Protein 2FYJ (pdb70)

Nearest PDB structures (foldseek):
  2fyj-assembly1_A  TM=7.234E-01  e=9.898E-14  Homo sapiens
  2fyl-assembly1_B  TM=5.356E-01  e=1.451E-11  Homo sapiens
  8jxb-assembly1_A  TM=4.944E-01  e=4.239E-05  Rattus norvegicus
  8jxa-assembly1_A  TM=4.963E-01  e=3.518E-04  Rattus norvegicus
  8em7-assembly1_B  TM=4.465E-01  e=1.922E-04  Mus musculus

Secondary structure (DSSP, 8-state):
--SSS-TTEEETTSS-EEETTSSSS-SSSS-STTTTTSS---SSS-SSSEEE-TTS-EEETT-BSSSSB--SSSSS-S----

InterPro domains:
  IPR000033 LDLR class B repeat [PF00058] (614-657)
  IPR000033 LDLR class B repeat [PF00058] (662-708)
  IPR000033 LDLR class B repeat [PF00058] (1356-1396)
  IPR000033 LDLR class B repeat [PF00058] (1401-1443)
  IPR000033 LDLR class B repeat [PF00058] (1627-1667)
  IPR000033 LDLR class B repeat [PF00058] (1977-2017)
  IPR000033 LDLR class B repeat [PF00058] (2020-2061)
  IPR000033 LDLR class B repeat [PF00058] (2344-2386)
  IPR000033 LDLR class B repeat [PF00058] (2390-2428)
  IPR000033 LDLR class B repeat [PF00058] (3071-3111)
  IPR000033 LDLR class B repeat [PF00058] (3114-3153)
  IPR000033 LDLR class B repeat [PF00058] (3157-3198)
  IPR000033 LDLR class B repeat [PF00058] (3202-3240)
  IPR000033 LDLR class B repeat [PF00058] (3970-4010)
  IPR000033 LDLR class B repeat [PF00058] (4013-4054)
  IPR000033 LDLR class B repeat [PS51120] (335-378)
  IPR000033 LDLR class B repeat [PS51120] (379-422)
  IPR000033 LDLR class B repeat [PS51120] (571-613)
  IPR000033 LDLR class B repeat [PS51120] (614-659)
  IPR000033 LDLR class B repeat [PS51120] (660-710)

Solvent-accessible surface area: 4986 Å² total; per-residue (Å²): 133,74,143,63,0,57,114,108,43,30,13,6,72,72,68,89,68,10,54,54,0,78,5,0,3,70,101,102,21,42,18,61,191,32,1,27,78,76,68,28,102,54,136,74,6,39,106,98,69,25,43,76,2,100,85,63,86,11,10,4,61,124,82,107,72,80,117,29,0,29,30,27,42,120,27,12,75,47,30,58,92,257

Radius of gyration: 13.43 Å; Cα contacts (8 Å, |Δi|>4): 148; chains: 1; bounding box: 40×18×30 Å

Organism: Homo sapiens (NCBI:txid9606)

Sequence (82 aa):
SARTCPPNQFSCASGRCIPISWTCDLDDDCGDRSDESASCAYPTCFPLTQFTCNNGRCININWRCDNDNDCGDNSDEAGCSHSARTCPPNQFSCASGRCIPISWTCDLDDDCGDRSDESASCAYPTCFPLTQFTCNNGRCININWRCDNDNDCGDNSDEAGCSHSARTCPPNQFSCASGRCIPISWTCDLDDDCGDRSDESASCAYPTCFPLTQFTCNNGRCININWRCDNDNDCGDNSDEAGCSHSARTCPPNQFSCASGRCIPISWTCDLDDDCGDRSDESASCAYPTCFPLTQFTCNNGRCININWRCDNDNDCGDNSDEAGCSHSARTCPPNQFSCASGRCIPISWTCDLDDDCGDRSDESASCAYPTCFPLTQFTCNNGRCININWRCDNDNDCGDNSDEAGCSHSARTCPPNQFSCASGRCIPISWTCDLDDDCGDRSDESASCAYPTCFPLTQFTCNNGRCININWRCDNDNDCGDNSDEAGCSHSARTCPPNQFSCASGRCIPISWTCDLDDDCGDRSDESASCAYPTCFPLTQFTCNNGRCININWRCDNDNDCGDNSDEAGCSHSARTCPPNQFSCASGRCIPISWTCDLDDDCGDRSDESASCAYPTCFPLTQFTCNNGRCININWRCDNDNDCGDNSDEAGCSHSARTCPPNQFSCASGRCIPISWTCDLDDDCGDRSDESASCAYPTCFPLTQFTCNNGRCININWRCDNDNDCGDNSDEAGCSHSARTCPPNQFSCASGRCIPISWTCDLDDDCGDRSDESASCAYPTCFPLTQFTCNNGRCININWRCDNDNDCGDNSDEAGCSHSARTCPPNQFSCASGRCIPISWTCDLDDDCGDRSDESASCAYPTCFPLTQFTCNNGRCININWRCDNDNDCGDNSDEAGCSHSARTCPPNQFSCASGRCIPISWTCDLDDDCGDRSDESASCAYPTCFPLTQFTCNNGRCININWRCDNDNDCGDNSDEAGCSHSARTCPPNQFSCASGRCIPISWTCDLDDDCGDRSDESASCAYPTCFPLTQFTCNNGRCININWRCDNDNDCGDNSDEAGCSHSARTCPPNQFSCASGRCIPISWTCDLDDDCGDRSDESASCAYPTCFPLTQFTCNNGRCININWRCDNDNDCGDNSDEAGCSHSARTCPPNQFSCASGRCIPISWTCDLDDDCGDRSDESASCAYPTCFPLTQFTCNNGRCININWRCDNDNDCGDNSDEAGCSH

Foldseek 3Di:
DVQAEPPQWGCADNPDIGGPQPLQWDDDGQVPPRSPDDPRPCPQRDPHAWDRDPVGTIGGFPQQQAQGHDDPPCPNVVPRDD

GO terms:
  GO:0005769 early endosome (C, IDA)
  GO:0016323 basolateral plasma membrane (C, IDA)
  GO:0005041 low-density lipoprotein particle receptor activity (F, TAS)
  GO:0005044 scavenger receptor activity (F, TAS)
  GO:0001540 amyloid-beta binding (F, IC)
  GO:0030226 apolipoprotein receptor activity (F, TAS)
  GO:0016964 alpha-2 macroglobulin receptor activity (F, TAS)
  GO:0045056 transcytosis (P, TAS)
  GO:0045807 positive regulation of endocytosis (P, IGI)
  GO:0043395 heparan sulfate proteoglycan binding (F, TAS)
  GO:0098797 plasma membrane protein complex (C, TAS)
  GO:0031623 receptor internalization (P, TAS)
  GO:0150093 amyloid-beta clearance by transcytosis (P, IGI)
  GO:1900223 positive regulation of amyloid-beta clearance (P, TAS)
  GO:1903078 positive regulation of protein localization to plasma membrane (P, IGI)
  GO:0006629 lipid metabolic process (P, TAS)
  GO:0038024 cargo receptor activity (F, IMP)
  GO:1905167 positive regulation of lysosomal protein catabolic process (P, IMP)
  GO:0150094 amyloid-beta clearance by cellular catabolic process (P, IMP)
  GO:1903053 regulation of extracellular matrix organization (P, IMP)

Structure (mmCIF, N/CA/C/O backbone):
data_2FYJ
#
_entry.id   2FYJ
#
loop_
_atom_site.group_PDB
_atom_site.id
_atom_site.type_symbol
_atom_site.label_atom_id
_atom_site.label_alt_id
_atom_site.label_comp_id
_atom_site.label_asym_id
_atom_site.label_entity_id
_atom_site.label_seq_id
_atom_site.pdbx_PDB_ins_code
_atom_site.Cartn_x
_atom_site.Cartn_y
_atom_site.Cartn_z
_atom_site.occupancy
_atom_site.B_iso_or_equiv
_atom_site.auth_seq_id
_atom_site.auth_comp_id
_atom_site.auth_asym_id
_atom_site.auth_atom_id
_atom_site.pdbx_PDB_model_num
ATOM 1 N N . SER A 1 1 ? 34.735 -3.811 -6.312 1.00 0.00 1 SER A N 1
ATOM 2 C CA . SER A 1 1 ? 35.917 -3.748 -5.433 1.00 0.00 1 SER A CA 1
ATOM 3 C C . SER A 1 1 ? 35.503 -3.864 -3.971 1.00 0.00 1 SER A C 1
ATOM 4 O O . SER A 1 1 ? 34.652 -3.110 -3.495 1.00 0.00 1 SER A O 1
ATOM 14 N N . ALA A 1 2 ? 36.089 -4.823 -3.266 1.00 0.00 2 ALA A N 1
ATOM 15 C CA . ALA A 1 2 ? 35.831 -4.982 -1.843 1.00 0.00 2 ALA A CA 1
ATOM 16 C C . ALA A 1 2 ? 36.477 -3.844 -1.068 1.00 0.00 2 ALA A C 1
ATOM 17 O O . ALA A 1 2 ? 37.668 -3.575 -1.243 1.00 0.00 2 ALA A O 1
ATOM 24 N N . ARG A 1 3 ? 35.684 -3.179 -0.225 1.00 0.00 3 ARG A N 1
ATOM 25 C CA . ARG A 1 3 ? 36.145 -2.025 0.553 1.00 0.00 3 ARG A CA 1
ATOM 26 C C . ARG A 1 3 ? 36.384 -0.821 -0.361 1.00 0.00 3 ARG A C 1
ATOM 27 O O . ARG A 1 3 ? 35.564 0.093 -0.423 1.00 0.00 3 ARG A O 1
ATOM 48 N N . THR A 1 4 ? 37.495 -0.844 -1.084 1.00 0.00 4 THR A N 1
ATOM 49 C CA . THR A 1 4 ? 37.878 0.245 -1.974 1.00 0.00 4 THR A CA 1
ATOM 50 C C . THR A 1 4 ? 38.965 -0.247 -2.912 1.00 0.00 4 THR A C 1
ATOM 51 O O . THR A 1 4 ? 38.770 -0.401 -4.116 1.00 0.00 4 THR A O 1
ATOM 62 N N . CYS A 1 5 ? 40.101 -0.506 -2.312 1.00 0.00 5 CYS A N 1
ATOM 63 C CA . CYS A 1 5 ? 41.261 -1.031 -3.001 1.00 0.00 5 CYS A CA 1
ATOM 64 C C . CYS A 1 5 ? 41.182 -2.559 -2.970 1.00 0.00 5 CYS A C 1
ATOM 65 O O . CYS A 1 5 ? 40.621 -3.118 -2.026 1.00 0.00 5 CYS A O 1
ATOM 72 N N . PRO A 1 6 ? 41.686 -3.252 -4.012 1.00 0.00 6 PRO A N 1
ATOM 73 C CA . PRO A 1 6 ? 41.643 -4.725 -4.100 1.00 0.00 6 PRO A CA 1
ATOM 74 C C . PRO A 1 6 ? 42.162 -5.432 -2.837 1.00 0.00 6 PRO A C 1
ATOM 75 O O . PRO A 1 6 ? 42.825 -4.823 -2.004 1.00 0.00 6 PRO A O 1
ATOM 86 N N . PRO A 1 7 ? 41.861 -6.740 -2.687 1.00 0.00 7 PRO A N 1
ATOM 87 C CA . PRO A 1 7 ? 42.254 -7.531 -1.508 1.00 0.00 7 PRO A CA 1
ATOM 88 C C . PRO A 1 7 ? 43.740 -7.405 -1.160 1.00 0.00 7 PRO A C 1
ATOM 89 O O . PRO A 1 7 ? 44.093 -7.093 -0.025 1.00 0.00 7 PRO A O 1
ATOM 100 N N . ASN A 1 8 ? 44.603 -7.623 -2.147 1.00 0.00 8 ASN A N 1
ATOM 101 C CA . ASN A 1 8 ? 46.052 -7.552 -1.939 1.00 0.00 8 ASN A CA 1
ATOM 102 C C . ASN A 1 8 ? 46.533 -6.111 -2.117 1.00 0.00 8 ASN A C 1
ATOM 103 O O . ASN A 1 8 ? 47.692 -5.851 -2.441 1.00 0.00 8 ASN A O 1
ATOM 114 N N . GLN A 1 9 ? 45.632 -5.176 -1.878 1.00 0.00 9 GLN A N 1
ATOM 115 C CA . GLN A 1 9 ? 45.887 -3.771 -2.119 1.00 0.00 9 GLN A CA 1
ATOM 116 C C . GLN A 1 9 ? 45.388 -2.938 -0.946 1.00 0.00 9 GLN A C 1
ATOM 117 O O . GLN A 1 9 ? 44.375 -3.255 -0.315 1.00 0.00 9 GLN A O 1
ATOM 131 N N . PHE A 1 10 ? 46.101 -1.880 -0.661 1.00 0.00 10 PHE A N 1
ATOM 132 C CA . PHE A 1 10 ? 45.826 -1.052 0.482 1.00 0.00 10 PHE A CA 1
ATOM 133 C C . PHE A 1 10 ? 45.315 0.316 0.052 1.00 0.00 10 PHE A C 1
ATOM 134 O O . PHE A 1 10 ? 45.840 0.944 -0.861 1.00 0.00 10 PHE A O 1
ATOM 151 N N . SER A 1 11 ? 44.296 0.765 0.738 1.00 0.00 11 SER A N 1
ATOM 152 C CA . SER A 1 11 ? 43.713 2.056 0.521 1.00 0.00 11 SER A CA 1
ATOM 153 C C . SER A 1 11 ? 44.132 2.990 1.648 1.00 0.00 11 SER A C 1
ATOM 154 O O . SER A 1 11 ? 43.631 2.886 2.764 1.00 0.00 11 SER A O 1
ATOM 162 N N . CYS A 1 12 ? 45.082 3.868 1.337 1.00 0.00 12 CYS A N 1
ATOM 163 C CA . CYS A 1 12 ? 45.711 4.741 2.324 1.00 0.00 12 CYS A CA 1
ATOM 164 C C . CYS A 1 12 ? 44.692 5.615 3.038 1.00 0.00 12 CYS A C 1
ATOM 165 O O . CYS A 1 12 ? 44.103 5.231 4.045 1.00 0.00 12 CYS A O 1
ATOM 172 N N . ALA A 1 13 ? 44.509 6.800 2.505 1.00 0.00 13 ALA A N 1
ATOM 173 C CA . ALA A 1 13 ? 43.465 7.711 2.941 1.00 0.00 13 ALA A CA 1
ATOM 174 C C . ALA A 1 13 ? 42.108 7.249 2.404 1.00 0.00 13 ALA A C 1
ATOM 175 O O . ALA A 1 13 ? 41.255 8.066 2.065 1.00 0.00 13 ALA A O 1
ATOM 182 N N . SER A 1 14 ? 41.935 5.924 2.348 1.00 0.00 14 SER A N 1
ATOM 183 C CA . SER A 1 14 ? 40.763 5.271 1.758 1.00 0.00 14 SER A CA 1
ATOM 184 C C . SER A 1 14 ? 40.712 5.475 0.240 1.00 0.00 14 SER A C 1
ATOM 185 O O . SER A 1 14 ? 40.547 4.518 -0.510 1.00 0.00 14 SER A O 1
ATOM 193 N N . GLY A 1 15 ? 40.904 6.710 -0.206 1.00 0.00 15 GLY A N 1
ATOM 194 C CA . GLY A 1 15 ? 40.782 7.021 -1.616 1.00 0.00 15 GLY A CA 1
ATOM 195 C C . GLY A 1 15 ? 42.025 6.659 -2.402 1.00 0.00 15 GLY A C 1
ATOM 196 O O . GLY A 1 15 ? 41.966 6.466 -3.612 1.00 0.00 15 GLY A O 1
ATOM 200 N N . ARG A 1 16 ? 43.158 6.568 -1.718 1.00 0.00 16 ARG A N 1
ATOM 201 C CA . ARG A 1 16 ? 44.400 6.219 -2.373 1.00 0.00 16 ARG A CA 1
ATOM 202 C C . ARG A 1 16 ? 44.567 4.704 -2.343 1.00 0.00 16 ARG A C 1
ATOM 203 O O . ARG A 1 16 ? 44.361 4.085 -1.309 1.00 0.00 16 ARG A O 1
ATOM 224 N N . CYS A 1 17 ? 44.959 4.120 -3.461 1.00 0.00 17 CYS A N 1
ATOM 225 C CA . CYS A 1 17 ? 44.900 2.676 -3.643 1.00 0.00 17 CYS A CA 1
ATOM 226 C C . CYS A 1 17 ? 46.244 2.161 -4.146 1.00 0.00 17 CYS A C 1
ATOM 227 O O . CYS A 1 17 ? 46.606 2.344 -5.308 1.00 0.00 17 CYS A O 1
ATOM 234 N N . ILE A 1 18 ? 46.991 1.561 -3.233 1.00 0.00 18 ILE A N 1
ATOM 235 C CA . ILE A 1 18 ? 48.352 1.115 -3.483 1.00 0.00 18 ILE A CA 1
ATOM 236 C C . ILE A 1 18 ? 48.467 -0.364 -3.111 1.00 0.00 18 ILE A C 1
ATOM 237 O O . ILE A 1 18 ? 47.594 -0.882 -2.435 1.00 0.00 18 ILE A O 1
ATOM 253 N N . PRO A 1 19 ? 49.511 -1.079 -3.540 1.00 0.00 19 PRO A N 1
ATOM 254 C CA . PRO A 1 19 ? 49.708 -2.475 -3.134 1.00 0.00 19 PRO A CA 1
ATOM 255 C C . PRO A 1 19 ? 50.093 -2.587 -1.656 1.00 0.00 19 PRO A C 1
ATOM 256 O O . PRO A 1 19 ? 50.756 -1.703 -1.114 1.00 0.00 19 PRO A O 1
ATOM 267 N N . ILE A 1 20 ? 49.677 -3.663 -0.995 1.00 0.00 20 ILE A N 1
ATOM 268 C CA . ILE A 1 20 ? 49.981 -3.825 0.421 1.00 0.00 20 ILE A CA 1
ATOM 269 C C . ILE A 1 20 ? 51.412 -4.288 0.618 1.00 0.00 20 ILE A C 1
ATOM 270 O O . ILE A 1 20 ? 51.802 -5.356 0.151 1.00 0.00 20 ILE A O 1
ATOM 286 N N . SER A 1 21 ? 52.151 -3.448 1.320 1.00 0.00 21 SER A N 1
ATOM 287 C CA . SER A 1 21 ? 53.574 -3.606 1.617 1.00 0.00 21 SER A CA 1
ATOM 288 C C . SER A 1 21 ? 54.126 -2.209 1.661 1.00 0.00 21 SER A C 1
ATOM 289 O O . SER A 1 21 ? 55.096 -1.903 2.344 1.00 0.00 21 SER A O 1
ATOM 297 N N . TRP A 1 22 ? 53.428 -1.367 0.928 1.00 0.00 22 TRP A N 1
ATOM 298 C CA . TRP A 1 22 ? 53.752 0.050 0.827 1.00 0.00 22 TRP A CA 1
ATOM 299 C C . TRP A 1 22 ? 53.193 0.795 2.030 1.00 0.00 22 TRP A C 1
ATOM 300 O O . TRP A 1 22 ? 53.436 1.983 2.202 1.00 0.00 22 TRP A O 1
ATOM 321 N N . THR A 1 23 ? 52.415 0.084 2.839 1.00 0.00 23 THR A N 1
ATOM 322 C CA . THR A 1 23 ? 51.772 0.673 4.001 1.00 0.00 23 THR A CA 1
ATOM 323 C C . THR A 1 23 ? 52.822 1.230 4.946 1.00 0.00 23 THR A C 1
ATOM 324 O O . THR A 1 23 ? 52.880 2.424 5.224 1.00 0.00 23 THR A O 1
ATOM 335 N N . CYS A 1 24 ? 53.638 0.328 5.424 1.00 0.00 24 CYS A N 1
ATOM 336 C CA . CYS A 1 24 ? 54.753 0.646 6.265 1.00 0.00 24 CYS A CA 1
ATOM 337 C C . CYS A 1 24 ? 55.999 0.857 5.418 1.00 0.00 24 CYS A C 1
ATOM 338 O O . CYS A 1 24 ? 56.780 -0.076 5.196 1.00 0.00 24 CYS A O 1
ATOM 345 N N . ASP A 1 25 ? 56.163 2.072 4.923 1.00 0.00 25 ASP A N 1
ATOM 346 C CA . ASP A 1 25 ? 57.205 2.365 3.948 1.00 0.00 25 ASP A CA 1
ATOM 347 C C . ASP A 1 25 ? 58.141 3.452 4.458 1.00 0.00 25 ASP A C 1
ATOM 348 O O . ASP A 1 25 ? 59.288 3.541 4.023 1.00 0.00 25 ASP A O 1
ATOM 357 N N . LEU A 1 26 ? 57.642 4.244 5.407 1.00 0.00 26 LEU A N 1
ATOM 358 C CA . LEU A 1 26 ? 58.359 5.380 5.967 1.00 0.00 26 LEU A CA 1
ATOM 359 C C . LEU A 1 26 ? 58.293 6.559 5.021 1.00 0.00 26 LEU A C 1
ATOM 360 O O . LEU A 1 26 ? 59.196 6.770 4.201 1.00 0.00 26 LEU A O 1
ATOM 376 N N . ASP A 1 27 ? 57.171 7.276 5.108 1.00 0.00 27 ASP A N 1
ATOM 377 C CA . ASP A 1 27 ? 56.983 8.551 4.419 1.00 0.00 27 ASP A CA 1
ATOM 378 C C . ASP A 1 27 ? 56.675 8.399 2.932 1.00 0.00 27 ASP A C 1
ATOM 379 O O . ASP A 1 27 ? 55.563 8.688 2.503 1.00 0.00 27 ASP A O 1
ATOM 388 N N . ASP A 1 28 ? 57.650 7.908 2.171 1.00 0.00 28 ASP A N 1
ATOM 389 C CA . ASP A 1 28 ? 57.703 8.121 0.717 1.00 0.00 28 ASP A CA 1
ATOM 390 C C . ASP A 1 28 ? 56.388 7.814 -0.012 1.00 0.00 28 ASP A C 1
ATOM 391 O O . ASP A 1 28 ? 55.950 8.622 -0.833 1.00 0.00 28 ASP A O 1
ATOM 400 N N . ASP A 1 29 ? 55.756 6.668 0.266 1.00 0.00 29 ASP A N 1
ATOM 401 C CA . ASP A 1 29 ? 54.515 6.320 -0.417 1.00 0.00 29 ASP A CA 1
ATOM 402 C C . ASP A 1 29 ? 53.379 7.284 -0.084 1.00 0.00 29 ASP A C 1
ATOM 403 O O . ASP A 1 29 ? 52.955 8.073 -0.930 1.00 0.00 29 ASP A O 1
ATOM 412 N N . CYS A 1 30 ? 52.875 7.210 1.132 1.00 0.00 30 CYS A N 1
ATOM 413 C CA . CYS A 1 30 ? 51.745 8.037 1.523 1.00 0.00 30 CYS A CA 1
ATOM 414 C C . CYS A 1 30 ? 52.175 9.063 2.564 1.00 0.00 30 CYS A C 1
ATOM 415 O O . CYS A 1 30 ? 51.991 10.266 2.365 1.00 0.00 30 CYS A O 1
ATOM 422 N N . GLY A 1 31 ? 52.735 8.602 3.679 1.00 0.00 31 GLY A N 1
ATOM 423 C CA . GLY A 1 31 ? 53.331 9.531 4.616 1.00 0.00 31 GLY A CA 1
ATOM 424 C C . GLY A 1 31 ? 53.334 9.047 6.053 1.00 0.00 31 GLY A C 1
ATOM 425 O O . GLY A 1 31 ? 54.398 8.873 6.642 1.00 0.00 31 GLY A O 1
ATOM 429 N N . ASP A 1 32 ? 52.144 8.789 6.596 1.00 0.00 32 ASP A N 1
ATOM 430 C CA . ASP A 1 32 ? 51.972 8.609 8.046 1.00 0.00 32 ASP A CA 1
ATOM 431 C C . ASP A 1 32 ? 50.498 8.545 8.424 1.00 0.00 32 ASP A C 1
ATOM 432 O O . ASP A 1 32 ? 50.098 7.739 9.269 1.00 0.00 32 ASP A O 1
ATOM 441 N N . ARG A 1 33 ? 49.710 9.391 7.754 1.00 0.00 33 ARG A N 1
ATOM 442 C CA . ARG A 1 33 ? 48.314 9.668 8.114 1.00 0.00 33 ARG A CA 1
ATOM 443 C C . ARG A 1 33 ? 47.553 8.412 8.537 1.00 0.00 33 ARG A C 1
ATOM 444 O O . ARG A 1 33 ? 47.042 8.331 9.654 1.00 0.00 33 ARG A O 1
ATOM 465 N N . SER A 1 34 ? 47.473 7.442 7.648 1.00 0.00 34 SER A N 1
ATOM 466 C CA . SER A 1 34 ? 46.805 6.187 7.958 1.00 0.00 34 SER A CA 1
ATOM 467 C C . SER A 1 34 ? 47.682 4.998 7.589 1.00 0.00 34 SER A C 1
ATOM 468 O O . SER A 1 34 ? 47.559 3.918 8.160 1.00 0.00 34 SER A O 1
ATOM 476 N N . ASP A 1 35 ? 48.587 5.224 6.653 1.00 0.00 35 ASP A N 1
ATOM 477 C CA . ASP A 1 35 ? 49.469 4.184 6.147 1.00 0.00 35 ASP A CA 1
ATOM 478 C C . ASP A 1 35 ? 50.444 3.711 7.210 1.00 0.00 35 ASP A C 1
ATOM 479 O O . ASP A 1 35 ? 50.764 2.529 7.287 1.00 0.00 35 ASP A O 1
ATOM 488 N N . GLU A 1 36 ? 50.863 4.626 8.060 1.00 0.00 36 GLU A N 1
ATOM 489 C CA . GLU A 1 36 ? 51.830 4.312 9.105 1.00 0.00 36 GLU A CA 1
ATOM 490 C C . GLU A 1 36 ? 51.146 4.262 10.469 1.00 0.00 36 GLU A C 1
ATOM 491 O O . GLU A 1 36 ? 51.730 3.815 11.455 1.00 0.00 36 GLU A O 1
ATOM 503 N N . SER A 1 37 ? 49.895 4.694 10.519 1.00 0.00 37 SER A N 1
ATOM 504 C CA . SER A 1 37 ? 49.184 4.800 11.786 1.00 0.00 37 SER A CA 1
ATOM 505 C C . SER A 1 37 ? 48.072 3.758 11.928 1.00 0.00 37 SER A C 1
ATOM 506 O O . SER A 1 37 ? 47.330 3.775 12.909 1.00 0.00 37 SER A O 1
ATOM 514 N N . ALA A 1 38 ? 47.947 2.856 10.962 1.00 0.00 38 ALA A N 1
ATOM 515 C CA . ALA A 1 38 ? 46.883 1.853 11.018 1.00 0.00 38 ALA A CA 1
ATOM 516 C C . ALA A 1 38 ? 47.424 0.439 10.848 1.00 0.00 38 ALA A C 1
ATOM 517 O O . ALA A 1 38 ? 46.665 -0.491 10.579 1.00 0.00 38 ALA A O 1
ATOM 524 N N . SER A 1 39 ? 48.724 0.270 11.038 1.00 0.00 39 SER A N 1
ATOM 525 C CA . SER A 1 39 ? 49.348 -1.037 10.873 1.00 0.00 39 SER A CA 1
ATOM 526 C C . SER A 1 39 ? 50.778 -1.037 11.404 1.00 0.00 39 SER A C 1
ATOM 527 O O . SER A 1 39 ? 51.202 -1.958 12.101 1.00 0.00 39 SER A O 1
ATOM 535 N N . CYS A 1 40 ? 51.503 0.013 11.062 1.00 0.00 40 CYS A N 1
ATOM 536 C CA . CYS A 1 40 ? 52.917 0.123 11.353 1.00 0.00 40 CYS A CA 1
ATOM 537 C C . CYS A 1 40 ? 53.251 0.161 12.841 1.00 0.00 40 CYS A C 1
ATOM 538 O O . CYS A 1 40 ? 52.878 1.078 13.572 1.00 0.00 40 CYS A O 1
ATOM 545 N N . ALA A 1 41 ? 53.957 -0.875 13.259 1.00 0.00 41 ALA A N 1
ATOM 546 C CA . ALA A 1 41 ? 54.561 -0.965 14.578 1.00 0.00 41 ALA A CA 1
ATOM 547 C C . ALA A 1 41 ? 55.845 -1.770 14.433 1.00 0.00 41 ALA A C 1
ATOM 548 O O . ALA A 1 41 ? 56.202 -2.581 15.283 1.00 0.00 41 ALA A O 1
ATOM 555 N N . TYR A 1 42 ? 56.541 -1.499 13.334 1.00 0.00 42 TYR A N 1
ATOM 556 C CA . TYR A 1 42 ? 57.604 -2.367 12.841 1.00 0.00 42 TYR A CA 1
ATOM 557 C C . TYR A 1 42 ? 58.996 -1.951 13.291 1.00 0.00 42 TYR A C 1
ATOM 558 O O . TYR A 1 42 ? 59.313 -0.768 13.384 1.00 0.00 42 TYR A O 1
ATOM 576 N N . PRO A 1 43 ? 59.837 -2.944 13.594 1.00 0.00 43 PRO A N 1
ATOM 577 C CA . PRO A 1 43 ? 61.273 -2.778 13.687 1.00 0.00 43 PRO A CA 1
ATOM 578 C C . PRO A 1 43 ? 61.986 -3.363 12.461 1.00 0.00 43 PRO A C 1
ATOM 579 O O . PRO A 1 43 ? 63.195 -3.579 12.482 1.00 0.00 43 PRO A O 1
ATOM 590 N N . THR A 1 44 ? 61.223 -3.614 11.392 1.00 0.00 44 THR A N 1
ATOM 591 C CA . THR A 1 44 ? 61.732 -4.357 10.242 1.00 0.00 44 THR A CA 1
ATOM 592 C C . THR A 1 44 ? 61.172 -3.812 8.918 1.00 0.00 44 THR A C 1
ATOM 593 O O . THR A 1 44 ? 61.154 -4.519 7.908 1.00 0.00 44 THR A O 1
ATOM 604 N N . CYS A 1 45 ? 60.742 -2.551 8.925 1.00 0.00 45 CYS A N 1
ATOM 605 C CA . CYS A 1 45 ? 60.096 -1.928 7.760 1.00 0.00 45 CYS A CA 1
ATOM 606 C C . CYS A 1 45 ? 58.766 -2.607 7.455 1.00 0.00 45 CYS A C 1
ATOM 607 O O . CYS A 1 45 ? 57.720 -2.170 7.925 1.00 0.00 45 CYS A O 1
ATOM 614 N N . PHE A 1 46 ? 58.807 -3.688 6.704 1.00 0.00 46 PHE A N 1
ATOM 615 C CA . PHE A 1 46 ? 57.606 -4.455 6.415 1.00 0.00 46 PHE A CA 1
ATOM 616 C C . PHE A 1 46 ? 57.966 -5.789 5.770 1.00 0.00 46 PHE A C 1
ATOM 617 O O . PHE A 1 46 ? 58.593 -5.826 4.713 1.00 0.00 46 PHE A O 1
ATOM 634 N N . PRO A 1 47 ? 57.563 -6.900 6.407 1.00 0.00 47 PRO A N 1
ATOM 635 C CA . PRO A 1 47 ? 57.919 -8.251 5.965 1.00 0.00 47 PRO A CA 1
ATOM 636 C C . PRO A 1 47 ? 57.034 -8.783 4.835 1.00 0.00 47 PRO A C 1
ATOM 637 O O . PRO A 1 47 ? 56.822 -9.990 4.724 1.00 0.00 47 PRO A O 1
ATOM 648 N N . LEU A 1 48 ? 56.523 -7.889 3.998 1.00 0.00 48 LEU A N 1
ATOM 649 C CA . LEU A 1 48 ? 55.751 -8.309 2.836 1.00 0.00 48 LEU A CA 1
ATOM 650 C C . LEU A 1 48 ? 56.636 -8.333 1.600 1.00 0.00 48 LEU A C 1
ATOM 651 O O . LEU A 1 48 ? 56.914 -9.394 1.048 1.00 0.00 48 LEU A O 1
ATOM 667 N N . THR A 1 49 ? 57.087 -7.163 1.181 1.00 0.00 49 THR A N 1
ATOM 668 C CA . THR A 1 49 ? 57.955 -7.047 0.024 1.00 0.00 49 THR A CA 1
ATOM 669 C C . THR A 1 49 ? 58.536 -5.630 -0.049 1.00 0.00 49 THR A C 1
ATOM 670 O O . THR A 1 49 ? 57.983 -4.736 -0.693 1.00 0.00 49 THR A O 1
ATOM 681 N N . GLN A 1 50 ? 59.654 -5.439 0.648 1.00 0.00 50 GLN A N 1
ATOM 682 C CA . GLN A 1 50 ? 60.272 -4.125 0.831 1.00 0.00 50 GLN A CA 1
ATOM 683 C C . GLN A 1 50 ? 61.781 -4.285 0.985 1.00 0.00 50 GLN A C 1
ATOM 684 O O . GLN A 1 50 ? 62.272 -5.396 1.190 1.00 0.00 50 GLN A O 1
ATOM 698 N N . PHE A 1 51 ? 62.512 -3.182 0.897 1.00 0.00 51 PHE A N 1
ATOM 699 C CA . PHE A 1 51 ? 63.947 -3.195 1.150 1.00 0.00 51 PHE A CA 1
ATOM 700 C C . PHE A 1 51 ? 64.269 -2.255 2.305 1.00 0.00 51 PHE A C 1
ATOM 701 O O . PHE A 1 51 ? 63.549 -1.286 2.548 1.00 0.00 51 PHE A O 1
ATOM 718 N N . THR A 1 52 ? 65.347 -2.533 3.010 1.00 0.00 52 THR A N 1
ATOM 719 C CA . THR A 1 52 ? 65.747 -1.706 4.123 1.00 0.00 52 THR A CA 1
ATOM 720 C C . THR A 1 52 ? 66.971 -0.888 3.744 1.00 0.00 52 THR A C 1
ATOM 721 O O . THR A 1 52 ? 68.083 -1.410 3.665 1.00 0.00 52 THR A O 1
ATOM 732 N N . CYS A 1 53 ? 66.739 0.380 3.444 1.00 0.00 53 CYS A N 1
ATOM 733 C CA . CYS A 1 53 ? 67.813 1.318 3.146 1.00 0.00 53 CYS A CA 1
ATOM 734 C C . CYS A 1 53 ? 68.849 1.350 4.273 1.00 0.00 53 CYS A C 1
ATOM 735 O O . CYS A 1 53 ? 68.501 1.320 5.453 1.00 0.00 53 CYS A O 1
ATOM 742 N N . ASN A 1 54 ? 70.118 1.441 3.902 1.00 0.00 54 ASN A N 1
ATOM 743 C CA . ASN A 1 54 ? 71.207 1.303 4.864 1.00 0.00 54 ASN A CA 1
ATOM 744 C C . ASN A 1 54 ? 71.452 2.594 5.628 1.00 0.00 54 ASN A C 1
ATOM 745 O O . ASN A 1 54 ? 72.131 2.593 6.653 1.00 0.00 54 ASN A O 1
ATOM 756 N N . ASN A 1 55 ? 70.902 3.698 5.131 1.00 0.00 55 ASN A N 1
ATOM 757 C CA . ASN A 1 55 ? 70.949 4.962 5.853 1.00 0.00 55 ASN A CA 1
ATOM 758 C C . ASN A 1 55 ? 70.054 4.910 7.093 1.00 0.00 55 ASN A C 1
ATOM 759 O O . ASN A 1 55 ? 70.113 5.783 7.957 1.00 0.00 55 ASN A O 1
ATOM 770 N N . GLY A 1 56 ? 69.234 3.869 7.178 1.00 0.00 56 GLY A N 1
ATOM 771 C CA . GLY A 1 56 ? 68.318 3.730 8.294 1.00 0.00 56 GLY A CA 1
ATOM 772 C C . GLY A 1 56 ? 66.879 3.872 7.856 1.00 0.00 56 GLY A C 1
ATOM 773 O O . GLY A 1 56 ? 65.955 3.766 8.659 1.00 0.00 56 GLY A O 1
ATOM 777 N N . ARG A 1 57 ? 66.696 4.122 6.571 1.00 0.00 57 ARG A N 1
ATOM 778 C CA . ARG A 1 57 ? 65.370 4.276 6.002 1.00 0.00 57 ARG A CA 1
ATOM 779 C C . ARG A 1 57 ? 64.845 2.923 5.543 1.00 0.00 57 ARG A C 1
ATOM 780 O O . ARG A 1 57 ? 65.596 1.959 5.441 1.00 0.00 57 ARG A O 1
ATOM 801 N N . CYS A 1 58 ? 63.564 2.857 5.261 1.00 0.00 58 CYS A N 1
ATOM 802 C CA . CYS A 1 58 ? 62.994 1.711 4.596 1.00 0.00 58 CYS A CA 1
ATOM 803 C C . CYS A 1 58 ? 62.494 2.155 3.237 1.00 0.00 58 CYS A C 1
ATOM 804 O O . CYS A 1 58 ? 62.010 3.271 3.100 1.00 0.00 58 CYS A O 1
ATOM 811 N N . ILE A 1 59 ? 62.661 1.320 2.224 1.00 0.00 59 ILE A N 1
ATOM 812 C CA . ILE A 1 59 ? 62.262 1.703 0.880 1.00 0.00 59 ILE A CA 1
ATOM 813 C C . ILE A 1 59 ? 61.548 0.564 0.165 1.00 0.00 59 ILE A C 1
ATOM 814 O O . ILE A 1 59 ? 61.663 -0.599 0.557 1.00 0.00 59 ILE A O 1
ATOM 830 N N . ASN A 1 60 ? 60.824 0.903 -0.890 1.00 0.00 60 ASN A N 1
ATOM 831 C CA . ASN A 1 60 ? 60.082 -0.087 -1.659 1.00 0.00 60 ASN A CA 1
ATOM 832 C C . ASN A 1 60 ? 61.030 -1.023 -2.401 1.00 0.00 60 ASN A C 1
ATOM 833 O O . ASN A 1 60 ? 62.059 -0.596 -2.912 1.00 0.00 60 ASN A O 1
ATOM 844 N N . ILE A 1 61 ? 60.652 -2.296 -2.476 1.00 0.00 61 ILE A N 1
ATOM 845 C CA . ILE A 1 61 ? 61.528 -3.356 -2.985 1.00 0.00 61 ILE A CA 1
ATOM 846 C C . ILE A 1 61 ? 61.780 -3.259 -4.504 1.00 0.00 61 ILE A C 1
ATOM 847 O O . ILE A 1 61 ? 62.624 -3.971 -5.051 1.00 0.00 61 ILE A O 1
ATOM 863 N N . ASN A 1 62 ? 61.057 -2.383 -5.182 1.00 0.00 62 ASN A N 1
ATOM 864 C CA . ASN A 1 62 ? 61.107 -2.336 -6.645 1.00 0.00 62 ASN A CA 1
ATOM 865 C C . ASN A 1 62 ? 61.970 -1.170 -7.140 1.00 0.00 62 ASN A C 1
ATOM 866 O O . ASN A 1 62 ? 61.757 -0.640 -8.224 1.00 0.00 62 ASN A O 1
ATOM 877 N N . TRP A 1 63 ? 62.970 -0.791 -6.351 1.00 0.00 63 TRP A N 1
ATOM 878 C CA . TRP A 1 63 ? 63.856 0.309 -6.729 1.00 0.00 63 TRP A CA 1
ATOM 879 C C . TRP A 1 63 ? 65.240 -0.239 -7.094 1.00 0.00 63 TRP A C 1
ATOM 880 O O . TRP A 1 63 ? 66.219 0.500 -7.202 1.00 0.00 63 TRP A O 1
ATOM 901 N N . ARG A 1 64 ? 65.308 -1.559 -7.245 1.00 0.00 64 ARG A N 1
ATOM 902 C CA . ARG A 1 64 ? 66.517 -2.232 -7.735 1.00 0.00 64 ARG A CA 1
ATOM 903 C C . ARG A 1 64 ? 66.868 -1.733 -9.144 1.00 0.00 64 ARG A C 1
ATOM 904 O O . ARG A 1 64 ? 66.156 -2.038 -10.101 1.00 0.00 64 ARG A O 1
ATOM 925 N N . CYS A 1 65 ? 67.955 -0.977 -9.278 1.00 0.00 65 CYS A N 1
ATOM 926 C CA . CYS A 1 65 ? 68.362 -0.481 -10.594 1.00 0.00 65 CYS A CA 1
ATOM 927 C C . CYS A 1 65 ? 69.667 -1.124 -11.043 1.00 0.00 65 CYS A C 1
ATOM 928 O O . CYS A 1 65 ? 69.687 -1.928 -11.980 1.00 0.00 65 CYS A O 1
ATOM 935 N N . ASP A 1 66 ? 70.744 -0.770 -10.367 1.00 0.00 66 ASP A N 1
ATOM 936 C CA . ASP A 1 66 ? 72.077 -1.280 -10.689 1.00 0.00 66 ASP A CA 1
ATOM 937 C C . ASP A 1 66 ? 72.160 -2.772 -10.398 1.00 0.00 66 ASP A C 1
ATOM 938 O O . ASP A 1 66 ? 72.632 -3.564 -11.217 1.00 0.00 66 ASP A O 1
ATOM 947 N N . ASN A 1 67 ? 71.667 -3.124 -9.225 1.00 0.00 67 ASN A N 1
ATOM 948 C CA . ASN A 1 67 ? 71.760 -4.457 -8.676 1.00 0.00 67 ASN A CA 1
ATOM 949 C C . ASN A 1 67 ? 71.069 -4.458 -7.331 1.00 0.00 67 ASN A C 1
ATOM 950 O O . ASN A 1 67 ? 70.385 -5.420 -6.967 1.00 0.00 67 ASN A O 1
ATOM 961 N N . ASP A 1 68 ? 71.225 -3.351 -6.605 1.00 0.00 68 ASP A N 1
ATOM 962 C CA . ASP A 1 68 ? 70.556 -3.187 -5.328 1.00 0.00 68 ASP A CA 1
ATOM 963 C C . ASP A 1 68 ? 69.433 -2.161 -5.467 1.00 0.00 68 ASP A C 1
ATOM 964 O O . ASP A 1 68 ? 69.051 -1.822 -6.583 1.00 0.00 68 ASP A O 1
ATOM 973 N N . ASN A 1 69 ? 68.900 -1.677 -4.351 1.00 0.00 69 ASN A N 1
ATOM 974 C CA . ASN A 1 69 ? 67.626 -0.959 -4.364 1.00 0.00 69 ASN A CA 1
ATOM 975 C C . ASN A 1 69 ? 67.793 0.527 -4.042 1.00 0.00 69 ASN A C 1
ATOM 976 O O . ASN A 1 69 ? 68.109 0.883 -2.907 1.00 0.00 69 ASN A O 1
ATOM 987 N N . ASP A 1 70 ? 67.543 1.368 -5.052 1.00 0.00 70 ASP A N 1
ATOM 988 C CA . ASP A 1 70 ? 67.692 2.832 -4.971 1.00 0.00 70 ASP A CA 1
ATOM 989 C C . ASP A 1 70 ? 67.225 3.423 -3.653 1.00 0.00 70 ASP A C 1
ATOM 990 O O . ASP A 1 70 ? 66.078 3.247 -3.256 1.00 0.00 70 ASP A O 1
ATOM 999 N N . CYS A 1 71 ? 68.117 4.142 -2.991 1.00 0.00 71 CYS A N 1
ATOM 1000 C CA . CYS A 1 71 ? 67.750 4.898 -1.807 1.00 0.00 71 CYS A CA 1
ATOM 1001 C C . CYS A 1 71 ? 68.465 6.245 -1.784 1.00 0.00 71 CYS A C 1
ATOM 1002 O O . CYS A 1 71 ? 67.826 7.294 -1.699 1.00 0.00 71 CYS A O 1
ATOM 1009 N N . GLY A 1 72 ? 69.790 6.218 -1.838 1.00 0.00 72 GLY A N 1
ATOM 1010 C CA . GLY A 1 72 ? 70.548 7.454 -1.915 1.00 0.00 72 GLY A CA 1
ATOM 1011 C C . GLY A 1 72 ? 71.314 7.779 -0.649 1.00 0.00 72 GLY A C 1
ATOM 1012 O O . GLY A 1 72 ? 70.959 8.715 0.077 1.00 0.00 72 GLY A O 1
ATOM 1016 N N . ASP A 1 73 ? 72.352 6.997 -0.377 1.00 0.00 73 ASP A N 1
ATOM 1017 C CA . ASP A 1 73 ? 73.281 7.287 0.711 1.00 0.00 73 ASP A CA 1
ATOM 1018 C C . ASP A 1 73 ? 74.598 6.532 0.517 1.00 0.00 73 ASP A C 1
ATOM 1019 O O . ASP A 1 73 ? 75.582 7.107 0.059 1.00 0.00 73 ASP A O 1
ATOM 1028 N N . ASN A 1 74 ? 74.604 5.246 0.851 1.00 0.00 74 ASN A N 1
ATOM 1029 C CA . ASN A 1 74 ? 75.776 4.397 0.683 1.00 0.00 74 ASN A CA 1
ATOM 1030 C C . ASN A 1 74 ? 75.347 2.936 0.585 1.00 0.00 74 ASN A C 1
ATOM 1031 O O . ASN A 1 74 ? 76.140 2.016 0.775 1.00 0.00 74 ASN A O 1
ATOM 1042 N N . SER A 1 75 ? 74.080 2.752 0.261 1.00 0.00 75 SER A N 1
ATOM 1043 C CA . SER A 1 75 ? 73.468 1.438 0.206 1.00 0.00 75 SER A CA 1
ATOM 1044 C C . SER A 1 75 ? 73.577 0.798 -1.174 1.00 0.00 75 SER A C 1
ATOM 1045 O O . SER A 1 75 ? 74.592 0.202 -1.535 1.00 0.00 75 SER A O 1
ATOM 1053 N N . ASP A 1 76 ? 72.494 0.959 -1.915 1.00 0.00 76 ASP A N 1
ATOM 1054 C CA . ASP A 1 76 ? 72.314 0.435 -3.259 1.00 0.00 76 ASP A CA 1
ATOM 1055 C C . ASP A 1 76 ? 73.428 0.894 -4.187 1.00 0.00 76 ASP A C 1
ATOM 1056 O O . ASP A 1 76 ? 74.181 0.099 -4.745 1.00 0.00 76 ASP A O 1
ATOM 1065 N N . GLU A 1 77 ? 73.539 2.202 -4.269 1.00 0.00 77 GLU A N 1
ATOM 1066 C CA . GLU A 1 77 ? 74.411 2.890 -5.209 1.00 0.00 77 GLU A CA 1
ATOM 1067 C C . GLU A 1 77 ? 74.263 4.388 -4.988 1.00 0.00 77 GLU A C 1
ATOM 1068 O O . GLU A 1 77 ? 75.119 5.179 -5.391 1.00 0.00 77 GLU A O 1
ATOM 1080 N N . ALA A 1 78 ? 73.137 4.749 -4.354 1.00 0.00 78 ALA A N 1
ATOM 1081 C CA . ALA A 1 78 ? 72.854 6.106 -3.893 1.00 0.00 78 ALA A CA 1
ATOM 1082 C C . ALA A 1 78 ? 72.174 6.938 -4.974 1.00 0.00 78 ALA A C 1
ATOM 1083 O O . ALA A 1 78 ? 72.175 8.167 -4.909 1.00 0.00 78 ALA A O 1
ATOM 1090 N N . GLY A 1 79 ? 71.560 6.268 -5.941 1.00 0.00 79 GLY A N 1
ATOM 1091 C CA . GLY A 1 79 ? 70.775 6.977 -6.932 1.00 0.00 79 GLY A CA 1
ATOM 1092 C C . GLY A 1 79 ? 71.112 6.593 -8.354 1.00 0.00 79 GLY A C 1
ATOM 1093 O O . GLY A 1 79 ? 72.045 7.143 -8.948 1.00 0.00 79 GLY A O 1
ATOM 1097 N N . CYS A 1 80 ? 70.341 5.665 -8.903 1.00 0.00 80 CYS A N 1
ATOM 1098 C CA . CYS A 1 80 ? 70.478 5.268 -10.296 1.00 0.00 80 CYS A CA 1
ATOM 1099 C C . CYS A 1 80 ? 70.091 6.442 -11.188 1.00 0.00 80 CYS A C 1
ATOM 1100 O O . CYS A 1 80 ? 68.915 6.663 -11.488 1.00 0.00 80 CYS A O 1
ATOM 1107 N N . SER A 1 81 ? 71.087 7.222 -11.579 1.00 0.00 81 SER A N 1
ATOM 1108 C CA . SER A 1 81 ? 70.839 8.489 -12.244 1.00 0.00 81 SER A CA 1
ATOM 1109 C C . SER A 1 81 ? 71.131 8.422 -13.739 1.00 0.00 81 SER A C 1
ATOM 1110 O O . SER A 1 81 ? 71.869 7.551 -14.207 1.00 0.00 81 SER A O 1
ATOM 1118 N N . HIS A 1 82 ? 70.544 9.358 -14.475 1.00 0.00 82 HIS A N 1
ATOM 1119 C CA . HIS A 1 82 ? 70.762 9.485 -15.908 1.00 0.00 82 HIS A CA 1
ATOM 1120 C C . HIS A 1 82 ? 70.457 10.910 -16.343 1.00 0.00 82 HIS A C 1
ATOM 1121 O O . HIS A 1 82 ? 69.262 11.283 -16.375 1.00 0.00 82 HIS A O 1
ATOM 1136 N N . SER A 1 1 ? 43.515 -1.831 3.026 1.00 0.00 1 SER A N 2
ATOM 1137 C CA . SER A 1 1 ? 44.165 -2.822 2.141 1.00 0.00 1 SER A CA 2
ATOM 1138 C C . SER A 1 1 ? 43.428 -2.921 0.807 1.00 0.00 1 SER A C 2
ATOM 1139 O O . SER A 1 1 ? 43.845 -2.320 -0.182 1.00 0.00 1 SER A O 2
ATOM 1149 N N . ALA A 1 2 ? 42.314 -3.646 0.790 1.00 0.00 2 ALA A N 2
ATOM 1150 C CA . ALA A 1 2 ? 41.560 -3.845 -0.438 1.00 0.00 2 ALA A CA 2
ATOM 1151 C C . ALA A 1 2 ? 40.169 -3.228 -0.339 1.00 0.00 2 ALA A C 2
ATOM 1152 O O . ALA A 1 2 ? 39.514 -3.322 0.700 1.00 0.00 2 ALA A O 2
ATOM 1159 N N . ARG A 1 3 ? 39.759 -2.575 -1.424 1.00 0.00 3 ARG A N 2
ATOM 1160 C CA . ARG A 1 3 ? 38.414 -2.008 -1.577 1.00 0.00 3 ARG A CA 2
ATOM 1161 C C . ARG A 1 3 ? 38.342 -1.225 -2.882 1.00 0.00 3 ARG A C 2
ATOM 1162 O O . ARG A 1 3 ? 37.277 -1.077 -3.477 1.00 0.00 3 ARG A O 2
ATOM 1183 N N . THR A 1 4 ? 39.488 -0.722 -3.317 1.00 0.00 4 THR A N 2
ATOM 1184 C CA . THR A 1 4 ? 39.566 0.063 -4.538 1.00 0.00 4 THR A CA 2
ATOM 1185 C C . THR A 1 4 ? 40.638 -0.495 -5.477 1.00 0.00 4 THR A C 2
ATOM 1186 O O . THR A 1 4 ? 40.664 -0.191 -6.668 1.00 0.00 4 THR A O 2
ATOM 1197 N N . CYS A 1 5 ? 41.495 -1.345 -4.937 1.00 0.00 5 CYS A N 2
ATOM 1198 C CA . CYS A 1 5 ? 42.667 -1.806 -5.664 1.00 0.00 5 CYS A CA 2
ATOM 1199 C C . CYS A 1 5 ? 42.746 -3.328 -5.688 1.00 0.00 5 CYS A C 2
ATOM 1200 O O . CYS A 1 5 ? 42.128 -3.999 -4.857 1.00 0.00 5 CYS A O 2
ATOM 1207 N N . PRO A 1 6 ? 43.498 -3.883 -6.665 1.00 0.00 6 PRO A N 2
ATOM 1208 C CA . PRO A 1 6 ? 43.748 -5.331 -6.776 1.00 0.00 6 PRO A CA 2
ATOM 1209 C C . PRO A 1 6 ? 44.423 -5.912 -5.529 1.00 0.00 6 PRO A C 2
ATOM 1210 O O . PRO A 1 6 ? 44.959 -5.172 -4.706 1.00 0.00 6 PRO A O 2
ATOM 1221 N N . PRO A 1 7 ? 44.414 -7.253 -5.391 1.00 0.00 7 PRO A N 2
ATOM 1222 C CA . PRO A 1 7 ? 44.952 -7.945 -4.206 1.00 0.00 7 PRO A CA 2
ATOM 1223 C C . PRO A 1 7 ? 46.408 -7.596 -3.886 1.00 0.00 7 PRO A C 2
ATOM 1224 O O . PRO A 1 7 ? 46.788 -7.513 -2.720 1.00 0.00 7 PRO A O 2
ATOM 1235 N N . ASN A 1 8 ? 47.222 -7.384 -4.914 1.00 0.00 8 ASN A N 2
ATOM 1236 C CA . ASN A 1 8 ? 48.634 -7.085 -4.696 1.00 0.00 8 ASN A CA 2
ATOM 1237 C C . ASN A 1 8 ? 48.869 -5.578 -4.670 1.00 0.00 8 ASN A C 2
ATOM 1238 O O . ASN A 1 8 ? 50.007 -5.108 -4.688 1.00 0.00 8 ASN A O 2
ATOM 1249 N N . GLN A 1 9 ? 47.774 -4.833 -4.559 1.00 0.00 9 GLN A N 2
ATOM 1250 C CA . GLN A 1 9 ? 47.807 -3.385 -4.502 1.00 0.00 9 GLN A CA 2
ATOM 1251 C C . GLN A 1 9 ? 47.166 -2.938 -3.212 1.00 0.00 9 GLN A C 2
ATOM 1252 O O . GLN A 1 9 ? 46.443 -3.694 -2.567 1.00 0.00 9 GLN A O 2
ATOM 1266 N N . PHE A 1 10 ? 47.416 -1.712 -2.850 1.00 0.00 10 PHE A N 2
ATOM 1267 C CA . PHE A 1 10 ? 46.866 -1.162 -1.653 1.00 0.00 10 PHE A CA 2
ATOM 1268 C C . PHE A 1 10 ? 45.975 0.018 -1.981 1.00 0.00 10 PHE A C 2
ATOM 1269 O O . PHE A 1 10 ? 46.400 1.011 -2.568 1.00 0.00 10 PHE A O 2
ATOM 1286 N N . SER A 1 11 ? 44.737 -0.110 -1.580 1.00 0.00 11 SER A N 2
ATOM 1287 C CA . SER A 1 11 ? 43.770 0.932 -1.732 1.00 0.00 11 SER A CA 2
ATOM 1288 C C . SER A 1 11 ? 43.583 1.615 -0.407 1.00 0.00 11 SER A C 2
ATOM 1289 O O . SER A 1 11 ? 43.138 1.016 0.579 1.00 0.00 11 SER A O 2
ATOM 1297 N N . CYS A 1 12 ? 44.003 2.856 -0.394 1.00 0.00 12 CYS A N 2
ATOM 1298 C CA . CYS A 1 12 ? 43.954 3.681 0.793 1.00 0.00 12 CYS A CA 2
ATOM 1299 C C . CYS A 1 12 ? 42.508 4.095 1.085 1.00 0.00 12 CYS A C 2
ATOM 1300 O O . CYS A 1 12 ? 41.567 3.422 0.655 1.00 0.00 12 CYS A O 2
ATOM 1307 N N . ALA A 1 13 ? 42.333 5.177 1.827 1.00 0.00 13 ALA A N 2
ATOM 1308 C CA . ALA A 1 13 ? 41.005 5.643 2.205 1.00 0.00 13 ALA A CA 2
ATOM 1309 C C . ALA A 1 13 ? 40.171 6.043 0.993 1.00 0.00 13 ALA A C 2
ATOM 1310 O O . ALA A 1 13 ? 40.227 7.188 0.538 1.00 0.00 13 ALA A O 2
ATOM 1317 N N . SER A 1 14 ? 39.458 5.048 0.461 1.00 0.00 14 SER A N 2
ATOM 1318 C CA . SER A 1 14 ? 38.456 5.219 -0.588 1.00 0.00 14 SER A CA 2
ATOM 1319 C C . SER A 1 14 ? 38.869 6.225 -1.661 1.00 0.00 14 SER A C 2
ATOM 1320 O O . SER A 1 14 ? 38.416 7.371 -1.665 1.00 0.00 14 SER A O 2
ATOM 1328 N N . GLY A 1 15 ? 39.755 5.802 -2.548 1.00 0.00 15 GLY A N 2
ATOM 1329 C CA . GLY A 1 15 ? 40.104 6.632 -3.684 1.00 0.00 15 GLY A CA 2
ATOM 1330 C C . GLY A 1 15 ? 41.546 6.475 -4.115 1.00 0.00 15 GLY A C 2
ATOM 1331 O O . GLY A 1 15 ? 41.850 6.513 -5.305 1.00 0.00 15 GLY A O 2
ATOM 1335 N N . ARG A 1 16 ? 42.445 6.307 -3.156 1.00 0.00 16 ARG A N 2
ATOM 1336 C CA . ARG A 1 16 ? 43.857 6.158 -3.474 1.00 0.00 16 ARG A CA 2
ATOM 1337 C C . ARG A 1 16 ? 44.134 4.717 -3.858 1.00 0.00 16 ARG A C 2
ATOM 1338 O O . ARG A 1 16 ? 43.591 3.794 -3.250 1.00 0.00 16 ARG A O 2
ATOM 1359 N N . CYS A 1 17 ? 44.987 4.527 -4.848 1.00 0.00 17 CYS A N 2
ATOM 1360 C CA . CYS A 1 17 ? 45.231 3.205 -5.389 1.00 0.00 17 CYS A CA 2
ATOM 1361 C C . CYS A 1 17 ? 46.700 3.038 -5.707 1.00 0.00 17 CYS A C 2
ATOM 1362 O O . CYS A 1 17 ? 47.185 3.476 -6.749 1.00 0.00 17 CYS A O 2
ATOM 1369 N N . ILE A 1 18 ? 47.406 2.435 -4.779 1.00 0.00 18 ILE A N 2
ATOM 1370 C CA . ILE A 1 18 ? 48.832 2.249 -4.890 1.00 0.00 18 ILE A CA 2
ATOM 1371 C C . ILE A 1 18 ? 49.117 0.751 -4.778 1.00 0.00 18 ILE A C 2
ATOM 1372 O O . ILE A 1 18 ? 48.189 -0.016 -4.576 1.00 0.00 18 ILE A O 2
ATOM 1388 N N . PRO A 1 19 ? 50.357 0.285 -4.958 1.00 0.00 19 PRO A N 2
ATOM 1389 C CA . PRO A 1 19 ? 50.697 -1.117 -4.711 1.00 0.00 19 PRO A CA 2
ATOM 1390 C C . PRO A 1 19 ? 50.904 -1.416 -3.219 1.00 0.00 19 PRO A C 2
ATOM 1391 O O . PRO A 1 19 ? 51.173 -0.516 -2.430 1.00 0.00 19 PRO A O 2
ATOM 1402 N N . ILE A 1 20 ? 50.776 -2.693 -2.851 1.00 0.00 20 ILE A N 2
ATOM 1403 C CA . ILE A 1 20 ? 50.855 -3.128 -1.447 1.00 0.00 20 ILE A CA 2
ATOM 1404 C C . ILE A 1 20 ? 52.171 -2.723 -0.776 1.00 0.00 20 ILE A C 2
ATOM 1405 O O . ILE A 1 20 ? 52.200 -2.408 0.413 1.00 0.00 20 ILE A O 2
ATOM 1421 N N . SER A 1 21 ? 53.244 -2.704 -1.544 1.00 0.00 21 SER A N 2
ATOM 1422 C CA . SER A 1 21 ? 54.579 -2.468 -1.006 1.00 0.00 21 SER A CA 2
ATOM 1423 C C . SER A 1 21 ? 54.805 -1.005 -0.601 1.00 0.00 21 SER A C 2
ATOM 1424 O O . SER A 1 21 ? 55.944 -0.598 -0.367 1.00 0.00 21 SER A O 2
ATOM 1432 N N . TRP A 1 22 ? 53.727 -0.231 -0.507 1.00 0.00 22 TRP A N 2
ATOM 1433 C CA . TRP A 1 22 ? 53.839 1.216 -0.287 1.00 0.00 22 TRP A CA 2
ATOM 1434 C C . TRP A 1 22 ? 53.063 1.697 0.942 1.00 0.00 22 TRP A C 2
ATOM 1435 O O . TRP A 1 22 ? 52.747 2.879 1.044 1.00 0.00 22 TRP A O 2
ATOM 1456 N N . THR A 1 23 ? 52.756 0.815 1.878 1.00 0.00 23 THR A N 2
ATOM 1457 C CA . THR A 1 23 ? 52.065 1.238 3.072 1.00 0.00 23 THR A CA 2
ATOM 1458 C C . THR A 1 23 ? 53.066 1.874 4.019 1.00 0.00 23 THR A C 2
ATOM 1459 O O . THR A 1 23 ? 54.165 2.225 3.595 1.00 0.00 23 THR A O 2
ATOM 1470 N N . CYS A 1 24 ? 52.688 1.981 5.283 1.00 0.00 24 CYS A N 2
ATOM 1471 C CA . CYS A 1 24 ? 53.549 2.481 6.342 1.00 0.00 24 CYS A CA 2
ATOM 1472 C C . CYS A 1 24 ? 55.035 2.240 6.099 1.00 0.00 24 CYS A C 2
ATOM 1473 O O . CYS A 1 24 ? 55.539 1.129 6.303 1.00 0.00 24 CYS A O 2
ATOM 1480 N N . ASP A 1 25 ? 55.720 3.272 5.634 1.00 0.00 25 ASP A N 2
ATOM 1481 C CA . ASP A 1 25 ? 57.167 3.265 5.572 1.00 0.00 25 ASP A CA 2
ATOM 1482 C C . ASP A 1 25 ? 57.712 4.637 5.934 1.00 0.00 25 ASP A C 2
ATOM 1483 O O . ASP A 1 25 ? 57.941 4.924 7.106 1.00 0.00 25 ASP A O 2
ATOM 1492 N N . LEU A 1 26 ? 57.885 5.486 4.944 1.00 0.00 26 LEU A N 2
ATOM 1493 C CA . LEU A 1 26 ? 58.411 6.824 5.155 1.00 0.00 26 LEU A CA 2
ATOM 1494 C C . LEU A 1 26 ? 57.736 7.831 4.223 1.00 0.00 26 LEU A C 2
ATOM 1495 O O . LEU A 1 26 ? 58.063 9.020 4.254 1.00 0.00 26 LEU A O 2
ATOM 1511 N N . ASP A 1 27 ? 56.796 7.364 3.392 1.00 0.00 27 ASP A N 2
ATOM 1512 C CA . ASP A 1 27 ? 56.157 8.241 2.413 1.00 0.00 27 ASP A CA 2
ATOM 1513 C C . ASP A 1 27 ? 54.828 8.789 2.938 1.00 0.00 27 ASP A C 2
ATOM 1514 O O . ASP A 1 27 ? 54.257 8.269 3.904 1.00 0.00 27 ASP A O 2
ATOM 1523 N N . ASP A 1 28 ? 54.328 9.819 2.267 1.00 0.00 28 ASP A N 2
ATOM 1524 C CA . ASP A 1 28 ? 53.227 10.624 2.781 1.00 0.00 28 ASP A CA 2
ATOM 1525 C C . ASP A 1 28 ? 52.012 10.568 1.850 1.00 0.00 28 ASP A C 2
ATOM 1526 O O . ASP A 1 28 ? 51.116 11.408 1.929 1.00 0.00 28 ASP A O 2
ATOM 1535 N N . ASP A 1 29 ? 51.965 9.559 0.978 1.00 0.00 29 ASP A N 2
ATOM 1536 C CA . ASP A 1 29 ? 50.813 9.389 0.087 1.00 0.00 29 ASP A CA 2
ATOM 1537 C C . ASP A 1 29 ? 49.551 9.209 0.921 1.00 0.00 29 ASP A C 2
ATOM 1538 O O . ASP A 1 29 ? 48.478 9.717 0.583 1.00 0.00 29 ASP A O 2
ATOM 1547 N N . CYS A 1 30 ? 49.709 8.500 2.021 1.00 0.00 30 CYS A N 2
ATOM 1548 C CA . CYS A 1 30 ? 48.664 8.355 3.016 1.00 0.00 30 CYS A CA 2
ATOM 1549 C C . CYS A 1 30 ? 49.261 8.371 4.417 1.00 0.00 30 CYS A C 2
ATOM 1550 O O . CYS A 1 30 ? 48.734 7.723 5.327 1.00 0.00 30 CYS A O 2
ATOM 1557 N N . GLY A 1 31 ? 50.323 9.165 4.591 1.00 0.00 31 GLY A N 2
ATOM 1558 C CA . GLY A 1 31 ? 50.997 9.282 5.883 1.00 0.00 31 GLY A CA 2
ATOM 1559 C C . GLY A 1 31 ? 50.181 10.069 6.898 1.00 0.00 31 GLY A C 2
ATOM 1560 O O . GLY A 1 31 ? 50.684 10.986 7.543 1.00 0.00 31 GLY A O 2
ATOM 1564 N N . ASP A 1 32 ? 48.923 9.668 7.040 1.00 0.00 32 ASP A N 2
ATOM 1565 C CA . ASP A 1 32 ? 47.934 10.361 7.860 1.00 0.00 32 ASP A CA 2
ATOM 1566 C C . ASP A 1 32 ? 46.583 9.694 7.667 1.00 0.00 32 ASP A C 2
ATOM 1567 O O . ASP A 1 32 ? 45.843 9.456 8.618 1.00 0.00 32 ASP A O 2
ATOM 1576 N N . ARG A 1 33 ? 46.299 9.346 6.416 1.00 0.00 33 ARG A N 2
ATOM 1577 C CA . ARG A 1 33 ? 44.998 8.812 6.028 1.00 0.00 33 ARG A CA 2
ATOM 1578 C C . ARG A 1 33 ? 44.828 7.354 6.454 1.00 0.00 33 ARG A C 2
ATOM 1579 O O . ARG A 1 33 ? 44.663 6.476 5.609 1.00 0.00 33 ARG A O 2
ATOM 1600 N N . SER A 1 34 ? 44.908 7.110 7.759 1.00 0.00 34 SER A N 2
ATOM 1601 C CA . SER A 1 34 ? 44.608 5.804 8.363 1.00 0.00 34 SER A CA 2
ATOM 1602 C C . SER A 1 34 ? 45.697 4.752 8.105 1.00 0.00 34 SER A C 2
ATOM 1603 O O . SER A 1 34 ? 45.900 3.860 8.929 1.00 0.00 34 SER A O 2
ATOM 1611 N N . ASP A 1 35 ? 46.404 4.864 6.981 1.00 0.00 35 ASP A N 2
ATOM 1612 C CA . ASP A 1 35 ? 47.433 3.881 6.617 1.00 0.00 35 ASP A CA 2
ATOM 1613 C C . ASP A 1 35 ? 48.527 3.798 7.671 1.00 0.00 35 ASP A C 2
ATOM 1614 O O . ASP A 1 35 ? 49.070 2.728 7.928 1.00 0.00 35 ASP A O 2
ATOM 1623 N N . GLU A 1 36 ? 48.725 4.892 8.383 1.00 0.00 36 GLU A N 2
ATOM 1624 C CA . GLU A 1 36 ? 49.836 5.009 9.320 1.00 0.00 36 GLU A CA 2
ATOM 1625 C C . GLU A 1 36 ? 49.328 4.792 10.733 1.00 0.00 36 GLU A C 2
ATOM 1626 O O . GLU A 1 36 ? 49.902 5.264 11.712 1.00 0.00 36 GLU A O 2
ATOM 1638 N N . SER A 1 37 ? 48.231 4.062 10.822 1.00 0.00 37 SER A N 2
ATOM 1639 C CA . SER A 1 37 ? 47.698 3.628 12.096 1.00 0.00 37 SER A CA 2
ATOM 1640 C C . SER A 1 37 ? 47.128 2.222 11.949 1.00 0.00 37 SER A C 2
ATOM 1641 O O . SER A 1 37 ? 46.418 1.731 12.826 1.00 0.00 37 SER A O 2
ATOM 1649 N N . ALA A 1 38 ? 47.456 1.577 10.833 1.00 0.00 38 ALA A N 2
ATOM 1650 C CA . ALA A 1 38 ? 46.916 0.257 10.537 1.00 0.00 38 ALA A CA 2
ATOM 1651 C C . ALA A 1 38 ? 47.947 -0.659 9.880 1.00 0.00 38 ALA A C 2
ATOM 1652 O O . ALA A 1 38 ? 47.917 -1.873 10.080 1.00 0.00 38 ALA A O 2
ATOM 1659 N N . SER A 1 39 ? 48.865 -0.089 9.108 1.00 0.00 39 SER A N 2
ATOM 1660 C CA . SER A 1 39 ? 49.811 -0.903 8.350 1.00 0.00 39 SER A CA 2
ATOM 1661 C C . SER A 1 39 ? 51.210 -0.857 8.963 1.00 0.00 39 SER A C 2
ATOM 1662 O O . SER A 1 39 ? 52.069 -1.680 8.643 1.00 0.00 39 SER A O 2
ATOM 1670 N N . CYS A 1 40 ? 51.441 0.130 9.819 1.00 0.00 40 CYS A N 2
ATOM 1671 C CA . CYS A 1 40 ? 52.730 0.308 10.479 1.00 0.00 40 CYS A CA 2
ATOM 1672 C C . CYS A 1 40 ? 53.108 -0.882 11.353 1.00 0.00 40 CYS A C 2
ATOM 1673 O O . CYS A 1 40 ? 52.680 -0.996 12.501 1.00 0.00 40 CYS A O 2
ATOM 1680 N N . ALA A 1 41 ? 53.897 -1.772 10.774 1.00 0.00 41 ALA A N 2
ATOM 1681 C CA . ALA A 1 41 ? 54.447 -2.914 11.480 1.00 0.00 41 ALA A CA 2
ATOM 1682 C C . ALA A 1 41 ? 55.811 -3.250 10.894 1.00 0.00 41 ALA A C 2
ATOM 1683 O O . ALA A 1 41 ? 56.154 -4.413 10.705 1.00 0.00 41 ALA A O 2
ATOM 1690 N N . TYR A 1 42 ? 56.587 -2.210 10.610 1.00 0.00 42 TYR A N 2
ATOM 1691 C CA . TYR A 1 42 ? 57.868 -2.365 9.932 1.00 0.00 42 TYR A CA 2
ATOM 1692 C C . TYR A 1 42 ? 59.049 -2.044 10.855 1.00 0.00 42 TYR A C 2
ATOM 1693 O O . TYR A 1 42 ? 59.492 -0.904 10.943 1.00 0.00 42 TYR A O 2
ATOM 1711 N N . PRO A 1 43 ? 59.560 -3.053 11.582 1.00 0.00 43 PRO A N 2
ATOM 1712 C CA . PRO A 1 43 ? 60.778 -2.919 12.380 1.00 0.00 43 PRO A CA 2
ATOM 1713 C C . PRO A 1 43 ? 62.017 -3.102 11.512 1.00 0.00 43 PRO A C 2
ATOM 1714 O O . PRO A 1 43 ? 63.125 -2.739 11.893 1.00 0.00 43 PRO A O 2
ATOM 1725 N N . THR A 1 44 ? 61.802 -3.680 10.339 1.00 0.00 44 THR A N 2
ATOM 1726 C CA . THR A 1 44 ? 62.866 -3.909 9.375 1.00 0.00 44 THR A CA 2
ATOM 1727 C C . THR A 1 44 ? 62.428 -3.403 8.001 1.00 0.00 44 THR A C 2
ATOM 1728 O O . THR A 1 44 ? 62.979 -3.793 6.971 1.00 0.00 44 THR A O 2
ATOM 1739 N N . CYS A 1 45 ? 61.446 -2.503 8.018 1.00 0.00 45 CYS A N 2
ATOM 1740 C CA . CYS A 1 45 ? 60.834 -1.976 6.801 1.00 0.00 45 CYS A CA 2
ATOM 1741 C C . CYS A 1 45 ? 60.220 -3.096 5.971 1.00 0.00 45 CYS A C 2
ATOM 1742 O O . CYS A 1 45 ? 60.644 -3.358 4.849 1.00 0.00 45 CYS A O 2
ATOM 1749 N N . PHE A 1 46 ? 59.231 -3.766 6.549 1.00 0.00 46 PHE A N 2
ATOM 1750 C CA . PHE A 1 46 ? 58.517 -4.839 5.873 1.00 0.00 46 PHE A CA 2
ATOM 1751 C C . PHE A 1 46 ? 57.311 -5.253 6.701 1.00 0.00 46 PHE A C 2
ATOM 1752 O O . PHE A 1 46 ? 57.437 -6.021 7.651 1.00 0.00 46 PHE A O 2
ATOM 1769 N N . PRO A 1 47 ? 56.139 -4.698 6.394 1.00 0.00 47 PRO A N 2
ATOM 1770 C CA . PRO A 1 47 ? 54.880 -5.190 6.913 1.00 0.00 47 PRO A CA 2
ATOM 1771 C C . PRO A 1 47 ? 54.159 -6.093 5.910 1.00 0.00 47 PRO A C 2
ATOM 1772 O O . PRO A 1 47 ? 53.229 -6.817 6.264 1.00 0.00 47 PRO A O 2
ATOM 1783 N N . LEU A 1 48 ? 54.616 -6.058 4.659 1.00 0.00 48 LEU A N 2
ATOM 1784 C CA . LEU A 1 48 ? 53.927 -6.735 3.561 1.00 0.00 48 LEU A CA 2
ATOM 1785 C C . LEU A 1 48 ? 54.886 -7.150 2.451 1.00 0.00 48 LEU A C 2
ATOM 1786 O O . LEU A 1 48 ? 54.919 -8.313 2.065 1.00 0.00 48 LEU A O 2
ATOM 1802 N N . THR A 1 49 ? 55.663 -6.194 1.947 1.00 0.00 49 THR A N 2
ATOM 1803 C CA . THR A 1 49 ? 56.616 -6.448 0.865 1.00 0.00 49 THR A CA 2
ATOM 1804 C C . THR A 1 49 ? 57.537 -5.254 0.672 1.00 0.00 49 THR A C 2
ATOM 1805 O O . THR A 1 49 ? 57.331 -4.444 -0.227 1.00 0.00 49 THR A O 2
ATOM 1816 N N . GLN A 1 50 ? 58.543 -5.124 1.516 1.00 0.00 50 GLN A N 2
ATOM 1817 C CA . GLN A 1 50 ? 59.445 -3.990 1.420 1.00 0.00 50 GLN A CA 2
ATOM 1818 C C . GLN A 1 50 ? 60.864 -4.417 1.744 1.00 0.00 50 GLN A C 2
ATOM 1819 O O . GLN A 1 50 ? 61.114 -5.570 2.091 1.00 0.00 50 GLN A O 2
ATOM 1833 N N . PHE A 1 51 ? 61.781 -3.480 1.618 1.00 0.00 51 PHE A N 2
ATOM 1834 C CA . PHE A 1 51 ? 63.175 -3.708 1.942 1.00 0.00 51 PHE A CA 2
ATOM 1835 C C . PHE A 1 51 ? 63.674 -2.533 2.767 1.00 0.00 51 PHE A C 2
ATOM 1836 O O . PHE A 1 51 ? 63.128 -1.434 2.671 1.00 0.00 51 PHE A O 2
ATOM 1853 N N . THR A 1 52 ? 64.690 -2.740 3.576 1.00 0.00 52 THR A N 2
ATOM 1854 C CA . THR A 1 52 ? 65.228 -1.644 4.347 1.00 0.00 52 THR A CA 2
ATOM 1855 C C . THR A 1 52 ? 66.571 -1.218 3.772 1.00 0.00 52 THR A C 2
ATOM 1856 O O . THR A 1 52 ? 67.533 -1.985 3.740 1.00 0.00 52 THR A O 2
ATOM 1867 N N . CYS A 1 53 ? 66.599 -0.015 3.232 1.00 0.00 53 CYS A N 2
ATOM 1868 C CA . CYS A 1 53 ? 67.839 0.571 2.774 1.00 0.00 53 CYS A CA 2
ATOM 1869 C C . CYS A 1 53 ? 68.807 0.679 3.948 1.00 0.00 53 CYS A C 2
ATOM 1870 O O . CYS A 1 53 ? 68.471 1.291 4.961 1.00 0.00 53 CYS A O 2
ATOM 1877 N N . ASN A 1 54 ? 70.001 0.096 3.815 1.00 0.00 54 ASN A N 2
ATOM 1878 C CA . ASN A 1 54 ? 70.940 -0.003 4.942 1.00 0.00 54 ASN A CA 2
ATOM 1879 C C . ASN A 1 54 ? 71.313 1.367 5.513 1.00 0.00 54 ASN A C 2
ATOM 1880 O O . ASN A 1 54 ? 71.839 1.462 6.618 1.00 0.00 54 ASN A O 2
ATOM 1891 N N . ASN A 1 55 ? 71.033 2.427 4.760 1.00 0.00 55 ASN A N 2
ATOM 1892 C CA . ASN A 1 55 ? 71.326 3.774 5.218 1.00 0.00 55 ASN A CA 2
ATOM 1893 C C . ASN A 1 55 ? 70.153 4.343 6.032 1.00 0.00 55 ASN A C 2
ATOM 1894 O O . ASN A 1 55 ? 70.064 5.547 6.268 1.00 0.00 55 ASN A O 2
ATOM 1905 N N . GLY A 1 56 ? 69.242 3.460 6.443 1.00 0.00 56 GLY A N 2
ATOM 1906 C CA . GLY A 1 56 ? 68.214 3.830 7.408 1.00 0.00 56 GLY A CA 2
ATOM 1907 C C . GLY A 1 56 ? 66.837 4.022 6.797 1.00 0.00 56 GLY A C 2
ATOM 1908 O O . GLY A 1 56 ? 65.883 4.347 7.499 1.00 0.00 56 GLY A O 2
ATOM 1912 N N . ARG A 1 57 ? 66.726 3.832 5.493 1.00 0.00 57 ARG A N 2
ATOM 1913 C CA . ARG A 1 57 ? 65.465 4.082 4.805 1.00 0.00 57 ARG A CA 2
ATOM 1914 C C . ARG A 1 57 ? 64.653 2.808 4.668 1.00 0.00 57 ARG A C 2
ATOM 1915 O O . ARG A 1 57 ? 65.180 1.709 4.791 1.00 0.00 57 ARG A O 2
ATOM 1936 N N . CYS A 1 58 ? 63.377 2.968 4.387 1.00 0.00 58 CYS A N 2
ATOM 1937 C CA . CYS A 1 58 ? 62.531 1.855 4.005 1.00 0.00 58 CYS A CA 2
ATOM 1938 C C . CYS A 1 58 ? 62.176 2.006 2.536 1.00 0.00 58 CYS A C 2
ATOM 1939 O O . CYS A 1 58 ? 61.612 3.021 2.136 1.00 0.00 58 CYS A O 2
ATOM 1946 N N . ILE A 1 59 ? 62.540 1.028 1.727 1.00 0.00 59 ILE A N 2
ATOM 1947 C CA . ILE A 1 59 ? 62.244 1.092 0.310 1.00 0.00 59 ILE A CA 2
ATOM 1948 C C . ILE A 1 59 ? 61.271 -0.014 -0.074 1.00 0.00 59 ILE A C 2
ATOM 1949 O O . ILE A 1 59 ? 60.989 -0.905 0.730 1.00 0.00 59 ILE A O 2
ATOM 1965 N N . ASN A 1 60 ? 60.762 0.033 -1.297 1.00 0.00 60 ASN A N 2
ATOM 1966 C CA . ASN A 1 60 ? 59.837 -0.989 -1.770 1.00 0.00 60 ASN A CA 2
ATOM 1967 C C . ASN A 1 60 ? 60.611 -2.262 -2.097 1.00 0.00 60 ASN A C 2
ATOM 1968 O O . ASN A 1 60 ? 61.811 -2.212 -2.357 1.00 0.00 60 ASN A O 2
ATOM 1979 N N . ILE A 1 61 ? 59.928 -3.396 -2.089 1.00 0.00 61 ILE A N 2
ATOM 1980 C CA . ILE A 1 61 ? 60.576 -4.676 -2.357 1.00 0.00 61 ILE A CA 2
ATOM 1981 C C . ILE A 1 61 ? 60.835 -4.827 -3.862 1.00 0.00 61 ILE A C 2
ATOM 1982 O O . ILE A 1 61 ? 61.687 -5.601 -4.293 1.00 0.00 61 ILE A O 2
ATOM 1998 N N . ASN A 1 62 ? 60.125 -4.032 -4.644 1.00 0.00 62 ASN A N 2
ATOM 1999 C CA . ASN A 1 62 ? 60.161 -4.139 -6.099 1.00 0.00 62 ASN A CA 2
ATOM 2000 C C . ASN A 1 62 ? 61.184 -3.185 -6.719 1.00 0.00 62 ASN A C 2
ATOM 2001 O O . ASN A 1 62 ? 60.964 -2.647 -7.803 1.00 0.00 62 ASN A O 2
ATOM 2012 N N . TRP A 1 63 ? 62.312 -3.002 -6.049 1.00 0.00 63 TRP A N 2
ATOM 2013 C CA . TRP A 1 63 ? 63.362 -2.127 -6.559 1.00 0.00 63 TRP A CA 2
ATOM 2014 C C . TRP A 1 63 ? 64.543 -2.956 -7.057 1.00 0.00 63 TRP A C 2
ATOM 2015 O O . TRP A 1 63 ? 65.588 -2.417 -7.443 1.00 0.00 63 TRP A O 2
ATOM 2036 N N . ARG A 1 64 ? 64.361 -4.280 -7.031 1.00 0.00 64 ARG A N 2
ATOM 2037 C CA . ARG A 1 64 ? 65.343 -5.209 -7.578 1.00 0.00 64 ARG A CA 2
ATOM 2038 C C . ARG A 1 64 ? 65.379 -5.077 -9.099 1.00 0.00 64 ARG A C 2
ATOM 2039 O O . ARG A 1 64 ? 64.555 -5.673 -9.788 1.00 0.00 64 ARG A O 2
ATOM 2060 N N . CYS A 1 65 ? 66.298 -4.290 -9.623 1.00 0.00 65 CYS A N 2
ATOM 2061 C CA . CYS A 1 65 ? 66.395 -4.129 -11.067 1.00 0.00 65 CYS A CA 2
ATOM 2062 C C . CYS A 1 65 ? 67.363 -5.135 -11.663 1.00 0.00 65 CYS A C 2
ATOM 2063 O O . CYS A 1 65 ? 67.376 -5.359 -12.876 1.00 0.00 65 CYS A O 2
ATOM 2070 N N . ASP A 1 66 ? 68.157 -5.748 -10.799 1.00 0.00 66 ASP A N 2
ATOM 2071 C CA . ASP A 1 66 ? 69.168 -6.700 -11.227 1.00 0.00 66 ASP A CA 2
ATOM 2072 C C . ASP A 1 66 ? 69.667 -7.540 -10.048 1.00 0.00 66 ASP A C 2
ATOM 2073 O O . ASP A 1 66 ? 69.298 -8.710 -9.923 1.00 0.00 66 ASP A O 2
ATOM 2082 N N . ASN A 1 67 ? 70.480 -6.951 -9.181 1.00 0.00 67 ASN A N 2
ATOM 2083 C CA . ASN A 1 67 ? 71.018 -7.664 -8.039 1.00 0.00 67 ASN A CA 2
ATOM 2084 C C . ASN A 1 67 ? 70.074 -7.581 -6.833 1.00 0.00 67 ASN A C 2
ATOM 2085 O O . ASN A 1 67 ? 69.306 -8.516 -6.584 1.00 0.00 67 ASN A O 2
ATOM 2096 N N . ASP A 1 68 ? 70.095 -6.464 -6.110 1.00 0.00 68 ASP A N 2
ATOM 2097 C CA . ASP A 1 68 ? 69.276 -6.319 -4.910 1.00 0.00 68 ASP A CA 2
ATOM 2098 C C . ASP A 1 68 ? 68.351 -5.106 -5.041 1.00 0.00 68 ASP A C 2
ATOM 2099 O O . ASP A 1 68 ? 67.997 -4.719 -6.153 1.00 0.00 68 ASP A O 2
ATOM 2108 N N . ASN A 1 69 ? 67.992 -4.489 -3.920 1.00 0.00 69 ASN A N 2
ATOM 2109 C CA . ASN A 1 69 ? 66.941 -3.475 -3.902 1.00 0.00 69 ASN A CA 2
ATOM 2110 C C . ASN A 1 69 ? 67.537 -2.085 -3.849 1.00 0.00 69 ASN A C 2
ATOM 2111 O O . ASN A 1 69 ? 68.135 -1.684 -2.849 1.00 0.00 69 ASN A O 2
ATOM 2122 N N . ASP A 1 70 ? 67.314 -1.358 -4.933 1.00 0.00 70 ASP A N 2
ATOM 2123 C CA . ASP A 1 70 ? 68.031 -0.130 -5.248 1.00 0.00 70 ASP A CA 2
ATOM 2124 C C . ASP A 1 70 ? 68.075 0.884 -4.111 1.00 0.00 70 ASP A C 2
ATOM 2125 O O . ASP A 1 70 ? 67.088 1.138 -3.420 1.00 0.00 70 ASP A O 2
ATOM 2134 N N . CYS A 1 71 ? 69.254 1.457 -3.946 1.00 0.00 71 CYS A N 2
ATOM 2135 C CA . CYS A 1 71 ? 69.501 2.521 -2.985 1.00 0.00 71 CYS A CA 2
ATOM 2136 C C . CYS A 1 71 ? 70.579 3.461 -3.500 1.00 0.00 71 CYS A C 2
ATOM 2137 O O . CYS A 1 71 ? 70.374 4.668 -3.613 1.00 0.00 71 CYS A O 2
ATOM 2144 N N . GLY A 1 72 ? 71.737 2.888 -3.811 1.00 0.00 72 GLY A N 2
ATOM 2145 C CA . GLY A 1 72 ? 72.880 3.687 -4.201 1.00 0.00 72 GLY A CA 2
ATOM 2146 C C . GLY A 1 72 ? 73.812 3.944 -3.033 1.00 0.00 72 GLY A C 2
ATOM 2147 O O . GLY A 1 72 ? 74.861 4.566 -3.189 1.00 0.00 72 GLY A O 2
ATOM 2151 N N . ASP A 1 73 ? 73.449 3.417 -1.864 1.00 0.00 73 ASP A N 2
ATOM 2152 C CA . ASP A 1 73 ? 74.214 3.652 -0.638 1.00 0.00 73 ASP A CA 2
ATOM 2153 C C . ASP A 1 73 ? 74.996 2.403 -0.258 1.00 0.00 73 ASP A C 2
ATOM 2154 O O . ASP A 1 73 ? 75.189 2.121 0.924 1.00 0.00 73 ASP A O 2
ATOM 2163 N N . ASN A 1 74 ? 75.434 1.659 -1.277 1.00 0.00 74 ASN A N 2
ATOM 2164 C CA . ASN A 1 74 ? 76.201 0.421 -1.078 1.00 0.00 74 ASN A CA 2
ATOM 2165 C C . ASN A 1 74 ? 75.360 -0.620 -0.353 1.00 0.00 74 ASN A C 2
ATOM 2166 O O . ASN A 1 74 ? 75.884 -1.562 0.233 1.00 0.00 74 ASN A O 2
ATOM 2177 N N . SER A 1 75 ? 74.050 -0.445 -0.421 1.00 0.00 75 SER A N 2
ATOM 2178 C CA . SER A 1 75 ? 73.115 -1.340 0.240 1.00 0.00 75 SER A CA 2
ATOM 2179 C C . SER A 1 75 ? 72.855 -2.541 -0.640 1.00 0.00 75 SER A C 2
ATOM 2180 O O . SER A 1 75 ? 73.232 -3.670 -0.338 1.00 0.00 75 SER A O 2
ATOM 2188 N N . ASP A 1 76 ? 72.200 -2.235 -1.724 1.00 0.00 76 ASP A N 2
ATOM 2189 C CA . ASP A 1 76 ? 71.896 -3.158 -2.786 1.00 0.00 76 ASP A CA 2
ATOM 2190 C C . ASP A 1 76 ? 73.157 -3.452 -3.586 1.00 0.00 76 ASP A C 2
ATOM 2191 O O . ASP A 1 76 ? 73.691 -4.563 -3.554 1.00 0.00 76 ASP A O 2
ATOM 2200 N N . GLU A 1 77 ? 73.657 -2.396 -4.220 1.00 0.00 77 GLU A N 2
ATOM 2201 C CA . GLU A 1 77 ? 74.785 -2.454 -5.148 1.00 0.00 77 GLU A CA 2
ATOM 2202 C C . GLU A 1 77 ? 74.795 -1.195 -6.008 1.00 0.00 77 GLU A C 2
ATOM 2203 O O . GLU A 1 77 ? 75.833 -0.821 -6.559 1.00 0.00 77 GLU A O 2
ATOM 2215 N N . ALA A 1 78 ? 73.629 -0.542 -6.087 1.00 0.00 78 ALA A N 2
ATOM 2216 C CA . ALA A 1 78 ? 73.437 0.655 -6.909 1.00 0.00 78 ALA A CA 2
ATOM 2217 C C . ALA A 1 78 ? 73.520 0.313 -8.393 1.00 0.00 78 ALA A C 2
ATOM 2218 O O . ALA A 1 78 ? 74.167 1.017 -9.173 1.00 0.00 78 ALA A O 2
ATOM 2225 N N . GLY A 1 79 ? 72.847 -0.761 -8.776 1.00 0.00 79 GLY A N 2
ATOM 2226 C CA . GLY A 1 79 ? 72.879 -1.206 -10.155 1.00 0.00 79 GLY A CA 2
ATOM 2227 C C . GLY A 1 79 ? 71.739 -0.646 -10.983 1.00 0.00 79 GLY A C 2
ATOM 2228 O O . GLY A 1 79 ? 71.845 -0.554 -12.211 1.00 0.00 79 GLY A O 2
ATOM 2232 N N . CYS A 1 80 ? 70.657 -0.251 -10.326 1.00 0.00 80 CYS A N 2
ATOM 2233 C CA . CYS A 1 80 ? 69.482 0.233 -11.032 1.00 0.00 80 CYS A CA 2
ATOM 2234 C C . CYS A 1 80 ? 69.592 1.730 -11.305 1.00 0.00 80 CYS A C 2
ATOM 2235 O O . CYS A 1 80 ? 69.478 2.167 -12.454 1.00 0.00 80 CYS A O 2
ATOM 2242 N N . SER A 1 81 ? 69.824 2.516 -10.262 1.00 0.00 81 SER A N 2
ATOM 2243 C CA . SER A 1 81 ? 69.966 3.956 -10.422 1.00 0.00 81 SER A CA 2
ATOM 2244 C C . SER A 1 81 ? 71.337 4.326 -10.985 1.00 0.00 81 SER A C 2
ATOM 2245 O O . SER A 1 81 ? 72.357 4.223 -10.300 1.00 0.00 81 SER A O 2
ATOM 2253 N N . HIS A 1 82 ? 71.349 4.747 -12.242 1.00 0.00 82 HIS A N 2
ATOM 2254 C CA . HIS A 1 82 ? 72.566 5.202 -12.897 1.00 0.00 82 HIS A CA 2
ATOM 2255 C C . HIS A 1 82 ? 72.258 6.435 -13.743 1.00 0.00 82 HIS A C 2
ATOM 2256 O O . HIS A 1 82 ? 71.841 6.266 -14.912 1.00 0.00 82 HIS A O 2
ATOM 2271 N N . SER A 1 1 ? 38.792 -8.918 2.611 1.00 0.00 1 SER A N 3
ATOM 2272 C CA . SER A 1 1 ? 39.436 -7.864 1.802 1.00 0.00 1 SER A CA 3
ATOM 2273 C C . SER A 1 1 ? 39.511 -6.568 2.597 1.00 0.00 1 SER A C 3
ATOM 2274 O O . SER A 1 1 ? 38.978 -6.491 3.702 1.00 0.00 1 SER A O 3
ATOM 2284 N N . ALA A 1 2 ? 40.185 -5.563 2.044 1.00 0.00 2 ALA A N 3
ATOM 2285 C CA . ALA A 1 2 ? 40.289 -4.265 2.699 1.00 0.00 2 ALA A CA 3
ATOM 2286 C C . ALA A 1 2 ? 39.044 -3.431 2.436 1.00 0.00 2 ALA A C 3
ATOM 2287 O O . ALA A 1 2 ? 38.097 -3.442 3.216 1.00 0.00 2 ALA A O 3
ATOM 2294 N N . ARG A 1 3 ? 39.056 -2.724 1.324 1.00 0.00 3 ARG A N 3
ATOM 2295 C CA . ARG A 1 3 ? 37.893 -1.957 0.881 1.00 0.00 3 ARG A CA 3
ATOM 2296 C C . ARG A 1 3 ? 38.009 -1.635 -0.603 1.00 0.00 3 ARG A C 3
ATOM 2297 O O . ARG A 1 3 ? 37.012 -1.392 -1.275 1.00 0.00 3 ARG A O 3
ATOM 2318 N N . THR A 1 4 ? 39.237 -1.629 -1.106 1.00 0.00 4 THR A N 3
ATOM 2319 C CA . THR A 1 4 ? 39.497 -1.396 -2.516 1.00 0.00 4 THR A CA 3
ATOM 2320 C C . THR A 1 4 ? 40.809 -2.089 -2.890 1.00 0.00 4 THR A C 3
ATOM 2321 O O . THR A 1 4 ? 41.549 -2.510 -1.995 1.00 0.00 4 THR A O 3
ATOM 2332 N N . CYS A 1 5 ? 41.068 -2.233 -4.190 1.00 0.00 5 CYS A N 3
ATOM 2333 C CA . CYS A 1 5 ? 42.329 -2.787 -4.695 1.00 0.00 5 CYS A CA 3
ATOM 2334 C C . CYS A 1 5 ? 42.412 -4.305 -4.533 1.00 0.00 5 CYS A C 3
ATOM 2335 O O . CYS A 1 5 ? 41.873 -4.879 -3.581 1.00 0.00 5 CYS A O 3
ATOM 2342 N N . PRO A 1 6 ? 43.075 -4.970 -5.496 1.00 0.00 6 PRO A N 3
ATOM 2343 C CA . PRO A 1 6 ? 43.247 -6.426 -5.496 1.00 0.00 6 PRO A CA 3
ATOM 2344 C C . PRO A 1 6 ? 44.359 -6.885 -4.547 1.00 0.00 6 PRO A C 3
ATOM 2345 O O . PRO A 1 6 ? 45.004 -6.062 -3.902 1.00 0.00 6 PRO A O 3
ATOM 2356 N N . PRO A 1 7 ? 44.595 -8.208 -4.440 1.00 0.00 7 PRO A N 3
ATOM 2357 C CA . PRO A 1 7 ? 45.712 -8.747 -3.658 1.00 0.00 7 PRO A CA 3
ATOM 2358 C C . PRO A 1 7 ? 47.060 -8.207 -4.137 1.00 0.00 7 PRO A C 3
ATOM 2359 O O . PRO A 1 7 ? 47.208 -7.824 -5.302 1.00 0.00 7 PRO A O 3
ATOM 2370 N N . ASN A 1 8 ? 48.027 -8.161 -3.217 1.00 0.00 8 ASN A N 3
ATOM 2371 C CA . ASN A 1 8 ? 49.366 -7.628 -3.491 1.00 0.00 8 ASN A CA 3
ATOM 2372 C C . ASN A 1 8 ? 49.291 -6.127 -3.753 1.00 0.00 8 ASN A C 3
ATOM 2373 O O . ASN A 1 8 ? 50.237 -5.515 -4.247 1.00 0.00 8 ASN A O 3
ATOM 2384 N N . GLN A 1 9 ? 48.165 -5.535 -3.390 1.00 0.00 9 GLN A N 3
ATOM 2385 C CA . GLN A 1 9 ? 47.926 -4.123 -3.604 1.00 0.00 9 GLN A CA 3
ATOM 2386 C C . GLN A 1 9 ? 47.367 -3.511 -2.334 1.00 0.00 9 GLN A C 3
ATOM 2387 O O . GLN A 1 9 ? 46.918 -4.221 -1.433 1.00 0.00 9 GLN A O 3
ATOM 2401 N N . PHE A 1 10 ? 47.412 -2.205 -2.269 1.00 0.00 10 PHE A N 3
ATOM 2402 C CA . PHE A 1 10 ? 46.862 -1.467 -1.159 1.00 0.00 10 PHE A CA 3
ATOM 2403 C C . PHE A 1 10 ? 46.015 -0.322 -1.696 1.00 0.00 10 PHE A C 3
ATOM 2404 O O . PHE A 1 10 ? 46.322 0.261 -2.734 1.00 0.00 10 PHE A O 3
ATOM 2421 N N . SER A 1 11 ? 44.960 -0.011 -0.985 1.00 0.00 11 SER A N 3
ATOM 2422 C CA . SER A 1 11 ? 44.004 0.967 -1.416 1.00 0.00 11 SER A CA 3
ATOM 2423 C C . SER A 1 11 ? 44.132 2.236 -0.608 1.00 0.00 11 SER A C 3
ATOM 2424 O O . SER A 1 11 ? 43.763 2.284 0.563 1.00 0.00 11 SER A O 3
ATOM 2432 N N . CYS A 1 12 ? 44.691 3.247 -1.240 1.00 0.00 12 CYS A N 3
ATOM 2433 C CA . CYS A 1 12 ? 44.795 4.550 -0.628 1.00 0.00 12 CYS A CA 3
ATOM 2434 C C . CYS A 1 12 ? 43.399 5.142 -0.463 1.00 0.00 12 CYS A C 3
ATOM 2435 O O . CYS A 1 12 ? 42.523 4.895 -1.299 1.00 0.00 12 CYS A O 3
ATOM 2442 N N . ALA A 1 13 ? 43.230 5.925 0.603 1.00 0.00 13 ALA A N 3
ATOM 2443 C CA . ALA A 1 13 ? 41.934 6.447 1.056 1.00 0.00 13 ALA A CA 3
ATOM 2444 C C . ALA A 1 13 ? 40.900 6.612 -0.053 1.00 0.00 13 ALA A C 3
ATOM 2445 O O . ALA A 1 13 ? 40.911 7.600 -0.797 1.00 0.00 13 ALA A O 3
ATOM 2452 N N . SER A 1 14 ? 40.032 5.597 -0.146 1.00 0.00 14 SER A N 3
ATOM 2453 C CA . SER A 1 14 ? 38.861 5.587 -1.020 1.00 0.00 14 SER A CA 3
ATOM 2454 C C . SER A 1 14 ? 39.135 6.162 -2.406 1.00 0.00 14 SER A C 3
ATOM 2455 O O . SER A 1 14 ? 38.775 7.304 -2.701 1.00 0.00 14 SER A O 3
ATOM 2463 N N . GLY A 1 15 ? 39.790 5.382 -3.251 1.00 0.00 15 GLY A N 3
ATOM 2464 C CA . GLY A 1 15 ? 39.929 5.783 -4.633 1.00 0.00 15 GLY A CA 3
ATOM 2465 C C . GLY A 1 15 ? 41.235 5.353 -5.260 1.00 0.00 15 GLY A C 3
ATOM 2466 O O . GLY A 1 15 ? 41.257 4.903 -6.403 1.00 0.00 15 GLY A O 3
ATOM 2470 N N . ARG A 1 16 ? 42.328 5.488 -4.524 1.00 0.00 16 ARG A N 3
ATOM 2471 C CA . ARG A 1 16 ? 43.643 5.263 -5.101 1.00 0.00 16 ARG A CA 3
ATOM 2472 C C . ARG A 1 16 ? 44.064 3.814 -4.916 1.00 0.00 16 ARG A C 3
ATOM 2473 O O . ARG A 1 16 ? 43.560 3.121 -4.033 1.00 0.00 16 ARG A O 3
ATOM 2494 N N . CYS A 1 17 ? 45.001 3.370 -5.734 1.00 0.00 17 CYS A N 3
ATOM 2495 C CA . CYS A 1 17 ? 45.399 1.979 -5.751 1.00 0.00 17 CYS A CA 3
ATOM 2496 C C . CYS A 1 17 ? 46.900 1.897 -5.925 1.00 0.00 17 CYS A C 3
ATOM 2497 O O . CYS A 1 17 ? 47.442 2.326 -6.943 1.00 0.00 17 CYS A O 3
ATOM 2504 N N . ILE A 1 18 ? 47.566 1.382 -4.916 1.00 0.00 18 ILE A N 3
ATOM 2505 C CA . ILE A 1 18 ? 49.009 1.324 -4.903 1.00 0.00 18 ILE A CA 3
ATOM 2506 C C . ILE A 1 18 ? 49.450 -0.112 -4.649 1.00 0.00 18 ILE A C 3
ATOM 2507 O O . ILE A 1 18 ? 48.700 -0.879 -4.057 1.00 0.00 18 ILE A O 3
ATOM 2523 N N . PRO A 1 19 ? 50.635 -0.524 -5.106 1.00 0.00 19 PRO A N 3
ATOM 2524 C CA . PRO A 1 19 ? 51.155 -1.844 -4.771 1.00 0.00 19 PRO A CA 3
ATOM 2525 C C . PRO A 1 19 ? 51.516 -1.908 -3.292 1.00 0.00 19 PRO A C 3
ATOM 2526 O O . PRO A 1 19 ? 52.270 -1.079 -2.802 1.00 0.00 19 PRO A O 3
ATOM 2537 N N . ILE A 1 20 ? 50.963 -2.884 -2.584 1.00 0.00 20 ILE A N 3
ATOM 2538 C CA . ILE A 1 20 ? 51.077 -2.935 -1.128 1.00 0.00 20 ILE A CA 3
ATOM 2539 C C . ILE A 1 20 ? 52.531 -3.028 -0.694 1.00 0.00 20 ILE A C 3
ATOM 2540 O O . ILE A 1 20 ? 53.362 -3.499 -1.460 1.00 0.00 20 ILE A O 3
ATOM 2556 N N . SER A 1 21 ? 52.803 -2.573 0.535 1.00 0.00 21 SER A N 3
ATOM 2557 C CA . SER A 1 21 ? 54.158 -2.499 1.094 1.00 0.00 21 SER A CA 3
ATOM 2558 C C . SER A 1 21 ? 54.848 -1.229 0.613 1.00 0.00 21 SER A C 3
ATOM 2559 O O . SER A 1 21 ? 56.060 -1.070 0.733 1.00 0.00 21 SER A O 3
ATOM 2567 N N . TRP A 1 22 ? 54.060 -0.350 0.022 1.00 0.00 22 TRP A N 3
ATOM 2568 C CA . TRP A 1 22 ? 54.508 1.019 -0.239 1.00 0.00 22 TRP A CA 3
ATOM 2569 C C . TRP A 1 22 ? 54.007 1.963 0.854 1.00 0.00 22 TRP A C 3
ATOM 2570 O O . TRP A 1 22 ? 54.239 3.166 0.803 1.00 0.00 22 TRP A O 3
ATOM 2591 N N . THR A 1 23 ? 53.346 1.405 1.857 1.00 0.00 23 THR A N 3
ATOM 2592 C CA . THR A 1 23 ? 52.553 2.201 2.772 1.00 0.00 23 THR A CA 3
ATOM 2593 C C . THR A 1 23 ? 53.164 2.274 4.180 1.00 0.00 23 THR A C 3
ATOM 2594 O O . THR A 1 23 ? 54.138 2.990 4.405 1.00 0.00 23 THR A O 3
ATOM 2605 N N . CYS A 1 24 ? 52.592 1.532 5.110 1.00 0.00 24 CYS A N 3
ATOM 2606 C CA . CYS A 1 24 ? 52.970 1.567 6.509 1.00 0.00 24 CYS A CA 3
ATOM 2607 C C . CYS A 1 24 ? 54.266 0.810 6.778 1.00 0.00 24 CYS A C 3
ATOM 2608 O O . CYS A 1 24 ? 54.314 -0.037 7.678 1.00 0.00 24 CYS A O 3
ATOM 2615 N N . ASP A 1 25 ? 55.310 1.120 6.028 1.00 0.00 25 ASP A N 3
ATOM 2616 C CA . ASP A 1 25 ? 56.561 0.384 6.136 1.00 0.00 25 ASP A CA 3
ATOM 2617 C C . ASP A 1 25 ? 57.753 1.176 5.603 1.00 0.00 25 ASP A C 3
ATOM 2618 O O . ASP A 1 25 ? 58.671 0.607 5.006 1.00 0.00 25 ASP A O 3
ATOM 2627 N N . LEU A 1 26 ? 57.749 2.484 5.874 1.00 0.00 26 LEU A N 3
ATOM 2628 C CA . LEU A 1 26 ? 58.888 3.368 5.591 1.00 0.00 26 LEU A CA 3
ATOM 2629 C C . LEU A 1 26 ? 59.046 3.627 4.094 1.00 0.00 26 LEU A C 3
ATOM 2630 O O . LEU A 1 26 ? 60.120 4.020 3.630 1.00 0.00 26 LEU A O 3
ATOM 2646 N N . ASP A 1 27 ? 57.965 3.430 3.355 1.00 0.00 27 ASP A N 3
ATOM 2647 C CA . ASP A 1 27 ? 57.924 3.754 1.934 1.00 0.00 27 ASP A CA 3
ATOM 2648 C C . ASP A 1 27 ? 56.989 4.950 1.759 1.00 0.00 27 ASP A C 3
ATOM 2649 O O . ASP A 1 27 ? 56.683 5.619 2.748 1.00 0.00 27 ASP A O 3
ATOM 2658 N N . ASP A 1 28 ? 56.532 5.250 0.546 1.00 0.00 28 ASP A N 3
ATOM 2659 C CA . ASP A 1 28 ? 55.649 6.402 0.378 1.00 0.00 28 ASP A CA 3
ATOM 2660 C C . ASP A 1 28 ? 54.595 6.189 -0.708 1.00 0.00 28 ASP A C 3
ATOM 2661 O O . ASP A 1 28 ? 54.901 5.903 -1.866 1.00 0.00 28 ASP A O 3
ATOM 2670 N N . ASP A 1 29 ? 53.335 6.308 -0.302 1.00 0.00 29 ASP A N 3
ATOM 2671 C CA . ASP A 1 29 ? 52.226 6.412 -1.240 1.00 0.00 29 ASP A CA 3
ATOM 2672 C C . ASP A 1 29 ? 51.241 7.487 -0.764 1.00 0.00 29 ASP A C 3
ATOM 2673 O O . ASP A 1 29 ? 51.321 8.637 -1.197 1.00 0.00 29 ASP A O 3
ATOM 2682 N N . CYS A 1 30 ? 50.325 7.116 0.109 1.00 0.00 30 CYS A N 3
ATOM 2683 C CA . CYS A 1 30 ? 49.432 8.049 0.778 1.00 0.00 30 CYS A CA 3
ATOM 2684 C C . CYS A 1 30 ? 48.637 7.328 1.846 1.00 0.00 30 CYS A C 3
ATOM 2685 O O . CYS A 1 30 ? 48.210 7.943 2.821 1.00 0.00 30 CYS A O 3
ATOM 2692 N N . GLY A 1 31 ? 48.428 6.022 1.649 1.00 0.00 31 GLY A N 3
ATOM 2693 C CA . GLY A 1 31 ? 47.710 5.222 2.614 1.00 0.00 31 GLY A CA 3
ATOM 2694 C C . GLY A 1 31 ? 46.319 5.741 2.855 1.00 0.00 31 GLY A C 3
ATOM 2695 O O . GLY A 1 31 ? 45.388 5.418 2.129 1.00 0.00 31 GLY A O 3
ATOM 2699 N N . ASP A 1 32 ? 46.200 6.583 3.856 1.00 0.00 32 ASP A N 3
ATOM 2700 C CA . ASP A 1 32 ? 44.918 7.195 4.211 1.00 0.00 32 ASP A CA 3
ATOM 2701 C C . ASP A 1 32 ? 45.156 8.619 4.682 1.00 0.00 32 ASP A C 3
ATOM 2702 O O . ASP A 1 32 ? 44.391 9.163 5.474 1.00 0.00 32 ASP A O 3
ATOM 2711 N N . ARG A 1 33 ? 46.230 9.214 4.158 1.00 0.00 33 ARG A N 3
ATOM 2712 C CA . ARG A 1 33 ? 46.752 10.492 4.644 1.00 0.00 33 ARG A CA 3
ATOM 2713 C C . ARG A 1 33 ? 47.314 10.268 6.042 1.00 0.00 33 ARG A C 3
ATOM 2714 O O . ARG A 1 33 ? 47.515 11.190 6.832 1.00 0.00 33 ARG A O 3
ATOM 2735 N N . SER A 1 34 ? 47.567 9.005 6.312 1.00 0.00 34 SER A N 3
ATOM 2736 C CA . SER A 1 34 ? 48.089 8.548 7.583 1.00 0.00 34 SER A CA 3
ATOM 2737 C C . SER A 1 34 ? 48.869 7.268 7.345 1.00 0.00 34 SER A C 3
ATOM 2738 O O . SER A 1 34 ? 49.054 6.453 8.249 1.00 0.00 34 SER A O 3
ATOM 2746 N N . ASP A 1 35 ? 49.347 7.136 6.105 1.00 0.00 35 ASP A N 3
ATOM 2747 C CA . ASP A 1 35 ? 50.048 5.936 5.631 1.00 0.00 35 ASP A CA 3
ATOM 2748 C C . ASP A 1 35 ? 51.206 5.538 6.529 1.00 0.00 35 ASP A C 3
ATOM 2749 O O . ASP A 1 35 ? 51.552 4.364 6.633 1.00 0.00 35 ASP A O 3
ATOM 2758 N N . GLU A 1 36 ? 51.767 6.509 7.203 1.00 0.00 36 GLU A N 3
ATOM 2759 C CA . GLU A 1 36 ? 52.935 6.264 8.028 1.00 0.00 36 GLU A CA 3
ATOM 2760 C C . GLU A 1 36 ? 52.611 6.268 9.512 1.00 0.00 36 GLU A C 3
ATOM 2761 O O . GLU A 1 36 ? 52.417 7.320 10.124 1.00 0.00 36 GLU A O 3
ATOM 2773 N N . SER A 1 37 ? 52.504 5.058 10.058 1.00 0.00 37 SER A N 3
ATOM 2774 C CA . SER A 1 37 ? 52.437 4.827 11.503 1.00 0.00 37 SER A CA 3
ATOM 2775 C C . SER A 1 37 ? 51.147 5.361 12.135 1.00 0.00 37 SER A C 3
ATOM 2776 O O . SER A 1 37 ? 50.987 5.313 13.356 1.00 0.00 37 SER A O 3
ATOM 2784 N N . ALA A 1 38 ? 50.221 5.847 11.321 1.00 0.00 38 ALA A N 3
ATOM 2785 C CA . ALA A 1 38 ? 48.984 6.394 11.856 1.00 0.00 38 ALA A CA 3
ATOM 2786 C C . ALA A 1 38 ? 47.773 5.568 11.443 1.00 0.00 38 ALA A C 3
ATOM 2787 O O . ALA A 1 38 ? 46.684 5.731 11.992 1.00 0.00 38 ALA A O 3
ATOM 2794 N N . SER A 1 39 ? 47.961 4.687 10.478 1.00 0.00 39 SER A N 3
ATOM 2795 C CA . SER A 1 39 ? 46.889 3.814 10.032 1.00 0.00 39 SER A CA 3
ATOM 2796 C C . SER A 1 39 ? 47.144 2.381 10.486 1.00 0.00 39 SER A C 3
ATOM 2797 O O . SER A 1 39 ? 46.302 1.760 11.132 1.00 0.00 39 SER A O 3
ATOM 2805 N N . CYS A 1 40 ? 48.315 1.865 10.153 1.00 0.00 40 CYS A N 3
ATOM 2806 C CA . CYS A 1 40 ? 48.658 0.496 10.470 1.00 0.00 40 CYS A CA 3
ATOM 2807 C C . CYS A 1 40 ? 49.390 0.428 11.794 1.00 0.00 40 CYS A C 3
ATOM 2808 O O . CYS A 1 40 ? 50.240 1.273 12.083 1.00 0.00 40 CYS A O 3
ATOM 2815 N N . ALA A 1 41 ? 49.055 -0.567 12.598 1.00 0.00 41 ALA A N 3
ATOM 2816 C CA . ALA A 1 41 ? 49.807 -0.843 13.805 1.00 0.00 41 ALA A CA 3
ATOM 2817 C C . ALA A 1 41 ? 51.163 -1.419 13.425 1.00 0.00 41 ALA A C 3
ATOM 2818 O O . ALA A 1 41 ? 51.307 -2.628 13.249 1.00 0.00 41 ALA A O 3
ATOM 2825 N N . TYR A 1 42 ? 52.117 -0.513 13.231 1.00 0.00 42 TYR A N 3
ATOM 2826 C CA . TYR A 1 42 ? 53.462 -0.826 12.749 1.00 0.00 42 TYR A CA 3
ATOM 2827 C C . TYR A 1 42 ? 54.052 -2.118 13.304 1.00 0.00 42 TYR A C 3
ATOM 2828 O O . TYR A 1 42 ? 54.413 -2.197 14.477 1.00 0.00 42 TYR A O 3
ATOM 2846 N N . PRO A 1 43 ? 54.147 -3.151 12.446 1.00 0.00 43 PRO A N 3
ATOM 2847 C CA . PRO A 1 43 ? 54.949 -4.334 12.721 1.00 0.00 43 PRO A CA 3
ATOM 2848 C C . PRO A 1 43 ? 56.371 -4.123 12.230 1.00 0.00 43 PRO A C 3
ATOM 2849 O O . PRO A 1 43 ? 57.259 -4.942 12.458 1.00 0.00 43 PRO A O 3
ATOM 2860 N N . THR A 1 44 ? 56.548 -2.991 11.558 1.00 0.00 44 THR A N 3
ATOM 2861 C CA . THR A 1 44 ? 57.825 -2.559 11.028 1.00 0.00 44 THR A CA 3
ATOM 2862 C C . THR A 1 44 ? 58.310 -3.422 9.869 1.00 0.00 44 THR A C 3
ATOM 2863 O O . THR A 1 44 ? 58.926 -4.469 10.072 1.00 0.00 44 THR A O 3
ATOM 2874 N N . CYS A 1 45 ? 57.996 -2.968 8.663 1.00 0.00 45 CYS A N 3
ATOM 2875 C CA . CYS A 1 45 ? 58.594 -3.487 7.432 1.00 0.00 45 CYS A CA 3
ATOM 2876 C C . CYS A 1 45 ? 58.106 -4.889 7.091 1.00 0.00 45 CYS A C 3
ATOM 2877 O O . CYS A 1 45 ? 58.034 -5.776 7.940 1.00 0.00 45 CYS A O 3
ATOM 2884 N N . PHE A 1 46 ? 57.770 -5.077 5.835 1.00 0.00 46 PHE A N 3
ATOM 2885 C CA . PHE A 1 46 ? 57.304 -6.369 5.361 1.00 0.00 46 PHE A CA 3
ATOM 2886 C C . PHE A 1 46 ? 57.819 -6.635 3.957 1.00 0.00 46 PHE A C 3
ATOM 2887 O O . PHE A 1 46 ? 57.853 -5.742 3.121 1.00 0.00 46 PHE A O 3
ATOM 2904 N N . PRO A 1 47 ? 58.225 -7.880 3.681 1.00 0.00 47 PRO A N 3
ATOM 2905 C CA . PRO A 1 47 ? 58.775 -8.274 2.380 1.00 0.00 47 PRO A CA 3
ATOM 2906 C C . PRO A 1 47 ? 57.699 -8.458 1.306 1.00 0.00 47 PRO A C 3
ATOM 2907 O O . PRO A 1 47 ? 57.794 -9.360 0.477 1.00 0.00 47 PRO A O 3
ATOM 2918 N N . LEU A 1 48 ? 56.688 -7.592 1.304 1.00 0.00 48 LEU A N 3
ATOM 2919 C CA . LEU A 1 48 ? 55.644 -7.655 0.283 1.00 0.00 48 LEU A CA 3
ATOM 2920 C C . LEU A 1 48 ? 56.202 -7.141 -1.040 1.00 0.00 48 LEU A C 3
ATOM 2921 O O . LEU A 1 48 ? 55.945 -7.702 -2.104 1.00 0.00 48 LEU A O 3
ATOM 2937 N N . THR A 1 49 ? 56.972 -6.062 -0.954 1.00 0.00 49 THR A N 3
ATOM 2938 C CA . THR A 1 49 ? 57.630 -5.491 -2.117 1.00 0.00 49 THR A CA 3
ATOM 2939 C C . THR A 1 49 ? 58.759 -4.558 -1.656 1.00 0.00 49 THR A C 3
ATOM 2940 O O . THR A 1 49 ? 58.981 -3.476 -2.205 1.00 0.00 49 THR A O 3
ATOM 2951 N N . GLN A 1 50 ? 59.518 -5.025 -0.675 1.00 0.00 50 GLN A N 3
ATOM 2952 C CA . GLN A 1 50 ? 60.538 -4.209 -0.045 1.00 0.00 50 GLN A CA 3
ATOM 2953 C C . GLN A 1 50 ? 61.892 -4.895 -0.090 1.00 0.00 50 GLN A C 3
ATOM 2954 O O . GLN A 1 50 ? 62.001 -6.077 -0.418 1.00 0.00 50 GLN A O 3
ATOM 2968 N N . PHE A 1 51 ? 62.908 -4.130 0.251 1.00 0.00 51 PHE A N 3
ATOM 2969 C CA . PHE A 1 51 ? 64.249 -4.637 0.456 1.00 0.00 51 PHE A CA 3
ATOM 2970 C C . PHE A 1 51 ? 64.747 -4.088 1.786 1.00 0.00 51 PHE A C 3
ATOM 2971 O O . PHE A 1 51 ? 64.227 -3.086 2.276 1.00 0.00 51 PHE A O 3
ATOM 2988 N N . THR A 1 52 ? 65.737 -4.719 2.375 1.00 0.00 52 THR A N 3
ATOM 2989 C CA . THR A 1 52 ? 66.218 -4.284 3.666 1.00 0.00 52 THR A CA 3
ATOM 2990 C C . THR A 1 52 ? 67.566 -3.592 3.528 1.00 0.00 52 THR A C 3
ATOM 2991 O O . THR A 1 52 ? 68.601 -4.243 3.387 1.00 0.00 52 THR A O 3
ATOM 3002 N N . CYS A 1 53 ? 67.530 -2.262 3.518 1.00 0.00 53 CYS A N 3
ATOM 3003 C CA . CYS A 1 53 ? 68.744 -1.463 3.525 1.00 0.00 53 CYS A CA 3
ATOM 3004 C C . CYS A 1 53 ? 69.602 -1.856 4.719 1.00 0.00 53 CYS A C 3
ATOM 3005 O O . CYS A 1 53 ? 69.145 -1.799 5.861 1.00 0.00 53 CYS A O 3
ATOM 3012 N N . ASN A 1 54 ? 70.843 -2.240 4.455 1.00 0.00 54 ASN A N 3
ATOM 3013 C CA . ASN A 1 54 ? 71.712 -2.800 5.490 1.00 0.00 54 ASN A CA 3
ATOM 3014 C C . ASN A 1 54 ? 71.940 -1.810 6.639 1.00 0.00 54 ASN A C 3
ATOM 3015 O O . ASN A 1 54 ? 72.181 -2.219 7.776 1.00 0.00 54 ASN A O 3
ATOM 3026 N N . ASN A 1 55 ? 71.846 -0.512 6.346 1.00 0.00 55 ASN A N 3
ATOM 3027 C CA . ASN A 1 55 ? 72.030 0.514 7.365 1.00 0.00 55 ASN A CA 3
ATOM 3028 C C . ASN A 1 55 ? 70.770 0.746 8.209 1.00 0.00 55 ASN A C 3
ATOM 3029 O O . ASN A 1 55 ? 70.631 1.784 8.853 1.00 0.00 55 ASN A O 3
ATOM 3040 N N . GLY A 1 56 ? 69.848 -0.217 8.202 1.00 0.00 56 GLY A N 3
ATOM 3041 C CA . GLY A 1 56 ? 68.738 -0.189 9.146 1.00 0.00 56 GLY A CA 3
ATOM 3042 C C . GLY A 1 56 ? 67.410 0.206 8.529 1.00 0.00 56 GLY A C 3
ATOM 3043 O O . GLY A 1 56 ? 66.373 0.121 9.181 1.00 0.00 56 GLY A O 3
ATOM 3047 N N . ARG A 1 57 ? 67.429 0.645 7.282 1.00 0.00 57 ARG A N 3
ATOM 3048 C CA . ARG A 1 57 ? 66.202 1.077 6.621 1.00 0.00 57 ARG A CA 3
ATOM 3049 C C . ARG A 1 57 ? 65.538 -0.079 5.896 1.00 0.00 57 ARG A C 3
ATOM 3050 O O . ARG A 1 57 ? 66.189 -1.050 5.534 1.00 0.00 57 ARG A O 3
ATOM 3071 N N . CYS A 1 58 ? 64.246 0.030 5.685 1.00 0.00 58 CYS A N 3
ATOM 3072 C CA . CYS A 1 58 ? 63.551 -0.857 4.780 1.00 0.00 58 CYS A CA 3
ATOM 3073 C C . CYS A 1 58 ? 63.156 -0.063 3.550 1.00 0.00 58 CYS A C 3
ATOM 3074 O O . CYS A 1 58 ? 62.427 0.918 3.654 1.00 0.00 58 CYS A O 3
ATOM 3081 N N . ILE A 1 59 ? 63.659 -0.454 2.393 1.00 0.00 59 ILE A N 3
ATOM 3082 C CA . ILE A 1 59 ? 63.415 0.313 1.185 1.00 0.00 59 ILE A CA 3
ATOM 3083 C C . ILE A 1 59 ? 62.477 -0.436 0.253 1.00 0.00 59 ILE A C 3
ATOM 3084 O O . ILE A 1 59 ? 62.108 -1.573 0.522 1.00 0.00 59 ILE A O 3
ATOM 3100 N N . ASN A 1 60 ? 62.104 0.205 -0.841 1.00 0.00 60 ASN A N 3
ATOM 3101 C CA . ASN A 1 60 ? 61.233 -0.409 -1.836 1.00 0.00 60 ASN A CA 3
ATOM 3102 C C . ASN A 1 60 ? 62.021 -1.411 -2.677 1.00 0.00 60 ASN A C 3
ATOM 3103 O O . ASN A 1 60 ? 63.188 -1.174 -2.996 1.00 0.00 60 ASN A O 3
ATOM 3114 N N . ILE A 1 61 ? 61.393 -2.523 -3.052 1.00 0.00 61 ILE A N 3
ATOM 3115 C CA . ILE A 1 61 ? 62.087 -3.544 -3.826 1.00 0.00 61 ILE A CA 3
ATOM 3116 C C . ILE A 1 61 ? 62.275 -3.087 -5.274 1.00 0.00 61 ILE A C 3
ATOM 3117 O O . ILE A 1 61 ? 63.160 -3.566 -5.985 1.00 0.00 61 ILE A O 3
ATOM 3133 N N . ASN A 1 62 ? 61.455 -2.132 -5.690 1.00 0.00 62 ASN A N 3
ATOM 3134 C CA . ASN A 1 62 ? 61.426 -1.681 -7.079 1.00 0.00 62 ASN A CA 3
ATOM 3135 C C . ASN A 1 62 ? 62.487 -0.608 -7.314 1.00 0.00 62 ASN A C 3
ATOM 3136 O O . ASN A 1 62 ? 62.396 0.181 -8.250 1.00 0.00 62 ASN A O 3
ATOM 3147 N N . TRP A 1 63 ? 63.512 -0.601 -6.475 1.00 0.00 63 TRP A N 3
ATOM 3148 C CA . TRP A 1 63 ? 64.615 0.336 -6.639 1.00 0.00 63 TRP A CA 3
ATOM 3149 C C . TRP A 1 63 ? 65.852 -0.402 -7.156 1.00 0.00 63 TRP A C 3
ATOM 3150 O O . TRP A 1 63 ? 66.962 0.146 -7.165 1.00 0.00 63 TRP A O 3
ATOM 3171 N N . ARG A 1 64 ? 65.649 -1.664 -7.558 1.00 0.00 64 ARG A N 3
ATOM 3172 C CA . ARG A 1 64 ? 66.663 -2.398 -8.310 1.00 0.00 64 ARG A CA 3
ATOM 3173 C C . ARG A 1 64 ? 66.619 -1.876 -9.745 1.00 0.00 64 ARG A C 3
ATOM 3174 O O . ARG A 1 64 ? 65.710 -2.230 -10.496 1.00 0.00 64 ARG A O 3
ATOM 3195 N N . CYS A 1 65 ? 67.556 -1.025 -10.124 1.00 0.00 65 CYS A N 3
ATOM 3196 C CA . CYS A 1 65 ? 67.452 -0.344 -11.408 1.00 0.00 65 CYS A CA 3
ATOM 3197 C C . CYS A 1 65 ? 68.490 -0.815 -12.418 1.00 0.00 65 CYS A C 3
ATOM 3198 O O . CYS A 1 65 ? 68.210 -1.655 -13.275 1.00 0.00 65 CYS A O 3
ATOM 3205 N N . ASP A 1 66 ? 69.678 -0.264 -12.307 1.00 0.00 66 ASP A N 3
ATOM 3206 C CA . ASP A 1 66 ? 70.719 -0.441 -13.311 1.00 0.00 66 ASP A CA 3
ATOM 3207 C C . ASP A 1 66 ? 71.460 -1.760 -13.131 1.00 0.00 66 ASP A C 3
ATOM 3208 O O . ASP A 1 66 ? 71.691 -2.487 -14.101 1.00 0.00 66 ASP A O 3
ATOM 3217 N N . ASN A 1 67 ? 71.835 -2.069 -11.899 1.00 0.00 67 ASN A N 3
ATOM 3218 C CA . ASN A 1 67 ? 72.492 -3.325 -11.601 1.00 0.00 67 ASN A CA 3
ATOM 3219 C C . ASN A 1 67 ? 71.832 -3.986 -10.402 1.00 0.00 67 ASN A C 3
ATOM 3220 O O . ASN A 1 67 ? 71.363 -5.123 -10.490 1.00 0.00 67 ASN A O 3
ATOM 3231 N N . ASP A 1 68 ? 71.781 -3.276 -9.286 1.00 0.00 68 ASP A N 3
ATOM 3232 C CA . ASP A 1 68 ? 71.063 -3.766 -8.127 1.00 0.00 68 ASP A CA 3
ATOM 3233 C C . ASP A 1 68 ? 70.137 -2.674 -7.598 1.00 0.00 68 ASP A C 3
ATOM 3234 O O . ASP A 1 68 ? 69.492 -1.992 -8.383 1.00 0.00 68 ASP A O 3
ATOM 3243 N N . ASN A 1 69 ? 70.133 -2.451 -6.290 1.00 0.00 69 ASN A N 3
ATOM 3244 C CA . ASN A 1 69 ? 69.095 -1.647 -5.638 1.00 0.00 69 ASN A CA 3
ATOM 3245 C C . ASN A 1 69 ? 69.639 -0.251 -5.322 1.00 0.00 69 ASN A C 3
ATOM 3246 O O . ASN A 1 69 ? 70.643 0.165 -5.899 1.00 0.00 69 ASN A O 3
ATOM 3257 N N . ASP A 1 70 ? 68.993 0.473 -4.407 1.00 0.00 70 ASP A N 3
ATOM 3258 C CA . ASP A 1 70 ? 69.340 1.869 -4.177 1.00 0.00 70 ASP A CA 3
ATOM 3259 C C . ASP A 1 70 ? 69.146 2.258 -2.717 1.00 0.00 70 ASP A C 3
ATOM 3260 O O . ASP A 1 70 ? 68.041 2.184 -2.182 1.00 0.00 70 ASP A O 3
ATOM 3269 N N . CYS A 1 71 ? 70.235 2.664 -2.080 1.00 0.00 71 CYS A N 3
ATOM 3270 C CA . CYS A 1 71 ? 70.197 3.150 -0.706 1.00 0.00 71 CYS A CA 3
ATOM 3271 C C . CYS A 1 71 ? 71.052 4.398 -0.552 1.00 0.00 71 CYS A C 3
ATOM 3272 O O . CYS A 1 71 ? 70.558 5.452 -0.159 1.00 0.00 71 CYS A O 3
ATOM 3279 N N . GLY A 1 72 ? 72.342 4.269 -0.854 1.00 0.00 72 GLY A N 3
ATOM 3280 C CA . GLY A 1 72 ? 73.237 5.404 -0.768 1.00 0.00 72 GLY A CA 3
ATOM 3281 C C . GLY A 1 72 ? 74.530 5.081 -0.049 1.00 0.00 72 GLY A C 3
ATOM 3282 O O . GLY A 1 72 ? 75.606 5.464 -0.501 1.00 0.00 72 GLY A O 3
ATOM 3286 N N . ASP A 1 73 ? 74.443 4.356 1.057 1.00 0.00 73 ASP A N 3
ATOM 3287 C CA . ASP A 1 73 ? 75.599 4.142 1.907 1.00 0.00 73 ASP A CA 3
ATOM 3288 C C . ASP A 1 73 ? 76.036 2.686 1.922 1.00 0.00 73 ASP A C 3
ATOM 3289 O O . ASP A 1 73 ? 75.824 1.963 2.894 1.00 0.00 73 ASP A O 3
ATOM 3298 N N . ASN A 1 74 ? 76.609 2.266 0.798 1.00 0.00 74 ASN A N 3
ATOM 3299 C CA . ASN A 1 74 ? 77.310 0.979 0.685 1.00 0.00 74 ASN A CA 3
ATOM 3300 C C . ASN A 1 74 ? 76.389 -0.197 1.015 1.00 0.00 74 ASN A C 3
ATOM 3301 O O . ASN A 1 74 ? 76.810 -1.195 1.596 1.00 0.00 74 ASN A O 3
ATOM 3312 N N . SER A 1 75 ? 75.137 -0.077 0.629 1.00 0.00 75 SER A N 3
ATOM 3313 C CA . SER A 1 75 ? 74.179 -1.150 0.826 1.00 0.00 75 SER A CA 3
ATOM 3314 C C . SER A 1 75 ? 74.171 -2.066 -0.401 1.00 0.00 75 SER A C 3
ATOM 3315 O O . SER A 1 75 ? 75.207 -2.600 -0.793 1.00 0.00 75 SER A O 3
ATOM 3323 N N . ASP A 1 76 ? 72.995 -2.225 -0.983 1.00 0.00 76 ASP A N 3
ATOM 3324 C CA . ASP A 1 76 ? 72.793 -2.920 -2.248 1.00 0.00 76 ASP A CA 3
ATOM 3325 C C . ASP A 1 76 ? 73.786 -2.448 -3.303 1.00 0.00 76 ASP A C 3
ATOM 3326 O O . ASP A 1 76 ? 74.610 -3.216 -3.795 1.00 0.00 76 ASP A O 3
ATOM 3335 N N . GLU A 1 77 ? 73.707 -1.165 -3.616 1.00 0.00 77 GLU A N 3
ATOM 3336 C CA . GLU A 1 77 ? 74.508 -0.568 -4.669 1.00 0.00 77 GLU A CA 3
ATOM 3337 C C . GLU A 1 77 ? 74.357 0.938 -4.663 1.00 0.00 77 GLU A C 3
ATOM 3338 O O . GLU A 1 77 ? 75.321 1.668 -4.418 1.00 0.00 77 GLU A O 3
ATOM 3350 N N . ALA A 1 78 ? 73.124 1.368 -4.883 1.00 0.00 78 ALA A N 3
ATOM 3351 C CA . ALA A 1 78 ? 72.780 2.775 -5.075 1.00 0.00 78 ALA A CA 3
ATOM 3352 C C . ALA A 1 78 ? 73.380 3.326 -6.368 1.00 0.00 78 ALA A C 3
ATOM 3353 O O . ALA A 1 78 ? 74.421 3.986 -6.353 1.00 0.00 78 ALA A O 3
ATOM 3360 N N . GLY A 1 79 ? 72.722 3.033 -7.481 1.00 0.00 79 GLY A N 3
ATOM 3361 C CA . GLY A 1 79 ? 73.156 3.542 -8.769 1.00 0.00 79 GLY A CA 3
ATOM 3362 C C . GLY A 1 79 ? 71.988 4.043 -9.595 1.00 0.00 79 GLY A C 3
ATOM 3363 O O . GLY A 1 79 ? 72.147 4.434 -10.754 1.00 0.00 79 GLY A O 3
ATOM 3367 N N . CYS A 1 80 ? 70.815 4.055 -8.979 1.00 0.00 80 CYS A N 3
ATOM 3368 C CA . CYS A 1 80 ? 69.585 4.431 -9.652 1.00 0.00 80 CYS A CA 3
ATOM 3369 C C . CYS A 1 80 ? 69.283 5.909 -9.416 1.00 0.00 80 CYS A C 3
ATOM 3370 O O . CYS A 1 80 ? 68.533 6.534 -10.171 1.00 0.00 80 CYS A O 3
ATOM 3377 N N . SER A 1 81 ? 69.870 6.457 -8.358 1.00 0.00 81 SER A N 3
ATOM 3378 C CA . SER A 1 81 ? 69.688 7.857 -8.014 1.00 0.00 81 SER A CA 3
ATOM 3379 C C . SER A 1 81 ? 70.415 8.759 -9.014 1.00 0.00 81 SER A C 3
ATOM 3380 O O . SER A 1 81 ? 71.631 8.664 -9.188 1.00 0.00 81 SER A O 3
ATOM 3388 N N . HIS A 1 82 ? 69.660 9.630 -9.677 1.00 0.00 82 HIS A N 3
ATOM 3389 C CA . HIS A 1 82 ? 70.210 10.482 -10.721 1.00 0.00 82 HIS A CA 3
ATOM 3390 C C . HIS A 1 82 ? 69.679 11.912 -10.585 1.00 0.00 82 HIS A C 3
ATOM 3391 O O . HIS A 1 82 ? 68.572 12.190 -11.092 1.00 0.00 82 HIS A O 3
ATOM 3406 N N . SER A 1 1 ? 41.749 -5.328 -0.031 1.00 0.00 1 SER A N 4
ATOM 3407 C CA . SER A 1 1 ? 41.059 -6.611 0.237 1.00 0.00 1 SER A CA 4
ATOM 3408 C C . SER A 1 1 ? 39.756 -6.712 -0.563 1.00 0.00 1 SER A C 4
ATOM 3409 O O . SER A 1 1 ? 39.692 -7.407 -1.577 1.00 0.00 1 SER A O 4
ATOM 3419 N N . ALA A 1 2 ? 38.724 -6.012 -0.104 1.00 0.00 2 ALA A N 4
ATOM 3420 C CA . ALA A 1 2 ? 37.443 -5.961 -0.801 1.00 0.00 2 ALA A CA 4
ATOM 3421 C C . ALA A 1 2 ? 36.870 -4.559 -0.685 1.00 0.00 2 ALA A C 4
ATOM 3422 O O . ALA A 1 2 ? 36.907 -3.973 0.400 1.00 0.00 2 ALA A O 4
ATOM 3429 N N . ARG A 1 3 ? 36.357 -4.027 -1.801 1.00 0.00 3 ARG A N 4
ATOM 3430 C CA . ARG A 1 3 ? 35.947 -2.617 -1.900 1.00 0.00 3 ARG A CA 4
ATOM 3431 C C . ARG A 1 3 ? 37.169 -1.712 -1.834 1.00 0.00 3 ARG A C 4
ATOM 3432 O O . ARG A 1 3 ? 37.483 -0.994 -2.780 1.00 0.00 3 ARG A O 4
ATOM 3453 N N . THR A 1 4 ? 37.849 -1.761 -0.703 1.00 0.00 4 THR A N 4
ATOM 3454 C CA . THR A 1 4 ? 39.060 -1.006 -0.495 1.00 0.00 4 THR A CA 4
ATOM 3455 C C . THR A 1 4 ? 40.235 -1.724 -1.160 1.00 0.00 4 THR A C 4
ATOM 3456 O O . THR A 1 4 ? 41.040 -2.377 -0.484 1.00 0.00 4 THR A O 4
ATOM 3467 N N . CYS A 1 5 ? 40.265 -1.658 -2.496 1.00 0.00 5 CYS A N 4
ATOM 3468 C CA . CYS A 1 5 ? 41.335 -2.244 -3.309 1.00 0.00 5 CYS A CA 4
ATOM 3469 C C . CYS A 1 5 ? 41.260 -3.783 -3.299 1.00 0.00 5 CYS A C 4
ATOM 3470 O O . CYS A 1 5 ? 40.700 -4.376 -2.375 1.00 0.00 5 CYS A O 4
ATOM 3477 N N . PRO A 1 6 ? 41.784 -4.448 -4.354 1.00 0.00 6 PRO A N 4
ATOM 3478 C CA . PRO A 1 6 ? 41.834 -5.923 -4.442 1.00 0.00 6 PRO A CA 4
ATOM 3479 C C . PRO A 1 6 ? 42.516 -6.580 -3.228 1.00 0.00 6 PRO A C 4
ATOM 3480 O O . PRO A 1 6 ? 43.046 -5.887 -2.362 1.00 0.00 6 PRO A O 4
ATOM 3491 N N . PRO A 1 7 ? 42.494 -7.933 -3.142 1.00 0.00 7 PRO A N 4
ATOM 3492 C CA . PRO A 1 7 ? 43.092 -8.685 -2.023 1.00 0.00 7 PRO A CA 4
ATOM 3493 C C . PRO A 1 7 ? 44.473 -8.175 -1.601 1.00 0.00 7 PRO A C 4
ATOM 3494 O O . PRO A 1 7 ? 44.641 -7.680 -0.488 1.00 0.00 7 PRO A O 4
ATOM 3505 N N . ASN A 1 8 ? 45.450 -8.267 -2.500 1.00 0.00 8 ASN A N 4
ATOM 3506 C CA . ASN A 1 8 ? 46.823 -7.855 -2.200 1.00 0.00 8 ASN A CA 4
ATOM 3507 C C . ASN A 1 8 ? 46.985 -6.356 -2.447 1.00 0.00 8 ASN A C 4
ATOM 3508 O O . ASN A 1 8 ? 48.070 -5.861 -2.759 1.00 0.00 8 ASN A O 4
ATOM 3519 N N . GLN A 1 9 ? 45.900 -5.623 -2.279 1.00 0.00 9 GLN A N 4
ATOM 3520 C CA . GLN A 1 9 ? 45.895 -4.200 -2.542 1.00 0.00 9 GLN A CA 4
ATOM 3521 C C . GLN A 1 9 ? 45.300 -3.419 -1.376 1.00 0.00 9 GLN A C 4
ATOM 3522 O O . GLN A 1 9 ? 44.516 -3.945 -0.581 1.00 0.00 9 GLN A O 4
ATOM 3536 N N . PHE A 1 10 ? 45.673 -2.155 -1.312 1.00 0.00 10 PHE A N 4
ATOM 3537 C CA . PHE A 1 10 ? 45.246 -1.244 -0.275 1.00 0.00 10 PHE A CA 4
ATOM 3538 C C . PHE A 1 10 ? 44.849 0.089 -0.901 1.00 0.00 10 PHE A C 4
ATOM 3539 O O . PHE A 1 10 ? 45.564 0.633 -1.733 1.00 0.00 10 PHE A O 4
ATOM 3556 N N . SER A 1 11 ? 43.718 0.619 -0.497 1.00 0.00 11 SER A N 4
ATOM 3557 C CA . SER A 1 11 ? 43.236 1.869 -1.037 1.00 0.00 11 SER A CA 4
ATOM 3558 C C . SER A 1 11 ? 43.425 3.005 -0.051 1.00 0.00 11 SER A C 4
ATOM 3559 O O . SER A 1 11 ? 42.901 2.970 1.063 1.00 0.00 11 SER A O 4
ATOM 3567 N N . CYS A 1 12 ? 44.187 4.002 -0.471 1.00 0.00 12 CYS A N 4
ATOM 3568 C CA . CYS A 1 12 ? 44.250 5.262 0.255 1.00 0.00 12 CYS A CA 4
ATOM 3569 C C . CYS A 1 12 ? 42.836 5.831 0.339 1.00 0.00 12 CYS A C 4
ATOM 3570 O O . CYS A 1 12 ? 42.041 5.609 -0.583 1.00 0.00 12 CYS A O 4
ATOM 3577 N N . ALA A 1 13 ? 42.569 6.594 1.405 1.00 0.00 13 ALA A N 4
ATOM 3578 C CA . ALA A 1 13 ? 41.209 6.976 1.838 1.00 0.00 13 ALA A CA 4
ATOM 3579 C C . ALA A 1 13 ? 40.174 6.996 0.712 1.00 0.00 13 ALA A C 4
ATOM 3580 O O . ALA A 1 13 ? 40.004 8.009 0.029 1.00 0.00 13 ALA A O 4
ATOM 3587 N N . SER A 1 14 ? 39.523 5.830 0.546 1.00 0.00 14 SER A N 4
ATOM 3588 C CA . SER A 1 14 ? 38.455 5.588 -0.435 1.00 0.00 14 SER A CA 4
ATOM 3589 C C . SER A 1 14 ? 38.585 6.453 -1.686 1.00 0.00 14 SER A C 4
ATOM 3590 O O . SER A 1 14 ? 37.859 7.429 -1.856 1.00 0.00 14 SER A O 4
ATOM 3598 N N . GLY A 1 15 ? 39.528 6.096 -2.543 1.00 0.00 15 GLY A N 4
ATOM 3599 C CA . GLY A 1 15 ? 39.718 6.824 -3.781 1.00 0.00 15 GLY A CA 4
ATOM 3600 C C . GLY A 1 15 ? 40.908 6.308 -4.554 1.00 0.00 15 GLY A C 4
ATOM 3601 O O . GLY A 1 15 ? 40.842 6.112 -5.764 1.00 0.00 15 GLY A O 4
ATOM 3605 N N . ARG A 1 16 ? 42.003 6.087 -3.844 1.00 0.00 16 ARG A N 4
ATOM 3606 C CA . ARG A 1 16 ? 43.217 5.570 -4.450 1.00 0.00 16 ARG A CA 4
ATOM 3607 C C . ARG A 1 16 ? 43.195 4.051 -4.361 1.00 0.00 16 ARG A C 4
ATOM 3608 O O . ARG A 1 16 ? 42.249 3.485 -3.817 1.00 0.00 16 ARG A O 4
ATOM 3629 N N . CYS A 1 17 ? 44.223 3.392 -4.869 1.00 0.00 17 CYS A N 4
ATOM 3630 C CA . CYS A 1 17 ? 44.258 1.934 -4.869 1.00 0.00 17 CYS A CA 4
ATOM 3631 C C . CYS A 1 17 ? 45.661 1.449 -5.217 1.00 0.00 17 CYS A C 4
ATOM 3632 O O . CYS A 1 17 ? 46.040 1.384 -6.386 1.00 0.00 17 CYS A O 4
ATOM 3639 N N . ILE A 1 18 ? 46.437 1.156 -4.185 1.00 0.00 18 ILE A N 4
ATOM 3640 C CA . ILE A 1 18 ? 47.814 0.734 -4.339 1.00 0.00 18 ILE A CA 4
ATOM 3641 C C . ILE A 1 18 ? 47.942 -0.719 -3.884 1.00 0.00 18 ILE A C 4
ATOM 3642 O O . ILE A 1 18 ? 47.031 -1.243 -3.265 1.00 0.00 18 ILE A O 4
ATOM 3658 N N . PRO A 1 19 ? 49.041 -1.409 -4.199 1.00 0.00 19 PRO A N 4
ATOM 3659 C CA . PRO A 1 19 ? 49.306 -2.742 -3.651 1.00 0.00 19 PRO A CA 4
ATOM 3660 C C . PRO A 1 19 ? 49.686 -2.685 -2.165 1.00 0.00 19 PRO A C 4
ATOM 3661 O O . PRO A 1 19 ? 50.373 -1.763 -1.733 1.00 0.00 19 PRO A O 4
ATOM 3672 N N . ILE A 1 20 ? 49.237 -3.681 -1.387 1.00 0.00 20 ILE A N 4
ATOM 3673 C CA . ILE A 1 20 ? 49.573 -3.776 0.043 1.00 0.00 20 ILE A CA 4
ATOM 3674 C C . ILE A 1 20 ? 51.087 -3.717 0.231 1.00 0.00 20 ILE A C 4
ATOM 3675 O O . ILE A 1 20 ? 51.596 -3.195 1.223 1.00 0.00 20 ILE A O 4
ATOM 3691 N N . SER A 1 21 ? 51.782 -4.232 -0.772 1.00 0.00 21 SER A N 4
ATOM 3692 C CA . SER A 1 21 ? 53.234 -4.344 -0.788 1.00 0.00 21 SER A CA 4
ATOM 3693 C C . SER A 1 21 ? 53.951 -2.991 -0.627 1.00 0.00 21 SER A C 4
ATOM 3694 O O . SER A 1 21 ? 55.164 -2.941 -0.447 1.00 0.00 21 SER A O 4
ATOM 3702 N N . TRP A 1 22 ? 53.194 -1.913 -0.686 1.00 0.00 22 TRP A N 4
ATOM 3703 C CA . TRP A 1 22 ? 53.764 -0.563 -0.699 1.00 0.00 22 TRP A CA 4
ATOM 3704 C C . TRP A 1 22 ? 53.652 0.118 0.651 1.00 0.00 22 TRP A C 4
ATOM 3705 O O . TRP A 1 22 ? 54.529 0.880 1.024 1.00 0.00 22 TRP A O 4
ATOM 3726 N N . THR A 1 23 ? 52.567 -0.182 1.359 1.00 0.00 23 THR A N 4
ATOM 3727 C CA . THR A 1 23 ? 52.200 0.498 2.610 1.00 0.00 23 THR A CA 4
ATOM 3728 C C . THR A 1 23 ? 53.409 0.914 3.441 1.00 0.00 23 THR A C 4
ATOM 3729 O O . THR A 1 23 ? 53.644 2.087 3.698 1.00 0.00 23 THR A O 4
ATOM 3740 N N . CYS A 1 24 ? 54.143 -0.072 3.878 1.00 0.00 24 CYS A N 4
ATOM 3741 C CA . CYS A 1 24 ? 55.364 0.122 4.601 1.00 0.00 24 CYS A CA 4
ATOM 3742 C C . CYS A 1 24 ? 56.560 0.164 3.637 1.00 0.00 24 CYS A C 4
ATOM 3743 O O . CYS A 1 24 ? 57.233 -0.850 3.450 1.00 0.00 24 CYS A O 4
ATOM 3750 N N . ASP A 1 25 ? 56.788 1.302 2.971 1.00 0.00 25 ASP A N 4
ATOM 3751 C CA . ASP A 1 25 ? 57.981 1.453 2.124 1.00 0.00 25 ASP A CA 4
ATOM 3752 C C . ASP A 1 25 ? 58.548 2.876 2.203 1.00 0.00 25 ASP A C 4
ATOM 3753 O O . ASP A 1 25 ? 59.462 3.234 1.452 1.00 0.00 25 ASP A O 4
ATOM 3762 N N . LEU A 1 26 ? 57.999 3.652 3.149 1.00 0.00 26 LEU A N 4
ATOM 3763 C CA . LEU A 1 26 ? 58.509 4.966 3.557 1.00 0.00 26 LEU A CA 4
ATOM 3764 C C . LEU A 1 26 ? 57.875 6.136 2.791 1.00 0.00 26 LEU A C 4
ATOM 3765 O O . LEU A 1 26 ? 58.476 6.712 1.877 1.00 0.00 26 LEU A O 4
ATOM 3781 N N . ASP A 1 27 ? 56.627 6.442 3.186 1.00 0.00 27 ASP A N 4
ATOM 3782 C CA . ASP A 1 27 ? 55.947 7.712 2.872 1.00 0.00 27 ASP A CA 4
ATOM 3783 C C . ASP A 1 27 ? 55.323 7.734 1.462 1.00 0.00 27 ASP A C 4
ATOM 3784 O O . ASP A 1 27 ? 55.042 6.689 0.874 1.00 0.00 27 ASP A O 4
ATOM 3793 N N . ASP A 1 28 ? 55.053 8.956 0.982 1.00 0.00 28 ASP A N 4
ATOM 3794 C CA . ASP A 1 28 ? 54.483 9.249 -0.344 1.00 0.00 28 ASP A CA 4
ATOM 3795 C C . ASP A 1 28 ? 53.006 8.861 -0.468 1.00 0.00 28 ASP A C 4
ATOM 3796 O O . ASP A 1 28 ? 52.190 9.680 -0.906 1.00 0.00 28 ASP A O 4
ATOM 3805 N N . ASP A 1 29 ? 52.656 7.638 -0.090 1.00 0.00 29 ASP A N 4
ATOM 3806 C CA . ASP A 1 29 ? 51.269 7.171 -0.199 1.00 0.00 29 ASP A CA 4
ATOM 3807 C C . ASP A 1 29 ? 50.409 7.758 0.925 1.00 0.00 29 ASP A C 4
ATOM 3808 O O . ASP A 1 29 ? 50.855 8.652 1.648 1.00 0.00 29 ASP A O 4
ATOM 3817 N N . CYS A 1 30 ? 49.172 7.284 1.078 1.00 0.00 30 CYS A N 4
ATOM 3818 C CA . CYS A 1 30 ? 48.290 7.871 2.085 1.00 0.00 30 CYS A CA 4
ATOM 3819 C C . CYS A 1 30 ? 47.285 6.893 2.699 1.00 0.00 30 CYS A C 4
ATOM 3820 O O . CYS A 1 30 ? 46.073 7.053 2.560 1.00 0.00 30 CYS A O 4
ATOM 3827 N N . GLY A 1 31 ? 47.783 5.899 3.403 1.00 0.00 31 GLY A N 4
ATOM 3828 C CA . GLY A 1 31 ? 46.915 5.068 4.210 1.00 0.00 31 GLY A CA 4
ATOM 3829 C C . GLY A 1 31 ? 46.391 5.831 5.411 1.00 0.00 31 GLY A C 4
ATOM 3830 O O . GLY A 1 31 ? 45.291 5.579 5.901 1.00 0.00 31 GLY A O 4
ATOM 3834 N N . ASP A 1 32 ? 47.201 6.774 5.863 1.00 0.00 32 ASP A N 4
ATOM 3835 C CA . ASP A 1 32 ? 46.866 7.652 6.983 1.00 0.00 32 ASP A CA 4
ATOM 3836 C C . ASP A 1 32 ? 47.393 9.059 6.697 1.00 0.00 32 ASP A C 4
ATOM 3837 O O . ASP A 1 32 ? 46.744 10.065 6.981 1.00 0.00 32 ASP A O 4
ATOM 3846 N N . ARG A 1 33 ? 48.577 9.082 6.114 1.00 0.00 33 ARG A N 4
ATOM 3847 C CA . ARG A 1 33 ? 49.297 10.280 5.730 1.00 0.00 33 ARG A CA 4
ATOM 3848 C C . ARG A 1 33 ? 50.575 9.828 5.047 1.00 0.00 33 ARG A C 4
ATOM 3849 O O . ARG A 1 33 ? 51.026 10.415 4.067 1.00 0.00 33 ARG A O 4
ATOM 3870 N N . SER A 1 34 ? 51.130 8.758 5.602 1.00 0.00 34 SER A N 4
ATOM 3871 C CA . SER A 1 34 ? 52.335 8.130 5.081 1.00 0.00 34 SER A CA 4
ATOM 3872 C C . SER A 1 34 ? 52.226 6.604 5.192 1.00 0.00 34 SER A C 4
ATOM 3873 O O . SER A 1 34 ? 53.207 5.894 5.007 1.00 0.00 34 SER A O 4
ATOM 3881 N N . ASP A 1 35 ? 51.024 6.131 5.556 1.00 0.00 35 ASP A N 4
ATOM 3882 C CA . ASP A 1 35 ? 50.687 4.690 5.646 1.00 0.00 35 ASP A CA 4
ATOM 3883 C C . ASP A 1 35 ? 51.298 4.017 6.863 1.00 0.00 35 ASP A C 4
ATOM 3884 O O . ASP A 1 35 ? 50.779 3.015 7.362 1.00 0.00 35 ASP A O 4
ATOM 3893 N N . GLU A 1 36 ? 52.359 4.589 7.370 1.00 0.00 36 GLU A N 4
ATOM 3894 C CA . GLU A 1 36 ? 53.222 3.893 8.299 1.00 0.00 36 GLU A CA 4
ATOM 3895 C C . GLU A 1 36 ? 53.052 4.395 9.719 1.00 0.00 36 GLU A C 4
ATOM 3896 O O . GLU A 1 36 ? 53.990 4.403 10.514 1.00 0.00 36 GLU A O 4
ATOM 3908 N N . SER A 1 37 ? 51.835 4.793 10.038 1.00 0.00 37 SER A N 4
ATOM 3909 C CA . SER A 1 37 ? 51.468 5.044 11.417 1.00 0.00 37 SER A CA 4
ATOM 3910 C C . SER A 1 37 ? 50.178 4.303 11.757 1.00 0.00 37 SER A C 4
ATOM 3911 O O . SER A 1 37 ? 49.736 4.297 12.906 1.00 0.00 37 SER A O 4
ATOM 3919 N N . ALA A 1 38 ? 49.582 3.666 10.748 1.00 0.00 38 ALA A N 4
ATOM 3920 C CA . ALA A 1 38 ? 48.344 2.926 10.951 1.00 0.00 38 ALA A CA 4
ATOM 3921 C C . ALA A 1 38 ? 48.424 1.496 10.439 1.00 0.00 38 ALA A C 4
ATOM 3922 O O . ALA A 1 38 ? 47.698 0.627 10.921 1.00 0.00 38 ALA A O 4
ATOM 3929 N N . SER A 1 39 ? 49.290 1.234 9.474 1.00 0.00 39 SER A N 4
ATOM 3930 C CA . SER A 1 39 ? 49.446 -0.129 8.991 1.00 0.00 39 SER A CA 4
ATOM 3931 C C . SER A 1 39 ? 50.779 -0.702 9.456 1.00 0.00 39 SER A C 4
ATOM 3932 O O . SER A 1 39 ? 50.831 -1.767 10.069 1.00 0.00 39 SER A O 4
ATOM 3940 N N . CYS A 1 40 ? 51.856 0.008 9.165 1.00 0.00 40 CYS A N 4
ATOM 3941 C CA . CYS A 1 40 ? 53.179 -0.450 9.555 1.00 0.00 40 CYS A CA 4
ATOM 3942 C C . CYS A 1 40 ? 53.575 0.180 10.883 1.00 0.00 40 CYS A C 4
ATOM 3943 O O . CYS A 1 40 ? 53.405 1.379 11.077 1.00 0.00 40 CYS A O 4
ATOM 3950 N N . ALA A 1 41 ? 54.079 -0.630 11.799 1.00 0.00 41 ALA A N 4
ATOM 3951 C CA . ALA A 1 41 ? 54.533 -0.123 13.086 1.00 0.00 41 ALA A CA 4
ATOM 3952 C C . ALA A 1 41 ? 56.039 0.090 13.075 1.00 0.00 41 ALA A C 4
ATOM 3953 O O . ALA A 1 41 ? 56.605 0.617 14.029 1.00 0.00 41 ALA A O 4
ATOM 3960 N N . TYR A 1 42 ? 56.670 -0.334 11.977 1.00 0.00 42 TYR A N 4
ATOM 3961 C CA . TYR A 1 42 ? 58.129 -0.275 11.819 1.00 0.00 42 TYR A CA 4
ATOM 3962 C C . TYR A 1 42 ? 58.884 -0.819 13.039 1.00 0.00 42 TYR A C 4
ATOM 3963 O O . TYR A 1 42 ? 59.721 -0.127 13.611 1.00 0.00 42 TYR A O 4
ATOM 3981 N N . PRO A 1 43 ? 58.617 -2.078 13.448 1.00 0.00 43 PRO A N 4
ATOM 3982 C CA . PRO A 1 43 ? 59.313 -2.703 14.562 1.00 0.00 43 PRO A CA 4
ATOM 3983 C C . PRO A 1 43 ? 60.497 -3.553 14.099 1.00 0.00 43 PRO A C 4
ATOM 3984 O O . PRO A 1 43 ? 61.290 -4.029 14.909 1.00 0.00 43 PRO A O 4
ATOM 3995 N N . THR A 1 44 ? 60.607 -3.725 12.788 1.00 0.00 44 THR A N 4
ATOM 3996 C CA . THR A 1 44 ? 61.604 -4.607 12.198 1.00 0.00 44 THR A CA 4
ATOM 3997 C C . THR A 1 44 ? 61.503 -4.538 10.673 1.00 0.00 44 THR A C 4
ATOM 3998 O O . THR A 1 44 ? 61.745 -5.523 9.972 1.00 0.00 44 THR A O 4
ATOM 4009 N N . CYS A 1 45 ? 61.181 -3.345 10.171 1.00 0.00 45 CYS A N 4
ATOM 4010 C CA . CYS A 1 45 ? 60.832 -3.162 8.762 1.00 0.00 45 CYS A CA 4
ATOM 4011 C C . CYS A 1 45 ? 59.572 -3.969 8.450 1.00 0.00 45 CYS A C 4
ATOM 4012 O O . CYS A 1 45 ? 58.764 -4.218 9.351 1.00 0.00 45 CYS A O 4
ATOM 4019 N N . PHE A 1 46 ? 59.376 -4.365 7.201 1.00 0.00 46 PHE A N 4
ATOM 4020 C CA . PHE A 1 46 ? 58.164 -5.083 6.842 1.00 0.00 46 PHE A CA 4
ATOM 4021 C C . PHE A 1 46 ? 58.465 -6.250 5.908 1.00 0.00 46 PHE A C 4
ATOM 4022 O O . PHE A 1 46 ? 59.095 -6.079 4.867 1.00 0.00 46 PHE A O 4
ATOM 4039 N N . PRO A 1 47 ? 57.991 -7.453 6.268 1.00 0.00 47 PRO A N 4
ATOM 4040 C CA . PRO A 1 47 ? 58.286 -8.687 5.541 1.00 0.00 47 PRO A CA 4
ATOM 4041 C C . PRO A 1 47 ? 57.359 -8.946 4.348 1.00 0.00 47 PRO A C 4
ATOM 4042 O O . PRO A 1 47 ? 57.271 -10.075 3.874 1.00 0.00 47 PRO A O 4
ATOM 4053 N N . LEU A 1 48 ? 56.665 -7.917 3.866 1.00 0.00 48 LEU A N 4
ATOM 4054 C CA . LEU A 1 48 ? 55.834 -8.070 2.670 1.00 0.00 48 LEU A CA 4
ATOM 4055 C C . LEU A 1 48 ? 56.708 -8.196 1.437 1.00 0.00 48 LEU A C 4
ATOM 4056 O O . LEU A 1 48 ? 56.590 -9.144 0.664 1.00 0.00 48 LEU A O 4
ATOM 4072 N N . THR A 1 49 ? 57.597 -7.231 1.279 1.00 0.00 49 THR A N 4
ATOM 4073 C CA . THR A 1 49 ? 58.393 -7.102 0.077 1.00 0.00 49 THR A CA 4
ATOM 4074 C C . THR A 1 49 ? 59.284 -5.867 0.211 1.00 0.00 49 THR A C 4
ATOM 4075 O O . THR A 1 49 ? 58.886 -4.744 -0.098 1.00 0.00 49 THR A O 4
ATOM 4086 N N . GLN A 1 50 ? 60.483 -6.073 0.718 1.00 0.00 50 GLN A N 4
ATOM 4087 C CA . GLN A 1 50 ? 61.316 -4.966 1.130 1.00 0.00 50 GLN A CA 4
ATOM 4088 C C . GLN A 1 50 ? 62.791 -5.308 1.023 1.00 0.00 50 GLN A C 4
ATOM 4089 O O . GLN A 1 50 ? 63.176 -6.477 0.979 1.00 0.00 50 GLN A O 4
ATOM 4103 N N . PHE A 1 51 ? 63.595 -4.269 0.977 1.00 0.00 51 PHE A N 4
ATOM 4104 C CA . PHE A 1 51 ? 65.035 -4.384 1.068 1.00 0.00 51 PHE A CA 4
ATOM 4105 C C . PHE A 1 51 ? 65.480 -3.500 2.221 1.00 0.00 51 PHE A C 4
ATOM 4106 O O . PHE A 1 51 ? 64.927 -2.424 2.422 1.00 0.00 51 PHE A O 4
ATOM 4123 N N . THR A 1 52 ? 66.444 -3.935 2.991 1.00 0.00 52 THR A N 4
ATOM 4124 C CA . THR A 1 52 ? 66.830 -3.184 4.164 1.00 0.00 52 THR A CA 4
ATOM 4125 C C . THR A 1 52 ? 68.168 -2.501 3.952 1.00 0.00 52 THR A C 4
ATOM 4126 O O . THR A 1 52 ? 69.208 -3.160 3.909 1.00 0.00 52 THR A O 4
ATOM 4137 N N . CYS A 1 53 ? 68.132 -1.181 3.767 1.00 0.00 53 CYS A N 4
ATOM 4138 C CA . CYS A 1 53 ? 69.363 -0.398 3.751 1.00 0.00 53 CYS A CA 4
ATOM 4139 C C . CYS A 1 53 ? 70.167 -0.647 5.024 1.00 0.00 53 CYS A C 4
ATOM 4140 O O . CYS A 1 53 ? 69.595 -0.776 6.110 1.00 0.00 53 CYS A O 4
ATOM 4147 N N . ASN A 1 54 ? 71.491 -0.706 4.884 1.00 0.00 54 ASN A N 4
ATOM 4148 C CA . ASN A 1 54 ? 72.376 -1.102 5.986 1.00 0.00 54 ASN A CA 4
ATOM 4149 C C . ASN A 1 54 ? 72.267 -0.159 7.182 1.00 0.00 54 ASN A C 4
ATOM 4150 O O . ASN A 1 54 ? 72.509 -0.569 8.319 1.00 0.00 54 ASN A O 4
ATOM 4161 N N . ASN A 1 55 ? 71.903 1.095 6.924 1.00 0.00 55 ASN A N 4
ATOM 4162 C CA . ASN A 1 55 ? 71.688 2.078 7.985 1.00 0.00 55 ASN A CA 4
ATOM 4163 C C . ASN A 1 55 ? 70.556 1.649 8.913 1.00 0.00 55 ASN A C 4
ATOM 4164 O O . ASN A 1 55 ? 70.459 2.110 10.048 1.00 0.00 55 ASN A O 4
ATOM 4175 N N . GLY A 1 56 ? 69.704 0.760 8.427 1.00 0.00 56 GLY A N 4
ATOM 4176 C CA . GLY A 1 56 ? 68.576 0.305 9.208 1.00 0.00 56 GLY A CA 4
ATOM 4177 C C . GLY A 1 56 ? 67.269 0.825 8.665 1.00 0.00 56 GLY A C 4
ATOM 4178 O O . GLY A 1 56 ? 66.218 0.620 9.262 1.00 0.00 56 GLY A O 4
ATOM 4182 N N . ARG A 1 57 ? 67.335 1.508 7.530 1.00 0.00 57 ARG A N 4
ATOM 4183 C CA . ARG A 1 57 ? 66.138 2.038 6.901 1.00 0.00 57 ARG A CA 4
ATOM 4184 C C . ARG A 1 57 ? 65.608 1.005 5.918 1.00 0.00 57 ARG A C 4
ATOM 4185 O O . ARG A 1 57 ? 66.382 0.290 5.288 1.00 0.00 57 ARG A O 4
ATOM 4206 N N . CYS A 1 58 ? 64.303 0.922 5.783 1.00 0.00 58 CYS A N 4
ATOM 4207 C CA . CYS A 1 58 ? 63.704 -0.140 5.013 1.00 0.00 58 CYS A CA 4
ATOM 4208 C C . CYS A 1 58 ? 63.174 0.410 3.707 1.00 0.00 58 CYS A C 4
ATOM 4209 O O . CYS A 1 58 ? 62.323 1.294 3.703 1.00 0.00 58 CYS A O 4
ATOM 4216 N N . ILE A 1 59 ? 63.690 -0.095 2.600 1.00 0.00 59 ILE A N 4
ATOM 4217 C CA . ILE A 1 59 ? 63.274 0.397 1.308 1.00 0.00 59 ILE A CA 4
ATOM 4218 C C . ILE A 1 59 ? 62.412 -0.631 0.589 1.00 0.00 59 ILE A C 4
ATOM 4219 O O . ILE A 1 59 ? 62.438 -1.815 0.921 1.00 0.00 59 ILE A O 4
ATOM 4235 N N . ASN A 1 60 ? 61.665 -0.175 -0.398 1.00 0.00 60 ASN A N 4
ATOM 4236 C CA . ASN A 1 60 ? 60.785 -1.045 -1.169 1.00 0.00 60 ASN A CA 4
ATOM 4237 C C . ASN A 1 60 ? 61.610 -1.930 -2.103 1.00 0.00 60 ASN A C 4
ATOM 4238 O O . ASN A 1 60 ? 62.574 -1.466 -2.719 1.00 0.00 60 ASN A O 4
ATOM 4249 N N . ILE A 1 61 ? 61.235 -3.202 -2.207 1.00 0.00 61 ILE A N 4
ATOM 4250 C CA . ILE A 1 61 ? 61.981 -4.161 -3.022 1.00 0.00 61 ILE A CA 4
ATOM 4251 C C . ILE A 1 61 ? 61.852 -3.834 -4.514 1.00 0.00 61 ILE A C 4
ATOM 4252 O O . ILE A 1 61 ? 62.649 -4.283 -5.342 1.00 0.00 61 ILE A O 4
ATOM 4268 N N . ASN A 1 62 ? 60.868 -3.013 -4.842 1.00 0.00 62 ASN A N 4
ATOM 4269 C CA . ASN A 1 62 ? 60.553 -2.692 -6.231 1.00 0.00 62 ASN A CA 4
ATOM 4270 C C . ASN A 1 62 ? 61.477 -1.596 -6.771 1.00 0.00 62 ASN A C 4
ATOM 4271 O O . ASN A 1 62 ? 61.200 -0.984 -7.796 1.00 0.00 62 ASN A O 4
ATOM 4282 N N . TRP A 1 63 ? 62.598 -1.372 -6.094 1.00 0.00 63 TRP A N 4
ATOM 4283 C CA . TRP A 1 63 ? 63.538 -0.335 -6.511 1.00 0.00 63 TRP A CA 4
ATOM 4284 C C . TRP A 1 63 ? 64.797 -0.967 -7.117 1.00 0.00 63 TRP A C 4
ATOM 4285 O O . TRP A 1 63 ? 6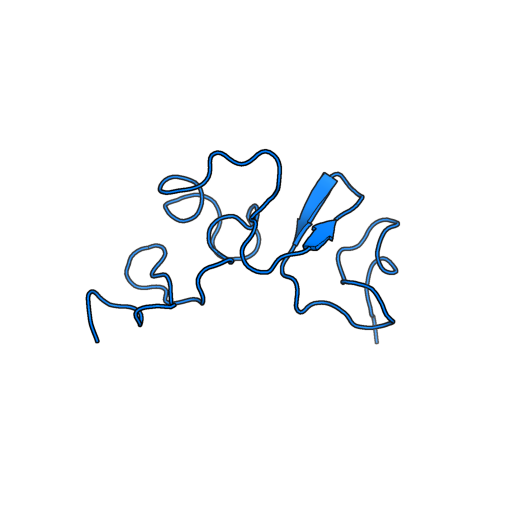5.847 -0.329 -7.247 1.00 0.00 63 TRP A O 4
ATOM 4306 N N . ARG A 1 64 ? 64.694 -2.244 -7.471 1.00 0.00 64 ARG A N 4
ATOM 4307 C CA . ARG A 1 64 ? 65.750 -2.896 -8.241 1.00 0.00 64 ARG A CA 4
ATOM 4308 C C . ARG A 1 64 ? 65.755 -2.311 -9.652 1.00 0.00 64 ARG A C 4
ATOM 4309 O O . ARG A 1 64 ? 65.053 -2.809 -10.529 1.00 0.00 64 ARG A O 4
ATOM 4330 N N . CYS A 1 65 ? 66.507 -1.241 -9.860 1.00 0.00 65 CYS A N 4
ATOM 4331 C CA . CYS A 1 65 ? 66.478 -0.529 -11.132 1.00 0.00 65 CYS A CA 4
ATOM 4332 C C . CYS A 1 65 ? 67.256 -1.264 -12.214 1.00 0.00 65 CYS A C 4
ATOM 4333 O O . CYS A 1 65 ? 66.728 -1.564 -13.288 1.00 0.00 65 CYS A O 4
ATOM 4340 N N . ASP A 1 66 ? 68.504 -1.541 -11.923 1.00 0.00 66 ASP A N 4
ATOM 43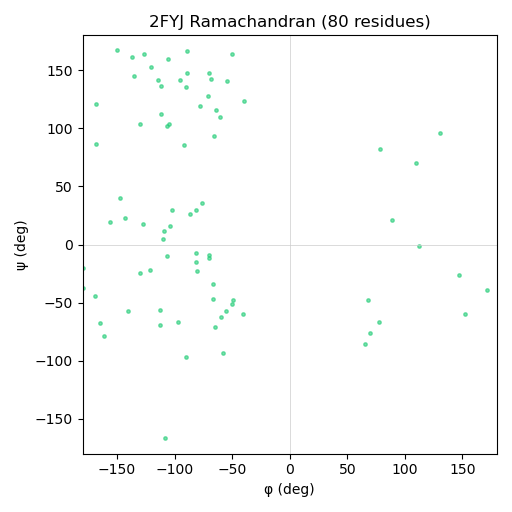41 C CA . ASP A 1 66 ? 69.408 -2.145 -12.890 1.00 0.00 66 ASP A CA 4
ATOM 4342 C C . ASP A 1 66 ? 69.818 -3.556 -12.468 1.00 0.00 66 ASP A C 4
ATOM 4343 O O . ASP A 1 66 ? 69.668 -4.514 -13.231 1.00 0.00 66 ASP A O 4
ATOM 4352 N N . ASN A 1 67 ? 70.332 -3.675 -11.255 1.00 0.00 67 ASN A N 4
ATOM 4353 C CA . ASN A 1 67 ? 70.814 -4.933 -10.737 1.00 0.00 67 ASN A CA 4
ATOM 4354 C C . ASN A 1 67 ? 70.365 -5.113 -9.299 1.00 0.00 67 ASN A C 4
ATOM 4355 O O . ASN A 1 67 ? 69.712 -6.107 -8.967 1.00 0.00 67 ASN A O 4
ATOM 4366 N N . ASP A 1 68 ? 70.689 -4.148 -8.444 1.00 0.00 68 ASP A N 4
ATOM 4367 C CA . ASP A 1 68 ? 70.302 -4.245 -7.051 1.00 0.00 68 ASP A CA 4
ATOM 4368 C C . ASP A 1 68 ? 69.206 -3.232 -6.744 1.00 0.00 68 ASP A C 4
ATOM 4369 O O . ASP A 1 68 ? 68.538 -2.770 -7.659 1.00 0.00 68 ASP A O 4
ATOM 4378 N N . ASN A 1 69 ? 69.016 -2.904 -5.474 1.00 0.00 69 ASN A N 4
ATOM 4379 C CA . ASN A 1 69 ? 67.819 -2.194 -5.030 1.00 0.00 69 ASN A CA 4
ATOM 4380 C C . ASN A 1 69 ? 68.130 -0.769 -4.594 1.00 0.00 69 ASN A C 4
ATOM 4381 O O . ASN A 1 69 ? 68.768 -0.579 -3.560 1.00 0.00 69 ASN A O 4
ATOM 4392 N N . ASP A 1 70 ? 67.626 0.206 -5.370 1.00 0.00 70 ASP A N 4
ATOM 4393 C CA . ASP A 1 70 ? 67.808 1.645 -5.103 1.00 0.00 70 ASP A CA 4
ATOM 4394 C C . ASP A 1 70 ? 67.761 1.969 -3.616 1.00 0.00 70 ASP A C 4
ATOM 4395 O O . ASP A 1 70 ? 66.694 2.044 -3.005 1.00 0.00 70 ASP A O 4
ATOM 4404 N N . CYS A 1 71 ? 68.928 2.156 -3.046 1.00 0.00 71 CYS A N 4
ATOM 4405 C CA . CYS A 1 71 ? 69.062 2.441 -1.637 1.00 0.00 71 CYS A CA 4
ATOM 4406 C C . CYS A 1 71 ? 70.052 3.572 -1.424 1.00 0.00 71 CYS A C 4
ATOM 4407 O O . CYS A 1 71 ? 69.740 4.560 -0.757 1.00 0.00 71 CYS A O 4
ATOM 4414 N N . GLY A 1 72 ? 71.245 3.426 -1.992 1.00 0.00 72 GLY A N 4
ATOM 4415 C CA . GLY A 1 72 ? 72.255 4.459 -1.872 1.00 0.00 72 GLY A CA 4
ATOM 4416 C C . GLY A 1 72 ? 73.001 4.405 -0.552 1.00 0.00 72 GLY A C 4
ATOM 4417 O O . GLY A 1 72 ? 73.872 5.231 -0.289 1.00 0.00 72 GLY A O 4
ATOM 4421 N N . ASP A 1 73 ? 72.671 3.422 0.271 1.00 0.00 73 ASP A N 4
ATOM 4422 C CA . ASP A 1 73 ? 73.260 3.292 1.581 1.00 0.00 73 ASP A CA 4
ATOM 4423 C C . ASP A 1 73 ? 74.013 1.968 1.697 1.00 0.00 73 ASP A C 4
ATOM 4424 O O . ASP A 1 73 ? 73.515 0.984 2.254 1.00 0.00 73 ASP A O 4
ATOM 4433 N N . ASN A 1 74 ? 75.183 1.936 1.058 1.00 0.00 74 ASN A N 4
ATOM 4434 C CA . ASN A 1 74 ? 76.151 0.831 1.190 1.00 0.00 74 ASN A CA 4
ATOM 4435 C C . ASN A 1 74 ? 75.609 -0.493 0.650 1.00 0.00 74 ASN A C 4
ATOM 4436 O O . ASN A 1 74 ? 76.298 -1.509 0.670 1.00 0.00 74 ASN A O 4
ATOM 4447 N N . SER A 1 75 ? 74.379 -0.473 0.176 1.00 0.00 75 SER A N 4
ATOM 4448 C CA . SER A 1 75 ? 73.690 -1.686 -0.218 1.00 0.00 75 SER A CA 4
ATOM 4449 C C . SER A 1 75 ? 73.844 -2.004 -1.694 1.00 0.00 75 SER A C 4
ATOM 4450 O O . SER A 1 75 ? 74.766 -2.702 -2.110 1.00 0.00 75 SER A O 4
ATOM 4458 N N . ASP A 1 76 ? 72.909 -1.469 -2.449 1.00 0.00 76 ASP A N 4
ATOM 4459 C CA . ASP A 1 76 ? 72.779 -1.696 -3.876 1.00 0.00 76 ASP A CA 4
ATOM 4460 C C . ASP A 1 76 ? 74.064 -1.377 -4.627 1.00 0.00 76 ASP A C 4
ATOM 4461 O O . ASP A 1 76 ? 74.722 -2.262 -5.182 1.00 0.00 76 ASP A O 4
ATOM 4470 N N . GLU A 1 77 ? 74.413 -0.106 -4.602 1.00 0.00 77 GLU A N 4
ATOM 4471 C CA . GLU A 1 77 ? 75.500 0.450 -5.408 1.00 0.00 77 GLU A CA 4
ATOM 4472 C C . GLU A 1 77 ? 75.614 1.957 -5.194 1.00 0.00 77 GLU A C 4
ATOM 4473 O O . GLU A 1 77 ? 76.678 2.541 -5.412 1.00 0.00 77 GLU A O 4
ATOM 4485 N N . ALA A 1 78 ? 74.513 2.570 -4.751 1.00 0.00 78 ALA A N 4
ATOM 4486 C CA . ALA A 1 78 ? 74.484 3.999 -4.409 1.00 0.00 78 ALA A CA 4
ATOM 4487 C C . ALA A 1 78 ? 74.815 4.904 -5.603 1.00 0.00 78 ALA A C 4
ATOM 4488 O O . ALA A 1 78 ? 75.321 6.011 -5.420 1.00 0.00 78 ALA A O 4
ATOM 4495 N N . GLY A 1 79 ? 74.511 4.454 -6.813 1.00 0.00 79 GLY A N 4
ATOM 4496 C CA . GLY A 1 79 ? 74.810 5.250 -7.989 1.00 0.00 79 GLY A CA 4
ATOM 4497 C C . GLY A 1 79 ? 73.666 5.306 -8.987 1.00 0.00 79 GLY A C 4
ATOM 4498 O O . GLY A 1 79 ? 73.652 6.173 -9.861 1.00 0.00 79 GLY A O 4
ATOM 4502 N N . CYS A 1 80 ? 72.721 4.381 -8.871 1.00 0.00 80 CYS A N 4
ATOM 4503 C CA . CYS A 1 80 ? 71.584 4.321 -9.787 1.00 0.00 80 CYS A CA 4
ATOM 4504 C C . CYS A 1 80 ? 70.707 5.570 -9.673 1.00 0.00 80 CYS A C 4
ATOM 4505 O O . CYS A 1 80 ? 70.353 6.187 -10.681 1.00 0.00 80 CYS A O 4
ATOM 4512 N N . SER A 1 81 ? 70.368 5.947 -8.450 1.00 0.00 81 SER A N 4
ATOM 4513 C CA . SER A 1 81 ? 69.520 7.105 -8.218 1.00 0.00 81 SER A CA 4
ATOM 4514 C C . SER A 1 81 ? 70.343 8.387 -8.104 1.00 0.00 81 SER A C 4
ATOM 4515 O O . SER A 1 81 ? 71.203 8.517 -7.231 1.00 0.00 81 SER A O 4
ATOM 4523 N N . HIS A 1 82 ? 70.072 9.330 -8.998 1.00 0.00 82 HIS A N 4
ATOM 4524 C CA . HIS A 1 82 ? 70.754 10.616 -8.994 1.00 0.00 82 HIS A CA 4
ATOM 4525 C C . HIS A 1 82 ? 69.820 11.716 -9.496 1.00 0.00 82 HIS A C 4
ATOM 4526 O O . HIS A 1 82 ? 69.809 12.815 -8.899 1.00 0.00 82 HIS A O 4
ATOM 4541 N N . SER A 1 1 ? 36.972 -7.554 -2.786 1.00 0.00 1 SER A N 5
ATOM 4542 C CA . SER A 1 1 ? 38.094 -7.927 -1.900 1.00 0.00 1 SER A CA 5
ATOM 4543 C C . SER A 1 1 ? 37.698 -7.698 -0.445 1.00 0.00 1 SER A C 5
ATOM 4544 O O . SER A 1 1 ? 36.573 -7.291 -0.172 1.00 0.00 1 SER A O 5
ATOM 4554 N N . ALA A 1 2 ? 38.619 -7.954 0.479 1.00 0.00 2 ALA A N 5
ATOM 4555 C CA . ALA A 1 2 ? 38.386 -7.678 1.898 1.00 0.00 2 ALA A CA 5
ATOM 4556 C C . ALA A 1 2 ? 38.635 -6.199 2.194 1.00 0.00 2 ALA A C 5
ATOM 4557 O O . ALA A 1 2 ? 38.700 -5.776 3.346 1.00 0.00 2 ALA A O 5
ATOM 4564 N N . ARG A 1 3 ? 38.763 -5.428 1.126 1.00 0.00 3 ARG A N 5
ATOM 4565 C CA . ARG A 1 3 ? 39.044 -4.011 1.199 1.00 0.00 3 ARG A CA 5
ATOM 4566 C C . ARG A 1 3 ? 38.754 -3.414 -0.172 1.00 0.00 3 ARG A C 5
ATOM 4567 O O . ARG A 1 3 ? 38.475 -4.161 -1.114 1.00 0.00 3 ARG A O 5
ATOM 4588 N N . THR A 1 4 ? 38.795 -2.090 -0.279 1.00 0.00 4 THR A N 5
ATOM 4589 C CA . THR A 1 4 ? 38.528 -1.409 -1.539 1.00 0.00 4 THR A CA 5
ATOM 4590 C C . THR A 1 4 ? 39.457 -1.900 -2.647 1.00 0.00 4 THR A C 5
ATOM 4591 O O . THR A 1 4 ? 39.012 -2.290 -3.724 1.00 0.00 4 THR A O 5
ATOM 4602 N N . CYS A 1 5 ? 40.739 -1.904 -2.354 1.00 0.00 5 CYS A N 5
ATOM 4603 C CA . CYS A 1 5 ? 41.743 -2.361 -3.305 1.00 0.00 5 CYS A CA 5
ATOM 4604 C C . CYS A 1 5 ? 42.113 -3.818 -3.037 1.00 0.00 5 CYS A C 5
ATOM 4605 O O . CYS A 1 5 ? 42.063 -4.280 -1.890 1.00 0.00 5 CYS A O 5
ATOM 4612 N N . PRO A 1 6 ? 42.467 -4.560 -4.096 1.00 0.00 6 PRO A N 5
ATOM 4613 C CA . PRO A 1 6 ? 42.856 -5.976 -4.004 1.00 0.00 6 PRO A CA 5
ATOM 4614 C C . PRO A 1 6 ? 44.051 -6.207 -3.071 1.00 0.00 6 PRO A C 5
ATOM 4615 O O . PRO A 1 6 ? 44.780 -5.272 -2.744 1.00 0.00 6 PRO A O 5
ATOM 4626 N N . PRO A 1 7 ? 44.271 -7.466 -2.644 1.00 0.00 7 PRO A N 5
ATOM 4627 C CA . PRO A 1 7 ? 45.332 -7.818 -1.681 1.00 0.00 7 PRO A CA 5
ATOM 4628 C C . PRO A 1 7 ? 46.740 -7.454 -2.162 1.00 0.00 7 PRO A C 5
ATOM 4629 O O . PRO A 1 7 ? 47.623 -7.177 -1.355 1.00 0.00 7 PRO A O 5
ATOM 4640 N N . ASN A 1 8 ? 46.945 -7.439 -3.478 1.00 0.00 8 ASN A N 5
ATOM 4641 C CA . ASN A 1 8 ? 48.270 -7.171 -4.043 1.00 0.00 8 ASN A CA 5
ATOM 4642 C C . ASN A 1 8 ? 48.533 -5.669 -4.108 1.00 0.00 8 ASN A C 5
ATOM 4643 O O . ASN A 1 8 ? 49.524 -5.214 -4.681 1.00 0.00 8 ASN A O 5
ATOM 4654 N N . GLN A 1 9 ? 47.620 -4.901 -3.540 1.00 0.00 9 GLN A N 5
ATOM 4655 C CA . GLN A 1 9 ? 47.745 -3.460 -3.483 1.00 0.00 9 GLN A CA 5
ATOM 4656 C C . GLN A 1 9 ? 47.047 -2.924 -2.239 1.00 0.00 9 GLN A C 5
ATOM 4657 O O . GLN A 1 9 ? 46.624 -3.693 -1.378 1.00 0.00 9 GLN A O 5
ATOM 4671 N N . PHE A 1 10 ? 46.929 -1.616 -2.142 1.00 0.00 10 PHE A N 5
ATOM 4672 C CA . PHE A 1 10 ? 46.396 -0.985 -0.950 1.00 0.00 10 PHE A CA 5
ATOM 4673 C C . PHE A 1 10 ? 45.507 0.186 -1.335 1.00 0.00 10 PHE A C 5
ATOM 4674 O O . PHE A 1 10 ? 45.740 0.855 -2.335 1.00 0.00 10 PHE A O 5
ATOM 4691 N N . SER A 1 11 ? 44.490 0.424 -0.538 1.00 0.00 11 SER A N 5
ATOM 4692 C CA . SER A 1 11 ? 43.528 1.454 -0.824 1.00 0.00 11 SER A CA 5
ATOM 4693 C C . SER A 1 11 ? 43.676 2.597 0.151 1.00 0.00 11 SER A C 5
ATOM 4694 O O . SER A 1 11 ? 43.405 2.436 1.342 1.00 0.00 11 SER A O 5
ATOM 4702 N N . CYS A 1 12 ? 44.125 3.738 -0.343 1.00 0.00 12 CYS A N 5
ATOM 4703 C CA . CYS A 1 12 ? 44.079 4.947 0.454 1.00 0.00 12 CYS A CA 5
ATOM 4704 C C . CYS A 1 12 ? 42.627 5.195 0.823 1.00 0.00 12 CYS A C 5
ATOM 4705 O O . CYS A 1 12 ? 41.751 4.928 -0.004 1.00 0.00 12 CYS A O 5
ATOM 4712 N N . ALA A 1 13 ? 42.404 5.786 2.004 1.00 0.00 13 ALA A N 5
ATOM 4713 C CA . ALA A 1 13 ? 41.111 5.754 2.719 1.00 0.00 13 ALA A CA 5
ATOM 4714 C C . ALA A 1 13 ? 39.911 5.497 1.807 1.00 0.00 13 ALA A C 5
ATOM 4715 O O . ALA A 1 13 ? 39.269 6.429 1.320 1.00 0.00 13 ALA A O 5
ATOM 4722 N N . SER A 1 14 ? 39.671 4.192 1.586 1.00 0.00 14 SER A N 5
ATOM 4723 C CA . SER A 1 14 ? 38.602 3.661 0.734 1.00 0.00 14 SER A CA 5
ATOM 4724 C C . SER A 1 14 ? 38.201 4.606 -0.399 1.00 0.00 14 SER A C 5
ATOM 4725 O O . SER A 1 14 ? 37.089 5.131 -0.424 1.00 0.00 14 SER A O 5
ATOM 4733 N N . GLY A 1 15 ? 39.122 4.818 -1.328 1.00 0.00 15 GLY A N 5
ATOM 4734 C CA . GLY A 1 15 ? 38.848 5.663 -2.469 1.00 0.00 15 GLY A CA 5
ATOM 4735 C C . GLY A 1 15 ? 39.981 5.637 -3.471 1.00 0.00 15 GLY A C 5
ATOM 4736 O O . GLY A 1 15 ? 39.760 5.517 -4.675 1.00 0.00 15 GLY A O 5
ATOM 4740 N N . ARG A 1 16 ? 41.202 5.758 -2.971 1.00 0.00 16 ARG A N 5
ATOM 4741 C CA . ARG A 1 16 ? 42.379 5.691 -3.823 1.00 0.00 16 ARG A CA 5
ATOM 4742 C C . ARG A 1 16 ? 42.874 4.252 -3.885 1.00 0.00 16 ARG A C 5
ATOM 4743 O O . ARG A 1 16 ? 42.430 3.409 -3.108 1.00 0.00 16 ARG A O 5
ATOM 4764 N N . CYS A 1 17 ? 43.814 3.980 -4.777 1.00 0.00 17 CYS A N 5
ATOM 4765 C CA . CYS A 1 17 ? 44.280 2.622 -5.002 1.00 0.00 17 CYS A CA 5
ATOM 4766 C C . CYS A 1 17 ? 45.754 2.635 -5.383 1.00 0.00 17 CYS A C 5
ATOM 4767 O O . CYS A 1 17 ? 46.112 2.996 -6.504 1.00 0.00 17 CYS A O 5
ATOM 4774 N N . ILE A 1 18 ? 46.600 2.275 -4.434 1.00 0.00 18 ILE A N 5
ATOM 4775 C CA . ILE A 1 18 ? 48.035 2.250 -4.638 1.00 0.00 18 ILE A CA 5
ATOM 4776 C C . ILE A 1 18 ? 48.512 0.805 -4.544 1.00 0.00 18 ILE A C 5
ATOM 4777 O O . ILE A 1 18 ? 47.758 -0.047 -4.095 1.00 0.00 18 ILE A O 5
ATOM 4793 N N . PRO A 1 19 ? 49.741 0.487 -4.967 1.00 0.00 19 PRO A N 5
ATOM 4794 C CA . PRO A 1 19 ? 50.308 -0.855 -4.779 1.00 0.00 19 PRO A CA 5
ATOM 4795 C C . PRO A 1 19 ? 50.597 -1.141 -3.302 1.00 0.00 19 PRO A C 5
ATOM 4796 O O . PRO A 1 19 ? 50.702 -0.222 -2.494 1.00 0.00 19 PRO A O 5
ATOM 4807 N N . ILE A 1 20 ? 50.711 -2.414 -2.941 1.00 0.00 20 ILE A N 5
ATOM 4808 C CA . ILE A 1 20 ? 50.922 -2.777 -1.547 1.00 0.00 20 ILE A CA 5
ATOM 4809 C C . ILE A 1 20 ? 52.404 -2.697 -1.179 1.00 0.00 20 ILE A C 5
ATOM 4810 O O . ILE A 1 20 ? 53.261 -2.671 -2.061 1.00 0.00 20 ILE A O 5
ATOM 4826 N N . SER A 1 21 ? 52.678 -2.650 0.129 1.00 0.00 21 SER A N 5
ATOM 4827 C CA . SER A 1 21 ? 54.031 -2.478 0.662 1.00 0.00 21 SER A CA 5
ATOM 4828 C C . SER A 1 21 ? 54.497 -1.054 0.409 1.00 0.00 21 SER A C 5
ATOM 4829 O O . SER A 1 21 ? 55.690 -0.760 0.417 1.00 0.00 21 SER A O 5
ATOM 4837 N N . TRP A 1 22 ? 53.522 -0.201 0.142 1.00 0.00 22 TRP A N 5
ATOM 4838 C CA . TRP A 1 22 ? 53.733 1.249 0.075 1.00 0.00 22 TRP A CA 5
ATOM 4839 C C . TRP A 1 22 ? 53.146 1.911 1.313 1.00 0.00 22 TRP A C 5
ATOM 4840 O O . TRP A 1 22 ? 53.151 3.126 1.453 1.00 0.00 22 TRP A O 5
ATOM 4861 N N . THR A 1 23 ? 52.632 1.080 2.196 1.00 0.00 23 THR A N 5
ATOM 4862 C CA . THR A 1 23 ? 51.854 1.530 3.321 1.00 0.00 23 THR A CA 5
ATOM 4863 C C . THR A 1 23 ? 52.735 1.928 4.504 1.00 0.00 23 THR A C 5
ATOM 4864 O O . THR A 1 23 ? 53.595 2.804 4.406 1.00 0.00 23 THR A O 5
ATOM 4875 N N . CYS A 1 24 ? 52.474 1.272 5.623 1.00 0.00 24 CYS A N 5
ATOM 4876 C CA . CYS A 1 24 ? 53.249 1.386 6.828 1.00 0.00 24 CYS A CA 5
ATOM 4877 C C . CYS A 1 24 ? 54.683 0.899 6.615 1.00 0.00 24 CYS A C 5
ATOM 4878 O O . CYS A 1 24 ? 55.043 -0.201 7.050 1.00 0.00 24 CYS A O 5
ATOM 4885 N N . ASP A 1 25 ? 55.489 1.693 5.933 1.00 0.00 25 ASP A N 5
ATOM 4886 C CA . ASP A 1 25 ? 56.863 1.318 5.646 1.00 0.00 25 ASP A CA 5
ATOM 4887 C C . ASP A 1 25 ? 57.738 2.540 5.398 1.00 0.00 25 ASP A C 5
ATOM 4888 O O . ASP A 1 25 ? 58.715 2.475 4.645 1.00 0.00 25 ASP A O 5
ATOM 4897 N N . LEU A 1 26 ? 57.390 3.638 6.076 1.00 0.00 26 LEU A N 5
ATOM 4898 C CA . LEU A 1 26 ? 58.238 4.834 6.172 1.00 0.00 26 LEU A CA 5
ATOM 4899 C C . LEU A 1 26 ? 58.128 5.755 4.961 1.00 0.00 26 LEU A C 5
ATOM 4900 O O . LEU A 1 26 ? 59.023 6.575 4.726 1.00 0.00 26 LEU A O 5
ATOM 4916 N N . ASP A 1 27 ? 57.040 5.659 4.210 1.00 0.00 27 ASP A N 5
ATOM 4917 C CA . ASP A 1 27 ? 56.803 6.611 3.129 1.00 0.00 27 ASP A CA 5
ATOM 4918 C C . ASP A 1 27 ? 55.432 7.257 3.287 1.00 0.00 27 ASP A C 5
ATOM 4919 O O . ASP A 1 27 ? 54.568 6.747 4.008 1.00 0.00 27 ASP A O 5
ATOM 4928 N N . ASP A 1 28 ? 55.233 8.376 2.611 1.00 0.00 28 ASP A N 5
ATOM 4929 C CA . ASP A 1 28 ? 54.073 9.223 2.866 1.00 0.00 28 ASP A CA 5
ATOM 4930 C C . ASP A 1 28 ? 52.966 8.978 1.846 1.00 0.00 28 ASP A C 5
ATOM 4931 O O . ASP A 1 28 ? 52.844 9.695 0.850 1.00 0.00 28 ASP A O 5
ATOM 4940 N N . ASP A 1 29 ? 52.197 7.924 2.079 1.00 0.00 29 ASP A N 5
ATOM 4941 C CA . ASP A 1 29 ? 50.995 7.658 1.296 1.00 0.00 29 ASP A CA 5
ATOM 4942 C C . ASP A 1 29 ? 49.771 8.078 2.096 1.00 0.00 29 ASP A C 5
ATOM 4943 O O . ASP A 1 29 ? 49.764 9.143 2.714 1.00 0.00 29 ASP A O 5
ATOM 4952 N N . CYS A 1 30 ? 48.735 7.255 2.104 1.00 0.00 30 CYS A N 5
ATOM 4953 C CA . CYS A 1 30 ? 47.529 7.580 2.819 1.00 0.00 30 CYS A CA 5
ATOM 4954 C C . CYS A 1 30 ? 46.611 6.378 2.852 1.00 0.00 30 CYS A C 5
ATOM 4955 O O . CYS A 1 30 ? 46.622 5.541 1.950 1.00 0.00 30 CYS A O 5
ATOM 4962 N N . GLY A 1 31 ? 45.819 6.315 3.893 1.00 0.00 31 GLY A N 5
ATOM 4963 C CA . GLY A 1 31 ? 44.898 5.224 4.098 1.00 0.00 31 GLY A CA 5
ATOM 4964 C C . GLY A 1 31 ? 44.210 5.439 5.409 1.00 0.00 31 GLY A C 5
ATOM 4965 O O . GLY A 1 31 ? 43.028 5.146 5.581 1.00 0.00 31 GLY A O 5
ATOM 4969 N N . ASP A 1 32 ? 44.986 5.988 6.327 1.00 0.00 32 ASP A N 5
ATOM 4970 C CA . ASP A 1 32 ? 44.468 6.482 7.599 1.00 0.00 32 ASP A CA 5
ATOM 4971 C C . ASP A 1 32 ? 44.596 8.003 7.644 1.00 0.00 32 ASP A C 5
ATOM 4972 O O . ASP A 1 32 ? 43.736 8.705 8.173 1.00 0.00 32 ASP A O 5
ATOM 4981 N N . ARG A 1 33 ? 45.673 8.489 7.047 1.00 0.00 33 ARG A N 5
ATOM 4982 C CA . ARG A 1 33 ? 46.004 9.902 7.006 1.00 0.00 33 ARG A CA 5
ATOM 4983 C C . ARG A 1 33 ? 47.263 10.076 6.173 1.00 0.00 33 ARG A C 5
ATOM 4984 O O . ARG A 1 33 ? 47.233 10.675 5.104 1.00 0.00 33 ARG A O 5
ATOM 5005 N N . SER A 1 34 ? 48.354 9.503 6.671 1.00 0.00 34 SER A N 5
ATOM 5006 C CA . SER A 1 34 ? 49.637 9.516 5.976 1.00 0.00 34 SER A CA 5
ATOM 5007 C C . SER A 1 34 ? 50.178 8.092 5.872 1.00 0.00 34 SER A C 5
ATOM 5008 O O . SER A 1 34 ? 51.299 7.872 5.419 1.00 0.00 34 SER A O 5
ATOM 5016 N N . ASP A 1 35 ? 49.359 7.141 6.330 1.00 0.00 35 ASP A N 5
ATOM 5017 C CA . ASP A 1 35 ? 49.660 5.715 6.244 1.00 0.00 35 ASP A CA 5
ATOM 5018 C C . ASP A 1 35 ? 50.829 5.340 7.135 1.00 0.00 35 ASP A C 5
ATOM 5019 O O . ASP A 1 35 ? 51.555 4.390 6.866 1.00 0.00 35 ASP A O 5
ATOM 5028 N N . GLU A 1 36 ? 50.976 6.084 8.224 1.00 0.00 36 GLU A N 5
ATOM 5029 C CA . GLU A 1 36 ? 51.999 5.803 9.216 1.00 0.00 36 GLU A CA 5
ATOM 5030 C C . GLU A 1 36 ? 51.439 5.916 10.631 1.00 0.00 36 GLU A C 5
ATOM 5031 O O . GLU A 1 36 ? 52.028 6.559 11.499 1.00 0.00 36 GLU A O 5
ATOM 5043 N N . SER A 1 37 ? 50.287 5.294 10.862 1.00 0.00 37 SER A N 5
ATOM 5044 C CA . SER A 1 37 ? 49.689 5.276 12.193 1.00 0.00 37 SER A CA 5
ATOM 5045 C C . SER A 1 37 ? 48.873 4.000 12.440 1.00 0.00 37 SER A C 5
ATOM 5046 O O . SER A 1 37 ? 49.170 3.241 13.363 1.00 0.00 37 SER A O 5
ATOM 5054 N N . ALA A 1 38 ? 47.864 3.769 11.601 1.00 0.00 38 ALA A N 5
ATOM 5055 C CA . ALA A 1 38 ? 46.883 2.699 11.813 1.00 0.00 38 ALA A CA 5
ATOM 5056 C C . ALA A 1 38 ? 47.516 1.317 11.988 1.00 0.00 38 ALA A C 5
ATOM 5057 O O . ALA A 1 38 ? 47.421 0.718 13.057 1.00 0.00 38 ALA A O 5
ATOM 5064 N N . SER A 1 39 ? 48.152 0.809 10.940 1.00 0.00 39 SER A N 5
ATOM 5065 C CA . SER A 1 39 ? 48.686 -0.550 10.965 1.00 0.00 39 SER A CA 5
ATOM 5066 C C . SER A 1 39 ? 50.208 -0.519 11.048 1.00 0.00 39 SER A C 5
ATOM 5067 O O . SER A 1 39 ? 50.874 -1.554 11.018 1.00 0.00 39 SER A O 5
ATOM 5075 N N . CYS A 1 40 ? 50.740 0.681 11.178 1.00 0.00 40 CYS A N 5
ATOM 5076 C CA . CYS A 1 40 ? 52.164 0.921 11.086 1.00 0.00 40 CYS A CA 5
ATOM 5077 C C . CYS A 1 40 ? 52.891 0.711 12.410 1.00 0.00 40 CYS A C 5
ATOM 5078 O O . CYS A 1 40 ? 53.811 1.452 12.747 1.00 0.00 40 CYS A O 5
ATOM 5085 N N . ALA A 1 41 ? 52.503 -0.321 13.141 1.00 0.00 41 ALA A N 5
ATOM 5086 C CA . ALA A 1 41 ? 53.239 -0.719 14.330 1.00 0.00 41 ALA A CA 5
ATOM 5087 C C . ALA A 1 41 ? 54.259 -1.784 13.945 1.00 0.00 41 ALA A C 5
ATOM 5088 O O . ALA A 1 41 ? 54.092 -2.965 14.247 1.00 0.00 41 ALA A O 5
ATOM 5095 N N . TYR A 1 42 ? 55.298 -1.360 13.239 1.00 0.00 42 TYR A N 5
ATOM 5096 C CA . TYR A 1 42 ? 56.244 -2.294 12.650 1.00 0.00 42 TYR A CA 5
ATOM 5097 C C . TYR A 1 42 ? 57.647 -2.123 13.214 1.00 0.00 42 TYR A C 5
ATOM 5098 O O . TYR A 1 42 ? 58.123 -1.005 13.404 1.00 0.00 42 TYR A O 5
ATOM 5116 N N . PRO A 1 43 ? 58.313 -3.241 13.522 1.00 0.00 43 PRO A N 5
ATOM 5117 C CA . PRO A 1 43 ? 59.727 -3.269 13.844 1.00 0.00 43 PRO A CA 5
ATOM 5118 C C . PRO A 1 43 ? 60.568 -3.737 12.654 1.00 0.00 43 PRO A C 5
ATOM 5119 O O . PRO A 1 43 ? 61.743 -4.060 12.800 1.00 0.00 43 PRO A O 5
ATOM 5130 N N . THR A 1 44 ? 59.952 -3.771 11.473 1.00 0.00 44 THR A N 5
ATOM 5131 C CA . THR A 1 44 ? 60.586 -4.352 10.295 1.00 0.00 44 THR A CA 5
ATOM 5132 C C . THR A 1 44 ? 60.124 -3.660 9.007 1.00 0.00 44 THR A C 5
ATOM 5133 O O . THR A 1 44 ? 60.323 -4.187 7.912 1.00 0.00 44 THR A O 5
ATOM 5144 N N . CYS A 1 45 ? 59.540 -2.469 9.136 1.00 0.00 45 CYS A N 5
ATOM 5145 C CA . CYS A 1 45 ? 58.880 -1.809 8.009 1.00 0.00 45 CYS A CA 5
ATOM 5146 C C . CYS A 1 45 ? 57.810 -2.735 7.429 1.00 0.00 45 CYS A C 5
ATOM 5147 O O . CYS A 1 45 ? 56.949 -3.219 8.167 1.00 0.00 45 CYS A O 5
ATOM 5154 N N . PHE A 1 46 ? 57.873 -3.018 6.135 1.00 0.00 46 PHE A N 5
ATOM 5155 C CA . PHE A 1 46 ? 56.874 -3.868 5.520 1.00 0.00 46 PHE A CA 5
ATOM 5156 C C . PHE A 1 46 ? 57.513 -4.999 4.725 1.00 0.00 46 PHE A C 5
ATOM 5157 O O . PHE A 1 46 ? 58.142 -4.773 3.696 1.00 0.00 46 PHE A O 5
ATOM 5174 N N . PRO A 1 47 ? 57.345 -6.242 5.190 1.00 0.00 47 PRO A N 5
ATOM 5175 C CA . PRO A 1 47 ? 57.940 -7.416 4.553 1.00 0.00 47 PRO A CA 5
ATOM 5176 C C . PRO A 1 47 ? 57.108 -7.940 3.381 1.00 0.00 47 PRO A C 5
ATOM 5177 O O . PRO A 1 47 ? 57.061 -9.145 3.138 1.00 0.00 47 PRO A O 5
ATOM 5188 N N . LEU A 1 48 ? 56.467 -7.038 2.646 1.00 0.00 48 LEU A N 5
ATOM 5189 C CA . LEU A 1 48 ? 55.637 -7.444 1.522 1.00 0.00 48 LEU A CA 5
ATOM 5190 C C . LEU A 1 48 ? 56.418 -7.410 0.212 1.00 0.00 48 LEU A C 5
ATOM 5191 O O . LEU A 1 48 ? 56.515 -8.420 -0.479 1.00 0.00 48 LEU A O 5
ATOM 5207 N N . THR A 1 49 ? 56.971 -6.253 -0.130 1.00 0.00 49 THR A N 5
ATOM 5208 C CA . THR A 1 49 ? 57.745 -6.119 -1.351 1.00 0.00 49 THR A CA 5
ATOM 5209 C C . THR A 1 49 ? 58.528 -4.804 -1.358 1.00 0.00 49 THR A C 5
ATOM 5210 O O . THR A 1 49 ? 58.067 -3.775 -1.857 1.00 0.00 49 THR A O 5
ATOM 5221 N N . GLN A 1 50 ? 59.717 -4.847 -0.763 1.00 0.00 50 GLN A N 5
ATOM 5222 C CA . GLN A 1 50 ? 60.563 -3.671 -0.640 1.00 0.00 50 GLN A CA 5
ATOM 5223 C C . GLN A 1 50 ? 61.963 -4.064 -0.164 1.00 0.00 50 GLN A C 5
ATOM 5224 O O . GLN A 1 50 ? 62.295 -5.247 -0.117 1.00 0.00 50 GLN A O 5
ATOM 5238 N N . PHE A 1 51 ? 62.771 -3.068 0.183 1.00 0.00 51 PHE A N 5
ATOM 5239 C CA . PHE A 1 51 ? 64.141 -3.296 0.641 1.00 0.00 51 PHE A CA 5
ATOM 5240 C C . PHE A 1 51 ? 64.479 -2.301 1.754 1.00 0.00 51 PHE A C 5
ATOM 5241 O O . PHE A 1 51 ? 63.830 -1.267 1.873 1.00 0.00 51 PHE A O 5
ATOM 5258 N N . THR A 1 52 ? 65.485 -2.600 2.563 1.00 0.00 52 THR A N 5
ATOM 5259 C CA . THR A 1 52 ? 65.844 -1.722 3.667 1.00 0.00 52 THR A CA 5
ATOM 5260 C C . THR A 1 52 ? 67.155 -0.987 3.390 1.00 0.00 52 THR A C 5
ATOM 5261 O O . THR A 1 52 ? 68.227 -1.589 3.365 1.00 0.00 52 THR A O 5
ATOM 5272 N N . CYS A 1 53 ? 67.055 0.315 3.158 1.00 0.00 53 CYS A N 5
ATOM 5273 C CA . CYS A 1 53 ? 68.229 1.152 2.941 1.00 0.00 53 CYS A CA 5
ATOM 5274 C C . CYS A 1 53 ? 69.049 1.286 4.221 1.00 0.00 53 CYS A C 5
ATOM 5275 O O . CYS A 1 53 ? 68.495 1.364 5.318 1.00 0.00 53 CYS A O 5
ATOM 5282 N N . ASN A 1 54 ? 70.375 1.321 4.074 1.00 0.00 54 ASN A N 5
ATOM 5283 C CA . ASN A 1 54 ? 71.274 1.423 5.228 1.00 0.00 54 ASN A CA 5
ATOM 5284 C C . ASN A 1 54 ? 71.226 2.822 5.825 1.00 0.00 54 ASN A C 5
ATOM 5285 O O . ASN A 1 54 ? 71.772 3.069 6.901 1.00 0.00 54 ASN A O 5
ATOM 5296 N N . ASN A 1 55 ? 70.550 3.729 5.123 1.00 0.00 55 ASN A N 5
ATOM 5297 C CA . ASN A 1 55 ? 70.286 5.065 5.628 1.00 0.00 55 ASN A CA 5
ATOM 5298 C C . ASN A 1 55 ? 69.368 4.986 6.846 1.00 0.00 55 ASN A C 5
ATOM 5299 O O . ASN A 1 55 ? 69.160 5.967 7.556 1.00 0.00 55 ASN A O 5
ATOM 5310 N N . GLY A 1 56 ? 68.827 3.793 7.080 1.00 0.00 56 GLY A N 5
ATOM 5311 C CA . GLY A 1 56 ? 67.887 3.589 8.158 1.00 0.00 56 GLY A CA 5
ATOM 5312 C C . GLY A 1 56 ? 66.472 3.589 7.640 1.00 0.00 56 GLY A C 5
ATOM 5313 O O . GLY A 1 56 ? 65.528 3.283 8.363 1.00 0.00 56 GLY A O 5
ATOM 5317 N N . ARG A 1 57 ? 66.334 3.936 6.369 1.00 0.00 57 ARG A N 5
ATOM 5318 C CA . ARG A 1 57 ? 65.035 4.045 5.747 1.00 0.00 57 ARG A CA 5
ATOM 5319 C C . ARG A 1 57 ? 64.684 2.731 5.068 1.00 0.00 57 ARG A C 5
ATOM 5320 O O . ARG A 1 57 ? 65.562 1.916 4.796 1.00 0.00 57 ARG A O 5
ATOM 5341 N N . CYS A 1 58 ? 63.423 2.533 4.766 1.00 0.00 58 CYS A N 5
ATOM 5342 C CA . CYS A 1 58 ? 63.028 1.400 3.957 1.00 0.00 58 CYS A CA 5
ATOM 5343 C C . CYS A 1 58 ? 62.589 1.889 2.588 1.00 0.00 58 CYS A C 5
ATOM 5344 O O . CYS A 1 58 ? 61.872 2.878 2.470 1.00 0.00 58 CYS A O 5
ATOM 5351 N N . ILE A 1 59 ? 63.078 1.225 1.558 1.00 0.00 59 ILE A N 5
ATOM 5352 C CA . ILE A 1 59 ? 62.870 1.663 0.192 1.00 0.00 59 ILE A CA 5
ATOM 5353 C C . ILE A 1 59 ? 62.061 0.629 -0.576 1.00 0.00 59 ILE A C 5
ATOM 5354 O O . ILE A 1 59 ? 61.795 -0.451 -0.065 1.00 0.00 59 ILE A O 5
ATOM 5370 N N . ASN A 1 60 ? 61.699 0.942 -1.810 1.00 0.00 60 ASN A N 5
ATOM 5371 C CA . ASN A 1 60 ? 60.934 0.010 -2.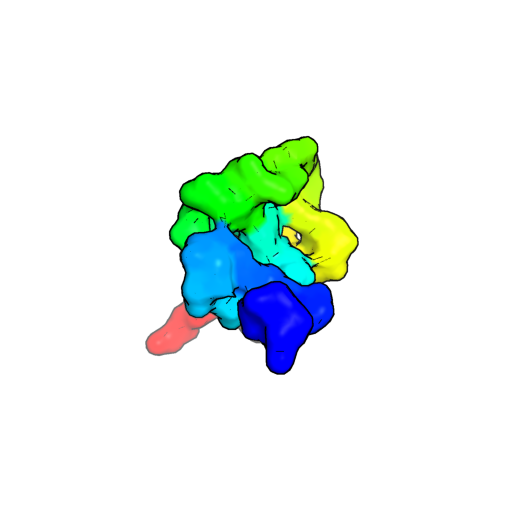627 1.00 0.00 60 ASN A CA 5
ATOM 5372 C C . ASN A 1 60 ? 61.873 -0.983 -3.315 1.00 0.00 60 ASN A C 5
ATOM 5373 O O . ASN A 1 60 ? 63.030 -0.663 -3.584 1.00 0.00 60 ASN A O 5
ATOM 5384 N N . ILE A 1 61 ? 61.369 -2.180 -3.599 1.00 0.00 61 ILE A N 5
ATOM 5385 C CA . ILE A 1 61 ? 62.192 -3.268 -4.128 1.00 0.00 61 ILE A CA 5
ATOM 5386 C C . ILE A 1 61 ? 62.463 -3.105 -5.634 1.00 0.00 61 ILE A C 5
ATOM 5387 O O . ILE A 1 61 ? 63.106 -3.949 -6.258 1.00 0.00 61 ILE A O 5
ATOM 5403 N N . ASN A 1 62 ? 61.990 -2.014 -6.216 1.00 0.00 62 ASN A N 5
ATOM 5404 C CA . ASN A 1 62 ? 62.150 -1.796 -7.651 1.00 0.00 62 ASN A CA 5
ATOM 5405 C C . ASN A 1 62 ? 63.385 -0.934 -7.932 1.00 0.00 62 ASN A C 5
ATOM 5406 O O . ASN A 1 62 ? 63.475 -0.270 -8.961 1.00 0.00 62 ASN A O 5
ATOM 5417 N N . TRP A 1 63 ? 64.341 -0.950 -7.007 1.00 0.00 63 TRP A N 5
ATOM 5418 C CA . TRP A 1 63 ? 65.564 -0.157 -7.156 1.00 0.00 63 TRP A CA 5
ATOM 5419 C C . TRP A 1 63 ? 66.753 -1.076 -7.444 1.00 0.00 63 TRP A C 5
ATOM 5420 O O . TRP A 1 63 ? 67.927 -0.665 -7.425 1.00 0.00 63 TRP A O 5
ATOM 5441 N N . ARG A 1 64 ? 66.428 -2.339 -7.676 1.00 0.00 64 ARG A N 5
ATOM 5442 C CA . ARG A 1 64 ? 67.392 -3.309 -8.177 1.00 0.00 64 ARG A CA 5
ATOM 5443 C C . ARG A 1 64 ? 67.947 -2.829 -9.517 1.00 0.00 64 ARG A C 5
ATOM 5444 O O . ARG A 1 64 ? 67.353 -3.082 -10.565 1.00 0.00 64 ARG A O 5
ATOM 5465 N N . CYS A 1 65 ? 69.063 -2.116 -9.480 1.00 0.00 65 CYS A N 5
ATOM 5466 C CA . CYS A 1 65 ? 69.611 -1.505 -10.685 1.00 0.00 65 CYS A CA 5
ATOM 5467 C C . CYS A 1 65 ? 70.325 -2.540 -11.531 1.00 0.00 65 CYS A C 5
ATOM 5468 O O . CYS A 1 65 ? 70.176 -2.580 -12.753 1.00 0.00 65 CYS A O 5
ATOM 5475 N N . ASP A 1 66 ? 71.070 -3.390 -10.862 1.00 0.00 66 ASP A N 5
ATOM 5476 C CA . ASP A 1 66 ? 71.928 -4.356 -11.526 1.00 0.00 66 ASP A CA 5
ATOM 5477 C C . ASP A 1 66 ? 72.218 -5.543 -10.614 1.00 0.00 66 ASP A C 5
ATOM 5478 O O . ASP A 1 66 ? 71.911 -6.686 -10.958 1.00 0.00 66 ASP A O 5
ATOM 5487 N N . ASN A 1 67 ? 72.803 -5.275 -9.452 1.00 0.00 67 ASN A N 5
ATOM 5488 C CA . ASN A 1 67 ? 73.103 -6.320 -8.489 1.00 0.00 67 ASN A CA 5
ATOM 5489 C C . ASN A 1 67 ? 71.923 -6.539 -7.554 1.00 0.00 67 ASN A C 5
ATOM 5490 O O . ASN A 1 67 ? 71.131 -7.474 -7.726 1.00 0.00 67 ASN A O 5
ATOM 5501 N N . ASP A 1 68 ? 71.797 -5.659 -6.577 1.00 0.00 68 ASP A N 5
ATOM 5502 C CA . ASP A 1 68 ? 70.715 -5.728 -5.617 1.00 0.00 68 ASP A CA 5
ATOM 5503 C C . ASP A 1 68 ? 69.949 -4.403 -5.644 1.00 0.00 68 ASP A C 5
ATOM 5504 O O . ASP A 1 68 ? 69.812 -3.793 -6.707 1.00 0.00 68 ASP A O 5
ATOM 5513 N N . ASN A 1 69 ? 69.476 -3.932 -4.502 1.00 0.00 69 ASN A N 5
ATOM 5514 C CA . ASN A 1 69 ? 68.530 -2.826 -4.491 1.00 0.00 69 ASN A CA 5
ATOM 5515 C C . ASN A 1 69 ? 69.175 -1.516 -4.046 1.00 0.00 69 ASN A C 5
ATOM 5516 O O . ASN A 1 69 ? 69.763 -1.428 -2.971 1.00 0.00 69 ASN A O 5
ATOM 5527 N N . ASP A 1 70 ? 69.013 -0.505 -4.896 1.00 0.00 70 ASP A N 5
ATOM 5528 C CA . ASP A 1 70 ? 69.660 0.808 -4.769 1.00 0.00 70 ASP A CA 5
ATOM 5529 C C . ASP A 1 70 ? 69.198 1.597 -3.540 1.00 0.00 70 ASP A C 5
ATOM 5530 O O . ASP A 1 70 ? 68.726 1.027 -2.574 1.00 0.00 70 ASP A O 5
ATOM 5539 N N . CYS A 1 71 ? 69.372 2.923 -3.597 1.00 0.00 71 CYS A N 5
ATOM 5540 C CA . CYS A 1 71 ? 68.865 3.846 -2.575 1.00 0.00 71 CYS A CA 5
ATOM 5541 C C . CYS A 1 71 ? 69.376 5.257 -2.825 1.00 0.00 71 CYS A C 5
ATOM 5542 O O . CYS A 1 71 ? 68.673 6.238 -2.579 1.00 0.00 71 CYS A O 5
ATOM 5549 N N . GLY A 1 72 ? 70.603 5.351 -3.316 1.00 0.00 72 GLY A N 5
ATOM 5550 C CA . GLY A 1 72 ? 71.260 6.636 -3.433 1.00 0.00 72 GLY A CA 5
ATOM 5551 C C . GLY A 1 72 ? 72.000 6.990 -2.162 1.00 0.00 72 GLY A C 5
ATOM 5552 O O . GLY A 1 72 ? 72.510 8.098 -2.011 1.00 0.00 72 GLY A O 5
ATOM 5556 N N . ASP A 1 73 ? 72.046 6.027 -1.250 1.00 0.00 73 ASP A N 5
ATOM 5557 C CA . ASP A 1 73 ? 72.719 6.183 0.029 1.00 0.00 73 ASP A CA 5
ATOM 5558 C C . ASP A 1 73 ? 73.823 5.138 0.162 1.00 0.00 73 ASP A C 5
ATOM 5559 O O . ASP A 1 73 ? 75.000 5.437 -0.039 1.00 0.00 73 ASP A O 5
ATOM 5568 N N . ASN A 1 74 ? 73.422 3.901 0.447 1.00 0.00 74 ASN A N 5
ATOM 5569 C CA . ASN A 1 74 ? 74.358 2.792 0.617 1.00 0.00 74 ASN A CA 5
ATOM 5570 C C . ASN A 1 74 ? 73.591 1.507 0.919 1.00 0.00 74 ASN A C 5
ATOM 5571 O O . ASN A 1 74 ? 73.733 0.918 1.984 1.00 0.00 74 ASN A O 5
ATOM 5582 N N . SER A 1 75 ? 72.734 1.099 -0.002 1.00 0.00 75 SER A N 5
ATOM 5583 C CA . SER A 1 75 ? 71.956 -0.119 0.180 1.00 0.00 75 SER A CA 5
ATOM 5584 C C . SER A 1 75 ? 72.652 -1.328 -0.417 1.00 0.00 75 SER A C 5
ATOM 5585 O O . SER A 1 75 ? 73.465 -1.972 0.241 1.00 0.00 75 SER A O 5
ATOM 5593 N N . ASP A 1 76 ? 72.290 -1.636 -1.654 1.00 0.00 76 ASP A N 5
ATOM 5594 C CA . ASP A 1 76 ? 72.941 -2.686 -2.421 1.00 0.00 76 ASP A CA 5
ATOM 5595 C C . ASP A 1 76 ? 74.434 -2.428 -2.449 1.00 0.00 76 ASP A C 5
ATOM 5596 O O . ASP A 1 76 ? 75.248 -3.219 -1.968 1.00 0.00 76 ASP A O 5
ATOM 5605 N N . GLU A 1 77 ? 74.762 -1.279 -2.998 1.00 0.00 77 GLU A N 5
ATOM 5606 C CA . GLU A 1 77 ? 76.124 -0.815 -3.077 1.00 0.00 77 GLU A CA 5
ATOM 5607 C C . GLU A 1 77 ? 76.215 0.598 -2.528 1.00 0.00 77 GLU A C 5
ATOM 5608 O O . GLU A 1 77 ? 77.041 0.887 -1.664 1.00 0.00 77 GLU A O 5
ATOM 5620 N N . ALA A 1 78 ? 75.327 1.446 -3.028 1.00 0.00 78 ALA A N 5
ATOM 5621 C CA . ALA A 1 78 ? 75.190 2.834 -2.597 1.00 0.00 78 ALA A CA 5
ATOM 5622 C C . ALA A 1 78 ? 74.206 3.561 -3.505 1.00 0.00 78 ALA A C 5
ATOM 5623 O O . ALA A 1 78 ? 73.169 4.050 -3.056 1.00 0.00 78 ALA A O 5
ATOM 5630 N N . GLY A 1 79 ? 74.523 3.577 -4.790 1.00 0.00 79 GLY A N 5
ATOM 5631 C CA . GLY A 1 79 ? 73.740 4.314 -5.756 1.00 0.00 79 GLY A CA 5
ATOM 5632 C C . GLY A 1 79 ? 74.202 4.054 -7.179 1.00 0.00 79 GLY A C 5
ATOM 5633 O O . GLY A 1 79 ? 75.189 4.628 -7.636 1.00 0.00 79 GLY A O 5
ATOM 5637 N N . CYS A 1 80 ? 73.484 3.184 -7.871 1.00 0.00 80 CYS A N 5
ATOM 5638 C CA . CYS A 1 80 ? 73.785 2.827 -9.252 1.00 0.00 80 CYS A CA 5
ATOM 5639 C C . CYS A 1 80 ? 73.372 3.957 -10.196 1.00 0.00 80 CYS A C 5
ATOM 5640 O O . CYS A 1 80 ? 73.718 3.968 -11.379 1.00 0.00 80 CYS A O 5
ATOM 5647 N N . SER A 1 81 ? 72.648 4.926 -9.657 1.00 0.00 81 SER A N 5
ATOM 5648 C CA . SER A 1 81 ? 72.188 6.058 -10.437 1.00 0.00 81 SER A CA 5
ATOM 5649 C C . SER A 1 81 ? 73.167 7.228 -10.331 1.00 0.00 81 SER A C 5
ATOM 5650 O O . SER A 1 81 ? 73.191 7.931 -9.320 1.00 0.00 81 SER A O 5
ATOM 5658 N N . HIS A 1 82 ? 73.971 7.403 -11.385 1.00 0.00 82 HIS A N 5
ATOM 5659 C CA . HIS A 1 82 ? 74.944 8.499 -11.488 1.00 0.00 82 HIS A CA 5
ATOM 5660 C C . HIS A 1 82 ? 76.129 8.288 -10.554 1.00 0.00 82 HIS A C 5
ATOM 5661 O O . HIS A 1 82 ? 77.017 7.482 -10.906 1.00 0.00 82 HIS A O 5
ATOM 5676 N N . SER A 1 1 ? 27.842 -4.963 4.623 1.00 0.00 1 SER A N 6
ATOM 5677 C CA . SER A 1 1 ? 29.289 -5.221 4.457 1.00 0.00 1 SER A CA 6
ATOM 5678 C C . SER A 1 1 ? 30.049 -3.908 4.293 1.00 0.00 1 SER A C 6
ATOM 5679 O O . SER A 1 1 ? 29.442 -2.864 4.046 1.00 0.00 1 SER A O 6
ATOM 5689 N N . ALA A 1 2 ? 31.367 -3.962 4.431 1.00 0.00 2 ALA A N 6
ATOM 5690 C CA . ALA A 1 2 ? 32.198 -2.776 4.296 1.00 0.00 2 ALA A CA 6
ATOM 5691 C C . ALA A 1 2 ? 32.848 -2.726 2.916 1.00 0.00 2 ALA A C 6
ATOM 5692 O O . ALA A 1 2 ? 32.670 -3.637 2.110 1.00 0.00 2 ALA A O 6
ATOM 5699 N N . ARG A 1 3 ? 33.590 -1.656 2.653 1.00 0.00 3 ARG A N 6
ATOM 5700 C CA . ARG A 1 3 ? 34.277 -1.483 1.379 1.00 0.00 3 ARG A CA 6
ATOM 5701 C C . ARG A 1 3 ? 35.583 -0.724 1.588 1.00 0.00 3 ARG A C 6
ATOM 5702 O O . ARG A 1 3 ? 35.633 0.233 2.368 1.00 0.00 3 ARG A O 6
ATOM 5723 N N . THR A 1 4 ? 36.638 -1.160 0.916 1.00 0.00 4 THR A N 6
ATOM 5724 C CA . THR A 1 4 ? 37.939 -0.514 1.034 1.00 0.00 4 THR A CA 6
ATOM 5725 C C . THR A 1 4 ? 38.698 -0.530 -0.289 1.00 0.00 4 THR A C 6
ATOM 5726 O O . THR A 1 4 ? 38.631 0.412 -1.075 1.00 0.00 4 THR A O 6
ATOM 5737 N N . CYS A 1 5 ? 39.400 -1.619 -0.520 1.00 0.00 5 CYS A N 6
ATOM 5738 C CA . CYS A 1 5 ? 40.263 -1.773 -1.681 1.00 0.00 5 CYS A CA 6
ATOM 5739 C C . CYS A 1 5 ? 40.457 -3.275 -1.928 1.00 0.00 5 CYS A C 6
ATOM 5740 O O . CYS A 1 5 ? 40.282 -4.065 -0.997 1.00 0.00 5 CYS A O 6
ATOM 5747 N N . PRO A 1 6 ? 40.779 -3.707 -3.167 1.00 0.00 6 PRO A N 6
ATOM 5748 C CA . PRO A 1 6 ? 40.922 -5.135 -3.499 1.00 0.00 6 PRO A CA 6
ATOM 5749 C C . PRO A 1 6 ? 42.037 -5.823 -2.704 1.00 0.00 6 PRO A C 6
ATOM 5750 O O . PRO A 1 6 ? 42.816 -5.164 -2.015 1.00 0.00 6 PRO A O 6
ATOM 5761 N N . PRO A 1 7 ? 42.122 -7.167 -2.774 1.00 0.00 7 PRO A N 6
ATOM 5762 C CA . PRO A 1 7 ? 43.181 -7.924 -2.101 1.00 0.00 7 PRO A CA 6
ATOM 5763 C C . PRO A 1 7 ? 44.571 -7.443 -2.512 1.00 0.00 7 PRO A C 6
ATOM 5764 O O . PRO A 1 7 ? 44.820 -7.196 -3.694 1.00 0.00 7 PRO A O 6
ATOM 5775 N N . ASN A 1 8 ? 45.455 -7.291 -1.520 1.00 0.00 8 ASN A N 6
ATOM 5776 C CA . ASN A 1 8 ? 46.828 -6.808 -1.736 1.00 0.00 8 ASN A CA 6
ATOM 5777 C C . ASN A 1 8 ? 46.818 -5.318 -2.093 1.00 0.00 8 ASN A C 6
ATOM 5778 O O . ASN A 1 8 ? 47.808 -4.759 -2.565 1.00 0.00 8 ASN A O 6
ATOM 5789 N N . GLN A 1 9 ? 45.696 -4.669 -1.819 1.00 0.00 9 GLN A N 6
ATOM 5790 C CA . GLN A 1 9 ? 45.530 -3.259 -2.111 1.00 0.00 9 GLN A CA 6
ATOM 5791 C C . GLN A 1 9 ? 45.058 -2.518 -0.876 1.00 0.00 9 GLN A C 6
ATOM 5792 O O . GLN A 1 9 ? 44.326 -3.059 -0.046 1.00 0.00 9 GLN A O 6
ATOM 5806 N N . PHE A 1 10 ? 45.489 -1.287 -0.767 1.00 0.00 10 PHE A N 6
ATOM 5807 C CA . PHE A 1 10 ? 45.126 -0.432 0.334 1.00 0.00 10 PHE A CA 6
ATOM 5808 C C . PHE A 1 10 ? 44.546 0.864 -0.213 1.00 0.00 10 PHE A C 6
ATOM 5809 O O . PHE A 1 10 ? 45.065 1.437 -1.166 1.00 0.00 10 PHE A O 6
ATOM 5826 N N . SER A 1 11 ? 43.484 1.326 0.402 1.00 0.00 11 SER A N 6
ATOM 5827 C CA . SER A 1 11 ? 42.738 2.448 -0.108 1.00 0.00 11 SER A CA 6
ATOM 5828 C C . SER A 1 11 ? 43.008 3.692 0.714 1.00 0.00 11 SER A C 6
ATOM 5829 O O . SER A 1 11 ? 42.779 3.706 1.923 1.00 0.00 11 SER A O 6
ATOM 5837 N N . CYS A 1 12 ? 43.525 4.726 0.057 1.00 0.00 12 CYS A N 6
ATOM 5838 C CA . CYS A 1 12 ? 43.618 6.026 0.694 1.00 0.00 12 CYS A CA 6
ATOM 5839 C C . CYS A 1 12 ? 42.216 6.481 1.032 1.00 0.00 12 CYS A C 6
ATOM 5840 O O . CYS A 1 12 ? 41.322 6.378 0.185 1.00 0.00 12 CYS A O 6
ATOM 5847 N N . ALA A 1 13 ? 42.064 7.024 2.238 1.00 0.00 13 ALA A N 6
ATOM 5848 C CA . ALA A 1 13 ? 40.763 7.300 2.865 1.00 0.00 13 ALA A CA 6
ATOM 5849 C C . ALA A 1 13 ? 39.607 7.465 1.884 1.00 0.00 13 ALA A C 6
ATOM 5850 O O . ALA A 1 13 ? 39.405 8.536 1.307 1.00 0.00 13 ALA A O 6
ATOM 5857 N N . SER A 1 14 ? 38.880 6.357 1.708 1.00 0.00 14 SER A N 6
ATOM 5858 C CA . SER A 1 14 ? 37.661 6.289 0.903 1.00 0.00 14 SER A CA 6
ATOM 5859 C C . SER A 1 14 ? 37.789 7.018 -0.430 1.00 0.00 14 SER A C 6
ATOM 5860 O O . SER A 1 14 ? 37.391 8.178 -0.567 1.00 0.00 14 SER A O 6
ATOM 5868 N N . GLY A 1 15 ? 38.378 6.345 -1.400 1.00 0.00 15 GLY A N 6
ATOM 5869 C CA . GLY A 1 15 ? 38.402 6.882 -2.743 1.00 0.00 15 GLY A CA 6
ATOM 5870 C C . GLY A 1 15 ? 39.577 6.396 -3.561 1.00 0.00 15 GLY A C 6
ATOM 5871 O O . GLY A 1 15 ? 39.435 6.096 -4.744 1.00 0.00 15 GLY A O 6
ATOM 5875 N N . ARG A 1 16 ? 40.744 6.332 -2.943 1.00 0.00 16 ARG A N 6
ATOM 5876 C CA . ARG A 1 16 ? 41.949 5.942 -3.650 1.00 0.00 16 ARG A CA 6
ATOM 5877 C C . ARG A 1 16 ? 42.149 4.439 -3.507 1.00 0.00 16 ARG A C 6
ATOM 5878 O O . ARG A 1 16 ? 41.342 3.775 -2.870 1.00 0.00 16 ARG A O 6
ATOM 5899 N N . CYS A 1 17 ? 43.217 3.908 -4.082 1.00 0.00 17 CYS A N 6
ATOM 5900 C CA . CYS A 1 17 ? 43.470 2.473 -4.053 1.00 0.00 17 CYS A CA 6
ATOM 5901 C C . CYS A 1 17 ? 44.868 2.179 -4.571 1.00 0.00 17 CYS A C 6
ATOM 5902 O O . CYS A 1 17 ? 45.099 2.129 -5.780 1.00 0.00 17 CYS A O 6
ATOM 5909 N N . ILE A 1 18 ? 45.802 2.029 -3.652 1.00 0.00 18 ILE A N 6
ATOM 5910 C CA . ILE A 1 18 ? 47.181 1.765 -3.992 1.00 0.00 18 ILE A CA 6
ATOM 5911 C C . ILE A 1 18 ? 47.534 0.345 -3.545 1.00 0.00 18 ILE A C 6
ATOM 5912 O O . ILE A 1 18 ? 46.927 -0.175 -2.616 1.00 0.00 18 ILE A O 6
ATOM 5928 N N . PRO A 1 19 ? 48.484 -0.323 -4.202 1.00 0.00 19 PRO A N 6
ATOM 5929 C CA . PRO A 1 19 ? 48.921 -1.652 -3.773 1.00 0.00 19 PRO A CA 6
ATOM 5930 C C . PRO A 1 19 ? 49.631 -1.586 -2.420 1.00 0.00 19 PRO A C 6
ATOM 5931 O O . PRO A 1 19 ? 50.340 -0.623 -2.132 1.00 0.00 19 PRO A O 6
ATOM 5942 N N . ILE A 1 20 ? 49.438 -2.594 -1.579 1.00 0.00 20 ILE A N 6
ATOM 5943 C CA . ILE A 1 20 ? 50.064 -2.598 -0.263 1.00 0.00 20 ILE A CA 6
ATOM 5944 C C . ILE A 1 20 ? 51.530 -2.998 -0.362 1.00 0.00 20 ILE A C 6
ATOM 5945 O O . ILE A 1 20 ? 51.938 -4.076 0.064 1.00 0.00 20 ILE A O 6
ATOM 5961 N N . SER A 1 21 ? 52.294 -2.137 -0.986 1.00 0.00 21 SER A N 6
ATOM 5962 C CA . SER A 1 21 ? 53.735 -2.257 -1.041 1.00 0.00 21 SER A CA 6
ATOM 5963 C C . SER A 1 21 ? 54.289 -0.854 -1.057 1.00 0.00 21 SER A C 6
ATOM 5964 O O . SER A 1 21 ? 55.483 -0.637 -1.205 1.00 0.00 21 SER A O 6
ATOM 5972 N N . TRP A 1 22 ? 53.376 0.089 -0.880 1.00 0.00 22 TRP A N 6
ATOM 5973 C CA . TRP A 1 22 ? 53.684 1.505 -1.087 1.00 0.00 22 TRP A CA 6
ATOM 5974 C C . TRP A 1 22 ? 53.731 2.283 0.216 1.00 0.00 22 TRP A C 6
ATOM 5975 O O . TRP A 1 22 ? 54.522 3.203 0.368 1.00 0.00 22 TRP A O 6
ATOM 5996 N N . THR A 1 23 ? 52.887 1.895 1.151 1.00 0.00 23 THR A N 6
ATOM 5997 C CA . THR A 1 23 ? 52.747 2.616 2.413 1.00 0.00 23 THR A CA 6
ATOM 5998 C C . THR A 1 23 ? 54.054 2.649 3.209 1.00 0.00 23 THR A C 6
ATOM 5999 O O . THR A 1 23 ? 54.232 3.469 4.100 1.00 0.00 23 THR A O 6
ATOM 6010 N N . CYS A 1 24 ? 54.892 1.659 2.967 1.00 0.00 24 CYS A N 6
ATOM 6011 C CA . CYS A 1 24 ? 56.195 1.564 3.592 1.00 0.00 24 CYS A CA 6
ATOM 6012 C C . CYS A 1 24 ? 57.340 2.046 2.676 1.00 0.00 24 CYS A C 6
ATOM 6013 O O . CYS A 1 24 ? 58.511 1.814 2.986 1.00 0.00 24 CYS A O 6
ATOM 6020 N N . ASP A 1 25 ? 57.011 2.696 1.555 1.00 0.00 25 ASP A N 6
ATOM 6021 C CA . ASP A 1 25 ? 58.021 3.039 0.533 1.00 0.00 25 ASP A CA 6
ATOM 6022 C C . ASP A 1 25 ? 58.906 4.197 0.964 1.00 0.00 25 ASP A C 6
ATOM 6023 O O . ASP A 1 25 ? 60.080 4.261 0.587 1.00 0.00 25 ASP A O 6
ATOM 6032 N N . LEU A 1 26 ? 58.325 5.105 1.736 1.00 0.00 26 LEU A N 6
ATOM 6033 C CA . LEU A 1 26 ? 58.938 6.389 2.062 1.00 0.00 26 LEU A CA 6
ATOM 6034 C C . LEU A 1 26 ? 58.958 7.270 0.815 1.00 0.00 26 LEU A C 6
ATOM 6035 O O . LEU A 1 26 ? 59.753 8.206 0.709 1.00 0.00 26 LEU A O 6
ATOM 6051 N N . ASP A 1 27 ? 58.049 6.970 -0.116 1.00 0.00 27 ASP A N 6
ATOM 6052 C CA . ASP A 1 27 ? 57.949 7.711 -1.371 1.00 0.00 27 ASP A CA 6
ATOM 6053 C C . ASP A 1 27 ? 56.557 8.338 -1.502 1.00 0.00 27 ASP A C 6
ATOM 6054 O O . ASP A 1 27 ? 55.677 8.090 -0.681 1.00 0.00 27 ASP A O 6
ATOM 6063 N N . ASP A 1 28 ? 56.358 9.111 -2.562 1.00 0.00 28 ASP A N 6
ATOM 6064 C CA . ASP A 1 28 ? 55.191 9.984 -2.692 1.00 0.00 28 ASP A CA 6
ATOM 6065 C C . ASP A 1 28 ? 53.899 9.212 -2.965 1.00 0.00 28 ASP A C 6
ATOM 6066 O O . ASP A 1 28 ? 53.608 8.851 -4.107 1.00 0.00 28 ASP A O 6
ATOM 6075 N N . ASP A 1 29 ? 53.146 8.935 -1.905 1.00 0.00 29 ASP A N 6
ATOM 6076 C CA . ASP A 1 29 ? 51.807 8.384 -2.028 1.00 0.00 29 ASP A CA 6
ATOM 6077 C C . ASP A 1 29 ? 50.873 9.125 -1.067 1.00 0.00 29 ASP A C 6
ATOM 6078 O O . ASP A 1 29 ? 51.126 10.282 -0.723 1.00 0.00 29 ASP A O 6
ATOM 6087 N N . CYS A 1 30 ? 49.795 8.477 -0.649 1.00 0.00 30 CYS A N 6
ATOM 6088 C CA . CYS A 1 30 ? 48.936 9.016 0.382 1.00 0.00 30 CYS A CA 6
ATOM 6089 C C . CYS A 1 30 ? 48.734 7.989 1.470 1.00 0.00 30 CYS A C 6
ATOM 6090 O O . CYS A 1 30 ? 48.826 8.317 2.653 1.00 0.00 30 CYS A O 6
ATOM 6097 N N . GLY A 1 31 ? 48.504 6.742 1.057 1.00 0.00 31 GLY A N 6
ATOM 6098 C CA . GLY A 1 31 ? 48.089 5.698 1.975 1.00 0.00 31 GLY A CA 6
ATOM 6099 C C . GLY A 1 31 ? 46.815 6.071 2.702 1.00 0.00 31 GLY A C 6
ATOM 6100 O O . GLY A 1 31 ? 45.735 5.604 2.376 1.00 0.00 31 GLY A O 6
ATOM 6104 N N . ASP A 1 32 ? 46.954 6.934 3.670 1.00 0.00 32 ASP A N 6
ATOM 6105 C CA . ASP A 1 32 ? 45.821 7.505 4.380 1.00 0.00 32 ASP A CA 6
ATOM 6106 C C . ASP A 1 32 ? 46.206 8.905 4.794 1.00 0.00 32 ASP A C 6
ATOM 6107 O O . ASP A 1 32 ? 46.283 9.217 5.976 1.00 0.00 32 ASP A O 6
ATOM 6116 N N . ARG A 1 33 ? 46.536 9.724 3.794 1.00 0.00 33 ARG A N 6
ATOM 6117 C CA . ARG A 1 33 ? 47.071 11.068 4.018 1.00 0.00 33 ARG A CA 6
ATOM 6118 C C . ARG A 1 33 ? 48.508 10.989 4.559 1.00 0.00 33 ARG A C 6
ATOM 6119 O O . ARG A 1 33 ? 49.371 11.780 4.181 1.00 0.00 33 ARG A O 6
ATOM 6140 N N . SER A 1 34 ?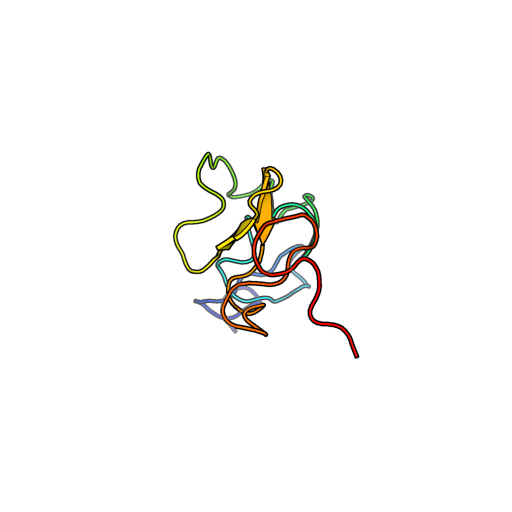 48.745 10.041 5.455 1.00 0.00 34 SER A N 6
ATOM 6141 C CA . SER A 1 34 ? 50.063 9.802 6.008 1.00 0.00 34 SER A CA 6
ATOM 6142 C C . SER A 1 34 ? 50.293 8.303 6.174 1.00 0.00 34 SER A C 6
ATOM 6143 O O . SER A 1 34 ? 50.182 7.756 7.275 1.00 0.00 34 SER A O 6
ATOM 6151 N N . ASP A 1 35 ? 50.577 7.642 5.059 1.00 0.00 35 ASP A N 6
ATOM 6152 C CA . ASP A 1 35 ? 50.863 6.206 5.048 1.00 0.00 35 ASP A CA 6
ATOM 6153 C C . ASP A 1 35 ? 52.252 5.932 5.589 1.00 0.00 35 ASP A C 6
ATOM 6154 O O . ASP A 1 35 ? 52.578 4.811 5.995 1.00 0.00 35 ASP A O 6
ATOM 6163 N N . GLU A 1 36 ? 53.041 6.981 5.668 1.00 0.00 36 GLU A N 6
ATOM 6164 C CA . GLU A 1 36 ? 54.429 6.851 6.064 1.00 0.00 36 GLU A CA 6
ATOM 6165 C C . GLU A 1 36 ? 54.593 7.270 7.511 1.00 0.00 36 GLU A C 6
ATOM 6166 O O . GLU A 1 36 ? 55.250 8.267 7.830 1.00 0.00 36 GLU A O 6
ATOM 6178 N N . SER A 1 37 ? 53.943 6.496 8.374 1.00 0.00 37 SER A N 6
ATOM 6179 C CA . SER A 1 37 ? 54.018 6.677 9.811 1.00 0.00 37 SER A CA 6
ATOM 6180 C C . SER A 1 37 ? 53.193 5.608 10.523 1.00 0.00 37 SER A C 6
ATOM 6181 O O . SER A 1 37 ? 53.740 4.705 11.157 1.00 0.00 37 SER A O 6
ATOM 6189 N N . ALA A 1 38 ? 51.876 5.689 10.382 1.00 0.00 38 ALA A N 6
ATOM 6190 C CA . ALA A 1 38 ? 50.974 4.817 11.121 1.00 0.00 38 ALA A CA 6
ATOM 6191 C C . ALA A 1 38 ? 50.405 3.700 10.251 1.00 0.00 38 ALA A C 6
ATOM 6192 O O . ALA A 1 38 ? 49.458 3.024 10.646 1.00 0.00 38 ALA A O 6
ATOM 6199 N N . SER A 1 39 ? 50.980 3.491 9.075 1.00 0.00 39 SER A N 6
ATOM 6200 C CA . SER A 1 39 ? 50.477 2.452 8.187 1.00 0.00 39 SER A CA 6
ATOM 6201 C C . SER A 1 39 ? 51.421 1.252 8.110 1.00 0.00 39 SER A C 6
ATOM 6202 O O . SER A 1 39 ? 50.969 0.111 8.139 1.00 0.00 39 SER A O 6
ATOM 6210 N N . CYS A 1 40 ? 52.726 1.491 8.007 1.00 0.00 40 CYS A N 6
ATOM 6211 C CA . CYS A 1 40 ? 53.671 0.381 7.938 1.00 0.00 40 CYS A CA 6
ATOM 6212 C C . CYS A 1 40 ? 54.137 -0.047 9.326 1.00 0.00 40 CYS A C 6
ATOM 6213 O O . CYS A 1 40 ? 54.451 -1.221 9.536 1.00 0.00 40 CYS A O 6
ATOM 6220 N N . ALA A 1 41 ? 54.196 0.915 10.263 1.00 0.00 41 ALA A N 6
ATOM 6221 C CA . ALA A 1 41 ? 54.701 0.687 11.632 1.00 0.00 41 ALA A CA 6
ATOM 6222 C C . ALA A 1 41 ? 56.213 0.451 11.640 1.00 0.00 41 ALA A C 6
ATOM 6223 O O . ALA A 1 41 ? 56.894 0.751 12.616 1.00 0.00 41 ALA A O 6
ATOM 6230 N N . TYR A 1 42 ? 56.704 -0.080 10.531 1.00 0.00 42 TYR A N 6
ATOM 6231 C CA . TYR A 1 42 ? 58.127 -0.284 10.281 1.00 0.00 42 TYR A CA 6
ATOM 6232 C C . TYR A 1 42 ? 58.776 -1.207 11.312 1.00 0.00 42 TYR A C 6
ATOM 6233 O O . TYR A 1 42 ? 59.632 -0.779 12.081 1.00 0.00 42 TYR A O 6
ATOM 6251 N N . PRO A 1 43 ? 58.390 -2.494 11.345 1.00 0.00 43 PRO A N 6
ATOM 6252 C CA . PRO A 1 43 ? 59.084 -3.489 12.161 1.00 0.00 43 PRO A CA 6
ATOM 6253 C C . PRO A 1 43 ? 60.456 -3.764 11.578 1.00 0.00 43 PRO A C 6
ATOM 6254 O O . PRO A 1 43 ? 61.401 -4.119 12.278 1.00 0.00 43 PRO A O 6
ATOM 6265 N N . THR A 1 44 ? 60.534 -3.601 10.269 1.00 0.00 44 THR A N 6
ATOM 6266 C CA . THR A 1 44 ? 61.775 -3.729 9.534 1.00 0.00 44 THR A CA 6
ATOM 6267 C C . THR A 1 44 ? 61.655 -2.936 8.234 1.00 0.00 44 THR A C 6
ATOM 6268 O O . THR A 1 44 ? 62.461 -3.056 7.313 1.00 0.00 44 THR A O 6
ATOM 6279 N N . CYS A 1 45 ? 60.629 -2.100 8.208 1.00 0.00 45 CYS A N 6
ATOM 6280 C CA . CYS A 1 45 ? 60.150 -1.448 6.987 1.00 0.00 45 CYS A CA 6
ATOM 6281 C C . CYS A 1 45 ? 59.740 -2.484 5.954 1.00 0.00 45 CYS A C 6
ATOM 6282 O O . CYS A 1 45 ? 59.590 -2.173 4.780 1.00 0.00 45 CYS A O 6
ATOM 6289 N N . PHE A 1 46 ? 59.534 -3.712 6.406 1.00 0.00 46 PHE A N 6
ATOM 6290 C CA . PHE A 1 46 ? 59.167 -4.794 5.515 1.00 0.00 46 PHE A CA 6
ATOM 6291 C C . PHE A 1 46 ? 58.139 -5.723 6.161 1.00 0.00 46 PHE A C 6
ATOM 6292 O O . PHE A 1 46 ? 58.490 -6.719 6.788 1.00 0.00 46 PHE A O 6
ATOM 6309 N N . PRO A 1 47 ? 56.856 -5.358 6.076 1.00 0.00 47 PRO A N 6
ATOM 6310 C CA . PRO A 1 47 ? 55.753 -6.249 6.384 1.00 0.00 47 PRO A CA 6
ATOM 6311 C C . PRO A 1 47 ? 55.046 -6.758 5.121 1.00 0.00 47 PRO A C 6
ATOM 6312 O O . PRO A 1 47 ? 54.068 -7.498 5.203 1.00 0.00 47 PRO A O 6
ATOM 6323 N N . LEU A 1 48 ? 55.549 -6.355 3.953 1.00 0.00 48 LEU A N 6
ATOM 6324 C CA . LEU A 1 48 ? 54.862 -6.609 2.686 1.00 0.00 48 LEU A CA 6
ATOM 6325 C C . LEU A 1 48 ? 55.829 -7.193 1.663 1.00 0.00 48 LEU A C 6
ATOM 6326 O O . LEU A 1 48 ? 55.809 -8.390 1.379 1.00 0.00 48 LEU A O 6
ATOM 6342 N N . THR A 1 49 ? 56.689 -6.327 1.131 1.00 0.00 49 THR A N 6
ATOM 6343 C CA . THR A 1 49 ? 57.683 -6.708 0.141 1.00 0.00 49 THR A CA 6
ATOM 6344 C C . THR A 1 49 ? 58.602 -5.505 -0.122 1.00 0.00 49 THR A C 6
ATOM 6345 O O . THR A 1 49 ? 58.377 -4.685 -1.016 1.00 0.00 49 THR A O 6
ATOM 6356 N N . GLN A 1 50 ? 59.624 -5.378 0.723 1.00 0.00 50 GLN A N 6
ATOM 6357 C CA . GLN A 1 50 ? 60.425 -4.158 0.792 1.00 0.00 50 GLN A CA 6
ATOM 6358 C C . GLN A 1 50 ? 61.907 -4.484 0.990 1.00 0.00 50 GLN A C 6
ATOM 6359 O O . GLN A 1 50 ? 62.295 -5.646 1.091 1.00 0.00 50 GLN A O 6
ATOM 6373 N N . PHE A 1 51 ? 62.721 -3.437 1.049 1.00 0.00 51 PHE A N 6
ATOM 6374 C CA . PHE A 1 51 ? 64.121 -3.549 1.448 1.00 0.00 51 PHE A CA 6
ATOM 6375 C C . PHE A 1 51 ? 64.458 -2.393 2.386 1.00 0.00 51 PHE A C 6
ATOM 6376 O O . PHE A 1 51 ? 63.771 -1.375 2.383 1.00 0.00 51 PHE A O 6
ATOM 6393 N N . THR A 1 52 ? 65.493 -2.547 3.192 1.00 0.00 52 THR A N 6
ATOM 6394 C CA . THR A 1 52 ? 65.868 -1.519 4.138 1.00 0.00 52 THR A CA 6
ATOM 6395 C C . THR A 1 52 ? 67.222 -0.915 3.773 1.00 0.00 52 THR A C 6
ATOM 6396 O O . THR A 1 52 ? 68.249 -1.588 3.869 1.00 0.00 52 THR A O 6
ATOM 6407 N N . CYS A 1 53 ? 67.214 0.336 3.312 1.00 0.00 53 CYS A N 6
ATOM 6408 C CA . CYS A 1 53 ? 68.459 1.062 3.053 1.00 0.00 53 CYS A CA 6
ATOM 6409 C C . CYS A 1 53 ? 69.361 1.049 4.286 1.00 0.00 53 CYS A C 6
ATOM 6410 O O . CYS A 1 53 ? 68.910 1.342 5.393 1.00 0.00 53 CYS A O 6
ATOM 6417 N N . ASN A 1 54 ? 70.639 0.739 4.093 1.00 0.00 54 ASN A N 6
ATOM 6418 C CA . ASN A 1 54 ? 71.560 0.592 5.220 1.00 0.00 54 ASN A CA 6
ATOM 6419 C C . ASN A 1 54 ? 71.927 1.948 5.814 1.00 0.00 54 ASN A C 6
ATOM 6420 O O . ASN A 1 54 ? 72.405 2.026 6.943 1.00 0.00 54 ASN A O 6
ATOM 6431 N N . ASN A 1 55 ? 71.688 3.018 5.057 1.00 0.00 55 ASN A N 6
ATOM 6432 C CA . ASN A 1 55 ? 71.988 4.362 5.530 1.00 0.00 55 ASN A CA 6
ATOM 6433 C C . ASN A 1 55 ? 70.863 4.892 6.426 1.00 0.00 55 ASN A C 6
ATOM 6434 O O . ASN A 1 55 ? 70.854 6.059 6.813 1.00 0.00 55 ASN A O 6
ATOM 6445 N N . GLY A 1 56 ? 69.911 4.024 6.753 1.00 0.00 56 GLY A N 6
ATOM 6446 C CA . GLY A 1 56 ? 68.866 4.393 7.686 1.00 0.00 56 GLY A CA 6
ATOM 6447 C C . GLY A 1 56 ? 67.503 4.536 7.035 1.00 0.00 56 GLY A C 6
ATOM 6448 O O . GLY A 1 56 ? 66.500 4.711 7.724 1.00 0.00 56 GLY A O 6
ATOM 6452 N N . ARG A 1 57 ? 67.458 4.474 5.711 1.00 0.00 57 ARG A N 6
ATOM 6453 C CA . ARG A 1 57 ? 66.196 4.599 4.995 1.00 0.00 57 ARG A CA 6
ATOM 6454 C C . ARG A 1 57 ? 65.555 3.234 4.795 1.00 0.00 57 ARG A C 6
ATOM 6455 O O . ARG A 1 57 ? 66.076 2.213 5.237 1.00 0.00 57 ARG A O 6
ATOM 6476 N N . CYS A 1 58 ? 64.430 3.231 4.109 1.00 0.00 58 CYS A N 6
ATOM 6477 C CA . CYS A 1 58 ? 63.749 2.011 3.739 1.00 0.00 58 CYS A CA 6
ATOM 6478 C C . CYS A 1 58 ? 63.222 2.169 2.319 1.00 0.00 58 CYS A C 6
ATOM 6479 O O . CYS A 1 58 ? 62.802 3.261 1.942 1.00 0.00 58 CYS A O 6
ATOM 6486 N N . ILE A 1 59 ? 63.262 1.109 1.525 1.00 0.00 59 ILE A N 6
ATOM 6487 C CA . ILE A 1 59 ? 62.834 1.204 0.138 1.00 0.00 59 ILE A CA 6
ATOM 6488 C C . ILE A 1 59 ? 61.846 0.118 -0.236 1.00 0.00 59 ILE A C 6
ATOM 6489 O O . ILE A 1 59 ? 61.460 -0.715 0.587 1.00 0.00 59 ILE A O 6
ATOM 6505 N N . ASN A 1 60 ? 61.479 0.128 -1.508 1.00 0.00 60 ASN A N 6
ATOM 6506 C CA . ASN A 1 60 ? 60.633 -0.898 -2.088 1.00 0.00 60 ASN A CA 6
ATOM 6507 C C . ASN A 1 60 ? 61.507 -2.068 -2.529 1.00 0.00 60 ASN A C 6
ATOM 6508 O O . ASN A 1 60 ? 62.708 -1.902 -2.732 1.00 0.00 60 ASN A O 6
ATOM 6519 N N . ILE A 1 61 ? 60.920 -3.242 -2.687 1.00 0.00 61 ILE A N 6
ATOM 6520 C CA . ILE A 1 61 ? 61.692 -4.432 -3.023 1.00 0.00 61 ILE A CA 6
ATOM 6521 C C . ILE A 1 61 ? 62.007 -4.480 -4.527 1.00 0.00 61 ILE A C 6
ATOM 6522 O O . ILE A 1 61 ? 62.903 -5.200 -4.963 1.00 0.00 61 ILE A O 6
ATOM 6538 N N . ASN A 1 62 ? 61.314 -3.666 -5.306 1.00 0.00 62 ASN A N 6
ATOM 6539 C CA . ASN A 1 62 ? 61.434 -3.714 -6.763 1.00 0.00 62 ASN A CA 6
ATOM 6540 C C . ASN A 1 62 ? 62.618 -2.892 -7.263 1.00 0.00 62 ASN A C 6
ATOM 6541 O O . ASN A 1 62 ? 62.665 -2.504 -8.428 1.00 0.00 62 ASN A O 6
ATOM 6552 N N . TRP A 1 63 ? 63.579 -2.637 -6.384 1.00 0.00 63 TRP A N 6
ATOM 6553 C CA . TRP A 1 63 ? 64.799 -1.929 -6.766 1.00 0.00 63 TRP A CA 6
ATOM 6554 C C . TRP A 1 63 ? 65.973 -2.916 -6.791 1.00 0.00 63 TRP A C 6
ATOM 6555 O O . TRP A 1 63 ? 67.142 -2.545 -7.002 1.00 0.00 63 TRP A O 6
ATOM 6576 N N . ARG A 1 64 ? 65.633 -4.184 -6.559 1.00 0.00 64 ARG A N 6
ATOM 6577 C CA . ARG A 1 64 ? 66.587 -5.277 -6.633 1.00 0.00 64 ARG A CA 6
ATOM 6578 C C . ARG A 1 64 ? 66.996 -5.475 -8.087 1.00 0.00 64 ARG A C 6
ATOM 6579 O O . ARG A 1 64 ? 66.329 -6.188 -8.834 1.00 0.00 64 ARG A O 6
ATOM 6600 N N . CYS A 1 65 ? 68.061 -4.809 -8.486 1.00 0.00 65 CYS A N 6
ATOM 6601 C CA . CYS A 1 65 ? 68.473 -4.811 -9.879 1.00 0.00 65 CYS A CA 6
ATOM 6602 C C . CYS A 1 65 ? 69.378 -5.985 -10.209 1.00 0.00 65 CYS A C 6
ATOM 6603 O O . CYS A 1 65 ? 68.926 -7.051 -10.631 1.00 0.00 65 CYS A O 6
ATOM 6610 N N . ASP A 1 66 ? 70.654 -5.768 -10.000 1.00 0.00 66 ASP A N 6
ATOM 6611 C CA . ASP A 1 66 ? 71.690 -6.684 -10.434 1.00 0.00 66 ASP A CA 6
ATOM 6612 C C . ASP A 1 66 ? 72.309 -7.431 -9.260 1.00 0.00 66 ASP A C 6
ATOM 6613 O O . ASP A 1 66 ? 72.318 -8.664 -9.243 1.00 0.00 66 ASP A O 6
ATOM 6622 N N . ASN A 1 67 ? 72.815 -6.699 -8.280 1.00 0.00 67 ASN A N 6
ATOM 6623 C CA . ASN A 1 67 ? 73.410 -7.322 -7.114 1.00 0.00 67 ASN A CA 6
ATOM 6624 C C . ASN A 1 67 ? 72.350 -7.547 -6.057 1.00 0.00 67 ASN A C 6
ATOM 6625 O O . ASN A 1 67 ? 71.892 -8.674 -5.840 1.00 0.00 67 ASN A O 6
ATOM 6636 N N . ASP A 1 68 ? 71.941 -6.461 -5.426 1.00 0.00 68 ASP A N 6
ATOM 6637 C CA . ASP A 1 68 ? 70.944 -6.504 -4.375 1.00 0.00 68 ASP A CA 6
ATOM 6638 C C . ASP A 1 68 ? 69.926 -5.381 -4.600 1.00 0.00 68 ASP A C 6
ATOM 6639 O O . ASP A 1 68 ? 69.628 -5.010 -5.743 1.00 0.00 68 ASP A O 6
ATOM 6648 N N . ASN A 1 69 ? 69.408 -4.822 -3.526 1.00 0.00 69 ASN A N 6
ATOM 6649 C CA . ASN A 1 69 ? 68.306 -3.886 -3.624 1.00 0.00 69 ASN A CA 6
ATOM 6650 C C . ASN A 1 69 ? 68.799 -2.460 -3.397 1.00 0.00 69 ASN A C 6
ATOM 6651 O O . ASN A 1 69 ? 69.449 -2.164 -2.394 1.00 0.00 69 ASN A O 6
ATOM 6662 N N . ASP A 1 70 ? 68.478 -1.599 -4.355 1.00 0.00 70 ASP A N 6
ATOM 6663 C CA . ASP A 1 70 ? 69.035 -0.246 -4.460 1.00 0.00 70 ASP A CA 6
ATOM 6664 C C . ASP A 1 70 ? 68.618 0.665 -3.298 1.00 0.00 70 ASP A C 6
ATOM 6665 O O . ASP A 1 70 ? 68.343 0.198 -2.203 1.00 0.00 70 ASP A O 6
ATOM 6674 N N . CYS A 1 71 ? 68.648 1.978 -3.553 1.00 0.00 71 CYS A N 6
ATOM 6675 C CA . CYS A 1 71 ? 68.132 3.009 -2.640 1.00 0.00 71 CYS A CA 6
ATOM 6676 C C . CYS A 1 71 ? 68.724 4.366 -3.011 1.00 0.00 71 CYS A C 6
ATOM 6677 O O . CYS A 1 71 ? 68.121 5.410 -2.764 1.00 0.00 71 CYS A O 6
ATOM 6684 N N . GLY A 1 72 ? 69.909 4.345 -3.612 1.00 0.00 72 GLY A N 6
ATOM 6685 C CA . GLY A 1 72 ? 70.572 5.581 -3.982 1.00 0.00 72 GLY A CA 6
ATOM 6686 C C . GLY A 1 72 ? 71.542 6.067 -2.920 1.00 0.00 72 GLY A C 6
ATOM 6687 O O . GLY A 1 72 ? 72.300 7.005 -3.146 1.00 0.00 72 GLY A O 6
ATOM 6691 N N . ASP A 1 73 ? 71.518 5.425 -1.763 1.00 0.00 73 ASP A N 6
ATOM 6692 C CA . ASP A 1 73 ? 72.404 5.784 -0.659 1.00 0.00 73 ASP A CA 6
ATOM 6693 C C . ASP A 1 73 ? 73.469 4.713 -0.470 1.00 0.00 73 ASP A C 6
ATOM 6694 O O . ASP A 1 73 ? 74.040 4.574 0.609 1.00 0.00 73 ASP A O 6
ATOM 6703 N N . ASN A 1 74 ? 73.716 3.966 -1.541 1.00 0.00 74 ASN A N 6
ATOM 6704 C CA . ASN A 1 74 ? 74.684 2.871 -1.542 1.00 0.00 74 ASN A CA 6
ATOM 6705 C C . ASN A 1 74 ? 74.192 1.734 -0.644 1.00 0.00 74 ASN A C 6
ATOM 6706 O O . ASN A 1 74 ? 74.964 1.129 0.095 1.00 0.00 74 ASN A O 6
ATOM 6717 N N . SER A 1 75 ? 72.894 1.451 -0.706 1.00 0.00 75 SER A N 6
ATOM 6718 C CA . SER A 1 75 ? 72.346 0.284 -0.027 1.00 0.00 75 SER A CA 6
ATOM 6719 C C . SER A 1 75 ? 72.858 -0.986 -0.664 1.00 0.00 75 SER A C 6
ATOM 6720 O O . SER A 1 75 ? 73.722 -1.660 -0.104 1.00 0.00 75 SER A O 6
ATOM 6728 N N . ASP A 1 76 ? 72.323 -1.307 -1.821 1.00 0.00 76 ASP A N 6
ATOM 6729 C CA . ASP A 1 76 ? 72.914 -2.342 -2.641 1.00 0.00 76 ASP A CA 6
ATOM 6730 C C . ASP A 1 76 ? 74.289 -1.859 -3.094 1.00 0.00 76 ASP A C 6
ATOM 6731 O O . ASP A 1 76 ? 75.333 -2.380 -2.699 1.00 0.00 76 ASP A O 6
ATOM 6740 N N . GLU A 1 77 ? 74.245 -0.794 -3.882 1.00 0.00 77 GLU A N 6
ATOM 6741 C CA . GLU A 1 77 ? 75.432 -0.168 -4.458 1.00 0.00 77 GLU A CA 6
ATOM 6742 C C . GLU A 1 77 ? 75.121 1.249 -4.947 1.00 0.00 77 GLU A C 6
ATOM 6743 O O . GLU A 1 77 ? 75.998 2.117 -4.959 1.00 0.00 77 GLU A O 6
ATOM 6755 N N . ALA A 1 78 ? 73.868 1.456 -5.354 1.00 0.00 78 ALA A N 6
ATOM 6756 C CA . ALA A 1 78 ? 73.350 2.761 -5.778 1.00 0.00 78 ALA A CA 6
ATOM 6757 C C . ALA A 1 78 ? 73.843 3.133 -7.171 1.00 0.00 78 ALA A C 6
ATOM 6758 O O . ALA A 1 78 ? 74.098 4.304 -7.459 1.00 0.00 78 ALA A O 6
ATOM 6765 N N . GLY A 1 79 ? 73.955 2.140 -8.038 1.00 0.00 79 GLY A N 6
ATOM 6766 C CA . GLY A 1 79 ? 74.385 2.390 -9.397 1.00 0.00 79 GLY A CA 6
ATOM 6767 C C . GLY A 1 79 ? 73.338 1.984 -10.415 1.00 0.00 79 GLY A C 6
ATOM 6768 O O . GLY A 1 79 ? 73.594 2.018 -11.620 1.00 0.00 79 GLY A O 6
ATOM 6772 N N . CYS A 1 80 ? 72.158 1.594 -9.938 1.00 0.00 80 CYS A N 6
ATOM 6773 C CA . CYS A 1 80 ? 71.083 1.181 -10.829 1.00 0.00 80 CYS A CA 6
ATOM 6774 C C . CYS A 1 80 ? 69.946 2.201 -10.853 1.00 0.00 80 CYS A C 6
ATOM 6775 O O . CYS A 1 80 ? 69.760 2.908 -11.843 1.00 0.00 80 CYS A O 6
ATOM 6782 N N . SER A 1 81 ? 69.196 2.286 -9.763 1.00 0.00 81 SER A N 6
ATOM 6783 C CA . SER A 1 81 ? 67.979 3.082 -9.748 1.00 0.00 81 SER A CA 6
ATOM 6784 C C . SER A 1 81 ? 68.148 4.399 -8.989 1.00 0.00 81 SER A C 6
ATOM 6785 O O . SER A 1 81 ? 67.586 4.570 -7.902 1.00 0.00 81 SER A O 6
ATOM 6793 N N . HIS A 1 82 ? 68.922 5.318 -9.565 1.00 0.00 82 HIS A N 6
ATOM 6794 C CA . HIS A 1 82 ? 69.084 6.668 -9.018 1.00 0.00 82 HIS A CA 6
ATOM 6795 C C . HIS A 1 82 ? 69.879 7.534 -9.982 1.00 0.00 82 HIS A C 6
ATOM 6796 O O . HIS A 1 82 ? 71.127 7.476 -9.940 1.00 0.00 82 HIS A O 6
ATOM 6811 N N . SER A 1 1 ? 36.387 -5.873 4.947 1.00 0.00 1 SER A N 7
ATOM 6812 C CA . SER A 1 1 ? 35.775 -6.497 3.753 1.00 0.00 1 SER A CA 7
ATOM 6813 C C . SER A 1 1 ? 35.128 -5.431 2.885 1.00 0.00 1 SER A C 7
ATOM 6814 O O . SER A 1 1 ? 34.575 -4.468 3.413 1.00 0.00 1 SER A O 7
ATOM 6824 N N . ALA A 1 2 ? 35.220 -5.607 1.560 1.00 0.00 2 ALA A N 7
ATOM 6825 C CA . ALA A 1 2 ? 34.696 -4.641 0.588 1.00 0.00 2 ALA A CA 7
ATOM 6826 C C . ALA A 1 2 ? 35.530 -3.361 0.584 1.00 0.00 2 ALA A C 7
ATOM 6827 O O . ALA A 1 2 ? 36.052 -2.944 1.618 1.00 0.00 2 ALA A O 7
ATOM 6834 N N . ARG A 1 3 ? 35.670 -2.762 -0.602 1.00 0.00 3 ARG A N 7
ATOM 6835 C CA . ARG A 1 3 ? 36.470 -1.545 -0.789 1.00 0.00 3 ARG A CA 7
ATOM 6836 C C . ARG A 1 3 ? 37.947 -1.817 -0.493 1.00 0.00 3 ARG A C 7
ATOM 6837 O O . ARG A 1 3 ? 38.741 -0.897 -0.347 1.00 0.00 3 ARG A O 7
ATOM 6858 N N . THR A 1 4 ? 38.311 -3.092 -0.437 1.00 0.00 4 THR A N 7
ATOM 6859 C CA . THR A 1 4 ? 39.660 -3.491 -0.065 1.00 0.00 4 THR A CA 7
ATOM 6860 C C . THR A 1 4 ? 40.561 -3.689 -1.283 1.00 0.00 4 THR A C 7
ATOM 6861 O O . THR A 1 4 ? 41.631 -4.291 -1.177 1.00 0.00 4 THR A O 7
ATOM 6872 N N . CYS A 1 5 ? 40.121 -3.171 -2.433 1.00 0.00 5 CYS A N 7
ATOM 6873 C CA . CYS A 1 5 ? 40.888 -3.257 -3.678 1.00 0.00 5 CYS A CA 7
ATOM 6874 C C . CYS A 1 5 ? 41.029 -4.713 -4.165 1.00 0.00 5 CYS A C 7
ATOM 6875 O O . CYS A 1 5 ? 40.647 -5.652 -3.464 1.00 0.00 5 CYS A O 7
ATOM 6882 N N . PRO A 1 6 ? 41.519 -4.921 -5.405 1.00 0.00 6 PRO A N 7
ATOM 6883 C CA . PRO A 1 6 ? 41.741 -6.264 -5.956 1.00 0.00 6 PRO A CA 7
ATOM 6884 C C . PRO A 1 6 ? 42.962 -6.945 -5.334 1.00 0.00 6 PRO A C 7
ATOM 6885 O O . PRO A 1 6 ? 43.707 -6.320 -4.585 1.00 0.00 6 PRO A O 7
ATOM 6896 N N . PRO A 1 7 ? 43.176 -8.243 -5.620 1.00 0.00 7 PRO A N 7
ATOM 6897 C CA . PRO A 1 7 ? 44.372 -8.959 -5.164 1.00 0.00 7 PRO A CA 7
ATOM 6898 C C . PRO A 1 7 ? 45.663 -8.262 -5.596 1.00 0.00 7 PRO A C 7
ATOM 6899 O O . PRO A 1 7 ? 45.731 -7.692 -6.690 1.00 0.00 7 PRO A O 7
ATOM 6910 N N . ASN A 1 8 ? 46.670 -8.300 -4.718 1.00 0.00 8 ASN A N 7
ATOM 6911 C CA . ASN A 1 8 ? 47.975 -7.668 -4.969 1.00 0.00 8 ASN A CA 7
ATOM 6912 C C . ASN A 1 8 ? 47.835 -6.144 -4.983 1.00 0.00 8 ASN A C 7
ATOM 6913 O O . ASN A 1 8 ? 48.720 -5.420 -5.443 1.00 0.00 8 ASN A O 7
ATOM 6924 N N . GLN A 1 9 ? 46.729 -5.663 -4.439 1.00 0.00 9 GLN A N 7
ATOM 6925 C CA . GLN A 1 9 ? 46.424 -4.249 -4.424 1.00 0.00 9 GLN A CA 7
ATOM 6926 C C . GLN A 1 9 ? 45.998 -3.843 -3.028 1.00 0.00 9 GLN A C 7
ATOM 6927 O O . GLN A 1 9 ? 45.320 -4.595 -2.330 1.00 0.00 9 GLN A O 7
ATOM 6941 N N . PHE A 1 10 ? 46.412 -2.668 -2.628 1.00 0.00 10 PHE A N 7
ATOM 6942 C CA . PHE A 1 10 ? 46.115 -2.153 -1.319 1.00 0.00 10 PHE A CA 7
ATOM 6943 C C . PHE A 1 10 ? 45.108 -1.022 -1.432 1.00 0.00 10 PHE A C 7
ATOM 6944 O O . PHE A 1 10 ? 45.204 -0.164 -2.313 1.00 0.00 10 PHE A O 7
ATOM 6961 N N . SER A 1 11 ? 44.164 -1.026 -0.521 1.00 0.00 11 SER A N 7
ATOM 6962 C CA . SER A 1 11 ? 43.120 -0.050 -0.486 1.00 0.00 11 SER A CA 7
ATOM 6963 C C . SER A 1 11 ? 43.411 0.937 0.611 1.00 0.00 11 SER A C 7
ATOM 6964 O O . SER A 1 11 ? 43.297 0.642 1.802 1.00 0.00 11 SER A O 7
ATOM 6972 N N . CYS A 1 12 ? 43.833 2.092 0.177 1.00 0.00 12 CYS A N 7
ATOM 6973 C CA . CYS A 1 12 ? 44.246 3.152 1.060 1.00 0.00 12 CYS A CA 7
ATOM 6974 C C . CYS A 1 12 ? 43.040 3.767 1.759 1.00 0.00 12 CYS A C 7
ATOM 6975 O O . CYS A 1 12 ? 41.953 3.191 1.766 1.00 0.00 12 CYS A O 7
ATOM 6982 N N . ALA A 1 13 ? 43.239 4.938 2.344 1.00 0.00 13 ALA A N 7
ATOM 6983 C CA . ALA A 1 13 ? 42.164 5.673 2.996 1.00 0.00 13 ALA A CA 7
ATOM 6984 C C . ALA A 1 13 ? 40.994 5.954 2.043 1.00 0.00 13 ALA A C 7
ATOM 6985 O O . ALA A 1 13 ? 40.992 6.953 1.320 1.00 0.00 13 ALA A O 7
ATOM 6992 N N . SER A 1 14 ? 40.045 5.021 2.013 1.00 0.00 14 SER A N 7
ATOM 6993 C CA . SER A 1 14 ? 38.751 5.194 1.351 1.00 0.00 14 SER A CA 7
ATOM 6994 C C . SER A 1 14 ? 38.820 5.134 -0.180 1.00 0.00 14 SER A C 7
ATOM 6995 O O . SER A 1 14 ? 38.190 4.270 -0.785 1.00 0.00 14 SER A O 7
ATOM 7003 N N . GLY A 1 15 ? 39.574 6.034 -0.805 1.00 0.00 15 GLY A N 7
ATOM 7004 C CA . GLY A 1 15 ? 39.455 6.203 -2.245 1.00 0.00 15 GLY A CA 7
ATOM 7005 C C . GLY A 1 15 ? 40.673 5.782 -3.050 1.00 0.00 15 GLY A C 7
ATOM 7006 O O . GLY A 1 15 ? 40.621 5.769 -4.276 1.00 0.00 15 GLY A O 7
ATOM 7010 N N . ARG A 1 16 ? 41.778 5.457 -2.394 1.00 0.00 16 ARG A N 7
ATOM 7011 C CA . ARG A 1 16 ? 42.982 5.086 -3.129 1.00 0.00 16 ARG A CA 7
ATOM 7012 C C . ARG A 1 16 ? 43.039 3.571 -3.329 1.00 0.00 16 ARG A C 7
ATOM 7013 O O . ARG A 1 16 ? 42.583 2.810 -2.477 1.00 0.00 16 ARG A O 7
ATOM 7034 N N . CYS A 1 17 ? 43.630 3.148 -4.437 1.00 0.00 17 CYS A N 7
ATOM 7035 C CA . CYS A 1 17 ? 43.728 1.738 -4.779 1.00 0.00 17 CYS A CA 7
ATOM 7036 C C . CYS A 1 17 ? 45.086 1.508 -5.421 1.00 0.00 17 CYS A C 7
ATOM 7037 O O . CYS A 1 17 ? 45.269 1.739 -6.614 1.00 0.00 17 CYS A O 7
ATOM 7044 N N . ILE A 1 18 ? 46.051 1.110 -4.613 1.00 0.00 18 ILE A N 7
ATOM 7045 C CA . ILE A 1 18 ? 47.441 1.122 -5.035 1.00 0.00 18 ILE A CA 7
ATOM 7046 C C . ILE A 1 18 ? 48.011 -0.293 -5.037 1.00 0.00 18 ILE A C 7
ATOM 7047 O O . ILE A 1 18 ? 47.572 -1.130 -4.266 1.00 0.00 18 ILE A O 7
ATOM 7063 N N . PRO A 1 19 ? 48.972 -0.596 -5.920 1.00 0.00 19 PRO A N 7
ATOM 7064 C CA . PRO A 1 19 ? 49.648 -1.896 -5.910 1.00 0.00 19 PRO A CA 7
ATOM 7065 C C . PRO A 1 19 ? 50.435 -2.101 -4.624 1.00 0.00 19 PRO A C 7
ATOM 7066 O O . PRO A 1 19 ? 51.131 -1.191 -4.170 1.00 0.00 19 PRO A O 7
ATOM 7077 N N . ILE A 1 20 ? 50.342 -3.282 -4.028 1.00 0.00 20 ILE A N 7
ATOM 7078 C CA . ILE A 1 20 ? 51.072 -3.532 -2.800 1.00 0.00 20 ILE A CA 7
ATOM 7079 C C . ILE A 1 20 ? 52.509 -3.911 -3.094 1.00 0.00 20 ILE A C 7
ATOM 7080 O O . ILE A 1 20 ? 52.823 -5.073 -3.335 1.00 0.00 20 ILE A O 7
ATOM 7096 N N . SER A 1 21 ? 53.360 -2.917 -3.115 1.00 0.00 21 SER A N 7
ATOM 7097 C CA . SER A 1 21 ? 54.786 -3.134 -3.188 1.00 0.00 21 SER A CA 7
ATOM 7098 C C . SER A 1 21 ? 55.480 -1.950 -2.552 1.00 0.00 21 SER A C 7
ATOM 7099 O O . SER A 1 21 ? 56.705 -1.860 -2.541 1.00 0.00 21 SER A O 7
ATOM 7107 N N . TRP A 1 22 ? 54.678 -1.046 -1.996 1.00 0.00 22 TRP A N 7
ATOM 7108 C CA . TRP A 1 22 ? 55.220 0.237 -1.541 1.00 0.00 22 TRP A CA 7
ATOM 7109 C C . TRP A 1 22 ? 54.351 0.975 -0.524 1.00 0.00 22 TRP A C 7
ATOM 7110 O O . TRP A 1 22 ? 54.281 2.195 -0.558 1.00 0.00 22 TRP A O 7
ATOM 7131 N N . THR A 1 23 ? 53.698 0.257 0.375 1.00 0.00 23 THR A N 7
ATOM 7132 C CA . THR A 1 23 ? 53.090 0.906 1.531 1.00 0.00 23 THR A CA 7
ATOM 7133 C C . THR A 1 23 ? 54.168 1.473 2.463 1.00 0.00 23 THR A C 7
ATOM 7134 O O . THR A 1 23 ? 54.595 2.609 2.309 1.00 0.00 23 THR A O 7
ATOM 7145 N N . CYS A 1 24 ? 54.581 0.643 3.416 1.00 0.00 24 CYS A N 7
ATOM 7146 C CA . CYS A 1 24 ? 55.642 0.933 4.376 1.00 0.00 24 CYS A CA 7
ATOM 7147 C C . CYS A 1 24 ? 56.945 1.363 3.691 1.00 0.00 24 CYS A C 7
ATOM 7148 O O . CYS A 1 24 ? 57.886 0.576 3.575 1.00 0.00 24 CYS A O 7
ATOM 7155 N N . ASP A 1 25 ? 56.994 2.606 3.254 1.00 0.00 25 ASP A N 7
ATOM 7156 C CA . ASP A 1 25 ? 58.080 3.086 2.404 1.00 0.00 25 ASP A CA 7
ATOM 7157 C C . ASP A 1 25 ? 58.461 4.540 2.721 1.00 0.00 25 ASP A C 7
ATOM 7158 O O . ASP A 1 25 ? 59.488 5.038 2.250 1.00 0.00 25 ASP A O 7
ATOM 7167 N N . LEU A 1 26 ? 57.648 5.190 3.559 1.00 0.00 26 LEU A N 7
ATOM 7168 C CA . LEU A 1 26 ? 57.841 6.582 3.969 1.00 0.00 26 LEU A CA 7
ATOM 7169 C C . LEU A 1 26 ? 57.405 7.555 2.880 1.00 0.00 26 LEU A C 7
ATOM 7170 O O . LEU A 1 26 ? 57.785 8.730 2.903 1.00 0.00 26 LEU A O 7
ATOM 7186 N N . ASP A 1 27 ? 56.580 7.080 1.952 1.00 0.00 27 ASP A N 7
ATOM 7187 C CA . ASP A 1 27 ? 56.030 7.942 0.911 1.00 0.00 27 ASP A CA 7
ATOM 7188 C C . ASP A 1 27 ? 54.535 8.175 1.160 1.00 0.00 27 ASP A C 7
ATOM 7189 O O . ASP A 1 27 ? 53.974 7.677 2.150 1.00 0.00 27 ASP A O 7
ATOM 7198 N N . ASP A 1 28 ? 53.893 8.907 0.251 1.00 0.00 28 ASP A N 7
ATOM 7199 C CA . ASP A 1 28 ? 52.542 9.414 0.468 1.00 0.00 28 ASP A CA 7
ATOM 7200 C C . ASP A 1 28 ? 51.481 8.397 0.062 1.00 0.00 28 ASP A C 7
ATOM 7201 O O . ASP A 1 28 ? 50.921 8.458 -1.036 1.00 0.00 28 ASP A O 7
ATOM 7210 N N . ASP A 1 29 ? 51.249 7.427 0.926 1.00 0.00 29 ASP A N 7
ATOM 7211 C CA . ASP A 1 29 ? 50.055 6.610 0.841 1.00 0.00 29 ASP A CA 7
ATOM 7212 C C . ASP A 1 29 ? 49.428 6.538 2.233 1.00 0.00 29 ASP A C 7
ATOM 7213 O O . ASP A 1 29 ? 49.642 7.445 3.037 1.00 0.00 29 ASP A O 7
ATOM 7222 N N . CYS A 1 30 ? 48.653 5.509 2.537 1.00 0.00 30 CYS A N 7
ATOM 7223 C CA . CYS A 1 30 ? 47.812 5.561 3.726 1.00 0.00 30 CYS A CA 7
ATOM 7224 C C . CYS A 1 30 ? 47.164 4.226 4.107 1.00 0.00 30 CYS A C 7
ATOM 7225 O O . CYS A 1 30 ? 46.030 3.936 3.721 1.00 0.00 30 CYS A O 7
ATOM 7232 N N . GLY A 1 31 ? 47.887 3.417 4.871 1.00 0.00 31 GLY A N 7
ATOM 7233 C CA . GLY A 1 31 ? 47.270 2.288 5.546 1.00 0.00 31 GLY A CA 7
ATOM 7234 C C . GLY A 1 31 ? 46.402 2.765 6.695 1.00 0.00 31 GLY A C 7
ATOM 7235 O O . GLY A 1 31 ? 45.512 2.059 7.165 1.00 0.00 31 GLY A O 7
ATOM 7239 N N . ASP A 1 32 ? 46.687 3.982 7.135 1.00 0.00 32 ASP A N 7
ATOM 7240 C CA . ASP A 1 32 ? 45.903 4.665 8.157 1.00 0.00 32 ASP A CA 7
ATOM 7241 C C . ASP A 1 32 ? 45.906 6.156 7.865 1.00 0.00 32 ASP A C 7
ATOM 7242 O O . ASP A 1 32 ? 44.875 6.755 7.565 1.00 0.00 32 ASP A O 7
ATOM 7251 N N . ARG A 1 33 ? 47.092 6.738 7.934 1.00 0.00 33 ARG A N 7
ATOM 7252 C CA . ARG A 1 33 ? 47.265 8.158 7.707 1.00 0.00 33 ARG A CA 7
ATOM 7253 C C . ARG A 1 33 ? 48.248 8.383 6.573 1.00 0.00 33 ARG A C 7
ATOM 7254 O O . ARG A 1 33 ? 47.861 8.725 5.463 1.00 0.00 33 ARG A O 7
ATOM 7275 N N . SER A 1 34 ? 49.522 8.176 6.866 1.00 0.00 34 SER A N 7
ATOM 7276 C CA . SER A 1 34 ? 50.563 8.200 5.852 1.00 0.00 34 SER A CA 7
ATOM 7277 C C . SER A 1 34 ? 51.110 6.793 5.675 1.00 0.00 34 SER A C 7
ATOM 7278 O O . SER A 1 34 ? 52.195 6.600 5.149 1.00 0.00 34 SER A O 7
ATOM 7286 N N . ASP A 1 35 ? 50.330 5.828 6.173 1.00 0.00 35 ASP A N 7
ATOM 7287 C CA . ASP A 1 35 ? 50.697 4.401 6.172 1.00 0.00 35 ASP A CA 7
ATOM 7288 C C . ASP A 1 35 ? 51.811 4.105 7.182 1.00 0.00 35 ASP A C 7
ATOM 7289 O O . ASP A 1 35 ? 52.021 2.965 7.591 1.00 0.00 35 ASP A O 7
ATOM 7298 N N . GLU A 1 36 ? 52.445 5.142 7.682 1.00 0.00 36 GLU A N 7
ATOM 7299 C CA . GLU A 1 36 ? 53.636 4.956 8.480 1.00 0.00 36 GLU A CA 7
ATOM 7300 C C . GLU A 1 36 ? 53.312 5.112 9.950 1.00 0.00 36 GLU A C 7
ATOM 7301 O O . GLU A 1 36 ? 53.700 6.084 10.595 1.00 0.00 36 GLU A O 7
ATOM 7313 N N . SER A 1 37 ? 52.556 4.142 10.456 1.00 0.00 37 SER A N 7
ATOM 7314 C CA . SER A 1 37 ? 52.207 4.083 11.863 1.00 0.00 37 SER A CA 7
ATOM 7315 C C . SER A 1 37 ? 51.415 2.811 12.174 1.00 0.00 37 SER A C 7
ATOM 7316 O O . SER A 1 37 ? 51.960 1.855 12.717 1.00 0.00 37 SER A O 7
ATOM 7324 N N . ALA A 1 38 ? 50.145 2.784 11.779 1.00 0.00 38 ALA A N 7
ATOM 7325 C CA . ALA A 1 38 ? 49.235 1.723 12.210 1.00 0.00 38 ALA A CA 7
ATOM 7326 C C . ALA A 1 38 ? 49.200 0.529 11.259 1.00 0.00 38 ALA A C 7
ATOM 7327 O O . ALA A 1 38 ? 48.581 -0.486 11.566 1.00 0.00 38 ALA A O 7
ATOM 7334 N N . SER A 1 39 ? 49.854 0.633 10.115 1.00 0.00 39 SER A N 7
ATOM 7335 C CA . SER A 1 39 ? 49.837 -0.462 9.158 1.00 0.00 39 SER A CA 7
ATOM 7336 C C . SER A 1 39 ? 51.182 -1.186 9.105 1.00 0.00 39 SER A C 7
ATOM 7337 O O . SER A 1 39 ? 51.226 -2.416 9.138 1.00 0.00 39 SER A O 7
ATOM 7345 N N . CYS A 1 40 ? 52.282 -0.444 9.031 1.00 0.00 40 CYS A N 7
ATOM 7346 C CA . CYS A 1 40 ? 53.590 -1.079 9.043 1.00 0.00 40 CYS A CA 7
ATOM 7347 C C . CYS A 1 40 ? 54.125 -1.228 10.467 1.00 0.00 40 CYS A C 7
ATOM 7348 O O . CYS A 1 40 ? 54.674 -2.273 10.809 1.00 0.00 40 CYS A O 7
ATOM 7355 N N . ALA A 1 41 ? 53.989 -0.166 11.273 1.00 0.00 41 ALA A N 7
ATOM 7356 C CA . ALA A 1 41 ? 54.451 -0.146 12.673 1.00 0.00 41 ALA A CA 7
ATOM 7357 C C . ALA A 1 41 ? 55.981 -0.105 12.783 1.00 0.00 41 ALA A C 7
ATOM 7358 O O . ALA A 1 41 ? 56.525 0.142 13.856 1.00 0.00 41 ALA A O 7
ATOM 7365 N N . TYR A 1 42 ? 56.651 -0.363 11.667 1.00 0.00 42 TYR A N 7
ATOM 7366 C CA . TYR A 1 42 ? 58.116 -0.323 11.571 1.00 0.00 42 TYR A CA 7
ATOM 7367 C C . TYR A 1 42 ? 58.846 -1.218 12.592 1.00 0.00 42 TYR A C 7
ATOM 7368 O O . TYR A 1 42 ? 59.762 -0.758 13.271 1.00 0.00 42 TYR A O 7
ATOM 7386 N N . PRO A 1 43 ? 58.483 -2.516 12.704 1.00 0.00 43 PRO A N 7
ATOM 7387 C CA . PRO A 1 43 ? 59.273 -3.485 13.450 1.00 0.00 43 PRO A CA 7
ATOM 7388 C C . PRO A 1 43 ? 60.195 -4.265 12.525 1.00 0.00 43 PRO A C 7
ATOM 7389 O O . PRO A 1 43 ? 60.993 -5.096 12.958 1.00 0.00 43 PRO A O 7
ATOM 7400 N N . THR A 1 44 ? 60.070 -3.968 11.245 1.00 0.00 44 THR A N 7
ATOM 7401 C CA . THR A 1 44 ? 60.784 -4.675 10.197 1.00 0.00 44 THR A CA 7
ATOM 7402 C C . THR A 1 44 ? 60.683 -3.893 8.897 1.00 0.00 44 THR A C 7
ATOM 7403 O O . THR A 1 44 ? 61.609 -3.881 8.090 1.00 0.00 44 THR A O 7
ATOM 7414 N N . CYS A 1 45 ? 59.529 -3.253 8.721 1.00 0.00 45 CYS A N 7
ATOM 7415 C CA . CYS A 1 45 ? 59.209 -2.470 7.527 1.00 0.00 45 CYS A CA 7
ATOM 7416 C C . CYS A 1 45 ? 58.839 -3.373 6.370 1.00 0.00 45 CYS A C 7
ATOM 7417 O O . CYS A 1 45 ? 58.757 -2.930 5.235 1.00 0.00 45 CYS A O 7
ATOM 7424 N N . PHE A 1 46 ? 58.579 -4.636 6.666 1.00 0.00 46 PHE A N 7
ATOM 7425 C CA . PHE A 1 46 ? 58.165 -5.575 5.640 1.00 0.00 46 PHE A CA 7
ATOM 7426 C C . PHE A 1 46 ? 56.789 -6.138 5.969 1.00 0.00 46 PHE A C 7
ATOM 7427 O O . PHE A 1 46 ? 56.679 -7.188 6.598 1.00 0.00 46 PHE A O 7
ATOM 7444 N N . PRO A 1 47 ? 55.719 -5.418 5.612 1.00 0.00 47 PRO A N 7
ATOM 7445 C CA . PRO A 1 47 ? 54.376 -5.973 5.636 1.00 0.00 47 PRO A CA 7
ATOM 7446 C C . PRO A 1 47 ? 54.137 -6.794 4.384 1.00 0.00 47 PRO A C 7
ATOM 7447 O O . PRO A 1 47 ? 53.586 -7.892 4.426 1.00 0.00 47 PRO A O 7
ATOM 7458 N N . LEU A 1 48 ? 54.610 -6.248 3.276 1.00 0.00 48 LEU A N 7
ATOM 7459 C CA . LEU A 1 48 ? 54.423 -6.836 1.958 1.00 0.00 48 LEU A CA 7
ATOM 7460 C C . LEU A 1 48 ? 55.454 -6.298 0.973 1.00 0.00 48 LEU A C 7
ATOM 7461 O O . LEU A 1 48 ? 55.336 -5.161 0.517 1.00 0.00 48 LEU A O 7
ATOM 7477 N N . THR A 1 49 ? 56.476 -7.110 0.694 1.00 0.00 49 THR A N 7
ATOM 7478 C C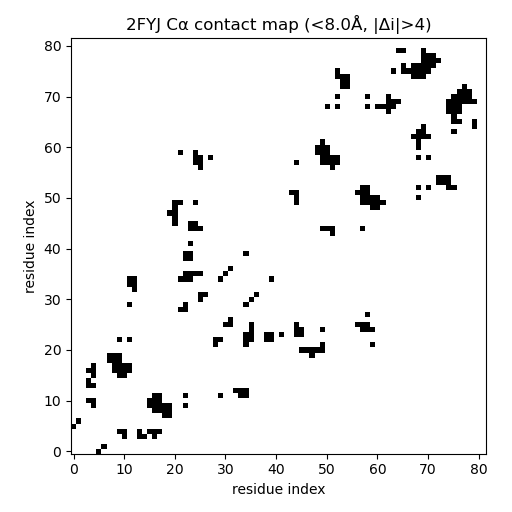A . THR A 1 49 ? 57.489 -6.812 -0.327 1.00 0.00 49 THR A CA 7
ATOM 7479 C C . THR A 1 49 ? 58.142 -5.454 -0.096 1.00 0.00 49 THR A C 7
ATOM 7480 O O . THR A 1 49 ? 57.764 -4.449 -0.697 1.00 0.00 49 THR A O 7
ATOM 7491 N N . GLN A 1 50 ? 59.136 -5.442 0.777 1.00 0.00 50 GLN A N 7
ATOM 7492 C CA . GLN A 1 50 ? 59.772 -4.211 1.212 1.00 0.00 50 GLN A CA 7
ATOM 7493 C C . GLN A 1 50 ? 61.233 -4.469 1.535 1.00 0.00 50 GLN A C 7
ATOM 7494 O O . GLN A 1 50 ? 61.670 -5.619 1.582 1.00 0.00 50 GLN A O 7
ATOM 7508 N N . PHE A 1 51 ? 61.974 -3.403 1.768 1.00 0.00 51 PHE A N 7
ATOM 7509 C CA . PHE A 1 51 ? 63.362 -3.507 2.179 1.00 0.00 51 PHE A CA 7
ATOM 7510 C C . PHE A 1 51 ? 63.634 -2.533 3.316 1.00 0.00 51 PHE A C 7
ATOM 7511 O O . PHE A 1 51 ? 62.991 -1.491 3.415 1.00 0.00 51 PHE A O 7
ATOM 7528 N N . THR A 1 52 ? 64.583 -2.867 4.167 1.00 0.00 52 THR A N 7
ATOM 7529 C CA . THR A 1 52 ? 64.940 -2.005 5.273 1.00 0.00 52 THR A CA 7
ATOM 7530 C C . THR A 1 52 ? 66.296 -1.356 5.010 1.00 0.00 52 THR A C 7
ATOM 7531 O O . THR A 1 52 ? 67.337 -1.987 5.194 1.00 0.00 52 THR A O 7
ATOM 7542 N N . CYS A 1 53 ? 66.276 -0.118 4.520 1.00 0.00 53 CYS A N 7
ATOM 7543 C CA . CYS A 1 53 ? 67.511 0.624 4.269 1.00 0.00 53 CYS A CA 7
ATOM 7544 C C . CYS A 1 53 ? 68.353 0.726 5.539 1.00 0.00 53 CYS A C 7
ATOM 7545 O O . CYS A 1 53 ? 67.826 0.980 6.620 1.00 0.00 53 CYS A O 7
ATOM 7552 N N . ASN A 1 54 ? 69.661 0.540 5.399 1.00 0.00 54 ASN A N 7
ATOM 7553 C CA . ASN A 1 54 ? 70.561 0.520 6.550 1.00 0.00 54 ASN A CA 7
ATOM 7554 C C . ASN A 1 54 ? 70.592 1.878 7.252 1.00 0.00 54 ASN A C 7
ATOM 7555 O O . ASN A 1 54 ? 70.699 1.945 8.476 1.00 0.00 54 ASN A O 7
ATOM 7566 N N . ASN A 1 55 ? 70.469 2.955 6.479 1.00 0.00 55 ASN A N 7
ATOM 7567 C CA . ASN A 1 55 ? 70.588 4.296 7.025 1.00 0.00 55 ASN A CA 7
ATOM 7568 C C . ASN A 1 55 ? 69.229 4.844 7.483 1.00 0.00 55 ASN A C 7
ATOM 7569 O O . ASN A 1 55 ? 68.856 5.981 7.182 1.00 0.00 55 ASN A O 7
ATOM 7580 N N . GLY A 1 56 ? 68.475 4.005 8.183 1.00 0.00 56 GLY A N 7
ATOM 7581 C CA . GLY A 1 56 ? 67.312 4.467 8.913 1.00 0.00 56 GLY A CA 7
ATOM 7582 C C . GLY A 1 56 ? 66.029 4.387 8.118 1.00 0.00 56 GLY A C 7
ATOM 7583 O O . GLY A 1 56 ? 64.941 4.460 8.686 1.00 0.00 56 GLY A O 7
ATOM 7587 N N . ARG A 1 57 ? 66.143 4.241 6.811 1.00 0.00 57 ARG A N 7
ATOM 7588 C CA . ARG A 1 57 ? 64.970 4.248 5.960 1.00 0.00 57 ARG A CA 7
ATOM 7589 C C . ARG A 1 57 ? 64.430 2.842 5.763 1.00 0.00 57 ARG A C 7
ATOM 7590 O O . ARG A 1 57 ? 65.098 1.861 6.064 1.00 0.00 57 ARG A O 7
ATOM 7611 N N . CYS A 1 58 ? 63.230 2.757 5.235 1.00 0.00 58 CYS A N 7
ATOM 7612 C CA . CYS A 1 58 ? 62.675 1.495 4.789 1.00 0.00 58 CYS A CA 7
ATOM 7613 C C . CYS A 1 58 ? 62.124 1.690 3.391 1.00 0.00 58 CYS A C 7
ATOM 7614 O O . CYS A 1 58 ? 61.184 2.450 3.201 1.00 0.00 58 CYS A O 7
ATOM 7621 N N . ILE A 1 59 ? 62.724 1.035 2.405 1.00 0.00 59 ILE A N 7
ATOM 7622 C CA . ILE A 1 59 ? 62.426 1.378 1.024 1.00 0.00 59 ILE A CA 7
ATOM 7623 C C . ILE A 1 59 ? 61.645 0.285 0.298 1.00 0.00 59 ILE A C 7
ATOM 7624 O O . ILE A 1 59 ? 61.603 -0.871 0.727 1.00 0.00 59 ILE A O 7
ATOM 7640 N N . ASN A 1 60 ? 61.013 0.695 -0.791 1.00 0.00 60 ASN A N 7
ATOM 7641 C CA . ASN A 1 60 ? 60.326 -0.195 -1.722 1.00 0.00 60 ASN A CA 7
ATOM 7642 C C . ASN A 1 60 ? 61.254 -1.318 -2.197 1.00 0.00 60 ASN A C 7
ATOM 7643 O O . ASN A 1 60 ? 62.409 -1.078 -2.551 1.00 0.00 60 ASN A O 7
ATOM 7654 N N . ILE A 1 61 ? 60.734 -2.542 -2.215 1.00 0.00 61 ILE A N 7
ATOM 7655 C CA . ILE A 1 61 ? 61.517 -3.710 -2.612 1.00 0.00 61 ILE A CA 7
ATOM 7656 C C . ILE A 1 61 ? 61.789 -3.692 -4.124 1.00 0.00 61 ILE A C 7
ATOM 7657 O O . ILE A 1 61 ? 62.746 -4.290 -4.611 1.00 0.00 61 ILE A O 7
ATOM 7673 N N . ASN A 1 62 ? 60.966 -2.949 -4.848 1.00 0.00 62 ASN A N 7
ATOM 7674 C CA . ASN A 1 62 ? 61.005 -2.932 -6.310 1.00 0.00 62 ASN A CA 7
ATOM 7675 C C . ASN A 1 62 ? 62.040 -1.922 -6.813 1.00 0.00 62 ASN A C 7
ATOM 7676 O O . ASN A 1 62 ? 61.955 -1.422 -7.929 1.00 0.00 62 ASN A O 7
ATOM 7687 N N . TRP A 1 63 ? 63.046 -1.651 -5.993 1.00 0.00 63 TRP A N 7
ATOM 7688 C CA . TRP A 1 63 ? 64.126 -0.756 -6.395 1.00 0.00 63 TRP A CA 7
ATOM 7689 C C . TRP A 1 63 ? 65.388 -1.566 -6.670 1.00 0.00 63 TRP A C 7
ATOM 7690 O O . TRP A 1 63 ? 66.480 -1.016 -6.890 1.00 0.00 63 TRP A O 7
ATOM 7711 N N . ARG A 1 64 ? 65.217 -2.889 -6.624 1.00 0.00 64 ARG A N 7
ATOM 7712 C CA . ARG A 1 64 ? 66.266 -3.829 -7.002 1.00 0.00 64 ARG A CA 7
ATOM 7713 C C . ARG A 1 64 ? 66.634 -3.611 -8.465 1.00 0.00 64 ARG A C 7
ATOM 7714 O O . ARG A 1 64 ? 65.912 -4.041 -9.363 1.00 0.00 64 ARG A O 7
ATOM 7735 N N . CYS A 1 65 ? 67.739 -2.926 -8.698 1.00 0.00 65 CYS A N 7
ATOM 7736 C CA . CYS A 1 65 ? 68.137 -2.579 -10.052 1.00 0.00 65 CYS A CA 7
ATOM 7737 C C . CYS A 1 65 ? 69.008 -3.671 -10.652 1.00 0.00 65 CYS A C 7
ATOM 7738 O O . CYS A 1 65 ? 68.657 -4.304 -11.651 1.00 0.00 65 CYS A O 7
ATOM 7745 N N . ASP A 1 66 ? 70.127 -3.894 -10.010 1.00 0.00 66 ASP A N 7
ATOM 7746 C CA . ASP A 1 66 ? 71.106 -4.876 -10.446 1.00 0.00 66 ASP A CA 7
ATOM 7747 C C . ASP A 1 66 ? 70.950 -6.171 -9.657 1.00 0.00 66 ASP A C 7
ATOM 7748 O O . ASP A 1 66 ? 70.818 -7.256 -10.226 1.00 0.00 66 ASP A O 7
ATOM 7757 N N . ASN A 1 67 ? 70.955 -6.046 -8.340 1.00 0.00 67 ASN A N 7
ATOM 7758 C CA . ASN A 1 67 ? 70.820 -7.182 -7.458 1.00 0.00 67 ASN A CA 7
ATOM 7759 C C . ASN A 1 67 ? 70.095 -6.764 -6.191 1.00 0.00 67 ASN A C 7
ATOM 7760 O O . ASN A 1 67 ? 69.205 -7.469 -5.709 1.00 0.00 67 ASN A O 7
ATOM 7771 N N . ASP A 1 68 ? 70.467 -5.609 -5.651 1.00 0.00 68 ASP A N 7
ATOM 7772 C CA . ASP A 1 68 ? 69.798 -5.089 -4.472 1.00 0.00 68 ASP A CA 7
ATOM 7773 C C . ASP A 1 68 ? 69.096 -3.772 -4.810 1.00 0.00 68 ASP A C 7
ATOM 7774 O O . ASP A 1 68 ? 69.200 -3.281 -5.936 1.00 0.00 68 ASP A O 7
ATOM 7783 N N . ASN A 1 69 ? 68.379 -3.205 -3.846 1.00 0.00 69 ASN A N 7
ATOM 7784 C CA . ASN A 1 69 ? 67.468 -2.092 -4.128 1.00 0.00 69 ASN A CA 7
ATOM 7785 C C . ASN A 1 69 ? 68.004 -0.763 -3.620 1.00 0.00 69 ASN A C 7
ATOM 7786 O O . ASN A 1 69 ? 68.229 -0.576 -2.426 1.00 0.00 69 ASN A O 7
ATOM 7797 N N . ASP A 1 70 ? 68.163 0.153 -4.560 1.00 0.00 70 ASP A N 7
ATOM 7798 C CA . ASP A 1 70 ? 68.864 1.416 -4.349 1.00 0.00 70 ASP A CA 7
ATOM 7799 C C . ASP A 1 70 ? 68.325 2.233 -3.182 1.00 0.00 70 ASP A C 7
ATOM 7800 O O . ASP A 1 70 ? 67.135 2.532 -3.113 1.00 0.00 70 ASP A O 7
ATOM 7809 N N . CYS A 1 71 ? 69.210 2.614 -2.276 1.00 0.00 71 CYS A N 7
ATOM 7810 C CA . CYS A 1 71 ? 68.840 3.521 -1.205 1.00 0.00 71 CYS A CA 7
ATOM 7811 C C . CYS A 1 71 ? 69.809 4.703 -1.119 1.00 0.00 71 CYS A C 7
ATOM 7812 O O . CYS A 1 71 ? 69.764 5.485 -0.170 1.00 0.00 71 CYS A O 7
ATOM 7819 N N . GLY A 1 72 ? 70.682 4.840 -2.110 1.00 0.00 72 GLY A N 7
ATOM 7820 C CA . GLY A 1 72 ? 71.525 6.021 -2.185 1.00 0.00 72 GLY A CA 7
ATOM 7821 C C . GLY A 1 72 ? 72.893 5.881 -1.525 1.00 0.00 72 GLY A C 7
ATOM 7822 O O . GLY A 1 72 ? 73.910 6.174 -2.149 1.00 0.00 72 GLY A O 7
ATOM 7826 N N . ASP A 1 73 ? 72.940 5.444 -0.268 1.00 0.00 73 ASP A N 7
ATOM 7827 C CA . ASP A 1 73 ? 74.204 5.431 0.473 1.00 0.00 73 ASP A CA 7
ATOM 7828 C C . ASP A 1 73 ? 74.715 4.018 0.747 1.00 0.00 73 ASP A C 7
ATOM 7829 O O . ASP A 1 73 ? 74.816 3.590 1.897 1.00 0.00 73 ASP A O 7
ATOM 7838 N N . ASN A 1 74 ? 75.020 3.302 -0.334 1.00 0.00 74 ASN A N 7
ATOM 7839 C CA . ASN A 1 74 ? 75.734 2.014 -0.276 1.00 0.00 74 ASN A CA 7
ATOM 7840 C C . ASN A 1 74 ? 75.041 0.988 0.622 1.00 0.00 74 ASN A C 7
ATOM 7841 O O . ASN A 1 74 ? 75.676 0.051 1.099 1.00 0.00 74 ASN A O 7
ATOM 7852 N N . SER A 1 75 ? 73.747 1.156 0.835 1.00 0.00 75 SER A N 7
ATOM 7853 C CA . SER A 1 75 ? 72.977 0.217 1.635 1.00 0.00 75 SER A CA 7
ATOM 7854 C C . SER A 1 75 ? 72.907 -1.119 0.925 1.00 0.00 75 SER A C 7
ATOM 7855 O O . SER A 1 75 ? 73.337 -2.155 1.426 1.00 0.00 75 SER A O 7
ATOM 7863 N N . ASP A 1 76 ? 72.331 -1.039 -0.237 1.00 0.00 76 ASP A N 7
ATOM 7864 C CA . ASP A 1 76 ? 72.215 -2.130 -1.180 1.00 0.00 76 ASP A CA 7
ATOM 7865 C C . ASP A 1 76 ? 73.507 -2.256 -1.974 1.00 0.00 76 ASP A C 7
ATOM 7866 O O . ASP A 1 76 ? 74.182 -3.288 -1.971 1.00 0.00 76 ASP A O 7
ATOM 7875 N N . GLU A 1 77 ? 73.831 -1.152 -2.616 1.00 0.00 77 GLU A N 7
ATOM 7876 C CA . GLU A 1 77 ? 74.997 -1.001 -3.462 1.00 0.00 77 GLU A CA 7
ATOM 7877 C C . GLU A 1 77 ? 75.086 0.457 -3.869 1.00 0.00 77 GLU A C 7
ATOM 7878 O O . GLU A 1 77 ? 76.164 1.059 -3.849 1.00 0.00 77 GLU A O 7
ATOM 7890 N N . ALA A 1 78 ? 73.908 1.022 -4.131 1.00 0.00 78 ALA A N 7
ATOM 7891 C CA . ALA A 1 78 ? 73.745 2.423 -4.502 1.00 0.00 78 ALA A CA 7
ATOM 7892 C C . ALA A 1 78 ? 74.619 2.818 -5.681 1.00 0.00 78 ALA A C 7
ATOM 7893 O O . ALA A 1 78 ? 75.748 3.288 -5.502 1.00 0.00 78 ALA A O 7
ATOM 7900 N N . GLY A 1 79 ? 74.097 2.630 -6.879 1.00 0.00 79 GLY A N 7
ATOM 7901 C CA . GLY A 1 79 ? 74.844 2.987 -8.064 1.00 0.00 79 GLY A CA 7
ATOM 7902 C C . GLY A 1 79 ? 74.171 2.552 -9.347 1.00 0.00 79 GLY A C 7
ATOM 7903 O O . GLY A 1 79 ? 74.444 3.111 -10.413 1.00 0.00 79 GLY A O 7
ATOM 7907 N N . CYS A 1 80 ? 73.298 1.560 -9.264 1.00 0.00 80 CYS A N 7
ATOM 7908 C CA . CYS A 1 80 ? 72.623 1.065 -10.451 1.00 0.00 80 CYS A CA 7
ATOM 7909 C C . CYS A 1 80 ? 71.517 2.024 -10.905 1.00 0.00 80 CYS A C 7
ATOM 7910 O O . CYS A 1 80 ? 71.386 2.303 -12.100 1.00 0.00 80 CYS A O 7
ATOM 7917 N N . SER A 1 81 ? 70.737 2.551 -9.966 1.00 0.00 81 SER A N 7
ATOM 7918 C CA . SER A 1 81 ? 69.584 3.368 -10.326 1.00 0.00 81 SER A CA 7
ATOM 7919 C C . SER A 1 81 ? 69.976 4.826 -10.564 1.00 0.00 81 SER A C 7
ATOM 7920 O O . SER A 1 81 ? 70.550 5.481 -9.696 1.00 0.00 81 SER A O 7
ATOM 7928 N N . HIS A 1 82 ? 69.663 5.318 -11.756 1.00 0.00 82 HIS A N 7
ATOM 7929 C CA . HIS A 1 82 ? 69.886 6.714 -12.115 1.00 0.00 82 HIS A CA 7
ATOM 7930 C C . HIS A 1 82 ? 68.694 7.236 -12.908 1.00 0.00 82 HIS A C 7
ATOM 7931 O O . HIS A 1 82 ? 68.732 7.169 -14.156 1.00 0.00 82 HIS A O 7
ATOM 7946 N N . SER A 1 1 ? 30.825 -8.127 -0.524 1.00 0.00 1 SER A N 8
ATOM 7947 C CA . SER A 1 1 ? 31.615 -7.244 -1.409 1.00 0.00 1 SER A CA 8
ATOM 7948 C C . SER A 1 1 ? 32.704 -6.522 -0.621 1.00 0.00 1 SER A C 8
ATOM 7949 O O . SER A 1 1 ? 32.556 -6.281 0.576 1.00 0.00 1 SER A O 8
ATOM 7959 N N . ALA A 1 2 ? 33.799 -6.194 -1.294 1.00 0.00 2 ALA A N 8
ATOM 7960 C CA . ALA A 1 2 ? 34.886 -5.446 -0.677 1.00 0.00 2 ALA A CA 8
ATOM 7961 C C . ALA A 1 2 ? 34.869 -4.008 -1.176 1.00 0.00 2 ALA A C 8
ATOM 7962 O O . ALA A 1 2 ? 33.965 -3.623 -1.918 1.00 0.00 2 ALA A O 8
ATOM 7969 N N . ARG A 1 3 ? 35.857 -3.217 -0.780 1.00 0.00 3 ARG A N 8
ATOM 7970 C CA . ARG A 1 3 ? 35.916 -1.826 -1.198 1.00 0.00 3 ARG A CA 8
ATOM 7971 C C . ARG A 1 3 ? 37.365 -1.364 -1.313 1.00 0.00 3 ARG A C 8
ATOM 7972 O O . ARG A 1 3 ? 38.245 -1.926 -0.667 1.00 0.00 3 ARG A O 8
ATOM 7993 N N . THR A 1 4 ? 37.580 -0.342 -2.145 1.00 0.00 4 THR A N 8
ATOM 7994 C CA . THR A 1 4 ? 38.863 0.369 -2.264 1.00 0.00 4 THR A CA 8
ATOM 7995 C C . THR A 1 4 ? 40.073 -0.553 -2.470 1.00 0.00 4 THR A C 8
ATOM 7996 O O . THR A 1 4 ? 40.645 -1.064 -1.509 1.00 0.00 4 THR A O 8
ATOM 8007 N N . CYS A 1 5 ? 40.444 -0.749 -3.741 1.00 0.00 5 CYS A N 8
ATOM 8008 C CA . CYS A 1 5 ? 41.673 -1.466 -4.112 1.00 0.00 5 CYS A CA 8
ATOM 8009 C C . CYS A 1 5 ? 41.556 -2.983 -3.905 1.00 0.00 5 CYS A C 8
ATOM 8010 O O . CYS A 1 5 ? 40.894 -3.457 -2.984 1.00 0.00 5 CYS A O 8
ATOM 8017 N N . PRO A 1 6 ? 42.179 -3.766 -4.804 1.00 0.00 6 PRO A N 8
ATOM 8018 C CA . PRO A 1 6 ? 42.269 -5.223 -4.668 1.00 0.00 6 PRO A CA 8
ATOM 8019 C C . PRO A 1 6 ? 43.234 -5.633 -3.551 1.00 0.00 6 PRO A C 8
ATOM 8020 O O . PRO A 1 6 ? 44.055 -4.832 -3.117 1.00 0.00 6 PRO A O 8
ATOM 8031 N N . PRO A 1 7 ? 43.157 -6.895 -3.083 1.00 0.00 7 PRO A N 8
ATOM 8032 C CA . PRO A 1 7 ? 44.010 -7.403 -1.989 1.00 0.00 7 PRO A CA 8
ATOM 8033 C C . PRO A 1 7 ? 45.509 -7.343 -2.308 1.00 0.00 7 PRO A C 8
ATOM 8034 O O . PRO A 1 7 ? 46.341 -7.312 -1.406 1.00 0.00 7 PRO A O 8
ATOM 8045 N N . ASN A 1 8 ? 45.852 -7.321 -3.591 1.00 0.00 8 ASN A N 8
ATOM 8046 C CA . ASN A 1 8 ? 47.258 -7.249 -4.006 1.00 0.00 8 ASN A CA 8
ATOM 8047 C C . ASN A 1 8 ? 47.683 -5.790 -4.112 1.00 0.00 8 ASN A C 8
ATOM 8048 O O . ASN A 1 8 ? 48.747 -5.460 -4.637 1.00 0.00 8 ASN A O 8
ATOM 8059 N N . GLN A 1 9 ? 46.834 -4.928 -3.597 1.00 0.00 9 GLN A N 8
ATOM 8060 C CA . GLN A 1 9 ? 47.002 -3.501 -3.687 1.00 0.00 9 GLN A CA 8
ATOM 8061 C C . GLN A 1 9 ? 46.677 -2.881 -2.340 1.00 0.00 9 GLN A C 8
ATOM 8062 O O . GLN A 1 9 ? 46.308 -3.582 -1.399 1.00 0.00 9 GLN A O 8
ATOM 8076 N N . PHE A 1 10 ? 46.813 -1.580 -2.258 1.00 0.00 10 PHE A N 8
ATOM 8077 C CA . PHE A 1 10 ? 46.473 -0.844 -1.065 1.00 0.00 10 PHE A CA 8
ATOM 8078 C C . PHE A 1 10 ? 45.798 0.462 -1.455 1.00 0.00 10 PHE A C 8
ATOM 8079 O O . PHE A 1 10 ? 46.159 1.090 -2.435 1.00 0.00 10 PHE A O 8
ATOM 8096 N N . SER A 1 11 ? 44.815 0.865 -0.696 1.00 0.00 11 SER A N 8
ATOM 8097 C CA . SER A 1 11 ? 44.060 2.045 -1.014 1.00 0.00 11 SER A CA 8
ATOM 8098 C C . SER A 1 11 ? 44.394 3.184 -0.068 1.00 0.00 11 SER A C 8
ATOM 8099 O O . SER A 1 11 ? 44.114 3.104 1.129 1.00 0.00 11 SER A O 8
ATOM 8107 N N . CYS A 1 12 ? 45.011 4.230 -0.604 1.00 0.00 12 CYS A N 8
ATOM 8108 C CA . CYS A 1 12 ? 45.184 5.463 0.144 1.00 0.00 12 CYS A CA 8
ATOM 8109 C C . CYS A 1 12 ? 43.815 5.948 0.609 1.00 0.00 12 CYS A C 8
ATOM 8110 O O . CYS A 1 12 ? 42.820 5.708 -0.084 1.00 0.00 12 CYS A O 8
ATOM 8117 N N . ALA A 1 13 ? 43.803 6.687 1.722 1.00 0.00 13 ALA A N 8
ATOM 8118 C CA . ALA A 1 13 ? 42.604 6.971 2.531 1.00 0.00 13 ALA A CA 8
ATOM 8119 C C . ALA A 1 13 ? 41.277 6.898 1.768 1.00 0.00 13 ALA A C 8
ATOM 8120 O O . ALA A 1 13 ? 40.765 7.909 1.291 1.00 0.00 13 ALA A O 8
ATOM 8127 N N . SER A 1 14 ? 40.761 5.664 1.658 1.00 0.00 14 SER A N 8
ATOM 8128 C CA . SER A 1 14 ? 39.434 5.368 1.098 1.00 0.00 14 SER A CA 8
ATOM 8129 C C . SER A 1 14 ? 39.132 6.145 -0.188 1.00 0.00 14 SER A C 8
ATOM 8130 O O . SER A 1 14 ? 37.994 6.550 -0.423 1.00 0.00 14 SER A O 8
ATOM 8138 N N . GLY A 1 15 ? 40.138 6.318 -1.031 1.00 0.00 15 GLY A N 8
ATOM 8139 C CA . GLY A 1 15 ? 39.938 7.054 -2.261 1.00 0.00 15 GLY A CA 8
ATOM 8140 C C . GLY A 1 15 ? 40.899 6.642 -3.352 1.00 0.00 15 GLY A C 8
ATOM 8141 O O . GLY A 1 15 ? 40.497 6.404 -4.489 1.00 0.00 15 GLY A O 8
ATOM 8145 N N . ARG A 1 16 ? 42.177 6.565 -3.015 1.00 0.00 16 ARG A N 8
ATOM 8146 C CA . ARG A 1 16 ? 43.195 6.219 -3.995 1.00 0.00 16 ARG A CA 8
ATOM 8147 C C . ARG A 1 16 ? 43.418 4.712 -4.011 1.00 0.00 16 ARG A C 8
ATOM 8148 O O . ARG A 1 16 ? 42.911 3.996 -3.151 1.00 0.00 16 ARG A O 8
ATOM 8169 N N . CYS A 1 17 ? 44.184 4.240 -4.980 1.00 0.00 17 CYS A N 8
ATOM 8170 C CA . CYS A 1 17 ? 44.430 2.815 -5.138 1.00 0.00 17 CYS A CA 8
ATOM 8171 C C . CYS A 1 17 ? 45.857 2.605 -5.642 1.00 0.00 17 CYS A C 8
ATOM 8172 O O . CYS A 1 17 ? 46.176 2.908 -6.793 1.00 0.00 17 CYS A O 8
ATOM 8179 N N . ILE A 1 18 ? 46.713 2.128 -4.752 1.00 0.00 18 ILE A N 8
ATOM 8180 C CA . ILE A 1 18 ? 48.137 1.996 -5.019 1.00 0.00 18 ILE A CA 8
ATOM 8181 C C . ILE A 1 18 ? 48.549 0.533 -4.856 1.00 0.00 18 ILE A C 8
ATOM 8182 O O . ILE A 1 18 ? 47.883 -0.210 -4.154 1.00 0.00 18 ILE A O 8
ATOM 8198 N N . PRO A 1 19 ? 49.623 0.080 -5.509 1.00 0.00 19 PRO A N 8
ATOM 8199 C CA . PRO A 1 19 ? 50.089 -1.298 -5.361 1.00 0.00 19 PRO A CA 8
ATOM 8200 C C . PRO A 1 19 ? 50.853 -1.519 -4.057 1.00 0.00 19 PRO A C 8
ATOM 8201 O O . PRO A 1 19 ? 51.563 -0.635 -3.587 1.00 0.00 19 PRO A O 8
ATOM 8212 N N . ILE A 1 20 ? 50.702 -2.706 -3.483 1.00 0.00 20 ILE A N 8
ATOM 8213 C CA . ILE A 1 20 ? 51.403 -3.074 -2.251 1.00 0.00 20 ILE A CA 8
ATOM 8214 C C . ILE A 1 20 ? 52.925 -2.905 -2.407 1.00 0.00 20 ILE A C 8
ATOM 8215 O O . ILE A 1 20 ? 53.430 -2.917 -3.530 1.00 0.00 20 ILE A O 8
ATOM 8231 N N . SER A 1 21 ? 53.617 -2.734 -1.260 1.00 0.00 21 SER A N 8
ATOM 8232 C CA . SER A 1 21 ? 55.067 -2.462 -1.182 1.00 0.00 21 SER A CA 8
ATOM 8233 C C . SER A 1 21 ? 55.305 -0.962 -1.096 1.00 0.00 21 SER A C 8
ATOM 8234 O O . SER A 1 21 ? 56.391 -0.507 -0.743 1.00 0.00 21 SER A O 8
ATOM 8242 N N . TRP A 1 22 ? 54.257 -0.204 -1.372 1.00 0.00 22 TRP A N 8
ATOM 8243 C CA . TRP A 1 22 ? 54.364 1.257 -1.426 1.00 0.00 22 TRP A CA 8
ATOM 8244 C C . TRP A 1 22 ? 53.917 1.905 -0.115 1.00 0.00 22 TRP A C 8
ATOM 8245 O O . TRP A 1 22 ? 53.969 3.122 0.052 1.00 0.00 22 TRP A O 8
ATOM 8266 N N . THR A 1 23 ? 53.459 1.092 0.815 1.00 0.00 23 THR A N 8
ATOM 8267 C CA . THR A 1 23 ? 53.011 1.610 2.088 1.00 0.00 23 THR A CA 8
ATOM 8268 C C . THR A 1 23 ? 54.190 1.943 3.009 1.00 0.00 23 THR A C 8
ATOM 8269 O O . THR A 1 23 ? 54.281 3.028 3.568 1.00 0.00 23 THR A O 8
ATOM 8280 N N . CYS A 1 24 ? 55.079 0.985 3.169 1.00 0.00 24 CYS A N 8
ATOM 8281 C CA . CYS A 1 24 ? 56.134 1.064 4.168 1.00 0.00 24 CYS A CA 8
ATOM 8282 C C . CYS A 1 24 ? 57.459 1.625 3.618 1.00 0.00 24 CYS A C 8
ATOM 8283 O O . CYS A 1 24 ? 58.526 1.359 4.178 1.00 0.00 24 CYS A O 8
ATOM 8290 N N . ASP A 1 25 ? 57.414 2.399 2.545 1.00 0.00 25 ASP A N 8
ATOM 8291 C CA . ASP A 1 25 ? 58.649 2.918 1.954 1.00 0.00 25 ASP A CA 8
ATOM 8292 C C . ASP A 1 25 ? 58.768 4.434 2.119 1.00 0.00 25 ASP A C 8
ATOM 8293 O O . ASP A 1 25 ? 59.610 5.068 1.475 1.00 0.00 25 ASP A O 8
ATOM 8302 N N . LEU A 1 26 ? 57.946 4.987 3.016 1.00 0.00 26 LEU A N 8
ATOM 8303 C CA . LEU A 1 26 ? 58.017 6.388 3.430 1.00 0.00 26 LEU A CA 8
ATOM 8304 C C . LEU A 1 26 ? 57.408 7.326 2.394 1.00 0.00 26 LEU A C 8
ATOM 8305 O O . LEU A 1 26 ? 58.057 7.689 1.406 1.00 0.00 26 LEU A O 8
ATOM 8321 N N . ASP A 1 27 ? 56.151 7.692 2.645 1.00 0.00 27 ASP A N 8
ATOM 8322 C CA . ASP A 1 27 ? 55.467 8.780 1.936 1.00 0.00 27 ASP A CA 8
ATOM 8323 C C . ASP A 1 27 ? 54.952 8.358 0.552 1.00 0.00 27 ASP A C 8
ATOM 8324 O O . ASP A 1 27 ? 54.899 7.171 0.239 1.00 0.00 27 ASP A O 8
ATOM 8333 N N . ASP A 1 28 ? 54.539 9.358 -0.246 1.00 0.00 28 ASP A N 8
ATOM 8334 C CA . ASP A 1 28 ? 53.888 9.168 -1.557 1.00 0.00 28 ASP A CA 8
ATOM 8335 C C . ASP A 1 28 ? 52.503 8.531 -1.406 1.00 0.00 28 ASP A C 8
ATOM 8336 O O . ASP A 1 28 ? 51.511 9.051 -1.929 1.00 0.00 28 ASP A O 8
ATOM 8345 N N . ASP A 1 29 ? 52.440 7.424 -0.681 1.00 0.00 29 ASP A N 8
ATOM 8346 C CA . ASP A 1 29 ? 51.180 6.771 -0.358 1.00 0.00 29 ASP A CA 8
ATOM 8347 C C . ASP A 1 29 ? 50.445 7.594 0.704 1.00 0.00 29 ASP A C 8
ATOM 8348 O O . ASP A 1 29 ? 50.973 8.602 1.180 1.00 0.00 29 ASP A O 8
ATOM 8357 N N . CYS A 1 30 ? 49.241 7.186 1.087 1.00 0.00 30 CYS A N 8
ATOM 8358 C CA . CYS A 1 30 ? 48.467 7.971 2.043 1.00 0.00 30 CYS A CA 8
ATOM 8359 C C . CYS A 1 30 ? 47.244 7.243 2.590 1.00 0.00 30 CYS A C 8
ATOM 8360 O O . CYS A 1 30 ? 46.167 7.832 2.725 1.00 0.00 30 CYS A O 8
ATOM 8367 N N . GLY A 1 31 ? 47.406 5.983 2.934 1.00 0.00 31 GLY A N 8
ATOM 8368 C CA . GLY A 1 31 ? 46.347 5.263 3.605 1.00 0.00 31 GLY A CA 8
ATOM 8369 C C . GLY A 1 31 ? 46.142 5.791 5.009 1.00 0.00 31 GLY A C 8
ATOM 8370 O O . GLY A 1 31 ? 45.018 6.089 5.413 1.00 0.00 31 GLY A O 8
ATOM 8374 N N . ASP A 1 32 ? 47.242 5.920 5.746 1.00 0.00 32 ASP A N 8
ATOM 8375 C CA . ASP A 1 32 ? 47.224 6.556 7.060 1.00 0.00 32 ASP A CA 8
ATOM 8376 C C . ASP A 1 32 ? 47.469 8.050 6.897 1.00 0.00 32 ASP A C 8
ATOM 8377 O O . ASP A 1 32 ? 46.674 8.888 7.321 1.00 0.00 32 ASP A O 8
ATOM 8386 N N . ARG A 1 33 ? 48.577 8.352 6.243 1.00 0.00 33 ARG A N 8
ATOM 8387 C CA . ARG A 1 33 ? 49.005 9.712 5.953 1.00 0.00 33 ARG A CA 8
ATOM 8388 C C . ARG A 1 33 ? 50.050 9.636 4.865 1.00 0.00 33 ARG A C 8
ATOM 8389 O O . ARG A 1 33 ? 49.878 10.183 3.781 1.00 0.00 33 ARG A O 8
ATOM 8410 N N . SER A 1 34 ? 51.130 8.942 5.185 1.00 0.00 34 SER A N 8
ATOM 8411 C CA . SER A 1 34 ? 52.093 8.504 4.192 1.00 0.00 34 SER A CA 8
ATOM 8412 C C . SER A 1 34 ? 52.303 6.992 4.343 1.00 0.00 34 SER A C 8
ATOM 8413 O O . SER A 1 34 ? 53.042 6.373 3.585 1.00 0.00 34 SER A O 8
ATOM 8421 N N . ASP A 1 35 ? 51.585 6.426 5.330 1.00 0.00 35 ASP A N 8
ATOM 8422 C CA . ASP A 1 35 ? 51.551 4.974 5.613 1.00 0.00 35 ASP A CA 8
ATOM 8423 C C . ASP A 1 35 ? 52.760 4.443 6.365 1.00 0.00 35 ASP A C 8
ATOM 8424 O O . ASP A 1 35 ? 53.200 3.311 6.145 1.00 0.00 35 ASP A O 8
ATOM 8433 N N . GLU A 1 36 ? 53.207 5.194 7.345 1.00 0.00 36 GLU A N 8
ATOM 8434 C CA . GLU A 1 36 ? 54.291 4.726 8.204 1.00 0.00 36 GLU A CA 8
ATOM 8435 C C . GLU A 1 36 ? 53.717 4.243 9.519 1.00 0.00 36 GLU A C 8
ATOM 8436 O O . GLU A 1 36 ? 54.198 3.281 10.118 1.00 0.00 36 GLU A O 8
ATOM 8448 N N . SER A 1 37 ? 52.657 4.886 9.928 1.00 0.00 37 SER A N 8
ATOM 8449 C CA . SER A 1 37 ? 51.944 4.511 11.129 1.00 0.00 37 SER A CA 8
ATOM 8450 C C . SER A 1 37 ? 50.657 3.788 10.758 1.00 0.00 37 SER A C 8
ATOM 8451 O O . SER A 1 37 ? 50.040 4.108 9.752 1.00 0.00 37 SER A O 8
ATOM 8459 N N . ALA A 1 38 ? 50.311 2.765 11.538 1.00 0.00 38 ALA A N 8
ATOM 8460 C CA . ALA A 1 38 ? 49.043 2.031 11.394 1.00 0.00 38 ALA A CA 8
ATOM 8461 C C . ALA A 1 38 ? 48.963 1.195 10.117 1.00 0.00 38 ALA A C 8
ATOM 8462 O O . ALA A 1 38 ? 48.124 0.303 10.014 1.00 0.00 38 ALA A O 8
ATOM 8469 N N . SER A 1 39 ? 49.841 1.454 9.167 1.00 0.00 39 SER A N 8
ATOM 8470 C CA . SER A 1 39 ? 49.896 0.650 7.963 1.00 0.00 39 SER A CA 8
ATOM 8471 C C . SER A 1 39 ? 51.106 -0.265 8.029 1.00 0.00 39 SER A C 8
ATOM 8472 O O . SER A 1 39 ? 50.983 -1.484 7.924 1.00 0.00 39 SER A O 8
ATOM 8480 N N . CYS A 1 40 ? 52.279 0.324 8.193 1.00 0.00 40 CYS A N 8
ATOM 8481 C CA . CYS A 1 40 ? 53.486 -0.469 8.375 1.00 0.00 40 CYS A CA 8
ATOM 8482 C C . CYS A 1 40 ? 53.803 -0.644 9.860 1.00 0.00 40 CYS A C 8
ATOM 8483 O O . CYS A 1 40 ? 54.130 -1.743 10.303 1.00 0.00 40 CYS A O 8
ATOM 8490 N N . ALA A 1 41 ? 53.745 0.475 10.603 1.00 0.00 41 ALA A N 8
ATOM 8491 C CA . ALA A 1 41 ? 54.052 0.518 12.044 1.00 0.00 41 ALA A CA 8
ATOM 8492 C C . ALA A 1 41 ? 55.561 0.460 12.297 1.00 0.00 41 ALA A C 8
ATOM 8493 O O . ALA A 1 41 ? 56.022 0.698 13.411 1.00 0.00 41 ALA A O 8
ATOM 8500 N N . TYR A 1 42 ? 56.308 0.154 11.239 1.00 0.00 42 TYR A N 8
ATOM 8501 C CA . TYR A 1 42 ? 57.775 0.085 11.271 1.00 0.00 42 TYR A CA 8
ATOM 8502 C C . TYR A 1 42 ? 58.315 -0.801 12.400 1.00 0.00 42 TYR A C 8
ATOM 8503 O O . TYR A 1 42 ? 59.065 -0.336 13.256 1.00 0.00 42 TYR A O 8
ATOM 8521 N N . PRO A 1 43 ? 57.952 -2.100 12.416 1.00 0.00 43 PRO A N 8
ATOM 8522 C CA . PRO A 1 43 ? 58.566 -3.067 13.321 1.00 0.00 43 PRO A CA 8
ATOM 8523 C C . PRO A 1 43 ? 59.912 -3.524 12.770 1.00 0.00 43 PRO A C 8
ATOM 8524 O O . PRO A 1 43 ? 60.887 -3.688 13.499 1.00 0.00 43 PRO A O 8
ATOM 8535 N N . THR A 1 44 ? 59.936 -3.726 11.461 1.00 0.00 44 THR A N 8
ATOM 8536 C CA . THR A 1 44 ? 61.151 -4.071 10.742 1.00 0.00 44 THR A CA 8
ATOM 8537 C C . THR A 1 44 ? 61.083 -3.488 9.331 1.00 0.00 44 THR A C 8
ATOM 8538 O O . THR A 1 44 ? 61.896 -3.810 8.465 1.00 0.00 44 THR A O 8
ATOM 8549 N N . CYS A 1 45 ? 60.099 -2.604 9.130 1.00 0.00 45 CYS A N 8
ATOM 8550 C CA . CYS A 1 45 ? 59.838 -1.975 7.835 1.00 0.00 45 CYS A CA 8
ATOM 8551 C C . CYS A 1 45 ? 59.512 -2.987 6.742 1.00 0.00 45 CYS A C 8
ATOM 8552 O O . CYS A 1 45 ? 59.642 -2.685 5.565 1.00 0.00 45 CYS A O 8
ATOM 8559 N N . PHE A 1 46 ? 59.066 -4.175 7.125 1.00 0.00 46 PHE A N 8
ATOM 8560 C CA . PHE A 1 46 ? 58.603 -5.149 6.150 1.00 0.00 46 PHE A CA 8
ATOM 8561 C C . PHE A 1 46 ? 57.331 -5.825 6.630 1.00 0.00 46 PHE A C 8
ATOM 8562 O O . PHE A 1 46 ? 57.374 -6.805 7.372 1.00 0.00 46 PHE A O 8
ATOM 8579 N N . PRO A 1 47 ? 56.179 -5.253 6.269 1.00 0.00 47 PRO A N 8
ATOM 8580 C CA . PRO A 1 47 ? 54.907 -5.939 6.366 1.00 0.00 47 PRO A CA 8
ATOM 8581 C C . PRO A 1 47 ? 54.538 -6.620 5.052 1.00 0.00 47 PRO A C 8
ATOM 8582 O O . PRO A 1 47 ? 53.933 -7.691 5.038 1.00 0.00 47 PRO A O 8
ATOM 8593 N N . LEU A 1 48 ? 54.951 -5.998 3.952 1.00 0.00 48 LEU A N 8
ATOM 8594 C CA . LEU A 1 48 ? 54.568 -6.426 2.611 1.00 0.00 48 LEU A CA 8
ATOM 8595 C C . LEU A 1 48 ? 55.603 -6.011 1.575 1.00 0.00 48 LEU A C 8
ATOM 8596 O O . LEU A 1 48 ? 55.551 -4.891 1.071 1.00 0.00 48 LEU A O 8
ATOM 8612 N N . THR A 1 49 ? 56.553 -6.909 1.300 1.00 0.00 49 THR A N 8
ATOM 8613 C CA . THR A 1 49 ? 57.539 -6.739 0.230 1.00 0.00 49 THR A CA 8
ATOM 8614 C C . THR A 1 49 ? 58.287 -5.416 0.351 1.00 0.00 49 THR A C 8
ATOM 8615 O O . THR A 1 49 ? 57.886 -4.399 -0.204 1.00 0.00 49 THR A O 8
ATOM 8626 N N . GLN A 1 50 ? 59.375 -5.443 1.097 1.00 0.00 50 GLN A N 8
ATOM 8627 C CA . GLN A 1 50 ? 60.130 -4.239 1.406 1.00 0.00 50 GLN A CA 8
ATOM 8628 C C . GLN A 1 50 ? 61.621 -4.541 1.452 1.00 0.00 50 GLN A C 8
ATOM 8629 O O . GLN A 1 50 ? 62.031 -5.703 1.412 1.00 0.00 50 GLN A O 8
ATOM 8643 N N . PHE A 1 51 ? 62.418 -3.493 1.527 1.00 0.00 51 PHE A N 8
ATOM 8644 C CA . PHE A 1 51 ? 63.836 -3.624 1.825 1.00 0.00 51 PHE A CA 8
ATOM 8645 C C . PHE A 1 51 ? 64.263 -2.486 2.746 1.00 0.00 51 PHE A C 8
ATOM 8646 O O . PHE A 1 51 ? 63.636 -1.430 2.766 1.00 0.00 51 PHE A O 8
ATOM 8663 N N . THR A 1 52 ? 65.316 -2.698 3.508 1.00 0.00 52 THR A N 8
ATOM 8664 C CA . THR A 1 52 ? 65.829 -1.670 4.383 1.00 0.00 52 THR A CA 8
ATOM 8665 C C . THR A 1 52 ? 67.141 -1.132 3.831 1.00 0.00 52 THR A C 8
ATOM 8666 O O . THR A 1 52 ? 68.135 -1.852 3.773 1.00 0.00 52 THR A O 8
ATOM 8677 N N . CYS A 1 53 ? 67.115 0.119 3.378 1.00 0.00 53 CYS A N 8
ATOM 8678 C CA . CYS A 1 53 ? 68.305 0.776 2.847 1.00 0.00 53 CYS A CA 8
ATOM 8679 C C . CYS A 1 53 ? 69.454 0.739 3.849 1.00 0.00 53 CYS A C 8
ATOM 8680 O O . CYS A 1 53 ? 69.238 0.769 5.062 1.00 0.00 53 CYS A O 8
ATOM 8687 N N . ASN A 1 54 ? 70.673 0.721 3.329 1.00 0.00 54 ASN A N 8
ATOM 8688 C CA . ASN A 1 54 ? 71.864 0.577 4.156 1.00 0.00 54 ASN A CA 8
ATOM 8689 C C . ASN A 1 54 ? 72.135 1.836 4.977 1.00 0.00 54 ASN A C 8
ATOM 8690 O O . ASN A 1 54 ? 72.883 1.798 5.953 1.00 0.00 54 ASN A O 8
ATOM 8701 N N . ASN A 1 55 ? 71.527 2.951 4.582 1.00 0.00 55 ASN A N 8
ATOM 8702 C CA . ASN A 1 55 ? 71.706 4.204 5.298 1.00 0.00 55 ASN A CA 8
ATOM 8703 C C . ASN A 1 55 ? 70.706 4.338 6.446 1.00 0.00 55 ASN A C 8
ATOM 8704 O O . ASN A 1 55 ? 70.889 5.157 7.349 1.00 0.00 55 ASN A O 8
ATOM 8715 N N . GLY A 1 56 ? 69.648 3.533 6.407 1.00 0.00 56 GLY A N 8
ATOM 8716 C CA . GLY A 1 56 ? 68.635 3.607 7.438 1.00 0.00 56 GLY A CA 8
ATOM 8717 C C . GLY A 1 56 ? 67.228 3.791 6.890 1.00 0.00 56 GLY A C 8
ATOM 8718 O O . GLY A 1 56 ? 66.260 3.693 7.642 1.00 0.00 56 GLY A O 8
ATOM 8722 N N . ARG A 1 57 ? 67.093 4.074 5.593 1.00 0.00 57 ARG A N 8
ATOM 8723 C CA . ARG A 1 57 ? 65.766 4.206 4.992 1.00 0.00 57 ARG A CA 8
ATOM 8724 C C . ARG A 1 57 ? 65.068 2.858 4.932 1.00 0.00 57 ARG A C 8
ATOM 8725 O O . ARG A 1 57 ? 65.712 1.817 4.893 1.00 0.00 57 ARG A O 8
ATOM 8746 N N . CYS A 1 58 ? 63.758 2.884 4.891 1.00 0.00 58 CYS A N 8
ATOM 8747 C CA . CYS A 1 58 ? 62.986 1.697 4.594 1.00 0.00 58 CYS A CA 8
ATOM 8748 C C . CYS A 1 58 ? 62.405 1.862 3.201 1.00 0.00 58 CYS A C 8
ATOM 8749 O O . CYS A 1 58 ? 61.604 2.756 2.963 1.00 0.00 58 CYS A O 8
ATOM 8756 N N . ILE A 1 59 ? 62.831 1.032 2.269 1.00 0.00 59 ILE A N 8
ATOM 8757 C CA . ILE A 1 59 ? 62.559 1.306 0.871 1.00 0.00 59 ILE A CA 8
ATOM 8758 C C . ILE A 1 59 ? 61.663 0.260 0.214 1.00 0.00 59 ILE A C 8
ATOM 8759 O O . ILE A 1 59 ? 61.372 -0.792 0.788 1.00 0.00 59 ILE A O 8
ATOM 8775 N N . ASN A 1 60 ? 61.256 0.578 -1.007 1.00 0.00 60 ASN A N 8
ATOM 8776 C CA . ASN A 1 60 ? 60.359 -0.256 -1.800 1.00 0.00 60 ASN A CA 8
ATOM 8777 C C . ASN A 1 60 ? 61.111 -1.467 -2.344 1.00 0.00 60 ASN A C 8
ATOM 8778 O O . ASN A 1 60 ? 62.271 -1.348 -2.726 1.00 0.00 60 ASN A O 8
ATOM 8789 N N . ILE A 1 61 ? 60.455 -2.622 -2.392 1.00 0.00 61 ILE A N 8
ATOM 8790 C CA . ILE A 1 61 ? 61.106 -3.856 -2.828 1.00 0.00 61 ILE A CA 8
ATOM 8791 C C . ILE A 1 61 ? 61.354 -3.856 -4.351 1.00 0.00 61 ILE A C 8
ATOM 8792 O O . ILE A 1 61 ? 62.143 -4.644 -4.867 1.00 0.00 61 ILE A O 8
ATOM 8808 N N . ASN A 1 62 ? 60.717 -2.939 -5.062 1.00 0.00 62 ASN A N 8
ATOM 8809 C CA . ASN A 1 62 ? 60.829 -2.889 -6.523 1.00 0.00 62 ASN A CA 8
ATOM 8810 C C . ASN A 1 62 ? 62.049 -2.086 -6.971 1.00 0.00 62 ASN A C 8
ATOM 8811 O O . ASN A 1 62 ? 62.095 -1.591 -8.096 1.00 0.00 62 ASN A O 8
ATOM 8822 N N . TRP A 1 63 ? 63.039 -1.974 -6.095 1.00 0.00 63 TRP A N 8
ATOM 8823 C CA . TRP A 1 63 ? 64.265 -1.246 -6.416 1.00 0.00 63 TRP A CA 8
ATOM 8824 C C . TRP A 1 63 ? 65.419 -2.229 -6.610 1.00 0.00 63 TRP A C 8
ATOM 8825 O O . TRP A 1 63 ? 66.559 -1.845 -6.920 1.00 0.00 63 TRP A O 8
ATOM 8846 N N . ARG A 1 64 ? 65.101 -3.505 -6.417 1.00 0.00 64 ARG A N 8
ATOM 8847 C CA . ARG A 1 64 ? 66.048 -4.590 -6.636 1.00 0.00 64 ARG A CA 8
ATOM 8848 C C . ARG A 1 64 ? 66.393 -4.680 -8.122 1.00 0.00 64 ARG A C 8
ATOM 8849 O O . ARG A 1 64 ? 65.724 -5.382 -8.879 1.00 0.00 64 ARG A O 8
ATOM 8870 N N . CYS A 1 65 ? 67.415 -3.942 -8.533 1.00 0.00 65 CYS A N 8
ATOM 8871 C CA . CYS A 1 65 ? 67.795 -3.861 -9.940 1.00 0.00 65 CYS A CA 8
ATOM 8872 C C . CYS A 1 65 ? 68.566 -5.088 -10.396 1.00 0.00 65 CYS A C 8
ATOM 8873 O O . CYS A 1 65 ? 68.016 -6.004 -11.011 1.00 0.00 65 CYS A O 8
ATOM 8880 N N . ASP A 1 66 ? 69.838 -5.084 -10.083 1.00 0.00 66 ASP A N 8
ATOM 8881 C CA . ASP A 1 66 ? 70.778 -6.065 -10.594 1.00 0.00 66 ASP A CA 8
ATOM 8882 C C . ASP A 1 66 ? 71.041 -7.178 -9.589 1.00 0.00 66 ASP A C 8
ATOM 8883 O O . ASP A 1 66 ? 70.801 -8.351 -9.880 1.00 0.00 66 ASP A O 8
ATOM 8892 N N . ASN A 1 67 ? 71.533 -6.821 -8.412 1.00 0.00 67 ASN A N 8
ATOM 8893 C CA . ASN A 1 67 ? 71.883 -7.813 -7.424 1.00 0.00 67 ASN A CA 8
ATOM 8894 C C . ASN A 1 67 ? 71.095 -7.600 -6.133 1.00 0.00 67 ASN A C 8
ATOM 8895 O O . ASN A 1 67 ? 70.614 -8.565 -5.534 1.00 0.00 67 ASN A O 8
ATOM 8906 N N . ASP A 1 68 ? 70.932 -6.348 -5.711 1.00 0.00 68 ASP A N 8
ATOM 8907 C CA . ASP A 1 68 ? 70.113 -6.062 -4.546 1.00 0.00 68 ASP A CA 8
ATOM 8908 C C . ASP A 1 68 ? 69.199 -4.853 -4.802 1.00 0.00 68 ASP A C 8
ATOM 8909 O O . ASP A 1 68 ? 68.926 -4.517 -5.953 1.00 0.00 68 ASP A O 8
ATOM 8918 N N . ASN A 1 69 ? 68.731 -4.204 -3.738 1.00 0.00 69 ASN A N 8
ATOM 8919 C CA . ASN A 1 69 ? 67.496 -3.421 -3.799 1.00 0.00 69 ASN A CA 8
ATOM 8920 C C . ASN A 1 69 ? 67.715 -1.904 -3.777 1.00 0.00 69 ASN A C 8
ATOM 8921 O O . ASN A 1 69 ? 66.841 -1.168 -3.332 1.00 0.00 69 ASN A O 8
ATOM 8932 N N . ASP A 1 70 ? 68.855 -1.437 -4.262 1.00 0.00 70 ASP A N 8
ATOM 8933 C CA . ASP A 1 70 ? 69.062 0.004 -4.488 1.00 0.00 70 ASP A CA 8
ATOM 8934 C C . ASP A 1 70 ? 68.842 0.835 -3.213 1.00 0.00 70 ASP A C 8
ATOM 8935 O O . ASP A 1 70 ? 68.960 0.314 -2.099 1.00 0.00 70 ASP A O 8
ATOM 8944 N N . CYS A 1 71 ? 68.576 2.141 -3.403 1.00 0.00 71 CYS A N 8
ATOM 8945 C CA . CYS A 1 71 ? 68.193 3.065 -2.324 1.00 0.00 71 CYS A CA 8
ATOM 8946 C C . CYS A 1 71 ? 68.264 4.526 -2.782 1.00 0.00 71 CYS A C 8
ATOM 8947 O O . CYS A 1 71 ? 67.243 5.208 -2.878 1.00 0.00 71 CYS A O 8
ATOM 8954 N N . GLY A 1 72 ? 69.478 5.007 -3.032 1.00 0.00 72 GLY A N 8
ATOM 8955 C CA . GLY A 1 72 ? 69.673 6.392 -3.428 1.00 0.00 72 GLY A CA 8
ATOM 8956 C C . GLY A 1 72 ? 70.872 7.017 -2.748 1.00 0.00 72 GLY A C 8
ATOM 8957 O O . GLY A 1 72 ? 71.584 7.826 -3.341 1.00 0.00 72 GLY A O 8
ATOM 8961 N N . ASP A 1 73 ? 71.101 6.627 -1.504 1.00 0.00 73 ASP A N 8
ATOM 8962 C CA . ASP A 1 73 ? 72.246 7.074 -0.751 1.00 0.00 73 ASP A CA 8
ATOM 8963 C C . ASP A 1 73 ? 72.585 5.975 0.236 1.00 0.00 73 ASP A C 8
ATOM 8964 O O . ASP A 1 73 ? 71.831 5.672 1.158 1.00 0.00 73 ASP A O 8
ATOM 8973 N N . ASN A 1 74 ? 73.665 5.299 -0.081 1.00 0.00 74 ASN A N 8
ATOM 8974 C CA . ASN A 1 74 ? 74.159 4.159 0.697 1.00 0.00 74 ASN A CA 8
ATOM 8975 C C . ASN A 1 74 ? 73.266 2.966 0.399 1.00 0.00 74 ASN A C 8
ATOM 8976 O O . ASN A 1 74 ? 72.655 2.365 1.280 1.00 0.00 74 ASN A O 8
ATOM 8987 N N . SER A 1 75 ? 73.177 2.666 -0.879 1.00 0.00 75 SER A N 8
ATOM 8988 C CA . SER A 1 75 ? 72.238 1.693 -1.392 1.00 0.00 75 SER A CA 8
ATOM 8989 C C . SER A 1 75 ? 72.832 0.299 -1.482 1.00 0.00 75 SER A C 8
ATOM 8990 O O . SER A 1 75 ? 73.874 0.015 -0.896 1.00 0.00 75 SER A O 8
ATOM 8998 N N . ASP A 1 76 ? 72.114 -0.562 -2.208 1.00 0.00 76 ASP A N 8
ATOM 8999 C CA . ASP A 1 76 ? 72.653 -1.825 -2.697 1.00 0.00 76 ASP A CA 8
ATOM 9000 C C . ASP A 1 76 ? 74.029 -1.578 -3.320 1.00 0.00 76 ASP A C 8
ATOM 9001 O O . ASP A 1 76 ? 75.061 -1.954 -2.766 1.00 0.00 76 ASP A O 8
ATOM 9010 N N . GLU A 1 77 ? 74.020 -0.899 -4.462 1.00 0.00 77 GLU A N 8
ATOM 9011 C CA . GLU A 1 77 ? 75.240 -0.575 -5.181 1.00 0.00 77 GLU A CA 8
ATOM 9012 C C . GLU A 1 77 ? 75.569 0.910 -5.072 1.00 0.00 77 GLU A C 8
ATOM 9013 O O . GLU A 1 77 ? 76.660 1.290 -4.639 1.00 0.00 77 GLU A O 8
ATOM 9025 N N . ALA A 1 78 ? 74.614 1.734 -5.450 1.00 0.00 78 ALA A N 8
ATOM 9026 C CA . ALA A 1 78 ? 74.780 3.181 -5.456 1.00 0.00 78 ALA A CA 8
ATOM 9027 C C . ALA A 1 78 ? 73.460 3.875 -5.768 1.00 0.00 78 ALA A C 8
ATOM 9028 O O . ALA A 1 78 ? 72.998 4.711 -4.992 1.00 0.00 78 ALA A O 8
ATOM 9035 N N . GLY A 1 79 ? 72.844 3.497 -6.886 1.00 0.00 79 GLY A N 8
ATOM 9036 C CA . GLY A 1 79 ? 71.633 4.158 -7.339 1.00 0.00 79 GLY A CA 8
ATOM 9037 C C . GLY A 1 79 ? 71.297 3.820 -8.780 1.00 0.00 79 GLY A C 8
ATOM 9038 O O . GLY A 1 79 ? 71.702 4.527 -9.705 1.00 0.00 79 GLY A O 8
ATOM 9042 N N . CYS A 1 80 ? 70.572 2.733 -8.964 1.00 0.00 80 CYS A N 8
ATOM 9043 C CA . CYS A 1 80 ? 70.123 2.300 -10.277 1.00 0.00 80 CYS A CA 8
ATOM 9044 C C . CYS A 1 80 ? 68.735 2.858 -10.572 1.00 0.00 80 CYS A C 8
ATOM 9045 O O . CYS A 1 80 ? 68.449 3.306 -11.688 1.00 0.00 80 CYS A O 8
ATOM 9052 N N . SER A 1 81 ? 67.879 2.829 -9.562 1.00 0.00 81 SER A N 8
ATOM 9053 C CA . SER A 1 81 ? 66.511 3.292 -9.694 1.00 0.00 81 SER A CA 8
ATOM 9054 C C . SER A 1 81 ? 66.450 4.818 -9.732 1.00 0.00 81 SER A C 8
ATOM 9055 O O . SER A 1 81 ? 67.005 5.497 -8.867 1.00 0.00 81 SER A O 8
ATOM 9063 N N . HIS A 1 82 ? 65.771 5.346 -10.741 1.00 0.00 82 HIS A N 8
ATOM 9064 C CA . HIS A 1 82 ? 65.596 6.781 -10.881 1.00 0.00 82 HIS A CA 8
ATOM 9065 C C . HIS A 1 82 ? 64.198 7.074 -11.425 1.00 0.00 82 HIS A C 8
ATOM 9066 O O . HIS A 1 82 ? 63.243 7.097 -10.622 1.00 0.00 82 HIS A O 8
ATOM 9081 N N . SER A 1 1 ? 37.616 -10.021 3.557 1.00 0.00 1 SER A N 9
ATOM 9082 C CA . SER A 1 1 ? 38.090 -8.848 2.791 1.00 0.00 1 SER A CA 9
ATOM 9083 C C . SER A 1 1 ? 37.309 -7.606 3.196 1.00 0.00 1 SER A C 9
ATOM 9084 O O . SER A 1 1 ? 36.356 -7.696 3.971 1.00 0.00 1 SER A O 9
ATOM 9094 N N . ALA A 1 2 ? 37.719 -6.455 2.682 1.00 0.00 2 ALA A N 9
ATOM 9095 C CA . ALA A 1 2 ? 37.044 -5.198 2.971 1.00 0.00 2 ALA A CA 9
ATOM 9096 C C . ALA A 1 2 ? 37.026 -4.329 1.721 1.00 0.00 2 ALA A C 9
ATOM 9097 O O . ALA A 1 2 ? 37.381 -4.795 0.639 1.00 0.00 2 ALA A O 9
ATOM 9104 N N . ARG A 1 3 ? 36.621 -3.072 1.865 1.00 0.00 3 ARG A N 9
ATOM 9105 C CA . ARG A 1 3 ? 36.583 -2.156 0.730 1.00 0.00 3 ARG A CA 9
ATOM 9106 C C . ARG A 1 3 ? 37.915 -1.422 0.609 1.00 0.00 3 ARG A C 9
ATOM 9107 O O . ARG A 1 3 ? 38.045 -0.456 -0.141 1.00 0.00 3 ARG A O 9
ATOM 9128 N N . THR A 1 4 ? 38.905 -1.912 1.344 1.00 0.00 4 THR A N 9
ATOM 9129 C CA . THR A 1 4 ? 40.227 -1.302 1.387 1.00 0.00 4 THR A CA 9
ATOM 9130 C C . THR A 1 4 ? 41.075 -1.743 0.185 1.00 0.00 4 THR A C 9
ATOM 9131 O O . THR A 1 4 ? 42.300 -1.848 0.282 1.00 0.00 4 THR A O 9
ATOM 9142 N N . CYS A 1 5 ? 40.405 -1.949 -0.953 1.00 0.00 5 CYS A N 9
ATOM 9143 C CA . CYS A 1 5 ? 41.031 -2.487 -2.159 1.00 0.00 5 CYS A CA 9
ATOM 9144 C C . CYS A 1 5 ? 41.406 -3.961 -1.969 1.00 0.00 5 CYS A C 9
ATOM 9145 O O . CYS A 1 5 ? 41.551 -4.436 -0.841 1.00 0.00 5 CYS A O 9
ATOM 9152 N N . PRO A 1 6 ? 41.524 -4.721 -3.070 1.00 0.00 6 PRO A N 9
ATOM 9153 C CA . PRO A 1 6 ? 41.849 -6.149 -3.013 1.00 0.00 6 PRO A CA 9
ATOM 9154 C C . PRO A 1 6 ? 43.274 -6.403 -2.518 1.00 0.00 6 PRO A C 9
ATOM 9155 O O . PRO A 1 6 ? 44.102 -5.492 -2.507 1.00 0.00 6 PRO A O 9
ATOM 9166 N N . PRO A 1 7 ? 43.577 -7.646 -2.093 1.00 0.00 7 PRO A N 9
ATOM 9167 C CA . PRO A 1 7 ? 44.928 -8.028 -1.667 1.00 0.00 7 PRO A CA 9
ATOM 9168 C C . PRO A 1 7 ? 45.981 -7.666 -2.714 1.00 0.00 7 PRO A C 9
ATOM 9169 O O . PRO A 1 7 ? 45.722 -7.760 -3.914 1.00 0.00 7 PRO A O 9
ATOM 9180 N N . ASN A 1 8 ? 47.153 -7.232 -2.227 1.00 0.00 8 ASN A N 9
ATOM 9181 C CA . ASN A 1 8 ? 48.278 -6.786 -3.064 1.00 0.00 8 ASN A CA 9
ATOM 9182 C C . ASN A 1 8 ? 48.102 -5.321 -3.467 1.00 0.00 8 ASN A C 9
ATOM 9183 O O . ASN A 1 8 ? 48.991 -4.712 -4.061 1.00 0.00 8 ASN A O 9
ATOM 9194 N N . GLN A 1 9 ? 46.959 -4.746 -3.127 1.00 0.00 9 GLN A N 9
ATOM 9195 C CA . GLN A 1 9 ? 46.750 -3.320 -3.315 1.00 0.00 9 GLN A CA 9
ATOM 9196 C C . GLN A 1 9 ? 46.025 -2.719 -2.108 1.00 0.00 9 GLN A C 9
ATOM 9197 O O . GLN A 1 9 ? 45.577 -3.439 -1.219 1.00 0.00 9 GLN A O 9
ATOM 9211 N N . PHE A 1 10 ? 45.940 -1.402 -2.085 1.00 0.00 10 PHE A N 9
ATOM 9212 C CA . PHE A 1 10 ? 45.446 -0.664 -0.933 1.00 0.00 10 PHE A CA 9
ATOM 9213 C C . PHE A 1 10 ? 44.572 0.491 -1.401 1.00 0.00 10 PHE A C 9
ATOM 9214 O O . PHE A 1 10 ? 44.747 0.991 -2.506 1.00 0.00 10 PHE A O 9
ATOM 9231 N N . SER A 1 11 ? 43.634 0.910 -0.576 1.00 0.00 11 SER A N 9
ATOM 9232 C CA . SER A 1 11 ? 42.730 1.968 -0.953 1.00 0.00 11 SER A CA 9
ATOM 9233 C C . SER A 1 11 ? 43.059 3.248 -0.211 1.00 0.00 11 SER A C 9
ATOM 9234 O O . SER A 1 11 ? 42.886 3.331 1.008 1.00 0.00 11 SER A O 9
ATOM 9242 N N . CYS A 1 12 ? 43.554 4.233 -0.939 1.00 0.00 12 CYS A N 9
ATOM 9243 C CA . CYS A 1 12 ? 43.687 5.568 -0.374 1.00 0.00 12 CYS A CA 9
ATOM 9244 C C . CYS A 1 12 ? 42.312 6.039 0.076 1.00 0.00 12 CYS A C 9
ATOM 9245 O O . CYS A 1 12 ? 41.315 5.702 -0.570 1.00 0.00 12 CYS A O 9
ATOM 9252 N N . ALA A 1 13 ? 42.289 6.851 1.136 1.00 0.00 13 ALA A N 9
ATOM 9253 C CA . ALA A 1 13 ? 41.073 7.174 1.900 1.00 0.00 13 ALA A CA 9
ATOM 9254 C C . ALA A 1 13 ? 39.783 7.096 1.093 1.00 0.00 13 ALA A C 9
ATOM 9255 O O . ALA A 1 13 ? 39.407 8.042 0.401 1.00 0.00 13 ALA A O 9
ATOM 9262 N N . SER A 1 14 ? 39.148 5.924 1.189 1.00 0.00 14 SER A N 9
ATOM 9263 C CA . SER A 1 14 ? 37.832 5.652 0.615 1.00 0.00 14 SER A CA 9
ATOM 9264 C C . SER A 1 14 ? 37.676 6.198 -0.804 1.00 0.00 14 SER A C 9
ATOM 9265 O O . SER A 1 14 ? 37.111 7.272 -1.010 1.00 0.00 14 SER A O 9
ATOM 9273 N N . GLY A 1 15 ? 38.213 5.478 -1.777 1.00 0.00 15 GLY A N 9
ATOM 9274 C CA . GLY A 1 15 ? 37.956 5.828 -3.160 1.00 0.00 15 GLY A CA 9
ATOM 9275 C C . GLY A 1 15 ? 39.074 5.430 -4.096 1.00 0.00 15 GLY A C 9
ATOM 9276 O O . GLY A 1 15 ? 38.829 4.990 -5.217 1.00 0.00 15 GLY A O 9
ATOM 9280 N N . ARG A 1 16 ? 40.308 5.589 -3.646 1.00 0.00 16 ARG A N 9
ATOM 9281 C CA . ARG A 1 16 ? 41.460 5.328 -4.498 1.00 0.00 16 ARG A CA 9
ATOM 9282 C C . ARG A 1 16 ? 41.914 3.880 -4.340 1.00 0.00 16 ARG A C 9
ATOM 9283 O O . ARG A 1 16 ? 41.472 3.189 -3.429 1.00 0.00 16 ARG A O 9
ATOM 9304 N N . CYS A 1 17 ? 42.810 3.438 -5.212 1.00 0.00 17 CYS A N 9
ATOM 9305 C CA . CYS A 1 17 ? 43.272 2.056 -5.212 1.00 0.00 17 CYS A CA 9
ATOM 9306 C C . CYS A 1 17 ? 44.700 2.009 -5.740 1.00 0.00 17 CYS A C 9
ATOM 9307 O O . CYS A 1 17 ? 44.950 2.300 -6.909 1.00 0.00 17 CYS A O 9
ATOM 9314 N N . ILE A 1 18 ? 45.633 1.669 -4.870 1.00 0.00 18 ILE A N 9
ATOM 9315 C CA . ILE A 1 18 ? 47.050 1.718 -5.192 1.00 0.00 18 ILE A CA 9
ATOM 9316 C C . ILE A 1 18 ? 47.696 0.352 -4.964 1.00 0.00 18 ILE A C 9
ATOM 9317 O O . ILE A 1 18 ? 47.289 -0.378 -4.074 1.00 0.00 18 ILE A O 9
ATOM 9333 N N . PRO A 1 19 ? 48.688 -0.030 -5.777 1.00 0.00 19 PRO A N 9
ATOM 9334 C CA . PRO A 1 19 ? 49.460 -1.259 -5.551 1.00 0.00 19 PRO A CA 9
ATOM 9335 C C . PRO A 1 19 ? 50.325 -1.158 -4.295 1.00 0.00 19 PRO A C 9
ATOM 9336 O O . PRO A 1 19 ? 51.026 -0.165 -4.112 1.00 0.00 19 PRO A O 9
ATOM 9347 N N . ILE A 1 20 ? 50.285 -2.178 -3.437 1.00 0.00 20 ILE A N 9
ATOM 9348 C CA . ILE A 1 20 ? 51.074 -2.159 -2.203 1.00 0.00 20 ILE A CA 9
ATOM 9349 C C . ILE A 1 20 ? 52.568 -2.223 -2.517 1.00 0.00 20 ILE A C 9
ATOM 9350 O O . ILE A 1 20 ? 53.169 -3.294 -2.549 1.00 0.00 20 ILE A O 9
ATOM 9366 N N . SER A 1 21 ? 53.136 -1.082 -2.816 1.00 0.00 21 SER A N 9
ATOM 9367 C CA . SER A 1 21 ? 54.569 -0.942 -2.956 1.00 0.00 21 SER A CA 9
ATOM 9368 C C . SER A 1 21 ? 54.933 0.472 -2.565 1.00 0.00 21 SER A C 9
ATOM 9369 O O . SER A 1 21 ? 56.082 0.895 -2.679 1.00 0.00 21 SER A O 9
ATOM 9377 N N . TRP A 1 22 ? 53.913 1.193 -2.120 1.00 0.00 22 TRP A N 9
ATOM 9378 C CA . TRP A 1 22 ? 54.042 2.637 -1.878 1.00 0.00 22 TRP A CA 9
ATOM 9379 C C . TRP A 1 22 ? 53.682 3.021 -0.444 1.00 0.00 22 TRP A C 9
ATOM 9380 O O . TRP A 1 22 ? 54.120 4.054 0.054 1.00 0.00 22 TRP A O 9
ATOM 9401 N N . THR A 1 23 ? 52.887 2.183 0.200 1.00 0.00 23 THR A N 9
ATOM 9402 C CA . THR A 1 23 ? 52.271 2.508 1.472 1.00 0.00 23 THR A CA 9
ATOM 9403 C C . THR A 1 23 ? 53.242 2.524 2.653 1.00 0.00 23 THR A C 9
ATOM 9404 O O . THR A 1 23 ? 53.993 3.476 2.873 1.00 0.00 23 THR A O 9
ATOM 9415 N N . CYS A 1 24 ? 53.192 1.436 3.402 1.00 0.00 24 CYS A N 9
ATOM 9416 C CA . CYS A 1 24 ? 53.879 1.278 4.665 1.00 0.00 24 CYS A CA 9
ATOM 9417 C C . CYS A 1 24 ? 55.388 1.099 4.493 1.00 0.00 24 CYS A C 9
ATOM 9418 O O . CYS A 1 24 ? 55.969 0.139 5.017 1.00 0.00 24 CYS A O 9
ATOM 9425 N N . ASP A 1 25 ? 56.025 2.012 3.783 1.00 0.00 25 ASP A N 9
ATOM 9426 C CA . ASP A 1 25 ? 57.448 1.896 3.519 1.00 0.00 25 ASP A CA 9
ATOM 9427 C C . ASP A 1 25 ? 58.122 3.262 3.430 1.00 0.00 25 ASP A C 9
ATOM 9428 O O . ASP A 1 25 ? 59.168 3.407 2.790 1.00 0.00 25 ASP A O 9
ATOM 9437 N N . LEU A 1 26 ? 57.528 4.244 4.107 1.00 0.00 26 LEU A N 9
ATOM 9438 C CA . LEU A 1 26 ? 58.122 5.577 4.272 1.00 0.00 26 LEU A CA 9
ATOM 9439 C C . LEU A 1 26 ? 58.053 6.408 2.994 1.00 0.00 26 LEU A C 9
ATOM 9440 O O . LEU A 1 26 ? 58.847 7.332 2.802 1.00 0.00 26 LEU A O 9
ATOM 9456 N N . ASP A 1 27 ? 57.097 6.108 2.131 1.00 0.00 27 ASP A N 9
ATOM 9457 C CA . ASP A 1 27 ? 56.856 6.952 0.969 1.00 0.00 27 ASP A CA 9
ATOM 9458 C C . ASP A 1 27 ? 55.434 7.497 1.031 1.00 0.00 27 ASP A C 9
ATOM 9459 O O . ASP A 1 27 ? 54.714 7.230 1.991 1.00 0.00 27 ASP A O 9
ATOM 9468 N N . ASP A 1 28 ? 55.028 8.246 0.017 1.00 0.00 28 ASP A N 9
ATOM 9469 C CA . ASP A 1 28 ? 53.782 9.000 0.078 1.00 0.00 28 ASP A CA 9
ATOM 9470 C C . ASP A 1 28 ? 52.880 8.669 -1.105 1.00 0.00 28 ASP A C 9
ATOM 9471 O O . ASP A 1 28 ? 53.115 9.132 -2.225 1.00 0.00 28 ASP A O 9
ATOM 9480 N N . ASP A 1 29 ? 51.876 7.832 -0.870 1.00 0.00 29 ASP A N 9
ATOM 9481 C CA . ASP A 1 29 ? 50.913 7.502 -1.917 1.00 0.00 29 ASP A CA 9
ATOM 9482 C C . ASP A 1 29 ? 49.510 7.956 -1.541 1.00 0.00 29 ASP A C 9
ATOM 9483 O O . ASP A 1 29 ? 48.737 8.405 -2.393 1.00 0.00 29 ASP A O 9
ATOM 9492 N N . CYS A 1 30 ? 49.189 7.854 -0.267 1.00 0.00 30 CYS A N 9
ATOM 9493 C CA . CYS A 1 30 ? 47.899 8.310 0.229 1.00 0.00 30 CYS A CA 9
ATOM 9494 C C . CYS A 1 30 ? 48.063 9.576 1.062 1.00 0.00 30 CYS A C 9
ATOM 9495 O O . CYS A 1 30 ? 47.107 10.332 1.254 1.00 0.00 30 CYS A O 9
ATOM 9502 N N . GLY A 1 31 ? 49.269 9.791 1.575 1.00 0.00 31 GLY A N 9
ATOM 9503 C CA . GLY A 1 31 ? 49.564 11.018 2.281 1.00 0.00 31 GLY A CA 9
ATOM 9504 C C . GLY A 1 31 ? 49.285 10.920 3.765 1.00 0.00 31 GLY A C 9
ATOM 9505 O O . GLY A 1 31 ? 48.402 11.614 4.276 1.00 0.00 31 GLY A O 9
ATOM 9509 N N . ASP A 1 32 ? 50.005 10.017 4.445 1.00 0.00 32 ASP A N 9
ATOM 9510 C CA . ASP A 1 32 ? 49.922 9.854 5.911 1.00 0.00 32 ASP A CA 9
ATOM 9511 C C . ASP A 1 32 ? 48.622 9.164 6.343 1.00 0.00 32 ASP A C 9
ATOM 9512 O O . ASP A 1 32 ? 48.545 8.541 7.406 1.00 0.00 32 ASP A O 9
ATOM 9521 N N . ARG A 1 33 ? 47.615 9.234 5.493 1.00 0.00 33 ARG A N 9
ATOM 9522 C CA . ARG A 1 33 ? 46.301 8.708 5.812 1.00 0.00 33 ARG A CA 9
ATOM 9523 C C . ARG A 1 33 ? 46.226 7.208 5.561 1.00 0.00 33 ARG A C 9
ATOM 9524 O O . ARG A 1 33 ? 45.811 6.767 4.486 1.00 0.00 33 ARG A O 9
ATOM 9545 N N . SER A 1 34 ? 46.696 6.453 6.550 1.00 0.00 34 SER A N 9
ATOM 9546 C CA . SER A 1 34 ? 46.578 4.995 6.590 1.00 0.00 34 SER A CA 9
ATOM 9547 C C . SER A 1 34 ? 47.677 4.323 5.786 1.00 0.00 34 SER A C 9
ATOM 9548 O O . SER A 1 34 ? 47.884 3.115 5.897 1.00 0.00 34 SER A O 9
ATOM 9556 N N . ASP A 1 35 ? 48.393 5.102 5.000 1.00 0.00 35 ASP A N 9
ATOM 9557 C CA . ASP A 1 35 ? 49.498 4.568 4.222 1.00 0.00 35 ASP A CA 9
ATOM 9558 C C . ASP A 1 35 ? 50.781 4.589 5.027 1.00 0.00 35 ASP A C 9
ATOM 9559 O O . ASP A 1 35 ? 51.548 3.630 5.018 1.00 0.00 35 ASP A O 9
ATOM 9568 N N . GLU A 1 36 ? 50.973 5.654 5.769 1.00 0.00 36 GLU A N 9
ATOM 9569 C CA . GLU A 1 36 ? 52.161 5.798 6.593 1.00 0.00 36 GLU A CA 9
ATOM 9570 C C . GLU A 1 36 ? 51.838 5.628 8.067 1.00 0.00 36 GLU A C 9
ATOM 9571 O O . GLU A 1 36 ? 51.262 6.511 8.701 1.00 0.00 36 GLU A O 9
ATOM 9583 N N . SER A 1 37 ? 52.170 4.446 8.574 1.00 0.00 37 SER A N 9
ATOM 9584 C CA . SER A 1 37 ? 52.104 4.123 10.004 1.00 0.00 37 SER A CA 9
ATOM 9585 C C . SER A 1 37 ? 50.667 3.962 10.513 1.00 0.00 37 SER A C 9
ATOM 9586 O O . SER A 1 37 ? 50.435 3.267 11.500 1.00 0.00 37 SER A O 9
ATOM 9594 N N . ALA A 1 38 ? 49.708 4.585 9.843 1.00 0.00 38 ALA A N 9
ATOM 9595 C CA . ALA A 1 38 ? 48.311 4.538 10.271 1.00 0.00 38 ALA A CA 9
ATOM 9596 C C . ALA A 1 38 ? 47.619 3.260 9.803 1.00 0.00 38 ALA A C 9
ATOM 9597 O O . ALA A 1 38 ? 46.431 3.265 9.480 1.00 0.00 38 ALA A O 9
ATOM 9604 N N . SER A 1 39 ? 48.374 2.171 9.808 1.00 0.00 39 SER A N 9
ATOM 9605 C CA . SER A 1 39 ? 47.864 0.860 9.441 1.00 0.00 39 SER A CA 9
ATOM 9606 C C . SER A 1 39 ? 48.881 -0.202 9.846 1.00 0.00 39 SER A C 9
ATOM 9607 O O . SER A 1 39 ? 48.586 -1.108 10.626 1.00 0.00 39 SER A O 9
ATOM 9615 N N . CYS A 1 40 ? 50.094 -0.065 9.332 1.00 0.00 40 CYS A N 9
ATOM 9616 C CA . CYS A 1 40 ? 51.166 -0.992 9.647 1.00 0.00 40 CYS A CA 9
ATOM 9617 C C . CYS A 1 40 ? 51.947 -0.485 10.850 1.00 0.00 40 CYS A C 9
ATOM 9618 O O . CYS A 1 40 ? 52.275 0.698 10.927 1.00 0.00 40 CYS A O 9
ATOM 9625 N N . ALA A 1 41 ? 52.245 -1.381 11.782 1.00 0.00 41 ALA A N 9
ATOM 9626 C CA . ALA A 1 41 ? 52.945 -1.012 13.008 1.00 0.00 41 ALA A CA 9
ATOM 9627 C C . ALA A 1 41 ? 54.452 -0.867 12.777 1.00 0.00 41 ALA A C 9
ATOM 9628 O O . ALA A 1 41 ? 55.167 -0.350 13.627 1.00 0.00 41 ALA A O 9
ATOM 9635 N N . TYR A 1 42 ? 54.908 -1.335 11.618 1.00 0.00 42 TYR A N 9
ATOM 9636 C CA . TYR A 1 42 ? 56.321 -1.265 11.222 1.00 0.00 42 TYR A CA 9
ATOM 9637 C C . TYR A 1 42 ? 57.223 -2.037 12.182 1.00 0.00 42 TYR A C 9
ATOM 9638 O O . TYR A 1 42 ? 57.786 -1.467 13.111 1.00 0.00 42 TYR A O 9
ATOM 9656 N N . PRO A 1 43 ? 57.369 -3.353 11.977 1.00 0.00 43 PRO A N 9
ATOM 9657 C CA . PRO A 1 43 ? 58.305 -4.160 12.762 1.00 0.00 43 PRO A CA 9
ATOM 9658 C C . PRO A 1 43 ? 59.746 -3.857 12.363 1.00 0.00 43 PRO A C 9
ATOM 9659 O O . PRO A 1 43 ? 60.662 -3.907 13.179 1.00 0.00 43 PRO A O 9
ATOM 9670 N N . THR A 1 44 ? 59.915 -3.548 11.086 1.00 0.00 44 THR A N 9
ATOM 9671 C CA . THR A 1 44 ? 61.204 -3.194 10.516 1.00 0.00 44 THR A CA 9
ATOM 9672 C C . THR A 1 44 ? 60.974 -2.787 9.063 1.00 0.00 44 THR A C 9
ATOM 9673 O O . THR A 1 44 ? 61.834 -2.967 8.199 1.00 0.00 44 THR A O 9
ATOM 9684 N N . CYS A 1 45 ? 59.798 -2.192 8.828 1.00 0.00 45 CYS A N 9
ATOM 9685 C CA . CYS A 1 45 ? 59.280 -1.972 7.479 1.00 0.00 45 CYS A CA 9
ATOM 9686 C C . CYS A 1 45 ? 58.975 -3.317 6.829 1.00 0.00 45 CYS A C 9
ATOM 9687 O O . CYS A 1 45 ? 58.819 -4.323 7.524 1.00 0.00 45 CYS A O 9
ATOM 9694 N N . PHE A 1 46 ? 58.849 -3.314 5.507 1.00 0.00 46 PHE A N 9
ATOM 9695 C CA . PHE A 1 46 ? 58.666 -4.534 4.731 1.00 0.00 46 PHE A CA 9
ATOM 9696 C C . PHE A 1 46 ? 57.388 -5.296 5.127 1.00 0.00 46 PHE A C 9
ATOM 9697 O O . PHE A 1 46 ? 57.446 -6.401 5.661 1.00 0.00 46 PHE A O 9
ATOM 9714 N N . PRO A 1 47 ? 56.208 -4.691 4.911 1.00 0.00 47 PRO A N 9
ATOM 9715 C CA . PRO A 1 47 ? 54.938 -5.388 4.985 1.00 0.00 47 PRO A CA 9
ATOM 9716 C C . PRO A 1 47 ? 54.423 -5.741 3.589 1.00 0.00 47 PRO A C 9
ATOM 9717 O O . PRO A 1 47 ? 53.261 -6.097 3.409 1.00 0.00 47 PRO A O 9
ATOM 9728 N N . LEU A 1 48 ? 55.316 -5.636 2.608 1.00 0.00 48 LEU A N 9
ATOM 9729 C CA . LEU A 1 48 ? 54.963 -5.840 1.211 1.00 0.00 48 LEU A CA 9
ATOM 9730 C C . LEU A 1 48 ? 56.097 -6.518 0.450 1.00 0.00 48 LEU A C 9
ATOM 9731 O O . LEU A 1 48 ? 56.023 -7.704 0.137 1.00 0.00 48 LEU A O 9
ATOM 9747 N N . THR A 1 49 ? 57.159 -5.764 0.193 1.00 0.00 49 THR A N 9
ATOM 9748 C CA . THR A 1 49 ? 58.281 -6.231 -0.595 1.00 0.00 49 THR A CA 9
ATOM 9749 C C . THR A 1 49 ? 59.318 -5.107 -0.658 1.00 0.00 49 THR A C 9
ATOM 9750 O O . THR A 1 49 ? 59.201 -4.152 -1.421 1.00 0.00 49 THR A O 9
ATOM 9761 N N . GLN A 1 50 ? 60.306 -5.208 0.219 1.00 0.00 50 GLN A N 9
ATOM 9762 C CA . GLN A 1 50 ? 61.236 -4.119 0.475 1.00 0.00 50 GLN A CA 9
ATOM 9763 C C . GLN A 1 50 ? 62.647 -4.637 0.693 1.00 0.00 50 GLN A C 9
ATOM 9764 O O . GLN A 1 50 ? 62.849 -5.805 1.015 1.00 0.00 50 GLN A O 9
ATOM 9778 N N . PHE A 1 51 ? 63.608 -3.748 0.522 1.00 0.00 51 PHE A N 9
ATOM 9779 C CA . PHE A 1 51 ? 64.982 -3.992 0.932 1.00 0.00 51 PHE A CA 9
ATOM 9780 C C . PHE A 1 51 ? 65.283 -3.097 2.143 1.00 0.00 51 PHE A C 9
ATOM 9781 O O . PHE A 1 51 ? 64.612 -2.085 2.350 1.00 0.00 51 PHE A O 9
ATOM 9798 N N . THR A 1 52 ? 66.281 -3.446 2.932 1.00 0.00 52 THR A N 9
ATOM 9799 C CA . THR A 1 52 ? 66.567 -2.708 4.146 1.00 0.00 52 THR A CA 9
ATOM 9800 C C . THR A 1 52 ? 67.818 -1.852 3.979 1.00 0.00 52 THR A C 9
ATOM 9801 O O . THR A 1 52 ? 68.936 -2.360 3.951 1.00 0.00 52 THR A O 9
ATOM 9812 N N . CYS A 1 53 ? 67.604 -0.553 3.828 1.00 0.00 53 CYS A N 9
ATOM 9813 C CA . CYS A 1 53 ? 68.689 0.408 3.693 1.00 0.00 53 CYS A CA 9
ATOM 9814 C C . CYS A 1 53 ? 69.565 0.428 4.945 1.00 0.00 53 CYS A C 9
ATOM 9815 O O . CYS A 1 53 ? 69.066 0.621 6.055 1.00 0.00 53 CYS A O 9
ATOM 9822 N N . ASN A 1 54 ? 70.871 0.237 4.757 1.00 0.00 54 ASN A N 9
ATOM 9823 C CA . ASN A 1 54 ? 71.815 0.158 5.877 1.00 0.00 54 ASN A CA 9
ATOM 9824 C C . ASN A 1 54 ? 71.865 1.459 6.683 1.00 0.00 54 ASN A C 9
ATOM 9825 O O . ASN A 1 54 ? 72.263 1.456 7.848 1.00 0.00 54 ASN A O 9
ATOM 9836 N N . ASN A 1 55 ? 71.454 2.563 6.064 1.00 0.00 55 ASN A N 9
ATOM 9837 C CA . ASN A 1 55 ? 71.486 3.863 6.716 1.00 0.00 55 ASN A CA 9
ATOM 9838 C C . ASN A 1 55 ? 70.383 3.976 7.768 1.00 0.00 55 ASN A C 9
ATOM 9839 O O . ASN A 1 55 ? 70.274 4.984 8.465 1.00 0.00 55 ASN A O 9
ATOM 9850 N N . GLY A 1 56 ? 69.560 2.940 7.872 1.00 0.00 56 GLY A N 9
ATOM 9851 C CA . GLY A 1 56 ? 68.506 2.932 8.863 1.00 0.00 56 GLY A CA 9
ATOM 9852 C C . GLY A 1 56 ? 67.127 3.023 8.244 1.00 0.00 56 GLY A C 9
ATOM 9853 O O . GLY A 1 56 ? 66.123 2.878 8.934 1.00 0.00 56 GLY A O 9
ATOM 9857 N N . ARG A 1 57 ? 67.070 3.282 6.944 1.00 0.00 57 ARG A N 9
ATOM 9858 C CA . ARG A 1 57 ? 65.789 3.377 6.260 1.00 0.00 57 ARG A CA 9
ATOM 9859 C C . ARG A 1 57 ? 65.388 2.023 5.694 1.00 0.00 57 ARG A C 9
ATOM 9860 O O . ARG A 1 57 ? 66.115 1.038 5.815 1.00 0.00 57 ARG A O 9
ATOM 9881 N N . CYS A 1 58 ? 64.241 1.991 5.055 1.00 0.00 58 CYS A N 9
ATOM 9882 C CA . CYS A 1 58 ? 63.807 0.836 4.302 1.00 0.00 58 CYS A CA 9
ATOM 9883 C C . CYS A 1 58 ? 63.490 1.276 2.884 1.00 0.00 58 CYS A C 9
ATOM 9884 O O . CYS A 1 58 ? 62.761 2.244 2.682 1.00 0.00 58 CYS A O 9
ATOM 9891 N N . ILE A 1 59 ? 64.066 0.601 1.910 1.00 0.00 59 ILE A N 9
ATOM 9892 C CA . ILE A 1 59 ? 63.917 1.010 0.528 1.00 0.00 59 ILE A CA 9
ATOM 9893 C C . ILE A 1 59 ? 63.060 0.019 -0.238 1.00 0.00 59 ILE A C 9
ATOM 9894 O O . ILE A 1 59 ? 62.940 -1.140 0.158 1.00 0.00 59 ILE A O 9
ATOM 9910 N N . ASN A 1 60 ? 62.466 0.474 -1.329 1.00 0.00 60 ASN A N 9
ATOM 9911 C CA . ASN A 1 60 ? 61.605 -0.377 -2.139 1.00 0.00 60 ASN A CA 9
ATOM 9912 C C . ASN A 1 60 ? 62.417 -1.507 -2.735 1.00 0.00 60 ASN A C 9
ATOM 9913 O O . ASN A 1 60 ? 63.606 -1.344 -3.011 1.00 0.00 60 ASN A O 9
ATOM 9924 N N . ILE A 1 61 ? 61.779 -2.646 -2.942 1.00 0.00 61 ILE A N 9
ATOM 9925 C CA . ILE A 1 61 ? 62.463 -3.810 -3.486 1.00 0.00 61 ILE A CA 9
ATOM 9926 C C . ILE A 1 61 ? 62.736 -3.629 -4.992 1.00 0.00 61 ILE A C 9
ATOM 9927 O O . ILE A 1 61 ? 63.300 -4.503 -5.651 1.00 0.00 61 ILE A O 9
ATOM 9943 N N . ASN A 1 62 ? 62.340 -2.477 -5.522 1.00 0.00 62 ASN A N 9
ATOM 9944 C CA . ASN A 1 62 ? 62.491 -2.190 -6.943 1.00 0.00 62 ASN A CA 9
ATOM 9945 C C . ASN A 1 62 ? 63.509 -1.070 -7.179 1.00 0.00 62 ASN A C 9
ATOM 9946 O O . ASN A 1 62 ? 63.413 -0.323 -8.150 1.00 0.00 62 ASN A O 9
ATOM 9957 N N . TRP A 1 63 ? 64.512 -1.001 -6.303 1.00 0.00 63 TRP A N 9
ATOM 9958 C CA . TRP A 1 63 ? 65.634 -0.067 -6.461 1.00 0.00 63 TRP A CA 9
ATOM 9959 C C . TRP A 1 63 ? 66.852 -0.877 -6.904 1.00 0.00 63 TRP A C 9
ATOM 9960 O O . TRP A 1 63 ? 68.009 -0.422 -6.886 1.00 0.00 63 TRP A O 9
ATOM 9981 N N . ARG A 1 64 ? 66.541 -2.125 -7.249 1.00 0.00 64 ARG A N 9
ATOM 9982 C CA . ARG A 1 64 ? 67.438 -3.016 -7.965 1.00 0.00 64 ARG A CA 9
ATOM 9983 C C . ARG A 1 64 ? 67.640 -2.511 -9.392 1.00 0.00 64 ARG A C 9
ATOM 9984 O O . ARG A 1 64 ? 66.893 -2.903 -10.290 1.00 0.00 64 ARG A O 9
ATOM 10005 N N . CYS A 1 65 ? 68.605 -1.632 -9.617 1.00 0.00 65 CYS A N 9
ATOM 10006 C CA . CYS A 1 65 ? 68.810 -1.115 -10.962 1.00 0.00 65 CYS A CA 9
ATOM 10007 C C . CYS A 1 65 ? 69.785 -1.991 -11.735 1.00 0.00 65 CYS A C 9
ATOM 10008 O O . CYS A 1 65 ? 69.631 -2.190 -12.945 1.00 0.00 65 CYS A O 9
ATOM 10015 N N . ASP A 1 66 ? 70.769 -2.533 -11.035 1.00 0.00 66 ASP A N 9
ATOM 10016 C CA . ASP A 1 66 ? 71.758 -3.404 -11.661 1.00 0.00 66 ASP A CA 9
ATOM 10017 C C . ASP A 1 66 ? 72.152 -4.583 -10.755 1.00 0.00 66 ASP A C 9
ATOM 10018 O O . ASP A 1 66 ? 71.582 -5.671 -10.878 1.00 0.00 66 ASP A O 9
ATOM 10027 N N . ASN A 1 67 ? 73.088 -4.372 -9.830 1.00 0.00 67 ASN A N 9
ATOM 10028 C CA . ASN A 1 67 ? 73.634 -5.458 -9.020 1.00 0.00 67 ASN A CA 9
ATOM 10029 C C . ASN A 1 67 ? 72.591 -5.966 -8.034 1.00 0.00 67 ASN A C 9
ATOM 10030 O O . ASN A 1 67 ? 72.084 -7.082 -8.176 1.00 0.00 67 ASN A O 9
ATOM 10041 N N . ASP A 1 68 ? 72.257 -5.145 -7.054 1.00 0.00 68 ASP A N 9
ATOM 10042 C CA . ASP A 1 68 ? 71.167 -5.449 -6.140 1.00 0.00 68 ASP A CA 9
ATOM 10043 C C . ASP A 1 68 ? 70.344 -4.178 -5.902 1.00 0.00 68 ASP A C 9
ATOM 10044 O O . ASP A 1 68 ? 70.082 -3.446 -6.851 1.00 0.00 68 ASP A O 9
ATOM 10053 N N . ASN A 1 69 ? 69.909 -3.936 -4.668 1.00 0.00 69 ASN A N 9
ATOM 10054 C CA . ASN A 1 69 ? 68.949 -2.864 -4.373 1.00 0.00 69 ASN A CA 9
ATOM 10055 C C . ASN A 1 69 ? 69.583 -1.758 -3.525 1.00 0.00 69 ASN A C 9
ATOM 10056 O O . ASN A 1 69 ? 70.037 -2.009 -2.402 1.00 0.00 69 ASN A O 9
ATOM 10067 N N . ASP A 1 70 ? 69.590 -0.527 -4.032 1.00 0.00 70 ASP A N 9
ATOM 10068 C CA . ASP A 1 70 ? 70.305 0.550 -3.352 1.00 0.00 70 ASP A CA 9
ATOM 10069 C C . ASP A 1 70 ? 69.394 1.581 -2.706 1.00 0.00 70 ASP A C 9
ATOM 10070 O O . ASP A 1 70 ? 68.188 1.580 -2.904 1.00 0.00 70 ASP A O 9
ATOM 10079 N N . CYS A 1 71 ? 70.025 2.490 -1.965 1.00 0.00 71 CYS A N 9
ATOM 10080 C CA . CYS A 1 71 ? 69.324 3.434 -1.102 1.00 0.00 71 CYS A CA 9
ATOM 10081 C C . CYS A 1 71 ? 69.843 4.858 -1.309 1.00 0.00 71 CYS A C 9
ATOM 10082 O O . CYS A 1 71 ? 69.328 5.810 -0.721 1.00 0.00 71 CYS A O 9
ATOM 10089 N N . GLY A 1 72 ? 70.865 5.005 -2.144 1.00 0.00 72 GLY A N 9
ATOM 10090 C CA . GLY A 1 72 ? 71.428 6.319 -2.395 1.00 0.00 72 GLY A CA 9
ATOM 10091 C C . GLY A 1 72 ? 72.620 6.651 -1.511 1.00 0.00 72 GLY A C 9
ATOM 10092 O O . GLY A 1 72 ? 73.349 7.602 -1.791 1.00 0.00 72 GLY A O 9
ATOM 10096 N N . ASP A 1 73 ? 72.826 5.886 -0.441 1.00 0.00 73 ASP A N 9
ATOM 10097 C CA . ASP A 1 73 ? 73.923 6.163 0.480 1.00 0.00 73 ASP A CA 9
ATOM 10098 C C . ASP A 1 73 ? 75.036 5.111 0.364 1.00 0.00 73 ASP A C 9
ATOM 10099 O O . ASP A 1 73 ? 76.172 5.441 0.021 1.00 0.00 73 ASP A O 9
ATOM 10108 N N . ASN A 1 74 ? 74.702 3.849 0.626 1.00 0.00 74 ASN A N 9
ATOM 10109 C CA . ASN A 1 74 ? 75.676 2.761 0.608 1.00 0.00 74 ASN A CA 9
ATOM 10110 C C . ASN A 1 74 ? 74.945 1.440 0.829 1.00 0.00 74 ASN A C 9
ATOM 10111 O O . ASN A 1 74 ? 75.271 0.676 1.732 1.00 0.00 74 ASN A O 9
ATOM 10122 N N . SER A 1 75 ? 73.950 1.175 -0.003 1.00 0.00 75 SER A N 9
ATOM 10123 C CA . SER A 1 75 ? 73.113 0.000 0.179 1.00 0.00 75 SER A CA 9
ATOM 10124 C C . SER A 1 75 ? 73.683 -1.201 -0.560 1.00 0.00 75 SER A C 9
ATOM 10125 O O . SER A 1 75 ? 74.564 -1.888 -0.050 1.00 0.00 75 SER A O 9
ATOM 10133 N N . ASP A 1 76 ? 73.164 -1.449 -1.749 1.00 0.00 76 ASP A N 9
ATOM 10134 C CA . ASP A 1 76 ? 73.680 -2.497 -2.618 1.00 0.00 76 ASP A CA 9
ATOM 10135 C C . ASP A 1 76 ? 75.141 -2.218 -2.944 1.00 0.00 76 ASP A C 9
ATOM 10136 O O . ASP A 1 76 ? 76.031 -3.020 -2.653 1.00 0.00 76 ASP A O 9
ATOM 10145 N N . GLU A 1 77 ? 75.370 -1.051 -3.513 1.00 0.00 77 GLU A N 9
ATOM 10146 C CA . GLU A 1 77 ? 76.713 -0.594 -3.818 1.00 0.00 77 GLU A CA 9
ATOM 10147 C C . GLU A 1 77 ? 76.970 0.740 -3.135 1.00 0.00 77 GLU A C 9
ATOM 10148 O O . GLU A 1 77 ? 77.946 0.910 -2.408 1.00 0.00 77 GLU A O 9
ATOM 10160 N N . ALA A 1 78 ? 76.054 1.658 -3.356 1.00 0.00 78 ALA A N 9
ATOM 10161 C CA . ALA A 1 78 ? 76.095 2.988 -2.779 1.00 0.00 78 ALA A CA 9
ATOM 10162 C C . ALA A 1 78 ? 74.820 3.738 -3.127 1.00 0.00 78 ALA A C 9
ATOM 10163 O O . ALA A 1 78 ? 73.890 3.804 -2.320 1.00 0.00 78 ALA A O 9
ATOM 10170 N N . GLY A 1 79 ? 74.754 4.238 -4.353 1.00 0.00 79 GLY A N 9
ATOM 10171 C CA . GLY A 1 79 ? 73.649 5.077 -4.750 1.00 0.00 79 GLY A CA 9
ATOM 10172 C C . GLY A 1 79 ? 73.435 5.082 -6.247 1.00 0.00 79 GLY A C 9
ATOM 10173 O O . GLY A 1 79 ? 74.189 5.711 -6.989 1.00 0.00 79 GLY A O 9
ATOM 10177 N N . CYS A 1 80 ? 72.404 4.381 -6.685 1.00 0.00 80 CYS A N 9
ATOM 10178 C CA . CYS A 1 80 ? 72.036 4.333 -8.090 1.00 0.00 80 CYS A CA 9
ATOM 10179 C C . CYS A 1 80 ? 70.932 5.357 -8.351 1.00 0.00 80 CYS A C 9
ATOM 10180 O O . CYS A 1 80 ? 70.551 5.625 -9.493 1.00 0.00 80 CYS A O 9
ATOM 10187 N N . SER A 1 81 ? 70.454 5.961 -7.268 1.00 0.00 81 SER A N 9
ATOM 10188 C CA . SER A 1 81 ? 69.369 6.931 -7.326 1.00 0.00 81 SER A CA 9
ATOM 10189 C C . SER A 1 81 ? 69.891 8.353 -7.573 1.00 0.00 81 SER A C 9
ATOM 10190 O O . SER A 1 81 ? 69.404 9.306 -6.965 1.00 0.00 81 SER A O 9
ATOM 10198 N N . HIS A 1 82 ? 70.850 8.472 -8.496 1.00 0.00 82 HIS A N 9
ATOM 10199 C CA . HIS A 1 82 ? 71.431 9.763 -8.899 1.00 0.00 82 HIS A CA 9
ATOM 10200 C C . HIS A 1 82 ? 72.338 10.340 -7.816 1.00 0.00 82 HIS A C 9
ATOM 10201 O O . HIS A 1 82 ? 73.542 10.013 -7.819 1.00 0.00 82 HIS A O 9
ATOM 10216 N N . SER A 1 1 ? 37.843 -5.419 -3.605 1.00 0.00 1 SER A N 10
ATOM 10217 C CA . SER A 1 1 ? 36.567 -5.590 -2.876 1.00 0.00 1 SER A CA 10
ATOM 10218 C C . SER A 1 1 ? 35.567 -4.537 -3.353 1.00 0.00 1 SER A C 10
ATOM 10219 O O . SER A 1 1 ? 35.756 -3.959 -4.419 1.00 0.00 1 SER A O 10
ATOM 10229 N N . ALA A 1 2 ? 34.516 -4.296 -2.569 1.00 0.00 2 ALA A N 10
ATOM 10230 C CA . ALA A 1 2 ? 33.479 -3.333 -2.939 1.00 0.00 2 ALA A CA 10
ATOM 10231 C C . ALA A 1 2 ? 34.054 -1.932 -3.101 1.00 0.00 2 ALA A C 10
ATOM 10232 O O . ALA A 1 2 ? 33.546 -1.120 -3.871 1.00 0.00 2 ALA A O 10
ATOM 10239 N N . ARG A 1 3 ? 35.121 -1.665 -2.373 1.00 0.00 3 ARG A N 10
ATOM 10240 C CA . ARG A 1 3 ? 35.822 -0.394 -2.484 1.00 0.00 3 ARG A CA 10
ATOM 10241 C C . ARG A 1 3 ? 37.314 -0.587 -2.261 1.00 0.00 3 ARG A C 10
ATOM 10242 O O . ARG A 1 3 ? 38.134 0.008 -2.956 1.00 0.00 3 ARG A O 10
ATOM 10263 N N . THR A 1 4 ? 37.661 -1.425 -1.294 1.00 0.00 4 THR A N 10
ATOM 10264 C CA . THR A 1 4 ? 39.053 -1.676 -0.974 1.00 0.00 4 THR A CA 10
ATOM 10265 C C . THR A 1 4 ? 39.780 -2.402 -2.106 1.00 0.00 4 THR A C 10
ATOM 10266 O O . THR A 1 4 ? 39.205 -3.249 -2.801 1.00 0.00 4 THR A O 10
ATOM 10277 N N . CYS A 1 5 ? 41.042 -2.039 -2.271 1.00 0.00 5 CYS A N 10
ATOM 10278 C CA . CYS A 1 5 ? 41.906 -2.561 -3.317 1.00 0.00 5 CYS A CA 10
ATOM 10279 C C . CYS A 1 5 ? 42.113 -4.073 -3.178 1.00 0.00 5 CYS A C 10
ATOM 10280 O O . CYS A 1 5 ? 41.863 -4.645 -2.116 1.00 0.00 5 CYS A O 10
ATOM 10287 N N . PRO A 1 6 ? 42.529 -4.745 -4.265 1.00 0.00 6 PRO A N 10
ATOM 10288 C CA . PRO A 1 6 ? 42.845 -6.181 -4.244 1.00 0.00 6 PRO A CA 10
ATOM 10289 C C . PRO A 1 6 ? 43.944 -6.504 -3.230 1.00 0.00 6 PRO A C 10
ATOM 10290 O O . PRO A 1 6 ? 44.738 -5.633 -2.887 1.00 0.00 6 PRO A O 10
ATOM 10301 N N . PRO A 1 7 ? 44.019 -7.769 -2.766 1.00 0.00 7 PRO A N 10
ATOM 10302 C CA . PRO A 1 7 ? 44.973 -8.202 -1.723 1.00 0.00 7 PRO A CA 10
ATOM 10303 C C . PRO A 1 7 ? 46.439 -7.993 -2.105 1.00 0.00 7 PRO A C 10
ATOM 10304 O O . PRO A 1 7 ? 47.324 -8.080 -1.259 1.00 0.00 7 PRO A O 10
ATOM 10315 N N . ASN A 1 8 ? 46.694 -7.718 -3.379 1.00 0.00 8 ASN A N 10
ATOM 10316 C CA . ASN A 1 8 ? 48.054 -7.463 -3.848 1.00 0.00 8 ASN A CA 10
ATOM 10317 C C . ASN A 1 8 ? 48.424 -6.004 -3.584 1.00 0.00 8 ASN A C 10
ATOM 10318 O O . ASN A 1 8 ? 49.565 -5.585 -3.783 1.00 0.00 8 ASN A O 10
ATOM 10329 N N . GLN A 1 9 ? 47.444 -5.234 -3.143 1.00 0.00 9 GLN A N 10
ATOM 10330 C CA . GLN A 1 9 ? 47.632 -3.824 -2.876 1.00 0.00 9 GLN A CA 10
ATOM 10331 C C . GLN A 1 9 ? 46.772 -3.392 -1.696 1.00 0.00 9 GLN A C 10
ATOM 10332 O O . GLN A 1 9 ? 46.251 -4.224 -0.954 1.00 0.00 9 GLN A O 10
ATOM 10346 N N . PHE A 1 10 ? 46.637 -2.095 -1.538 1.00 0.00 10 PHE A N 10
ATOM 10347 C CA . PHE A 1 10 ? 45.994 -1.503 -0.380 1.00 0.00 10 PHE A CA 10
ATOM 10348 C C . PHE A 1 10 ? 45.279 -0.219 -0.797 1.00 0.00 10 PHE A C 10
ATOM 10349 O O . PHE A 1 10 ? 45.581 0.352 -1.841 1.00 0.00 10 PHE A O 10
ATOM 10366 N N . SER A 1 11 ? 44.339 0.238 0.008 1.00 0.00 11 SER A N 10
ATOM 10367 C CA . SER A 1 11 ? 43.561 1.404 -0.329 1.00 0.00 11 SER A CA 10
ATOM 10368 C C . SER A 1 11 ? 43.955 2.587 0.515 1.00 0.00 11 SER A C 10
ATOM 10369 O O . SER A 1 11 ? 43.651 2.648 1.704 1.00 0.00 11 SER A O 10
ATOM 10377 N N . CYS A 1 12 ? 44.665 3.509 -0.096 1.00 0.00 12 CYS A N 10
ATOM 10378 C CA . CYS A 1 12 ? 44.906 4.784 0.538 1.00 0.00 12 CYS A CA 10
ATOM 10379 C C . CYS A 1 12 ? 43.572 5.489 0.751 1.00 0.00 12 CYS A C 10
ATOM 10380 O O . CYS A 1 12 ? 42.725 5.490 -0.146 1.00 0.00 12 CYS A O 10
ATOM 10387 N N . ALA A 1 13 ? 43.433 6.105 1.923 1.00 0.00 13 ALA A N 10
ATOM 10388 C CA . ALA A 1 13 ? 42.162 6.625 2.445 1.00 0.00 13 ALA A CA 10
ATOM 10389 C C . ALA A 1 13 ? 41.131 7.007 1.380 1.00 0.00 13 ALA A C 10
ATOM 10390 O O . ALA A 1 13 ? 41.267 8.021 0.685 1.00 0.00 13 ALA A O 10
ATOM 10397 N N . SER A 1 14 ? 40.131 6.129 1.244 1.00 0.00 14 SER A N 10
ATOM 10398 C CA . SER A 1 14 ? 38.891 6.395 0.503 1.00 0.00 14 SER A CA 10
ATOM 10399 C C . SER A 1 14 ? 39.053 6.390 -1.024 1.00 0.00 14 SER A C 10
ATOM 10400 O O . SER A 1 14 ? 38.241 5.790 -1.734 1.00 0.00 14 SER A O 10
ATOM 10408 N N . GLY A 1 15 ? 40.076 7.054 -1.536 1.00 0.00 15 GLY A N 10
ATOM 10409 C CA . GLY A 1 15 ? 40.143 7.285 -2.970 1.00 0.00 15 GLY A CA 10
ATOM 10410 C C . GLY A 1 15 ? 41.236 6.521 -3.694 1.00 0.00 15 GLY A C 10
ATOM 10411 O O . GLY A 1 15 ? 41.046 6.103 -4.837 1.00 0.00 15 GLY A O 10
ATOM 10415 N N . ARG A 1 16 ? 42.375 6.337 -3.053 1.00 0.00 16 ARG A N 10
ATOM 10416 C CA . ARG A 1 16 ? 43.553 5.855 -3.763 1.00 0.00 16 ARG A CA 10
ATOM 10417 C C . ARG A 1 16 ? 43.675 4.333 -3.701 1.00 0.00 16 ARG A C 10
ATOM 10418 O O . ARG A 1 16 ? 42.965 3.663 -2.949 1.00 0.00 16 ARG A O 10
ATOM 10439 N N . CYS A 1 17 ? 44.606 3.807 -4.488 1.00 0.00 17 CYS A N 10
ATOM 10440 C CA . CYS A 1 17 ? 44.856 2.377 -4.569 1.00 0.00 17 CYS A CA 10
ATOM 10441 C C . CYS A 1 17 ? 46.363 2.160 -4.648 1.00 0.00 17 CYS A C 10
ATOM 10442 O O . CYS A 1 17 ? 46.957 2.269 -5.720 1.00 0.00 17 CYS A O 10
ATOM 10449 N N . ILE A 1 18 ? 46.984 1.896 -3.510 1.00 0.00 18 ILE A N 10
ATOM 10450 C CA . ILE A 1 18 ? 48.434 1.838 -3.433 1.00 0.00 18 ILE A CA 10
ATOM 10451 C C . ILE A 1 18 ? 48.887 0.401 -3.194 1.00 0.00 18 ILE A C 10
ATOM 10452 O O . ILE A 1 18 ? 48.268 -0.319 -2.424 1.00 0.00 18 ILE A O 10
ATOM 10468 N N . PRO A 1 19 ? 49.941 -0.051 -3.878 1.00 0.00 19 PRO A N 10
ATOM 10469 C CA . PRO A 1 19 ? 50.453 -1.417 -3.721 1.00 0.00 19 PRO A CA 10
ATOM 10470 C C . PRO A 1 19 ? 50.859 -1.729 -2.277 1.00 0.00 19 PRO A C 10
ATOM 10471 O O . PRO A 1 19 ? 51.197 -0.836 -1.508 1.00 0.00 19 PRO A O 10
ATOM 10482 N N . ILE A 1 20 ? 50.810 -3.003 -1.920 1.00 0.00 20 ILE A N 10
ATOM 10483 C CA . ILE A 1 20 ? 51.170 -3.453 -0.577 1.00 0.00 20 ILE A CA 10
ATOM 10484 C C . ILE A 1 20 ? 52.624 -3.111 -0.228 1.00 0.00 20 ILE A C 10
ATOM 10485 O O . ILE A 1 20 ? 53.472 -2.995 -1.113 1.00 0.00 20 ILE A O 10
ATOM 10501 N N . SER A 1 21 ? 52.871 -2.914 1.079 1.00 0.00 21 SER A N 10
ATOM 10502 C CA . SER A 1 21 ? 54.198 -2.606 1.631 1.00 0.00 21 SER A CA 10
ATOM 10503 C C . SER A 1 21 ? 54.543 -1.138 1.466 1.00 0.00 21 SER A C 10
ATOM 10504 O O . SER A 1 21 ? 55.448 -0.626 2.114 1.00 0.00 21 SER A O 10
ATOM 10512 N N . TRP A 1 22 ? 53.810 -0.480 0.593 1.00 0.00 22 TRP A N 10
ATOM 10513 C CA . TRP A 1 22 ? 53.975 0.964 0.373 1.00 0.00 22 TRP A CA 10
ATOM 10514 C C . TRP A 1 22 ? 53.591 1.744 1.618 1.00 0.00 22 TRP A C 10
ATOM 10515 O O . TRP A 1 22 ? 54.222 2.730 1.966 1.00 0.00 22 TRP A O 10
ATOM 10536 N N . THR A 1 23 ? 52.559 1.258 2.283 1.00 0.00 23 THR A N 10
ATOM 10537 C CA . THR A 1 23 ? 52.005 1.916 3.458 1.00 0.00 23 THR A CA 10
ATOM 10538 C C . THR A 1 23 ? 53.052 2.078 4.555 1.00 0.00 23 THR A C 10
ATOM 10539 O O . THR A 1 23 ? 53.334 3.181 5.004 1.00 0.00 23 THR A O 10
ATOM 10550 N N . CYS A 1 24 ? 53.615 0.980 4.987 1.00 0.00 24 CYS A N 10
ATOM 10551 C CA . CYS A 1 24 ? 54.701 1.023 5.934 1.00 0.00 24 CYS A CA 10
ATOM 10552 C C . CYS A 1 24 ? 56.029 1.126 5.179 1.00 0.00 24 CYS A C 10
ATOM 10553 O O . CYS A 1 24 ? 56.625 0.104 4.822 1.00 0.00 24 CYS A O 10
ATOM 10560 N N . ASP A 1 25 ? 56.466 2.349 4.915 1.00 0.00 25 ASP A N 10
ATOM 10561 C CA . ASP A 1 25 ? 57.683 2.598 4.144 1.00 0.00 25 ASP A CA 10
ATOM 10562 C C . ASP A 1 25 ? 58.747 3.254 5.022 1.00 0.00 25 ASP A C 10
ATOM 10563 O O . ASP A 1 25 ? 59.819 2.688 5.241 1.00 0.00 25 ASP A O 10
ATOM 10572 N N . LEU A 1 26 ? 58.424 4.437 5.537 1.00 0.00 26 LEU A N 10
ATOM 10573 C CA . LEU A 1 26 ? 59.268 5.153 6.497 1.00 0.00 26 LEU A CA 10
ATOM 10574 C C . LEU A 1 26 ? 58.561 6.442 6.893 1.00 0.00 26 LEU A C 10
ATOM 10575 O O . LEU A 1 26 ? 58.625 6.883 8.041 1.00 0.00 26 LEU A O 10
ATOM 10591 N N . ASP A 1 27 ? 57.909 7.049 5.919 1.00 0.00 27 ASP A N 10
ATOM 10592 C CA . ASP A 1 27 ? 57.041 8.192 6.167 1.00 0.00 27 ASP A CA 10
ATOM 10593 C C . ASP A 1 27 ? 55.674 7.889 5.562 1.00 0.00 27 ASP A C 10
ATOM 10594 O O . ASP A 1 27 ? 55.558 6.965 4.760 1.00 0.00 27 ASP A O 10
ATOM 10603 N N . ASP A 1 28 ? 54.655 8.654 5.939 1.00 0.00 28 ASP A N 10
ATOM 10604 C CA . ASP A 1 28 ? 53.276 8.352 5.533 1.00 0.00 28 ASP A CA 10
ATOM 10605 C C . ASP A 1 28 ? 53.121 8.411 4.025 1.00 0.00 28 ASP A C 10
ATOM 10606 O O . ASP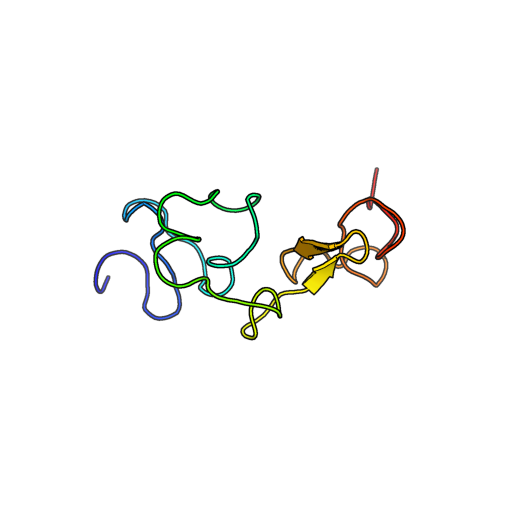 A 1 28 ? 53.419 9.433 3.399 1.00 0.00 28 ASP A O 10
ATOM 10615 N N . ASP A 1 29 ? 52.689 7.305 3.442 1.00 0.00 29 ASP A N 10
ATOM 10616 C CA . ASP A 1 29 ? 52.327 7.293 2.041 1.00 0.00 29 ASP A CA 10
ATOM 10617 C C . ASP A 1 29 ? 51.028 8.059 1.920 1.00 0.00 29 ASP A C 10
ATOM 10618 O O . ASP A 1 29 ? 51.014 9.238 1.553 1.00 0.00 29 ASP A O 10
ATOM 10627 N N . CYS A 1 30 ? 49.939 7.376 2.215 1.00 0.00 30 CYS A N 10
ATOM 10628 C CA . CYS A 1 30 ? 48.690 8.039 2.578 1.00 0.00 30 CYS A CA 10
ATOM 10629 C C . CYS A 1 30 ? 47.610 7.057 3.005 1.00 0.00 30 CYS A C 10
ATOM 10630 O O . CYS A 1 30 ? 46.446 7.448 3.137 1.00 0.00 30 CYS A O 10
ATOM 10637 N N . GLY A 1 31 ? 47.997 5.807 3.252 1.00 0.00 31 GLY A N 10
ATOM 10638 C CA . GLY A 1 31 ? 47.046 4.733 3.489 1.00 0.00 31 GLY A CA 10
ATOM 10639 C C . GLY A 1 31 ? 45.898 5.120 4.390 1.00 0.00 31 GLY A C 10
ATOM 10640 O O . GLY A 1 31 ? 44.739 4.910 4.045 1.00 0.00 31 GLY A O 10
ATOM 10644 N N . ASP A 1 32 ? 46.211 5.696 5.533 1.00 0.00 32 ASP A N 10
ATOM 10645 C CA . ASP A 1 32 ? 45.174 6.203 6.418 1.00 0.00 32 ASP A CA 10
ATOM 10646 C C . ASP A 1 32 ? 45.537 7.605 6.872 1.00 0.00 32 ASP A C 10
ATOM 10647 O O . ASP A 1 32 ? 45.173 8.035 7.965 1.00 0.00 32 ASP A O 10
ATOM 10656 N N . ARG A 1 33 ? 46.255 8.331 6.000 1.00 0.00 33 ARG A N 10
ATOM 10657 C CA . ARG A 1 33 ? 46.683 9.706 6.297 1.00 0.00 33 ARG A CA 10
ATOM 10658 C C . ARG A 1 33 ? 47.623 9.679 7.480 1.00 0.00 33 ARG A C 10
ATOM 10659 O O . ARG A 1 33 ? 47.834 10.674 8.174 1.00 0.00 33 ARG A O 10
ATOM 10680 N N . SER A 1 34 ? 48.192 8.507 7.642 1.00 0.00 34 SER A N 10
ATOM 10681 C CA . SER A 1 34 ? 49.027 8.150 8.756 1.00 0.00 34 SER A CA 10
ATOM 10682 C C . SER A 1 34 ? 49.294 6.652 8.663 1.00 0.00 34 SER A C 10
ATOM 10683 O O . SER A 1 34 ? 49.388 5.969 9.684 1.00 0.00 34 SER A O 10
ATOM 10691 N N . ASP A 1 35 ? 49.425 6.137 7.426 1.00 0.00 35 ASP A N 10
ATOM 10692 C CA . ASP A 1 35 ? 49.649 4.686 7.215 1.00 0.00 35 ASP A CA 10
ATOM 10693 C C . ASP A 1 35 ? 51.011 4.201 7.749 1.00 0.00 35 ASP A C 10
ATOM 10694 O O . ASP A 1 35 ? 51.423 3.068 7.487 1.00 0.00 35 ASP A O 10
ATOM 10703 N N . GLU A 1 36 ? 51.658 5.040 8.543 1.00 0.00 36 GLU A N 10
ATOM 10704 C CA . GLU A 1 36 ? 52.907 4.696 9.217 1.00 0.00 36 GLU A CA 10
ATOM 10705 C C . GLU A 1 36 ? 52.650 4.445 10.694 1.00 0.00 36 GLU A C 10
ATOM 10706 O O . GLU A 1 36 ? 53.572 4.225 11.480 1.00 0.00 36 GLU A O 10
ATOM 10718 N N . SER A 1 37 ? 51.387 4.480 11.066 1.00 0.00 37 SER A N 10
ATOM 10719 C CA . SER A 1 37 ? 50.989 4.286 12.442 1.00 0.00 37 SER A CA 10
ATOM 10720 C C . SER A 1 37 ? 49.622 3.626 12.500 1.00 0.00 37 SER A C 10
ATOM 10721 O O . SER A 1 37 ? 48.796 3.824 11.611 1.00 0.00 37 SER A O 10
ATOM 10729 N N . ALA A 1 38 ? 49.417 2.810 13.531 1.00 0.00 38 ALA A N 10
ATOM 10730 C CA . ALA A 1 38 ? 48.166 2.079 13.743 1.00 0.00 38 ALA A CA 10
ATOM 10731 C C . ALA A 1 38 ? 47.993 0.958 12.731 1.00 0.00 38 ALA A C 10
ATOM 10732 O O . ALA A 1 38 ? 47.049 0.170 12.810 1.00 0.00 38 ALA A O 10
ATOM 10739 N N . SER A 1 39 ? 48.909 0.894 11.794 1.00 0.00 39 SER A N 10
ATOM 10740 C CA . SER A 1 39 ? 49.037 -0.242 10.923 1.00 0.00 39 SER A CA 10
ATOM 10741 C C . SER A 1 39 ? 50.289 -0.989 11.345 1.00 0.00 39 SER A C 10
ATOM 10742 O O . SER A 1 39 ? 50.228 -2.091 11.893 1.00 0.00 39 SER A O 10
ATOM 10750 N N . CYS A 1 40 ? 51.427 -0.361 11.112 1.00 0.00 40 CYS A N 10
ATOM 10751 C CA . CYS A 1 40 ? 52.693 -0.867 11.601 1.00 0.00 40 CYS A CA 10
ATOM 10752 C C . CYS A 1 40 ? 53.078 -0.216 12.924 1.00 0.00 40 CYS A C 10
ATOM 10753 O O . CYS A 1 40 ? 52.772 0.951 13.163 1.00 0.00 40 CYS A O 10
ATOM 10760 N N . ALA A 1 41 ? 53.731 -0.983 13.787 1.00 0.00 41 ALA A N 10
ATOM 10761 C CA . ALA A 1 41 ? 54.312 -0.436 15.006 1.00 0.00 41 ALA A CA 10
ATOM 10762 C C . ALA A 1 41 ? 55.814 -0.261 14.820 1.00 0.00 41 ALA A C 10
ATOM 10763 O O . ALA A 1 41 ? 56.515 0.233 15.701 1.00 0.00 41 ALA A O 10
ATOM 10770 N N . TYR A 1 42 ? 56.274 -0.682 13.644 1.00 0.00 42 TYR A N 10
ATOM 10771 C CA . TYR A 1 42 ? 57.678 -0.604 13.243 1.00 0.00 42 TYR A CA 10
ATOM 10772 C C . TYR A 1 42 ? 58.625 -1.254 14.243 1.00 0.00 42 TYR A C 10
ATOM 10773 O O . TYR A 1 42 ? 59.250 -0.575 15.060 1.00 0.00 42 TYR A O 10
ATOM 10791 N N . PRO A 1 43 ? 58.723 -2.593 14.204 1.00 0.00 43 PRO A N 10
ATOM 10792 C CA . PRO A 1 43 ? 59.755 -3.316 14.935 1.00 0.00 43 PRO A CA 10
ATOM 10793 C C . PRO A 1 43 ? 61.079 -3.277 14.178 1.00 0.00 43 PRO A C 10
ATOM 10794 O O . PRO A 1 43 ? 62.155 -3.405 14.760 1.00 0.00 43 PRO A O 10
ATOM 10805 N N . THR A 1 44 ? 60.971 -3.098 12.869 1.00 0.00 44 THR A N 10
ATOM 10806 C CA . THR A 1 44 ? 62.119 -2.946 11.996 1.00 0.00 44 THR A CA 10
ATOM 10807 C C . THR A 1 44 ? 61.792 -1.965 10.887 1.00 0.00 44 THR A C 10
ATOM 10808 O O . THR A 1 44 ? 62.079 -0.778 10.989 1.00 0.00 44 THR A O 10
ATOM 10819 N N . CYS A 1 45 ? 61.132 -2.476 9.865 1.00 0.00 45 CYS A N 10
ATOM 10820 C CA . CYS A 1 45 ? 60.754 -1.686 8.694 1.00 0.00 45 CYS A CA 10
ATOM 10821 C C . CYS A 1 45 ? 59.575 -2.313 7.977 1.00 0.00 45 CYS A C 10
ATOM 10822 O O . CYS A 1 45 ? 58.481 -1.755 7.929 1.00 0.00 45 CYS A O 10
ATOM 10829 N N . PHE A 1 46 ? 59.816 -3.496 7.440 1.00 0.00 46 PHE A N 10
ATOM 10830 C CA . PHE A 1 46 ? 58.896 -4.118 6.500 1.00 0.00 46 PHE A CA 10
ATOM 10831 C C . PHE A 1 46 ? 57.612 -4.583 7.177 1.00 0.00 46 PHE A C 10
ATOM 10832 O O . PHE A 1 46 ? 57.640 -5.173 8.259 1.00 0.00 46 PHE A O 10
ATOM 10849 N N . PRO A 1 47 ? 56.465 -4.278 6.560 1.00 0.00 47 PRO A N 10
ATOM 10850 C CA . PRO A 1 47 ? 55.197 -4.888 6.923 1.00 0.00 47 PRO A CA 10
ATOM 10851 C C . PRO A 1 47 ? 54.931 -6.149 6.112 1.00 0.00 47 PRO A C 10
ATOM 10852 O O . PRO A 1 47 ? 54.214 -7.046 6.545 1.00 0.00 47 PRO A O 10
ATOM 10863 N N . LEU A 1 48 ? 55.539 -6.196 4.930 1.00 0.00 48 LEU A N 10
ATOM 10864 C CA . LEU A 1 48 ? 55.272 -7.242 3.954 1.00 0.00 48 LEU A CA 10
ATOM 10865 C C . LEU A 1 48 ? 56.480 -7.482 3.045 1.00 0.00 48 LEU A C 10
ATOM 10866 O O . LEU A 1 48 ? 57.106 -8.535 3.104 1.00 0.00 48 LEU A O 10
ATOM 10882 N N . THR A 1 49 ? 56.822 -6.491 2.228 1.00 0.00 49 THR A N 10
ATOM 10883 C CA . THR A 1 49 ? 57.906 -6.610 1.269 1.00 0.00 49 THR A CA 10
ATOM 10884 C C . THR A 1 49 ? 58.640 -5.278 1.159 1.00 0.00 49 THR A C 10
ATOM 10885 O O . THR A 1 49 ? 58.258 -4.388 0.401 1.00 0.00 49 THR A O 10
ATOM 10896 N N . GLN A 1 50 ? 59.673 -5.143 1.963 1.00 0.00 50 GLN A N 10
ATOM 10897 C CA . GLN A 1 50 ? 60.476 -3.930 2.023 1.00 0.00 50 GLN A CA 10
ATOM 10898 C C . GLN A 1 50 ? 61.958 -4.281 2.029 1.00 0.00 50 GLN A C 10
ATOM 10899 O O . GLN A 1 50 ? 62.346 -5.373 2.441 1.00 0.00 50 GLN A O 10
ATOM 10913 N N . PHE A 1 51 ? 62.771 -3.347 1.579 1.00 0.00 51 PHE A N 10
ATOM 10914 C CA . PHE A 1 51 ? 64.216 -3.447 1.688 1.00 0.00 51 PHE A CA 10
ATOM 10915 C C . PHE A 1 51 ? 64.664 -2.445 2.748 1.00 0.00 51 PHE A C 10
ATOM 10916 O O . PHE A 1 51 ? 64.024 -1.418 2.939 1.00 0.00 51 PHE A O 10
ATOM 10933 N N . THR A 1 52 ? 65.717 -2.749 3.469 1.00 0.00 52 THR A N 10
ATOM 10934 C CA . THR A 1 52 ? 66.216 -1.840 4.477 1.00 0.00 52 THR A CA 10
ATOM 10935 C C . THR A 1 52 ? 67.569 -1.276 4.058 1.00 0.00 52 THR A C 10
ATOM 10936 O O . THR A 1 52 ? 68.570 -1.996 4.059 1.00 0.00 52 THR A O 10
ATOM 10947 N N . CYS A 1 53 ? 67.586 -0.007 3.644 1.00 0.00 53 CYS A N 10
ATOM 10948 C CA . CYS A 1 53 ? 68.849 0.675 3.359 1.00 0.00 53 CYS A CA 10
ATOM 10949 C C . CYS A 1 53 ? 69.807 0.550 4.541 1.00 0.00 53 CYS A C 10
ATOM 10950 O O . CYS A 1 53 ? 69.431 0.810 5.683 1.00 0.00 53 CYS A O 10
ATOM 10957 N N . ASN A 1 54 ? 71.046 0.163 4.250 1.00 0.00 54 ASN A N 10
ATOM 10958 C CA . ASN A 1 54 ? 72.048 -0.119 5.283 1.00 0.00 54 ASN A CA 10
ATOM 10959 C C . ASN A 1 54 ? 72.285 1.059 6.223 1.00 0.00 54 ASN A C 10
ATOM 10960 O O . ASN A 1 54 ? 72.686 0.862 7.367 1.00 0.00 54 ASN A O 10
ATOM 10971 N N . ASN A 1 55 ? 72.037 2.276 5.756 1.00 0.00 55 ASN A N 10
ATOM 10972 C CA . ASN A 1 55 ? 72.242 3.455 6.585 1.00 0.00 55 ASN A CA 10
ATOM 10973 C C . ASN A 1 55 ? 71.096 3.673 7.578 1.00 0.00 55 ASN A C 10
ATOM 10974 O O . ASN A 1 55 ? 71.036 4.701 8.253 1.00 0.00 55 ASN A O 10
ATOM 10985 N N . GLY A 1 56 ? 70.176 2.714 7.653 1.00 0.00 56 GLY A N 10
ATOM 10986 C CA . GLY A 1 56 ? 69.148 2.747 8.679 1.00 0.00 56 GLY A CA 10
ATOM 10987 C C . GLY A 1 56 ? 67.802 3.179 8.146 1.00 0.00 56 GLY A C 10
ATOM 10988 O O . GLY A 1 56 ? 66.865 3.401 8.907 1.00 0.00 56 GLY A O 10
ATOM 10992 N N . ARG A 1 57 ? 67.712 3.331 6.837 1.00 0.00 57 ARG A N 10
ATOM 10993 C CA . ARG A 1 57 ? 66.463 3.724 6.207 1.00 0.00 57 ARG A CA 10
ATOM 10994 C C . ARG A 1 57 ? 65.684 2.489 5.795 1.00 0.00 57 ARG A C 10
ATOM 10995 O O . ARG A 1 57 ? 66.261 1.437 5.542 1.00 0.00 57 ARG A O 10
ATOM 11016 N N . CYS A 1 58 ? 64.385 2.627 5.712 1.00 0.00 58 CYS A N 10
ATOM 11017 C CA . CYS A 1 58 ? 63.539 1.571 5.203 1.00 0.00 58 CYS A CA 10
ATOM 11018 C C . CYS A 1 58 ? 63.034 1.987 3.831 1.00 0.00 58 CYS A C 10
ATOM 11019 O O . CYS A 1 58 ? 62.646 3.137 3.646 1.00 0.00 58 CYS A O 10
ATOM 11026 N N . ILE A 1 59 ? 63.087 1.085 2.861 1.00 0.00 59 ILE A N 10
ATOM 11027 C CA . ILE A 1 59 ? 62.613 1.399 1.524 1.00 0.00 59 ILE A CA 10
ATOM 11028 C C . ILE A 1 59 ? 61.702 0.303 0.995 1.00 0.00 59 ILE A C 10
ATOM 11029 O O . ILE A 1 59 ? 61.694 -0.812 1.517 1.00 0.00 59 ILE A O 10
ATOM 11045 N N . ASN A 1 60 ? 60.944 0.612 -0.046 1.00 0.00 60 ASN A N 10
ATOM 11046 C CA . ASN A 1 60 ? 60.066 -0.377 -0.659 1.00 0.00 60 ASN A CA 10
ATOM 11047 C C . ASN A 1 60 ? 60.884 -1.474 -1.318 1.00 0.00 60 ASN A C 10
ATOM 11048 O O . ASN A 1 60 ? 61.999 -1.233 -1.787 1.00 0.00 60 ASN A O 10
ATOM 11059 N N . ILE A 1 61 ? 60.322 -2.677 -1.383 1.00 0.00 61 ILE A N 10
ATOM 11060 C CA . ILE A 1 61 ? 60.962 -3.775 -2.097 1.00 0.00 61 ILE A CA 10
ATOM 11061 C C . ILE A 1 61 ? 60.881 -3.515 -3.612 1.00 0.00 61 ILE A C 10
ATOM 11062 O O . ILE A 1 61 ? 61.455 -4.239 -4.425 1.00 0.00 61 ILE A O 10
ATOM 11078 N N . ASN A 1 62 ? 60.192 -2.434 -3.964 1.00 0.00 62 ASN A N 10
ATOM 11079 C CA . ASN A 1 62 ? 59.852 -2.122 -5.350 1.00 0.00 62 ASN A CA 10
ATOM 11080 C C . ASN A 1 62 ? 60.794 -1.077 -5.942 1.00 0.00 62 ASN A C 10
ATOM 11081 O O . ASN A 1 62 ? 60.470 -0.432 -6.935 1.00 0.00 62 ASN A O 10
ATOM 11092 N N . TRP A 1 63 ? 61.963 -0.921 -5.336 1.00 0.00 63 TRP A N 10
ATOM 11093 C CA . TRP A 1 63 ? 62.948 0.064 -5.801 1.00 0.00 63 TRP A CA 10
ATOM 11094 C C . TRP A 1 63 ? 64.113 -0.648 -6.493 1.00 0.00 63 TRP A C 10
ATOM 11095 O O . TRP A 1 63 ? 65.197 -0.093 -6.685 1.00 0.00 63 TRP A O 10
ATOM 11116 N N . ARG A 1 64 ? 63.863 -1.900 -6.854 1.00 0.00 64 ARG A N 10
ATOM 11117 C CA . ARG A 1 64 ? 64.815 -2.701 -7.619 1.00 0.00 64 ARG A CA 10
ATOM 11118 C C . ARG A 1 64 ? 65.096 -2.041 -8.965 1.00 0.00 64 ARG A C 10
ATOM 11119 O O . ARG A 1 64 ? 64.362 -2.264 -9.929 1.00 0.00 64 ARG A O 10
ATOM 11140 N N . CYS A 1 65 ? 66.115 -1.201 -9.021 1.00 0.00 65 CYS A N 10
ATOM 11141 C CA . CYS A 1 65 ? 66.504 -0.570 -10.269 1.00 0.00 65 CYS A CA 10
ATOM 11142 C C . CYS A 1 65 ? 67.371 -1.510 -11.079 1.00 0.00 65 CYS A C 10
ATOM 11143 O O . CYS A 1 65 ? 67.174 -1.690 -12.283 1.00 0.00 65 CYS A O 10
ATOM 11150 N N . ASP A 1 66 ? 68.304 -2.129 -10.388 1.00 0.00 66 ASP A N 10
ATOM 11151 C CA . ASP A 1 66 ? 69.328 -2.932 -11.030 1.00 0.00 66 ASP A CA 10
ATOM 11152 C C . ASP A 1 66 ? 69.313 -4.364 -10.513 1.00 0.00 66 ASP A C 10
ATOM 11153 O O . ASP A 1 66 ? 69.024 -5.302 -11.259 1.00 0.00 66 ASP A O 10
ATOM 11162 N N . ASN A 1 67 ? 69.619 -4.533 -9.233 1.00 0.00 67 ASN A N 10
ATOM 11163 C CA . ASN A 1 67 ? 69.669 -5.850 -8.627 1.00 0.00 67 ASN A CA 10
ATOM 11164 C C . ASN A 1 67 ? 68.762 -5.922 -7.398 1.00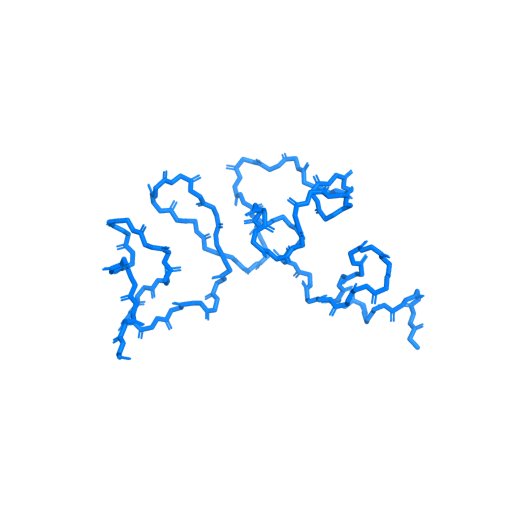 0.00 67 ASN A C 10
ATOM 11165 O O . ASN A 1 67 ? 67.740 -6.611 -7.405 1.00 0.00 67 ASN A O 10
ATOM 11176 N N . ASP A 1 68 ? 69.137 -5.202 -6.361 1.00 0.00 68 ASP A N 10
ATOM 11177 C CA . ASP A 1 68 ? 68.356 -5.105 -5.141 1.00 0.00 68 ASP A CA 10
ATOM 11178 C C . ASP A 1 68 ? 67.735 -3.714 -5.042 1.00 0.00 68 ASP A C 10
ATOM 11179 O O . ASP A 1 68 ? 67.455 -3.078 -6.061 1.00 0.00 68 ASP A O 10
ATOM 11188 N N . ASN A 1 69 ? 67.493 -3.241 -3.834 1.00 0.00 69 ASN A N 10
ATOM 11189 C CA . ASN A 1 69 ? 66.847 -1.948 -3.657 1.00 0.00 69 ASN A CA 10
ATOM 11190 C C . ASN A 1 69 ? 67.789 -0.948 -3.004 1.00 0.00 69 ASN A C 10
ATOM 11191 O O . ASN A 1 69 ? 68.602 -1.317 -2.156 1.00 0.00 69 ASN A O 10
ATOM 11202 N N . ASP A 1 70 ? 67.675 0.317 -3.387 1.00 0.00 70 ASP A N 10
ATOM 11203 C CA . ASP A 1 70 ? 68.429 1.378 -2.737 1.00 0.00 70 ASP A CA 10
ATOM 11204 C C . ASP A 1 70 ? 67.539 2.592 -2.497 1.00 0.00 70 ASP A C 10
ATOM 11205 O O . ASP A 1 70 ? 66.335 2.524 -2.707 1.00 0.00 70 ASP A O 10
ATOM 11214 N N . CYS A 1 71 ? 68.127 3.691 -2.042 1.00 0.00 71 CYS A N 10
ATOM 11215 C CA . CYS A 1 71 ? 67.355 4.875 -1.693 1.00 0.00 71 CYS A CA 10
ATOM 11216 C C . CYS A 1 71 ? 68.128 6.151 -2.000 1.00 0.00 71 CYS A C 10
ATOM 11217 O O . CYS A 1 71 ? 67.772 6.895 -2.912 1.00 0.00 71 CYS A O 10
ATOM 11224 N N . GLY A 1 72 ? 69.169 6.419 -1.221 1.00 0.00 72 GLY A N 10
ATOM 11225 C CA . GLY A 1 72 ? 69.994 7.583 -1.480 1.00 0.00 72 GLY A CA 10
ATOM 11226 C C . GLY A 1 72 ? 71.322 7.551 -0.756 1.00 0.00 72 GLY A C 10
ATOM 11227 O O . GLY A 1 72 ? 72.022 8.560 -0.692 1.00 0.00 72 GLY A O 10
ATOM 11231 N N . ASP A 1 73 ? 71.679 6.394 -0.214 1.00 0.00 73 ASP A N 10
ATOM 11232 C CA . ASP A 1 73 ? 72.952 6.253 0.471 1.00 0.00 73 ASP A CA 10
ATOM 11233 C C . ASP A 1 73 ? 73.884 5.398 -0.367 1.00 0.00 73 ASP A C 10
ATOM 11234 O O . ASP A 1 73 ? 74.779 5.907 -1.033 1.00 0.00 73 ASP A O 10
ATOM 11243 N N . ASN A 1 74 ? 73.629 4.093 -0.342 1.00 0.00 74 ASN A N 10
ATOM 11244 C CA . ASN A 1 74 ? 74.393 3.113 -1.109 1.00 0.00 74 ASN A CA 10
ATOM 11245 C C . ASN A 1 74 ? 73.898 1.721 -0.745 1.00 0.00 74 ASN A C 10
ATOM 11246 O O . ASN A 1 74 ? 74.585 0.968 -0.067 1.00 0.00 74 ASN A O 10
ATOM 11257 N N . SER A 1 75 ? 72.683 1.396 -1.156 1.00 0.00 75 SER A N 10
ATOM 11258 C CA . SER A 1 75 ? 72.098 0.113 -0.808 1.00 0.00 75 SER A CA 10
ATOM 11259 C C . SER A 1 75 ? 72.389 -0.935 -1.868 1.00 0.00 75 SER A C 10
ATOM 11260 O O . SER A 1 75 ? 73.379 -1.652 -1.771 1.00 0.00 75 SER A O 10
ATOM 11268 N N . ASP A 1 76 ? 71.531 -1.018 -2.868 1.00 0.00 76 ASP A N 10
ATOM 11269 C CA . ASP A 1 76 ? 71.757 -1.932 -3.980 1.00 0.00 76 ASP A CA 10
ATOM 11270 C C . ASP A 1 76 ? 72.996 -1.506 -4.754 1.00 0.00 76 ASP A C 10
ATOM 11271 O O . ASP A 1 76 ? 73.975 -2.247 -4.859 1.00 0.00 76 ASP A O 10
ATOM 11280 N N . GLU A 1 77 ? 72.956 -0.277 -5.255 1.00 0.00 77 GLU A N 10
ATOM 11281 C CA . GLU A 1 77 ? 74.022 0.245 -6.102 1.00 0.00 77 GLU A CA 10
ATOM 11282 C C . GLU A 1 77 ? 74.239 1.746 -5.883 1.00 0.00 77 GLU A C 10
ATOM 11283 O O . GLU A 1 77 ? 75.363 2.242 -6.001 1.00 0.00 77 GLU A O 10
ATOM 11295 N N . ALA A 1 78 ? 73.153 2.441 -5.554 1.00 0.00 78 ALA A N 10
ATOM 11296 C CA . ALA A 1 78 ? 73.157 3.883 -5.307 1.00 0.00 78 ALA A CA 10
ATOM 11297 C C . ALA A 1 78 ? 73.381 4.668 -6.595 1.00 0.00 78 ALA A C 10
ATOM 11298 O O . ALA A 1 78 ? 74.379 5.376 -6.744 1.00 0.00 78 ALA A O 10
ATOM 11305 N N . GLY A 1 79 ? 72.461 4.516 -7.535 1.00 0.00 79 GLY A N 10
ATOM 11306 C CA . GLY A 1 79 ? 72.526 5.271 -8.762 1.00 0.00 79 GLY A CA 10
ATOM 11307 C C . GLY A 1 79 ? 71.799 4.588 -9.902 1.00 0.00 79 GLY A C 10
ATOM 11308 O O . GLY A 1 79 ? 72.431 4.146 -10.863 1.00 0.00 79 GLY A O 10
ATOM 11312 N N . CYS A 1 80 ? 70.468 4.514 -9.798 1.00 0.00 80 CYS A N 10
ATOM 11313 C CA . CYS A 1 80 ? 69.626 3.928 -10.848 1.00 0.00 80 CYS A CA 10
ATOM 11314 C C . CYS A 1 80 ? 69.895 4.575 -12.213 1.00 0.00 80 CYS A C 10
ATOM 11315 O O . CYS A 1 80 ? 69.602 3.995 -13.261 1.00 0.00 80 CYS A O 10
ATOM 11322 N N . SER A 1 81 ? 70.420 5.795 -12.198 1.00 0.00 81 SER A N 10
ATOM 11323 C CA . SER A 1 81 ? 70.757 6.503 -13.425 1.00 0.00 81 SER A CA 10
ATOM 11324 C C . SER A 1 81 ? 71.850 7.530 -13.155 1.00 0.00 81 SER A C 10
ATOM 11325 O O . SER A 1 81 ? 72.871 7.561 -13.840 1.00 0.00 81 SER A O 10
ATOM 11333 N N . HIS A 1 82 ? 71.616 8.368 -12.152 1.00 0.00 82 HIS A N 10
ATOM 11334 C CA . HIS A 1 82 ? 72.576 9.379 -11.738 1.00 0.00 82 HIS A CA 10
ATOM 11335 C C . HIS A 1 82 ? 72.269 9.828 -10.312 1.00 0.00 82 HIS A C 10
ATOM 11336 O O . HIS A 1 82 ? 73.203 9.896 -9.493 1.00 0.00 82 HIS A O 10
ATOM 11351 N N . SER A 1 1 ? 35.127 0.039 -10.451 1.00 0.00 1 SER A N 11
ATOM 11352 C CA . SER A 1 1 ? 34.825 0.317 -9.032 1.00 0.00 1 SER A CA 11
ATOM 11353 C C . SER A 1 1 ? 35.751 -0.493 -8.132 1.00 0.00 1 SER A C 11
ATOM 11354 O O . SER A 1 1 ? 36.136 -1.607 -8.482 1.00 0.00 1 SER A O 11
ATOM 11364 N N . ALA A 1 2 ? 36.111 0.068 -6.982 1.00 0.00 2 ALA A N 11
ATOM 11365 C CA . ALA A 1 2 ? 36.983 -0.615 -6.038 1.00 0.00 2 ALA A CA 11
ATOM 11366 C C . ALA A 1 2 ? 36.735 -0.111 -4.624 1.00 0.00 2 ALA A C 11
ATOM 11367 O O . ALA A 1 2 ? 36.083 0.914 -4.432 1.00 0.00 2 ALA A O 11
ATOM 11374 N N . ARG A 1 3 ? 37.241 -0.845 -3.642 1.00 0.00 3 ARG A N 11
ATOM 11375 C CA . ARG A 1 3 ? 37.136 -0.441 -2.243 1.00 0.00 3 ARG A CA 11
ATOM 11376 C C . ARG A 1 3 ? 38.399 -0.803 -1.479 1.00 0.00 3 ARG A C 11
ATOM 11377 O O . ARG A 1 3 ? 38.833 -0.058 -0.603 1.00 0.00 3 ARG A O 11
ATOM 11398 N N . THR A 1 4 ? 38.974 -1.957 -1.798 1.00 0.00 4 THR A N 11
ATOM 11399 C CA . THR A 1 4 ? 40.203 -2.397 -1.156 1.00 0.00 4 THR A CA 11
ATOM 11400 C C . THR A 1 4 ? 41.361 -2.442 -2.148 1.00 0.00 4 THR A C 11
ATOM 11401 O O . THR A 1 4 ? 42.450 -2.910 -1.814 1.00 0.00 4 THR A O 11
ATOM 11412 N N . CYS A 1 5 ? 41.107 -1.950 -3.365 1.00 0.00 5 CYS A N 11
ATOM 11413 C CA . CYS A 1 5 ? 42.110 -1.918 -4.433 1.00 0.00 5 CYS A CA 11
ATOM 11414 C C . CYS A 1 5 ? 42.409 -3.340 -4.939 1.00 0.00 5 CYS A C 11
ATOM 11415 O O . CYS A 1 5 ? 42.040 -4.327 -4.295 1.00 0.00 5 CYS A O 11
ATOM 11422 N N . PRO A 1 6 ? 43.032 -3.477 -6.127 1.00 0.00 6 PRO A N 11
ATOM 11423 C CA . PRO A 1 6 ? 43.391 -4.790 -6.672 1.00 0.00 6 PRO A CA 11
ATOM 11424 C C . PRO A 1 6 ? 44.556 -5.430 -5.911 1.00 0.00 6 PRO A C 11
ATOM 11425 O O . PRO A 1 6 ? 45.175 -4.783 -5.068 1.00 0.00 6 PRO A O 11
ATOM 11436 N N . PRO A 1 7 ? 44.859 -6.711 -6.182 1.00 0.00 7 PRO A N 11
ATOM 11437 C CA . PRO A 1 7 ? 45.996 -7.400 -5.562 1.00 0.00 7 PRO A CA 11
ATOM 11438 C C . PRO A 1 7 ? 47.298 -6.612 -5.706 1.00 0.00 7 PRO A C 11
ATOM 11439 O O . PRO A 1 7 ? 47.551 -6.006 -6.748 1.00 0.00 7 PRO A O 11
ATOM 11450 N N . ASN A 1 8 ? 48.098 -6.623 -4.637 1.00 0.00 8 ASN A N 11
ATOM 11451 C CA . ASN A 1 8 ? 49.390 -5.926 -4.589 1.00 0.00 8 ASN A CA 11
ATOM 11452 C C . ASN A 1 8 ? 49.182 -4.411 -4.527 1.00 0.00 8 ASN A C 11
ATOM 11453 O O . ASN A 1 8 ? 50.086 -3.623 -4.811 1.00 0.00 8 ASN A O 11
ATOM 11464 N N . GLN A 1 9 ? 47.985 -4.009 -4.130 1.00 0.00 9 GLN A N 11
ATOM 11465 C CA . GLN A 1 9 ? 47.653 -2.601 -3.998 1.00 0.00 9 GLN A CA 11
ATOM 11466 C C . GLN A 1 9 ? 47.095 -2.312 -2.615 1.00 0.00 9 GLN A C 11
ATOM 11467 O O . GLN A 1 9 ? 47.002 -3.205 -1.771 1.00 0.00 9 GLN A O 11
ATOM 11481 N N . PHE A 1 10 ? 46.732 -1.061 -2.398 1.00 0.00 10 PHE A N 11
ATOM 11482 C CA . PHE A 1 10 ? 46.199 -0.611 -1.127 1.00 0.00 10 PHE A CA 11
ATOM 11483 C C . PHE A 1 10 ? 45.270 0.578 -1.359 1.00 0.00 10 PHE A C 11
ATOM 11484 O O . PHE A 1 10 ? 45.557 1.453 -2.165 1.00 0.00 10 PHE A O 11
ATOM 11501 N N . SER A 1 11 ? 44.163 0.615 -0.656 1.00 0.00 11 SER A N 11
ATOM 11502 C CA . SER A 1 11 ? 43.211 1.686 -0.827 1.00 0.00 11 SER A CA 11
ATOM 11503 C C . SER A 1 11 ? 43.259 2.666 0.325 1.00 0.00 11 SER A C 11
ATOM 11504 O O . SER A 1 11 ? 43.000 2.317 1.476 1.00 0.00 11 SER A O 11
ATOM 11512 N N . CYS A 1 12 ? 43.629 3.891 -0.007 1.00 0.00 12 CYS A N 11
ATOM 11513 C CA . CYS A 1 12 ? 43.556 4.999 0.924 1.00 0.00 12 CYS A CA 11
ATOM 11514 C C . CYS A 1 12 ? 42.120 5.154 1.409 1.00 0.00 12 CYS A C 11
ATOM 11515 O O . CYS A 1 12 ? 41.187 5.018 0.611 1.00 0.00 12 CYS A O 11
ATOM 11522 N N . ALA A 1 13 ? 41.975 5.461 2.700 1.00 0.00 13 ALA A N 11
ATOM 11523 C CA . ALA A 1 13 ? 40.691 5.447 3.418 1.00 0.00 13 ALA A CA 11
ATOM 11524 C C . ALA A 1 13 ? 39.476 5.711 2.538 1.00 0.00 13 ALA A C 11
ATOM 11525 O O . ALA A 1 13 ? 39.194 6.854 2.176 1.00 0.00 13 ALA A O 11
ATOM 11532 N N . SER A 1 14 ? 38.795 4.615 2.193 1.00 0.00 14 SER A N 11
ATOM 11533 C CA . SER A 1 14 ? 37.523 4.631 1.472 1.00 0.00 14 SER A CA 11
ATOM 11534 C C . SER A 1 14 ? 37.499 5.630 0.318 1.00 0.00 14 SER A C 11
ATOM 11535 O O . SER A 1 14 ? 36.969 6.734 0.451 1.00 0.00 14 SER A O 11
ATOM 11543 N N . GLY A 1 15 ? 38.097 5.256 -0.803 1.00 0.00 15 GLY A N 11
ATOM 11544 C CA . GLY A 1 15 ? 37.962 6.068 -1.993 1.00 0.00 15 GLY A CA 11
ATOM 11545 C C . GLY A 1 15 ? 39.179 6.038 -2.889 1.00 0.00 15 GLY A C 11
ATOM 11546 O O . GLY A 1 15 ? 39.058 5.902 -4.105 1.00 0.00 15 GLY A O 11
ATOM 11550 N N . ARG A 1 16 ? 40.355 6.168 -2.299 1.00 0.00 16 ARG A N 11
ATOM 11551 C CA . ARG A 1 16 ? 41.568 6.291 -3.082 1.00 0.00 16 ARG A CA 11
ATOM 11552 C C . ARG A 1 16 ? 42.178 4.911 -3.308 1.00 0.00 16 ARG A C 11
ATOM 11553 O O . ARG A 1 16 ? 41.706 3.924 -2.747 1.00 0.00 16 ARG A O 11
ATOM 11574 N N . CYS A 1 17 ? 43.236 4.844 -4.101 1.00 0.00 17 CYS A N 11
ATOM 11575 C CA . CYS A 1 17 ? 43.824 3.570 -4.480 1.00 0.00 17 CYS A CA 11
ATOM 11576 C C . CYS A 1 17 ? 45.282 3.761 -4.853 1.00 0.00 17 CYS A C 11
ATOM 11577 O O . CYS A 1 17 ? 45.599 4.395 -5.859 1.00 0.00 17 CYS A O 11
ATOM 11584 N N . ILE A 1 18 ? 46.157 3.244 -4.015 1.00 0.00 18 ILE A N 11
ATOM 11585 C CA . ILE A 1 18 ? 47.581 3.351 -4.220 1.00 0.00 18 ILE A CA 11
ATOM 11586 C C . ILE A 1 18 ? 48.172 1.940 -4.311 1.00 0.00 18 ILE A C 11
ATOM 11587 O O . ILE A 1 18 ? 47.491 0.970 -3.982 1.00 0.00 18 ILE A O 11
ATOM 11603 N N . PRO A 1 19 ? 49.416 1.780 -4.773 1.00 0.00 19 PRO A N 11
ATOM 11604 C CA . PRO A 1 19 ? 50.083 0.480 -4.770 1.00 0.00 19 PRO A CA 11
ATOM 11605 C C . PRO A 1 19 ? 50.583 0.106 -3.375 1.00 0.00 19 PRO A C 11
ATOM 11606 O O . PRO A 1 19 ? 50.687 0.957 -2.494 1.00 0.00 19 PRO A O 11
ATOM 11617 N N . ILE A 1 20 ? 50.866 -1.174 -3.166 1.00 0.00 20 ILE A N 11
ATOM 11618 C CA . ILE A 1 20 ? 51.405 -1.629 -1.897 1.00 0.00 20 ILE A CA 11
ATOM 11619 C C . ILE A 1 20 ? 52.899 -1.328 -1.836 1.00 0.00 20 ILE A C 11
ATOM 11620 O O . ILE A 1 20 ? 53.483 -0.919 -2.842 1.00 0.00 20 ILE A O 11
ATOM 11636 N N . SER A 1 21 ? 53.495 -1.542 -0.660 1.00 0.00 21 SER A N 11
ATOM 11637 C CA . SER A 1 21 ? 54.892 -1.202 -0.394 1.00 0.00 21 SER A CA 11
ATOM 11638 C C . SER A 1 21 ? 55.022 0.300 -0.154 1.00 0.00 21 SER A C 11
ATOM 11639 O O . SER A 1 21 ? 56.124 0.823 -0.003 1.00 0.00 21 SER A O 11
ATOM 11647 N N . TRP A 1 22 ? 53.876 0.974 -0.095 1.00 0.00 22 TRP A N 11
ATOM 11648 C CA . TRP A 1 22 ? 53.844 2.427 0.124 1.00 0.00 22 TRP A CA 11
ATOM 11649 C C . TRP A 1 22 ? 53.432 2.787 1.545 1.00 0.00 22 TRP A C 11
ATOM 11650 O O . TRP A 1 22 ? 53.827 3.815 2.071 1.00 0.00 22 TRP A O 11
ATOM 11671 N N . THR A 1 23 ? 52.641 1.925 2.156 1.00 0.00 23 THR A N 11
ATOM 11672 C CA . THR A 1 23 ? 51.956 2.264 3.393 1.00 0.00 23 THR A CA 11
ATOM 11673 C C . THR A 1 23 ? 52.899 2.487 4.578 1.00 0.00 23 THR A C 11
ATOM 11674 O O . THR A 1 23 ? 53.164 3.610 4.996 1.00 0.00 23 THR A O 11
ATOM 11685 N N . CYS A 1 24 ? 53.374 1.398 5.111 1.00 0.00 24 CYS A N 11
ATOM 11686 C CA . CYS A 1 24 ? 54.107 1.381 6.351 1.00 0.00 24 CYS A CA 11
ATOM 11687 C C . CYS A 1 24 ? 55.622 1.502 6.155 1.00 0.00 24 CYS A C 11
ATOM 11688 O O . CYS A 1 24 ? 56.312 0.477 6.099 1.00 0.00 24 CYS A O 11
ATOM 11695 N N . ASP A 1 25 ? 56.155 2.715 6.068 1.00 0.00 25 ASP A N 11
ATOM 11696 C CA . ASP A 1 25 ? 57.609 2.876 5.989 1.00 0.00 25 ASP A CA 11
ATOM 11697 C C . ASP A 1 25 ? 58.111 4.179 6.611 1.00 0.00 25 ASP A C 11
ATOM 11698 O O . ASP A 1 25 ? 58.506 4.179 7.778 1.00 0.00 25 ASP A O 11
ATOM 11707 N N . LEU A 1 26 ? 58.130 5.281 5.860 1.00 0.00 26 LEU A N 11
ATOM 11708 C CA . LEU A 1 26 ? 58.804 6.481 6.355 1.00 0.00 26 LEU A CA 11
ATOM 11709 C C . LEU A 1 26 ? 58.148 7.815 5.963 1.00 0.00 26 LEU A C 11
ATOM 11710 O O . LEU A 1 26 ? 58.262 8.782 6.722 1.00 0.00 26 LEU A O 11
ATOM 11726 N N . ASP A 1 27 ? 57.490 7.922 4.808 1.00 0.00 27 ASP A N 11
ATOM 11727 C CA . ASP A 1 27 ? 56.997 9.244 4.397 1.00 0.00 27 ASP A CA 11
ATOM 11728 C C . ASP A 1 27 ? 55.474 9.313 4.168 1.00 0.00 27 ASP A C 11
ATOM 11729 O O . ASP A 1 27 ? 54.698 8.849 5.001 1.00 0.00 27 ASP A O 11
ATOM 11738 N N . ASP A 1 28 ? 55.045 9.905 3.053 1.00 0.00 28 ASP A N 11
ATOM 11739 C CA . ASP A 1 28 ? 53.697 10.479 2.976 1.00 0.00 28 ASP A CA 11
ATOM 11740 C C . ASP A 1 28 ? 52.770 9.774 1.982 1.00 0.00 28 ASP A C 11
ATOM 11741 O O . ASP A 1 28 ? 52.777 10.077 0.788 1.00 0.00 28 ASP A O 11
ATOM 11750 N N . ASP A 1 29 ? 51.981 8.835 2.491 1.00 0.00 29 ASP A N 11
ATOM 11751 C CA . ASP A 1 29 ? 50.845 8.290 1.757 1.00 0.00 29 ASP A CA 11
ATOM 11752 C C . ASP A 1 29 ? 49.572 8.509 2.565 1.00 0.00 29 ASP A C 11
ATOM 11753 O O . ASP A 1 29 ? 49.422 9.547 3.216 1.00 0.00 29 ASP A O 11
ATOM 11762 N N . CYS A 1 30 ? 48.655 7.546 2.540 1.00 0.00 30 CYS A N 11
ATOM 11763 C CA . CYS A 1 30 ? 47.423 7.662 3.288 1.00 0.00 30 CYS A CA 11
ATOM 11764 C C . CYS A 1 30 ? 46.671 6.336 3.317 1.00 0.00 30 CYS A C 11
ATOM 11765 O O . CYS A 1 30 ? 46.048 5.927 2.349 1.00 0.00 30 CYS A O 11
ATOM 11772 N N . GLY A 1 31 ? 46.799 5.633 4.417 1.00 0.00 31 GLY A N 11
ATOM 11773 C CA . GLY A 1 31 ? 45.874 4.565 4.715 1.00 0.00 31 GLY A CA 11
ATOM 11774 C C . GLY A 1 31 ? 44.675 5.161 5.381 1.00 0.00 31 GLY A C 11
ATOM 11775 O O . GLY A 1 31 ? 43.539 4.760 5.151 1.00 0.00 31 GLY A O 11
ATOM 11779 N N . ASP A 1 32 ? 44.971 6.165 6.189 1.00 0.00 32 ASP A N 11
ATOM 11780 C CA . ASP A 1 32 ? 43.960 7.042 6.765 1.00 0.00 32 ASP A CA 11
ATOM 11781 C C . ASP A 1 32 ? 44.657 8.290 7.250 1.00 0.00 32 ASP A C 11
ATOM 11782 O O . ASP A 1 32 ? 44.841 8.479 8.445 1.00 0.00 32 ASP A O 11
ATOM 11791 N N . ARG A 1 33 ? 45.135 9.075 6.282 1.00 0.00 33 ARG A N 11
ATOM 11792 C CA . ARG A 1 33 ? 45.944 10.283 6.514 1.00 0.00 33 ARG A CA 11
ATOM 11793 C C . ARG A 1 33 ? 47.305 9.943 7.136 1.00 0.00 33 ARG A C 11
ATOM 11794 O O . ARG A 1 33 ? 48.292 10.628 6.892 1.00 0.00 33 ARG A O 11
ATOM 11815 N N . SER A 1 34 ? 47.344 8.896 7.945 1.00 0.00 34 SER A N 11
ATOM 11816 C CA . SER A 1 34 ? 48.577 8.407 8.518 1.00 0.00 34 SER A CA 11
ATOM 11817 C C . SER A 1 34 ? 48.537 6.886 8.628 1.00 0.00 34 SER A C 11
ATOM 11818 O O . SER A 1 34 ? 48.161 6.334 9.659 1.00 0.00 34 SER A O 11
ATOM 11826 N N . ASP A 1 35 ? 48.891 6.221 7.539 1.00 0.00 35 ASP A N 11
ATOM 11827 C CA . ASP A 1 35 ? 49.066 4.762 7.523 1.00 0.00 35 ASP A CA 11
ATOM 11828 C C . ASP A 1 35 ? 50.446 4.412 8.033 1.00 0.00 35 ASP A C 11
ATOM 11829 O O . ASP A 1 35 ? 51.028 3.388 7.683 1.00 0.00 35 ASP A O 11
ATOM 11838 N N . GLU A 1 36 ? 50.903 5.240 8.947 1.00 0.00 36 GLU A N 11
ATOM 11839 C CA . GLU A 1 36 ? 52.228 5.117 9.514 1.00 0.00 36 GLU A CA 11
ATOM 11840 C C . GLU A 1 36 ? 52.144 4.549 10.918 1.00 0.00 36 GLU A C 11
ATOM 11841 O O . GLU A 1 36 ? 51.726 5.228 11.857 1.00 0.00 36 GLU A O 11
ATOM 11853 N N . SER A 1 37 ? 52.498 3.271 11.020 1.00 0.00 37 SER A N 11
ATOM 11854 C CA . SER A 1 37 ? 52.506 2.537 12.284 1.00 0.00 37 SER A CA 11
ATOM 11855 C C . SER A 1 37 ? 51.089 2.326 12.817 1.00 0.00 37 SER A C 11
ATOM 11856 O O . SER A 1 37 ? 50.898 1.931 13.964 1.00 0.00 37 SER A O 11
ATOM 11864 N N . ALA A 1 38 ? 50.099 2.559 11.961 1.00 0.00 38 ALA A N 11
ATOM 11865 C CA . ALA A 1 38 ? 48.705 2.383 12.340 1.00 0.00 38 ALA A CA 11
ATOM 11866 C C . ALA A 1 38 ? 48.201 1.016 11.909 1.00 0.00 38 ALA A C 11
ATOM 11867 O O . ALA A 1 38 ? 47.001 0.745 11.905 1.00 0.00 38 ALA A O 11
ATOM 11874 N N . SER A 1 39 ? 49.138 0.154 11.561 1.00 0.00 39 SER A N 11
ATOM 11875 C CA . SER A 1 39 ? 48.819 -1.179 11.099 1.00 0.00 39 SER A CA 11
ATOM 11876 C C . SER A 1 39 ? 50.042 -2.077 11.226 1.00 0.00 39 SER A C 11
ATOM 11877 O O . SER A 1 39 ? 49.995 -3.145 11.837 1.00 0.00 39 SER A O 11
ATOM 11885 N N . CYS A 1 40 ? 51.142 -1.627 10.645 1.00 0.00 40 CYS A N 11
ATOM 11886 C CA . CYS A 1 40 ? 52.368 -2.407 10.630 1.00 0.00 40 CYS A CA 11
ATOM 11887 C C . CYS A 1 40 ? 53.273 -2.050 11.799 1.00 0.00 40 CYS A C 11
ATOM 11888 O O . CYS A 1 40 ? 53.546 -0.876 12.051 1.00 0.00 40 CYS A O 11
ATOM 11895 N N . ALA A 1 41 ? 53.724 -3.066 12.515 1.00 0.00 41 ALA A N 11
ATOM 11896 C CA . ALA A 1 41 ? 54.764 -2.890 13.513 1.00 0.00 41 ALA A CA 11
ATOM 11897 C C . ALA A 1 41 ? 56.115 -3.109 12.849 1.00 0.00 41 ALA A C 11
ATOM 11898 O O . ALA A 1 41 ? 56.564 -4.242 12.709 1.00 0.00 41 ALA A O 11
ATOM 11905 N N . TYR A 1 42 ? 56.711 -2.014 12.388 1.00 0.00 42 TYR A N 11
ATOM 11906 C CA . TYR A 1 42 ? 57.934 -2.052 11.570 1.00 0.00 42 TYR A CA 11
ATOM 11907 C C . TYR A 1 42 ? 59.069 -2.807 12.264 1.00 0.00 42 TYR A C 11
ATOM 11908 O O . TYR A 1 42 ? 59.636 -2.319 13.238 1.00 0.00 42 TYR A O 11
ATOM 11926 N N . PRO A 1 43 ? 59.417 -4.005 11.767 1.00 0.00 43 PRO A N 11
ATOM 11927 C CA . PRO A 1 43 ? 60.587 -4.734 12.240 1.00 0.00 43 PRO A CA 11
ATOM 11928 C C . PRO A 1 43 ? 61.832 -4.335 11.457 1.00 0.00 43 PRO A C 11
ATOM 11929 O O . PRO A 1 43 ? 62.963 -4.523 11.906 1.00 0.00 43 PRO A O 11
ATOM 11940 N N . THR A 1 44 ? 61.589 -3.771 10.281 1.00 0.00 44 THR A N 11
ATOM 11941 C CA . THR A 1 44 ? 62.638 -3.343 9.375 1.00 0.00 44 THR A CA 11
ATOM 11942 C C . THR A 1 44 ? 62.009 -2.617 8.180 1.00 0.00 44 THR A C 11
ATOM 11943 O O . THR A 1 44 ? 62.624 -2.495 7.121 1.00 0.00 44 THR A O 11
ATOM 11954 N N . CYS A 1 45 ? 60.789 -2.100 8.395 1.00 0.00 45 CYS A N 11
ATOM 11955 C CA . CYS A 1 45 ? 59.956 -1.543 7.324 1.00 0.00 45 CYS A CA 11
ATOM 11956 C C . CYS A 1 45 ? 59.531 -2.627 6.341 1.00 0.00 45 CYS A C 11
ATOM 11957 O O . CYS A 1 45 ? 60.359 -3.301 5.733 1.00 0.00 45 CYS A O 11
ATOM 11964 N N . PHE A 1 46 ? 58.223 -2.791 6.201 1.00 0.00 46 PHE A N 11
ATOM 11965 C CA . PHE A 1 46 ? 57.667 -3.804 5.321 1.00 0.00 46 PHE A CA 11
ATOM 11966 C C . PHE A 1 46 ? 56.166 -3.589 5.165 1.00 0.00 46 PHE A C 11
ATOM 11967 O O . PHE A 1 46 ? 55.355 -4.282 5.777 1.00 0.00 46 PHE A O 11
ATOM 11984 N N . PRO A 1 47 ? 55.780 -2.578 4.381 1.00 0.00 47 PRO A N 11
ATOM 11985 C CA . PRO A 1 47 ? 54.392 -2.366 3.989 1.00 0.00 47 PRO A CA 11
ATOM 11986 C C . PRO A 1 47 ? 54.020 -3.301 2.861 1.00 0.00 47 PRO A C 11
ATOM 11987 O O . PRO A 1 47 ? 53.396 -2.892 1.881 1.00 0.00 47 PRO A O 11
ATOM 11998 N N . LEU A 1 48 ? 54.393 -4.566 3.041 1.00 0.00 48 LEU A N 11
ATOM 11999 C CA . LEU A 1 48 ? 54.345 -5.569 1.992 1.00 0.00 48 LEU A CA 11
ATOM 12000 C C . LEU A 1 48 ? 55.426 -5.297 0.955 1.00 0.00 48 LEU A C 11
ATOM 12001 O O . LEU A 1 48 ? 55.453 -4.239 0.336 1.00 0.00 48 LEU A O 11
ATOM 12017 N N . THR A 1 49 ? 56.333 -6.256 0.814 1.00 0.00 49 THR A N 11
ATOM 12018 C CA . THR A 1 49 ? 57.374 -6.239 -0.213 1.00 0.00 49 THR A CA 11
ATOM 12019 C C . THR A 1 49 ? 58.313 -5.025 -0.083 1.00 0.00 49 THR A C 11
ATOM 12020 O O . THR A 1 49 ? 58.147 -4.018 -0.769 1.00 0.00 49 THR A O 11
ATOM 12031 N N . GLN A 1 50 ? 59.310 -5.119 0.799 1.00 0.00 50 GLN A N 11
ATOM 12032 C CA . GLN A 1 50 ? 60.251 -4.013 0.997 1.00 0.00 50 GLN A CA 11
ATOM 12033 C C . GLN A 1 50 ? 61.641 -4.481 1.421 1.00 0.00 50 GLN A C 11
ATOM 12034 O O . GLN A 1 50 ? 61.874 -5.666 1.669 1.00 0.00 50 GLN A O 11
ATOM 12048 N N . PHE A 1 51 ? 62.544 -3.511 1.477 1.00 0.00 51 PHE A N 11
ATOM 12049 C CA . PHE A 1 51 ? 63.927 -3.695 1.901 1.00 0.00 51 PHE A CA 11
ATOM 12050 C C . PHE A 1 51 ? 64.346 -2.444 2.686 1.00 0.00 51 PHE A C 11
ATOM 12051 O O . PHE A 1 51 ? 63.554 -1.511 2.813 1.00 0.00 51 PHE A O 11
ATOM 12068 N N . THR A 1 52 ? 65.566 -2.399 3.201 1.00 0.00 52 THR A N 11
ATOM 12069 C CA . THR A 1 52 ? 66.020 -1.224 3.922 1.00 0.00 52 THR A CA 11
ATOM 12070 C C . THR A 1 52 ? 67.449 -0.848 3.529 1.00 0.00 52 THR A C 11
ATOM 12071 O O . THR A 1 52 ? 68.360 -1.668 3.607 1.00 0.00 52 THR A O 11
ATOM 12082 N N . CYS A 1 53 ? 67.623 0.382 3.050 1.00 0.00 53 CYS A N 11
ATOM 12083 C CA . CYS A 1 53 ? 68.965 0.914 2.790 1.00 0.00 53 CYS A CA 11
ATOM 12084 C C . CYS A 1 53 ? 69.795 0.952 4.072 1.00 0.00 53 CYS A C 11
ATOM 12085 O O . CYS A 1 53 ? 69.262 1.216 5.152 1.00 0.00 53 CYS A O 11
ATOM 12092 N N . ASN A 1 54 ? 71.104 0.736 3.950 1.00 0.00 54 ASN A N 11
ATOM 12093 C CA . ASN A 1 54 ? 71.998 0.795 5.111 1.00 0.00 54 ASN A CA 11
ATOM 12094 C C . ASN A 1 54 ? 72.098 2.219 5.648 1.00 0.00 54 ASN A C 11
ATOM 12095 O O . ASN A 1 54 ? 72.581 2.442 6.755 1.00 0.00 54 ASN A O 11
ATOM 12106 N N . ASN A 1 55 ? 71.649 3.181 4.843 1.00 0.00 55 ASN A N 11
ATOM 12107 C CA . ASN A 1 55 ? 71.561 4.576 5.267 1.00 0.00 55 ASN A CA 11
ATOM 12108 C C . ASN A 1 55 ? 70.540 4.738 6.396 1.00 0.00 55 ASN A C 11
ATOM 12109 O O . ASN A 1 55 ? 70.547 5.732 7.118 1.00 0.00 55 ASN A O 11
ATOM 12120 N N . GLY A 1 56 ? 69.672 3.742 6.547 1.00 0.00 56 GLY A N 11
ATOM 12121 C CA . GLY A 1 56 ? 68.594 3.831 7.513 1.00 0.00 56 GLY A CA 11
ATOM 12122 C C . GLY A 1 56 ? 67.269 4.098 6.831 1.00 0.00 56 GLY A C 11
ATOM 12123 O O . GLY A 1 56 ? 66.271 4.410 7.474 1.00 0.00 56 GLY A O 11
ATOM 12127 N N . ARG A 1 57 ? 67.273 3.980 5.512 1.00 0.00 57 ARG A N 11
ATOM 12128 C CA . ARG A 1 57 ? 66.077 4.209 4.717 1.00 0.00 57 ARG A CA 11
ATOM 12129 C C . ARG A 1 57 ? 65.306 2.920 4.523 1.00 0.00 57 ARG A C 11
ATOM 12130 O O . ARG A 1 57 ? 65.877 1.836 4.568 1.00 0.00 57 ARG A O 11
ATOM 12151 N N . CYS A 1 58 ? 64.018 3.039 4.290 1.00 0.00 58 CYS A N 11
ATOM 12152 C CA . CYS A 1 58 ? 63.195 1.893 3.968 1.00 0.00 58 CYS A CA 11
ATOM 12153 C C . CYS A 1 58 ? 62.805 1.971 2.499 1.00 0.00 58 CYS A C 11
ATOM 12154 O O . CYS A 1 58 ? 62.245 2.973 2.058 1.00 0.00 58 CYS A O 11
ATOM 12161 N N . ILE A 1 59 ? 63.138 0.945 1.730 1.00 0.00 59 ILE A N 11
ATOM 12162 C CA . ILE A 1 59 ? 62.938 1.003 0.294 1.00 0.00 59 ILE A CA 11
ATOM 12163 C C . ILE A 1 59 ? 62.058 -0.117 -0.219 1.00 0.00 59 ILE A C 11
ATOM 12164 O O . ILE A 1 59 ? 61.913 -1.151 0.420 1.00 0.00 59 ILE A O 11
ATOM 12180 N N . ASN A 1 60 ? 61.493 0.095 -1.395 1.00 0.00 60 ASN A N 11
ATOM 12181 C CA . ASN A 1 60 ? 60.620 -0.890 -2.013 1.00 0.00 60 ASN A CA 11
ATOM 12182 C C . ASN A 1 60 ? 61.458 -2.061 -2.490 1.00 0.00 60 ASN A C 11
ATOM 12183 O O . ASN A 1 60 ? 62.629 -1.891 -2.834 1.00 0.00 60 ASN A O 11
ATOM 12194 N N . ILE A 1 61 ? 60.862 -3.240 -2.537 1.00 0.00 61 ILE A N 11
ATOM 12195 C CA . ILE A 1 61 ? 61.593 -4.438 -2.924 1.00 0.00 61 ILE A CA 11
ATOM 12196 C C . ILE A 1 61 ? 61.905 -4.435 -4.427 1.00 0.00 61 ILE A C 11
ATOM 12197 O O . ILE A 1 61 ? 62.686 -5.250 -4.919 1.00 0.00 61 ILE A O 11
ATOM 12213 N N . ASN A 1 62 ? 61.313 -3.485 -5.140 1.00 0.00 62 ASN A N 11
ATOM 12214 C CA . ASN A 1 62 ? 61.482 -3.385 -6.587 1.00 0.00 62 ASN A CA 11
ATOM 12215 C C . ASN A 1 62 ? 62.695 -2.530 -6.933 1.00 0.00 62 ASN A C 11
ATOM 12216 O O . ASN A 1 62 ? 62.872 -2.122 -8.076 1.00 0.00 62 ASN A O 11
ATOM 12227 N N . TRP A 1 63 ? 63.535 -2.271 -5.936 1.00 0.00 63 TRP A N 11
ATOM 12228 C CA . TRP A 1 63 ? 64.748 -1.481 -6.133 1.00 0.00 63 TRP A CA 11
ATOM 12229 C C . TRP A 1 63 ? 65.956 -2.424 -6.082 1.00 0.00 63 TRP A C 11
ATOM 12230 O O . TRP A 1 63 ? 67.133 -2.011 -5.979 1.00 0.00 63 TRP A O 11
ATOM 12251 N N . ARG A 1 64 ? 65.612 -3.711 -6.124 1.00 0.00 64 ARG A N 11
ATOM 12252 C CA . ARG A 1 64 ? 66.561 -4.796 -6.291 1.00 0.00 64 ARG A CA 11
ATOM 12253 C C . ARG A 1 64 ? 66.935 -4.865 -7.765 1.00 0.00 64 ARG A C 11
ATOM 12254 O O . ARG A 1 64 ? 66.180 -5.407 -8.572 1.00 0.00 64 ARG A O 11
ATOM 12275 N N . CYS A 1 65 ? 68.067 -4.285 -8.127 1.00 0.00 65 CYS A N 11
ATOM 12276 C CA . CYS A 1 65 ? 68.380 -4.078 -9.535 1.00 0.00 65 CYS A CA 11
ATOM 12277 C C . CYS A 1 65 ? 69.648 -4.797 -9.960 1.00 0.00 65 CYS A C 11
ATOM 12278 O O . CYS A 1 65 ? 69.610 -5.746 -10.743 1.00 0.00 65 CYS A O 11
ATOM 12285 N N . ASP A 1 66 ? 70.755 -4.333 -9.433 1.00 0.00 66 ASP A N 11
ATOM 12286 C CA . ASP A 1 66 ? 72.075 -4.739 -9.891 1.00 0.00 66 ASP A CA 11
ATOM 12287 C C . ASP A 1 66 ? 72.472 -6.077 -9.286 1.00 0.00 66 ASP A C 11
ATOM 12288 O O . ASP A 1 66 ? 72.655 -7.065 -10.001 1.00 0.00 66 ASP A O 11
ATOM 12297 N N . ASN A 1 67 ? 72.604 -6.105 -7.970 1.00 0.00 67 ASN A N 11
ATOM 12298 C CA . ASN A 1 67 ? 72.896 -7.331 -7.257 1.00 0.00 67 ASN A CA 11
ATOM 12299 C C . ASN A 1 67 ? 71.758 -7.664 -6.305 1.00 0.00 67 ASN A C 11
ATOM 12300 O O . ASN A 1 67 ? 71.200 -8.764 -6.326 1.00 0.00 67 ASN A O 11
ATOM 12311 N N . ASP A 1 68 ? 71.417 -6.691 -5.487 1.00 0.00 68 ASP A N 11
ATOM 12312 C CA . ASP A 1 68 ? 70.320 -6.787 -4.547 1.00 0.00 68 ASP A CA 11
ATOM 12313 C C . ASP A 1 68 ? 69.536 -5.466 -4.581 1.00 0.00 68 ASP A C 11
ATOM 12314 O O . ASP A 1 68 ? 69.432 -4.844 -5.634 1.00 0.00 68 ASP A O 11
ATOM 12323 N N . ASN A 1 69 ? 69.022 -5.018 -3.445 1.00 0.00 69 ASN A N 11
ATOM 12324 C CA . ASN A 1 69 ? 68.030 -3.945 -3.413 1.00 0.00 69 ASN A CA 11
ATOM 12325 C C . ASN A 1 69 ? 68.642 -2.641 -2.906 1.00 0.00 69 ASN A C 11
ATOM 12326 O O . ASN A 1 69 ? 69.228 -2.598 -1.828 1.00 0.00 69 ASN A O 11
ATOM 12337 N N . ASP A 1 70 ? 68.476 -1.568 -3.679 1.00 0.00 70 ASP A N 11
ATOM 12338 C CA . ASP A 1 70 ? 69.136 -0.302 -3.369 1.00 0.00 70 ASP A CA 11
ATOM 12339 C C . ASP A 1 70 ? 68.190 0.894 -3.419 1.00 0.00 70 ASP A C 11
ATOM 12340 O O . ASP A 1 70 ? 66.975 0.742 -3.478 1.00 0.00 70 ASP A O 11
ATOM 12349 N N . CYS A 1 71 ? 68.779 2.090 -3.408 1.00 0.00 71 CYS A N 11
ATOM 12350 C CA . CYS A 1 71 ? 68.030 3.336 -3.353 1.00 0.00 71 CYS A CA 11
ATOM 12351 C C . CYS A 1 71 ? 68.897 4.524 -3.769 1.00 0.00 71 CYS A C 11
ATOM 12352 O O . CYS A 1 71 ? 68.572 5.237 -4.715 1.00 0.00 71 CYS A O 11
ATOM 12359 N N . GLY A 1 72 ? 69.994 4.743 -3.048 1.00 0.00 72 GLY A N 11
ATOM 12360 C CA . GLY A 1 72 ? 70.868 5.858 -3.352 1.00 0.00 72 GLY A CA 11
ATOM 12361 C C . GLY A 1 72 ? 71.753 6.243 -2.181 1.00 0.00 72 GLY A C 11
ATOM 12362 O O . GLY A 1 72 ? 71.766 7.403 -1.759 1.00 0.00 72 GLY A O 11
ATOM 12366 N N . ASP A 1 73 ? 72.455 5.263 -1.626 1.00 0.00 73 ASP A N 11
ATOM 12367 C CA . ASP A 1 73 ? 73.467 5.510 -0.604 1.00 0.00 73 ASP A CA 11
ATOM 12368 C C . ASP A 1 73 ? 74.517 4.409 -0.640 1.00 0.00 73 ASP A C 11
ATOM 12369 O O . ASP A 1 73 ? 75.632 4.614 -1.113 1.00 0.00 73 ASP A O 11
ATOM 12378 N N . ASN A 1 74 ? 74.135 3.244 -0.151 1.00 0.00 74 ASN A N 11
ATOM 12379 C CA . ASN A 1 74 ? 74.953 2.049 -0.195 1.00 0.00 74 ASN A CA 11
ATOM 12380 C C . ASN A 1 74 ? 74.124 0.911 0.371 1.00 0.00 74 ASN A C 11
ATOM 12381 O O . ASN A 1 74 ? 74.492 0.279 1.359 1.00 0.00 74 ASN A O 11
ATOM 12392 N N . SER A 1 75 ? 72.982 0.680 -0.248 1.00 0.00 75 SER A N 11
ATOM 12393 C CA . SER A 1 75 ? 72.047 -0.315 0.237 1.00 0.00 75 SER A CA 11
ATOM 12394 C C . SER A 1 75 ? 72.499 -1.695 -0.183 1.00 0.00 75 SER A C 11
ATOM 12395 O O . SER A 1 75 ? 72.933 -2.507 0.632 1.00 0.00 75 SER A O 11
ATOM 12403 N N . ASP A 1 76 ? 72.404 -1.932 -1.456 1.00 0.00 76 ASP A N 11
ATOM 12404 C CA . ASP A 1 76 ? 72.944 -3.119 -2.067 1.00 0.00 76 ASP A CA 11
ATOM 12405 C C . ASP A 1 76 ? 74.366 -2.821 -2.512 1.00 0.00 76 ASP A C 11
ATOM 12406 O O . ASP A 1 76 ? 75.332 -3.448 -2.070 1.00 0.00 76 ASP A O 11
ATOM 12415 N N . GLU A 1 77 ? 74.471 -1.797 -3.351 1.00 0.00 77 GLU A N 11
ATOM 12416 C CA . GLU A 1 77 ? 75.753 -1.385 -3.929 1.00 0.00 77 GLU A CA 11
ATOM 12417 C C . GLU A 1 77 ? 75.740 0.064 -4.438 1.00 0.00 77 GLU A C 11
ATOM 12418 O O . GLU A 1 77 ? 76.738 0.529 -4.994 1.00 0.00 77 GLU A O 11
ATOM 12430 N N . ALA A 1 78 ? 74.621 0.768 -4.224 1.00 0.00 78 ALA A N 11
ATOM 12431 C CA . ALA A 1 78 ? 74.476 2.187 -4.576 1.00 0.00 78 ALA A CA 11
ATOM 12432 C C . ALA A 1 78 ? 74.347 2.398 -6.085 1.00 0.00 78 ALA A C 11
ATOM 12433 O O . ALA A 1 78 ? 74.666 3.474 -6.602 1.00 0.00 78 ALA A O 11
ATOM 12440 N N . GLY A 1 79 ? 73.852 1.386 -6.782 1.00 0.00 79 GLY A N 11
ATOM 12441 C CA . GLY A 1 79 ? 73.672 1.487 -8.216 1.00 0.00 79 GLY A CA 11
ATOM 12442 C C . GLY A 1 79 ? 72.227 1.710 -8.609 1.00 0.00 79 GLY A C 11
ATOM 12443 O O . GLY A 1 79 ? 71.573 2.632 -8.109 1.00 0.00 79 GLY A O 11
ATOM 12447 N N . CYS A 1 80 ? 71.739 0.873 -9.524 1.00 0.00 80 CYS A N 11
ATOM 12448 C CA . CYS A 1 80 ? 70.380 0.978 -10.064 1.00 0.00 80 CYS A CA 11
ATOM 12449 C C . CYS A 1 80 ? 70.081 2.404 -10.542 1.00 0.00 80 CYS A C 11
ATOM 12450 O O . CYS A 1 80 ? 68.932 2.840 -10.576 1.00 0.00 80 CYS A O 11
ATOM 12457 N N . SER A 1 81 ? 71.123 3.116 -10.947 1.00 0.00 81 SER A N 11
ATOM 12458 C CA . SER A 1 81 ? 70.983 4.495 -11.385 1.00 0.00 81 SER A CA 11
ATOM 12459 C C . SER A 1 81 ? 71.284 4.624 -12.876 1.00 0.00 81 SER A C 11
ATOM 12460 O O . SER A 1 81 ? 71.558 5.716 -13.372 1.00 0.00 81 SER A O 11
ATOM 12468 N N . HIS A 1 82 ? 71.222 3.501 -13.579 1.00 0.00 82 HIS A N 11
ATOM 12469 C CA . HIS A 1 82 ? 71.492 3.470 -15.009 1.00 0.00 82 HIS A CA 11
ATOM 12470 C C . HIS A 1 82 ? 70.809 2.257 -15.639 1.00 0.00 82 HIS A C 11
ATOM 12471 O O . HIS A 1 82 ? 71.445 1.182 -15.699 1.00 0.00 82 HIS A O 11
ATOM 12486 N N . SER A 1 1 ? 40.281 -3.002 -6.960 1.00 0.00 1 SER A N 12
ATOM 12487 C CA . SER A 1 1 ? 39.957 -4.090 -7.915 1.00 0.00 1 SER A CA 12
ATOM 12488 C C . SER A 1 1 ? 38.733 -4.861 -7.436 1.00 0.00 1 SER A C 12
ATOM 12489 O O . SER A 1 1 ? 37.712 -4.901 -8.114 1.00 0.00 1 SER A O 12
ATOM 12499 N N . ALA A 1 2 ? 38.850 -5.467 -6.262 1.00 0.00 2 ALA A N 12
ATOM 12500 C CA . ALA A 1 2 ? 37.707 -6.074 -5.599 1.00 0.00 2 ALA A CA 12
ATOM 12501 C C . ALA A 1 2 ? 37.065 -5.025 -4.703 1.00 0.00 2 ALA A C 12
ATOM 12502 O O . ALA A 1 2 ? 36.928 -3.869 -5.109 1.00 0.00 2 ALA A O 12
ATOM 12509 N N . ARG A 1 3 ? 36.685 -5.404 -3.489 1.00 0.00 3 ARG A N 12
ATOM 12510 C CA . ARG A 1 3 ? 36.245 -4.420 -2.511 1.00 0.00 3 ARG A CA 12
ATOM 12511 C C . ARG A 1 3 ? 37.421 -3.516 -2.151 1.00 0.00 3 ARG A C 12
ATOM 12512 O O . ARG A 1 3 ? 37.246 -2.354 -1.786 1.00 0.00 3 ARG A O 12
ATOM 12533 N N . THR A 1 4 ? 38.620 -4.077 -2.266 1.00 0.00 4 THR A N 12
ATOM 12534 C CA . THR A 1 4 ? 39.852 -3.358 -2.010 1.00 0.00 4 THR A CA 12
ATOM 12535 C C . THR A 1 4 ? 40.851 -3.597 -3.155 1.00 0.00 4 THR A C 12
ATOM 12536 O O . THR A 1 4 ? 40.449 -3.878 -4.294 1.00 0.00 4 THR A O 12
ATOM 12547 N N . CYS A 1 5 ? 42.138 -3.484 -2.862 1.00 0.00 5 CYS A N 12
ATOM 12548 C CA . CYS A 1 5 ? 43.179 -3.676 -3.859 1.00 0.00 5 CYS A CA 12
ATOM 12549 C C . CYS A 1 5 ? 43.670 -5.126 -3.849 1.00 0.00 5 CYS A C 12
ATOM 12550 O O . CYS A 1 5 ? 43.372 -5.871 -2.916 1.00 0.00 5 CYS A O 12
ATOM 12557 N N . PRO A 1 6 ? 44.392 -5.557 -4.904 1.00 0.00 6 PRO A N 12
ATOM 12558 C CA . PRO A 1 6 ? 44.958 -6.916 -4.983 1.00 0.00 6 PRO A CA 12
ATOM 12559 C C . PRO A 1 6 ? 45.859 -7.246 -3.791 1.00 0.00 6 PRO A C 12
ATOM 12560 O O . PRO A 1 6 ? 46.355 -6.346 -3.124 1.00 0.00 6 PRO A O 12
ATOM 12571 N N . PRO A 1 7 ? 46.097 -8.546 -3.524 1.00 0.00 7 PRO A N 12
ATOM 12572 C CA . PRO A 1 7 ? 46.917 -8.997 -2.382 1.00 0.00 7 PRO A CA 12
ATOM 12573 C C . PRO A 1 7 ? 48.353 -8.470 -2.426 1.00 0.00 7 PRO A C 12
ATOM 12574 O O . PRO A 1 7 ? 49.001 -8.319 -1.394 1.00 0.00 7 PRO A O 12
ATOM 12585 N N . ASN A 1 8 ? 48.849 -8.191 -3.624 1.00 0.00 8 ASN A N 12
ATOM 12586 C CA . ASN A 1 8 ? 50.193 -7.643 -3.778 1.00 0.00 8 ASN A CA 12
ATOM 12587 C C . ASN A 1 8 ? 50.132 -6.124 -3.889 1.00 0.00 8 ASN A C 12
ATOM 12588 O O . ASN A 1 8 ? 51.100 -5.466 -4.273 1.00 0.00 8 ASN A O 12
ATOM 12599 N N . GLN A 1 9 ? 48.987 -5.582 -3.513 1.00 0.00 9 GLN A N 12
ATOM 12600 C CA . GLN A 1 9 ? 48.751 -4.154 -3.501 1.00 0.00 9 GLN A CA 12
ATOM 12601 C C . GLN A 1 9 ? 48.186 -3.777 -2.140 1.00 0.00 9 GLN A C 12
ATOM 12602 O O . GLN A 1 9 ? 47.942 -4.640 -1.301 1.00 0.00 9 GLN A O 12
ATOM 12616 N N . PHE A 1 10 ? 47.972 -2.506 -1.923 1.00 0.00 10 PHE A N 12
ATOM 12617 C CA . PHE A 1 10 ? 47.396 -2.043 -0.686 1.00 0.00 10 PHE A CA 12
ATOM 12618 C C . PHE A 1 10 ? 46.368 -0.965 -0.979 1.00 0.00 10 PHE A C 12
ATOM 12619 O O . PHE A 1 10 ? 46.579 -0.106 -1.832 1.00 0.00 10 PHE A O 12
ATOM 12636 N N . SER A 1 11 ? 45.261 -1.008 -0.274 1.00 0.00 11 SER A N 12
ATOM 12637 C CA . SER A 1 11 ? 44.167 -0.120 -0.546 1.00 0.00 11 SER A CA 12
ATOM 12638 C C . SER A 1 11 ? 44.072 0.928 0.536 1.00 0.00 11 SER A C 12
ATOM 12639 O O . SER A 1 11 ? 43.696 0.635 1.671 1.00 0.00 11 SER A O 12
ATOM 12647 N N . CYS A 1 12 ? 44.458 2.138 0.187 1.00 0.00 12 CYS A N 12
ATOM 12648 C CA . CYS A 1 12 ? 44.298 3.259 1.085 1.00 0.00 12 CYS A CA 12
ATOM 12649 C C . CYS A 1 12 ? 42.816 3.456 1.359 1.00 0.00 12 CYS A C 12
ATOM 12650 O O . CYS A 1 12 ? 42.005 3.357 0.434 1.00 0.00 12 CYS A O 12
ATOM 12657 N N . ALA A 1 13 ? 42.502 3.768 2.616 1.00 0.00 13 ALA A N 12
ATOM 12658 C CA . ALA A 1 13 ? 41.141 3.712 3.170 1.00 0.00 13 ALA A CA 12
ATOM 12659 C C . ALA A 1 13 ? 40.030 3.894 2.141 1.00 0.00 13 ALA A C 12
ATOM 12660 O O . ALA A 1 13 ? 39.677 5.017 1.774 1.00 0.00 13 ALA A O 12
ATOM 12667 N N . SER A 1 14 ? 39.508 2.746 1.692 1.00 0.00 14 SER A N 12
ATOM 12668 C CA . SER A 1 14 ? 38.373 2.652 0.772 1.00 0.00 14 SER A CA 12
ATOM 12669 C C . SER A 1 14 ? 38.420 3.691 -0.343 1.00 0.00 14 SER A C 12
ATOM 12670 O O . SER A 1 14 ? 37.809 4.757 -0.249 1.00 0.00 14 SER A O 12
ATOM 12678 N N . GLY A 1 15 ? 39.186 3.396 -1.381 1.00 0.00 15 GLY A N 12
ATOM 12679 C CA . GLY A 1 15 ? 39.161 4.240 -2.556 1.00 0.00 15 GLY A CA 12
ATOM 12680 C C . GLY A 1 15 ? 40.469 4.250 -3.305 1.00 0.00 15 GLY A C 12
ATOM 12681 O O . GLY A 1 15 ? 40.496 4.173 -4.531 1.00 0.00 15 GLY A O 12
ATOM 12685 N N . ARG A 1 16 ? 41.561 4.353 -2.573 1.00 0.00 16 ARG A N 12
ATOM 12686 C CA . ARG A 1 16 ? 42.868 4.473 -3.192 1.00 0.00 16 ARG A CA 12
ATOM 12687 C C . ARG A 1 16 ? 43.487 3.093 -3.378 1.00 0.00 16 ARG A C 12
ATOM 12688 O O . ARG A 1 16 ? 43.056 2.124 -2.749 1.00 0.00 16 ARG A O 12
ATOM 12709 N N . CYS A 1 17 ? 44.510 3.012 -4.213 1.00 0.00 17 CYS A N 12
ATOM 12710 C CA . CYS A 1 17 ? 45.099 1.737 -4.583 1.00 0.00 17 CYS A CA 12
ATOM 12711 C C . CYS A 1 17 ? 46.587 1.912 -4.844 1.00 0.00 17 CYS A C 12
ATOM 12712 O O . CYS A 1 17 ? 46.994 2.383 -5.905 1.00 0.00 17 CYS A O 12
ATOM 12719 N N . ILE A 1 18 ? 47.384 1.579 -3.850 1.00 0.00 18 ILE A N 12
ATOM 12720 C CA . ILE A 1 18 ? 48.821 1.705 -3.937 1.00 0.00 18 ILE A CA 12
ATOM 12721 C C . ILE A 1 18 ? 49.423 0.303 -3.865 1.00 0.00 18 ILE A C 12
ATOM 12722 O O . ILE A 1 18 ? 48.711 -0.635 -3.541 1.00 0.00 18 ILE A O 12
ATOM 12738 N N . PRO A 1 19 ? 50.707 0.112 -4.184 1.00 0.00 19 PRO A N 12
ATOM 12739 C CA . PRO A 1 19 ? 51.358 -1.182 -3.979 1.00 0.00 19 PRO A CA 12
ATOM 12740 C C . PRO A 1 19 ? 51.492 -1.488 -2.489 1.00 0.00 19 PRO A C 12
ATOM 12741 O O . PRO A 1 19 ? 51.577 -0.575 -1.669 1.00 0.00 19 PRO A O 12
ATOM 12752 N N . ILE A 1 20 ? 51.479 -2.761 -2.133 1.00 0.00 20 ILE A N 12
ATOM 12753 C CA . ILE A 1 20 ? 51.570 -3.152 -0.740 1.00 0.00 20 ILE A CA 12
ATOM 12754 C C . ILE A 1 20 ? 52.984 -2.937 -0.230 1.00 0.00 20 ILE A C 12
ATOM 12755 O O . ILE A 1 20 ? 53.911 -2.756 -1.018 1.00 0.00 20 ILE A O 12
ATOM 12771 N N . SER A 1 21 ? 53.122 -2.932 1.092 1.00 0.00 21 SER A N 12
ATOM 12772 C CA . SER A 1 21 ? 54.388 -2.654 1.761 1.00 0.00 21 SER A CA 12
ATOM 12773 C C . SER A 1 21 ? 54.701 -1.160 1.705 1.00 0.00 21 SER A C 12
ATOM 12774 O O . SER A 1 21 ? 55.645 -0.690 2.330 1.00 0.00 21 SER A O 12
ATOM 12782 N N . TRP A 1 22 ? 53.876 -0.423 0.964 1.00 0.00 22 TRP A N 12
ATOM 12783 C CA . TRP A 1 22 ? 53.913 1.043 0.970 1.00 0.00 22 TRP A CA 12
ATOM 12784 C C . TRP A 1 22 ? 53.162 1.576 2.174 1.00 0.00 22 TRP A C 12
ATOM 12785 O O . TRP A 1 22 ? 52.787 2.740 2.220 1.00 0.00 22 TRP A O 12
ATOM 12806 N N . THR A 1 23 ? 52.918 0.703 3.124 1.00 0.00 23 THR A N 12
ATOM 12807 C CA . THR A 1 23 ? 52.159 1.051 4.291 1.00 0.00 23 THR A CA 12
ATOM 12808 C C . THR A 1 23 ? 53.027 1.853 5.252 1.00 0.00 23 THR A C 12
ATOM 12809 O O . THR A 1 23 ? 53.030 3.076 5.217 1.00 0.00 23 THR A O 12
ATOM 12820 N N . CYS A 1 24 ? 53.780 1.165 6.076 1.00 0.00 24 CYS A N 12
ATOM 12821 C CA . CYS A 1 24 ? 54.768 1.813 6.906 1.00 0.00 24 CYS A CA 12
ATOM 12822 C C . CYS A 1 24 ? 56.110 1.852 6.186 1.00 0.00 24 CYS A C 12
ATOM 12823 O O . CYS A 1 24 ? 56.817 0.842 6.113 1.00 0.00 24 CYS A O 12
ATOM 12830 N N . ASP A 1 25 ? 56.437 3.013 5.641 1.00 0.00 25 ASP A N 12
ATOM 12831 C CA . ASP A 1 25 ? 57.604 3.175 4.781 1.00 0.00 25 ASP A CA 12
ATOM 12832 C C . ASP A 1 25 ? 58.434 4.387 5.221 1.00 0.00 25 ASP A C 12
ATOM 12833 O O . ASP A 1 25 ? 59.484 4.682 4.650 1.00 0.00 25 ASP A O 12
ATOM 12842 N N . LEU A 1 26 ? 57.949 5.062 6.269 1.00 0.00 26 LEU A N 12
ATOM 12843 C CA . LEU A 1 26 ? 58.571 6.266 6.840 1.00 0.00 26 LEU A CA 12
ATOM 12844 C C . LEU A 1 26 ? 58.227 7.517 6.037 1.00 0.00 26 LEU A C 12
ATOM 12845 O O . LEU A 1 26 ? 58.798 8.588 6.264 1.00 0.00 26 LEU A O 12
ATOM 12861 N N . ASP A 1 27 ? 57.287 7.382 5.115 1.00 0.00 27 ASP A N 12
ATOM 12862 C CA . ASP A 1 27 ? 56.758 8.525 4.380 1.00 0.00 27 ASP A CA 12
ATOM 12863 C C . ASP A 1 27 ? 55.242 8.410 4.304 1.00 0.00 27 ASP A C 12
ATOM 12864 O O . ASP A 1 27 ? 54.707 7.440 3.772 1.00 0.00 27 ASP A O 12
ATOM 12873 N N . ASP A 1 28 ? 54.561 9.400 4.859 1.00 0.00 28 ASP A N 12
ATOM 12874 C CA . ASP A 1 28 ? 53.113 9.330 5.046 1.00 0.00 28 ASP A CA 12
ATOM 12875 C C . ASP A 1 28 ? 52.372 9.622 3.744 1.00 0.00 28 ASP A C 12
ATOM 12876 O O . ASP A 1 28 ? 52.282 10.777 3.317 1.00 0.00 28 ASP A O 12
ATOM 12885 N N . ASP A 1 29 ? 51.875 8.569 3.099 1.00 0.00 29 ASP A N 12
ATOM 12886 C CA . ASP A 1 29 ? 51.036 8.722 1.915 1.00 0.00 29 ASP A CA 12
ATOM 12887 C C . ASP A 1 29 ? 49.585 8.848 2.344 1.00 0.00 29 ASP A C 12
ATOM 12888 O O . ASP A 1 29 ? 48.969 9.911 2.225 1.00 0.00 29 ASP A O 12
ATOM 12897 N N . CYS A 1 30 ? 49.044 7.754 2.836 1.00 0.00 30 CYS A N 12
ATOM 12898 C CA . CYS A 1 30 ? 47.755 7.755 3.493 1.00 0.00 30 CYS A CA 12
ATOM 12899 C C . CYS A 1 30 ? 47.505 6.400 4.120 1.00 0.00 30 CYS A C 12
ATOM 12900 O O . CYS A 1 30 ? 47.456 6.285 5.333 1.00 0.00 30 CYS A O 12
ATOM 12907 N N . GLY A 1 31 ? 47.392 5.373 3.288 1.00 0.00 31 GLY A N 12
ATOM 12908 C CA . GLY A 1 31 ? 47.138 4.031 3.778 1.00 0.00 31 GLY A CA 12
ATOM 12909 C C . GLY A 1 31 ? 45.895 3.953 4.640 1.00 0.00 31 GLY A C 12
ATOM 12910 O O . GLY A 1 31 ? 44.782 3.856 4.127 1.00 0.00 31 GLY A O 12
ATOM 12914 N N . ASP A 1 32 ? 46.092 4.030 5.948 1.00 0.00 32 ASP A N 12
ATOM 12915 C CA . ASP A 1 32 ? 44.979 4.006 6.899 1.00 0.00 32 ASP A CA 12
ATOM 12916 C C . ASP A 1 32 ? 44.334 5.387 6.906 1.00 0.00 32 ASP A C 12
ATOM 12917 O O . ASP A 1 32 ? 43.134 5.554 7.108 1.00 0.00 32 ASP A O 12
ATOM 12926 N N . ARG A 1 33 ? 45.196 6.351 6.638 1.00 0.00 33 ARG A N 12
ATOM 12927 C CA . ARG A 1 33 ? 44.936 7.782 6.688 1.00 0.00 33 ARG A CA 12
ATOM 12928 C C . ARG A 1 33 ? 46.290 8.423 6.881 1.00 0.00 33 ARG A C 12
ATOM 12929 O O . ARG A 1 33 ? 46.669 9.381 6.210 1.00 0.00 33 ARG A O 12
ATOM 12950 N N . SER A 1 34 ? 46.978 7.844 7.835 1.00 0.00 34 SER A N 12
ATOM 12951 C CA . SER A 1 34 ? 48.379 8.061 8.070 1.00 0.00 34 SER A CA 12
ATOM 12952 C C . SER A 1 34 ? 48.999 6.687 8.243 1.00 0.00 34 SER A C 12
ATOM 12953 O O . SER A 1 34 ? 49.024 6.135 9.344 1.00 0.00 34 SER A O 12
ATOM 12961 N N . ASP A 1 35 ? 49.405 6.128 7.113 1.00 0.00 35 ASP A N 12
ATOM 12962 C CA . ASP A 1 35 ? 49.835 4.718 6.988 1.00 0.00 35 ASP A CA 12
ATOM 12963 C C . ASP A 1 35 ? 51.073 4.361 7.809 1.00 0.00 35 ASP A C 12
ATOM 12964 O O . ASP A 1 35 ? 51.609 3.264 7.679 1.00 0.00 35 ASP A O 12
ATOM 12973 N N . GLU A 1 36 ? 51.453 5.232 8.719 1.00 0.00 36 GLU A N 12
ATOM 12974 C CA . GLU A 1 36 ? 52.534 4.945 9.645 1.00 0.00 36 GLU A CA 12
ATOM 12975 C C . GLU A 1 36 ? 51.927 4.614 11.001 1.00 0.00 36 GLU A C 12
ATOM 12976 O O . GLU A 1 36 ? 52.452 4.982 12.050 1.00 0.00 36 GLU A O 12
ATOM 12988 N N . SER A 1 37 ? 50.810 3.889 10.963 1.00 0.00 37 SER A N 12
ATOM 12989 C CA . SER A 1 37 ? 50.091 3.542 12.176 1.00 0.00 37 SER A CA 12
ATOM 12990 C C . SER A 1 37 ? 49.831 2.035 12.279 1.00 0.00 37 SER A C 12
ATOM 12991 O O . SER A 1 37 ? 50.471 1.343 13.071 1.00 0.00 37 SER A O 12
ATOM 12999 N N . ALA A 1 38 ? 48.914 1.524 11.458 1.00 0.00 38 ALA A N 12
ATOM 13000 C CA . ALA A 1 38 ? 48.375 0.176 11.656 1.00 0.00 38 ALA A CA 12
ATOM 13001 C C . ALA A 1 38 ? 49.296 -0.937 11.153 1.00 0.00 38 ALA A C 12
ATOM 13002 O O . ALA A 1 38 ? 49.101 -2.106 11.487 1.00 0.00 38 ALA A O 12
ATOM 13009 N N . SER A 1 39 ? 50.296 -0.588 10.368 1.00 0.00 39 SER A N 12
ATOM 13010 C CA . SER A 1 39 ? 51.164 -1.600 9.781 1.00 0.00 39 SER A CA 12
ATOM 13011 C C . SER A 1 39 ? 52.545 -1.591 10.436 1.00 0.00 39 SER A C 12
ATOM 13012 O O . SER A 1 39 ? 53.314 -2.547 10.309 1.00 0.00 39 SER A O 12
ATOM 13020 N N . CYS A 1 40 ? 52.857 -0.497 11.108 1.00 0.00 40 CYS A N 12
ATOM 13021 C CA . CYS A 1 40 ? 54.156 -0.307 11.739 1.00 0.00 40 CYS A CA 12
ATOM 13022 C C . CYS A 1 40 ? 54.421 -1.285 12.879 1.00 0.00 40 CYS A C 12
ATOM 13023 O O . CYS A 1 40 ? 53.992 -1.071 14.011 1.00 0.00 40 CYS A O 12
ATOM 13030 N N . ALA A 1 41 ? 55.106 -2.376 12.558 1.00 0.00 41 ALA A N 12
ATOM 13031 C CA . ALA A 1 41 ? 55.684 -3.245 13.572 1.00 0.00 41 ALA A CA 12
ATOM 13032 C C . ALA A 1 41 ? 57.173 -2.953 13.684 1.00 0.00 41 ALA A C 12
ATOM 13033 O O . ALA A 1 41 ? 57.751 -2.984 14.765 1.00 0.00 41 ALA A O 12
ATOM 13040 N N . TYR A 1 42 ? 57.758 -2.653 12.528 1.00 0.00 42 TYR A N 12
ATOM 13041 C CA . TYR A 1 42 ? 59.165 -2.252 12.403 1.00 0.00 42 TYR A CA 12
ATOM 13042 C C . TYR A 1 42 ? 60.137 -3.152 13.167 1.00 0.00 42 TYR A C 12
ATOM 13043 O O . TYR A 1 42 ? 60.644 -2.776 14.220 1.00 0.00 42 TYR A O 12
ATOM 13061 N N . PRO A 1 43 ? 60.414 -4.360 12.644 1.00 0.00 43 PRO A N 12
ATOM 13062 C CA . PRO A 1 43 ? 61.531 -5.177 13.121 1.00 0.00 43 PRO A CA 12
ATOM 13063 C C . PRO A 1 43 ? 62.849 -4.605 12.603 1.00 0.00 43 PRO A C 12
ATOM 13064 O O . PRO A 1 43 ? 63.932 -4.929 13.084 1.00 0.00 43 PRO A O 12
ATOM 13075 N N . THR A 1 44 ? 62.716 -3.751 11.593 1.00 0.00 44 THR A N 12
ATOM 13076 C CA . THR A 1 44 ? 63.831 -3.038 10.989 1.00 0.00 44 THR A CA 12
ATOM 13077 C C . THR A 1 44 ? 63.292 -1.976 10.033 1.00 0.00 44 THR A C 12
ATOM 13078 O O . THR A 1 44 ? 63.420 -0.783 10.281 1.00 0.00 44 THR A O 12
ATOM 13089 N N . CYS A 1 45 ? 62.658 -2.432 8.970 1.00 0.00 45 CYS A N 12
ATOM 13090 C CA . CYS A 1 45 ? 61.973 -1.558 8.020 1.00 0.00 45 CYS A CA 12
ATOM 13091 C C . CYS A 1 45 ? 60.915 -2.328 7.249 1.00 0.00 45 CYS A C 12
ATOM 13092 O O . CYS A 1 45 ? 60.164 -1.754 6.469 1.00 0.00 45 CYS A O 12
ATOM 13099 N N . PHE A 1 46 ? 60.862 -3.635 7.470 1.00 0.00 46 PHE A N 12
ATOM 13100 C CA . PHE A 1 46 ? 59.942 -4.494 6.745 1.00 0.00 46 PHE A CA 12
ATOM 13101 C C . PHE A 1 46 ? 58.711 -4.814 7.590 1.00 0.00 46 PHE A C 12
ATOM 13102 O O . PHE A 1 46 ? 58.807 -5.457 8.637 1.00 0.00 46 PHE A O 12
ATOM 13119 N N . PRO A 1 47 ? 57.545 -4.289 7.187 1.00 0.00 47 PRO A N 12
ATOM 13120 C CA . PRO A 1 47 ? 56.266 -4.733 7.703 1.00 0.00 47 PRO A CA 12
ATOM 13121 C C . PRO A 1 47 ? 55.623 -5.781 6.799 1.00 0.00 47 PRO A C 12
ATOM 13122 O O . PRO A 1 47 ? 54.747 -6.530 7.225 1.00 0.00 47 PRO A O 12
ATOM 13133 N N . LEU A 1 48 ? 56.089 -5.834 5.556 1.00 0.00 48 LEU A N 12
ATOM 13134 C CA . LEU A 1 48 ? 55.507 -6.708 4.544 1.00 0.00 48 LEU A CA 12
ATOM 13135 C C . LEU A 1 48 ? 56.567 -7.212 3.567 1.00 0.00 48 LEU A C 12
ATOM 13136 O O . LEU A 1 48 ? 56.677 -8.415 3.337 1.00 0.00 48 LEU A O 12
ATOM 13152 N N . THR A 1 49 ? 57.351 -6.295 2.998 1.00 0.00 49 THR A N 12
ATOM 13153 C CA . THR A 1 49 ? 58.423 -6.658 2.085 1.00 0.00 49 THR A CA 12
ATOM 13154 C C . THR A 1 49 ? 59.195 -5.394 1.667 1.00 0.00 49 THR A C 12
ATOM 13155 O O . THR A 1 49 ? 58.831 -4.677 0.736 1.00 0.00 49 THR A O 12
ATOM 13166 N N . GLN A 1 50 ? 60.263 -5.116 2.400 1.00 0.00 50 GLN A N 12
ATOM 13167 C CA . GLN A 1 50 ? 60.941 -3.825 2.326 1.00 0.00 50 GLN A CA 12
ATOM 13168 C C . GLN A 1 50 ? 62.458 -3.974 2.361 1.00 0.00 50 GLN A C 12
ATOM 13169 O O . GLN A 1 50 ? 62.992 -5.069 2.527 1.00 0.00 50 GLN A O 12
ATOM 13183 N N . PHE A 1 51 ? 63.126 -2.843 2.224 1.00 0.00 51 PHE A N 12
ATOM 13184 C CA . PHE A 1 51 ? 64.566 -2.736 2.378 1.00 0.00 51 PHE A CA 12
ATOM 13185 C C . PHE A 1 51 ? 64.842 -1.510 3.243 1.00 0.00 51 PHE A C 12
ATOM 13186 O O . PHE A 1 51 ? 64.033 -0.591 3.270 1.00 0.00 51 PHE A O 12
ATOM 13203 N N . THR A 1 52 ? 65.946 -1.480 3.965 1.00 0.00 52 THR A N 12
ATOM 13204 C CA . THR A 1 52 ? 66.242 -0.319 4.786 1.00 0.00 52 THR A CA 12
ATOM 13205 C C . THR A 1 52 ? 67.402 0.477 4.198 1.00 0.00 52 THR A C 12
ATOM 13206 O O . THR A 1 52 ? 68.495 -0.049 3.975 1.00 0.00 52 THR A O 12
ATOM 13217 N N . CYS A 1 53 ? 67.132 1.732 3.868 1.00 0.00 53 CYS A N 12
ATOM 13218 C CA . CYS A 1 53 ? 68.210 2.662 3.572 1.00 0.00 53 CYS A CA 12
ATOM 13219 C C . CYS A 1 53 ? 69.220 2.687 4.709 1.00 0.00 53 CYS A C 12
ATOM 13220 O O . CYS A 1 53 ? 68.850 2.841 5.867 1.00 0.00 53 CYS A O 12
ATOM 13227 N N . ASN A 1 54 ? 70.497 2.562 4.373 1.00 0.00 54 ASN A N 12
ATOM 13228 C CA . ASN A 1 54 ? 71.559 2.630 5.374 1.00 0.00 54 ASN A CA 12
ATOM 13229 C C . ASN A 1 54 ? 71.657 4.044 5.922 1.00 0.00 54 ASN A C 12
ATOM 13230 O O . ASN A 1 54 ? 72.271 4.287 6.958 1.00 0.00 54 ASN A O 12
ATOM 13241 N N . ASN A 1 55 ? 71.036 4.976 5.199 1.00 0.00 55 ASN A N 12
ATOM 13242 C CA . ASN A 1 55 ? 70.879 6.345 5.660 1.00 0.00 55 ASN A CA 12
ATOM 13243 C C . ASN A 1 55 ? 69.964 6.387 6.890 1.00 0.00 55 ASN A C 12
ATOM 13244 O O . ASN A 1 55 ? 69.957 7.359 7.643 1.00 0.00 55 ASN A O 12
ATOM 13255 N N . GLY A 1 56 ? 69.191 5.318 7.087 1.00 0.00 56 GLY A N 12
ATOM 13256 C CA . GLY A 1 56 ? 68.297 5.244 8.226 1.00 0.00 56 GLY A CA 12
ATOM 13257 C C . GLY A 1 56 ? 66.833 5.199 7.822 1.00 0.00 56 GLY A C 12
ATOM 13258 O O . GLY A 1 56 ? 65.950 5.176 8.676 1.00 0.00 56 GLY A O 12
ATOM 13262 N N . ARG A 1 57 ? 66.572 5.217 6.520 1.00 0.00 57 ARG A N 12
ATOM 13263 C CA . ARG A 1 57 ? 65.197 5.216 6.022 1.00 0.00 57 ARG A CA 12
ATOM 13264 C C . ARG A 1 57 ? 64.733 3.799 5.716 1.00 0.00 57 ARG A C 12
ATOM 13265 O O . ARG A 1 57 ? 65.497 2.844 5.830 1.00 0.00 57 ARG A O 12
ATOM 13286 N N . CYS A 1 58 ? 63.489 3.684 5.297 1.00 0.00 58 CYS A N 12
ATOM 13287 C CA . CYS A 1 58 ? 62.952 2.433 4.806 1.00 0.00 58 CYS A CA 12
ATOM 13288 C C . CYS A 1 58 ? 62.551 2.627 3.351 1.00 0.00 58 CYS A C 12
ATOM 13289 O O . CYS A 1 58 ? 62.094 3.704 2.981 1.00 0.00 58 CYS A O 12
ATOM 13296 N N . ILE A 1 59 ? 62.788 1.624 2.517 1.00 0.00 59 ILE A N 12
ATOM 13297 C CA . ILE A 1 59 ? 62.335 1.676 1.138 1.00 0.00 59 ILE A CA 12
ATOM 13298 C C . ILE A 1 59 ? 61.723 0.348 0.723 1.00 0.00 59 ILE A C 12
ATOM 13299 O O . ILE A 1 59 ? 61.803 -0.635 1.460 1.00 0.00 59 ILE A O 12
ATOM 13315 N N . ASN A 1 60 ? 61.128 0.325 -0.464 1.00 0.00 60 ASN A N 12
ATOM 13316 C CA . ASN A 1 60 ? 60.566 -0.900 -1.034 1.00 0.00 60 ASN A CA 12
ATOM 13317 C C . ASN A 1 60 ? 61.652 -1.925 -1.311 1.00 0.00 60 ASN A C 12
ATOM 13318 O O . ASN A 1 60 ? 62.782 -1.567 -1.642 1.00 0.00 60 ASN A O 12
ATOM 13329 N N . ILE A 1 61 ? 61.304 -3.202 -1.200 1.00 0.00 61 ILE A N 12
ATOM 13330 C CA . ILE A 1 61 ? 62.243 -4.277 -1.508 1.00 0.00 61 ILE A CA 12
ATOM 13331 C C . ILE A 1 61 ? 62.323 -4.499 -3.024 1.00 0.00 61 ILE A C 12
ATOM 13332 O O . ILE A 1 61 ? 63.142 -5.273 -3.519 1.00 0.00 61 ILE A O 12
ATOM 13348 N N . ASN A 1 62 ? 61.456 -3.813 -3.754 1.00 0.00 62 ASN A N 12
ATOM 13349 C CA . ASN A 1 62 ? 61.323 -4.026 -5.190 1.00 0.00 62 ASN A CA 12
ATOM 13350 C C . ASN A 1 62 ? 62.249 -3.097 -5.976 1.00 0.00 62 ASN A C 12
ATOM 13351 O O . ASN A 1 62 ? 62.090 -2.919 -7.179 1.00 0.00 62 ASN A O 12
ATOM 13362 N N . TRP A 1 63 ? 63.234 -2.527 -5.296 1.00 0.00 63 TRP A N 12
ATOM 13363 C CA . TRP A 1 63 ? 64.144 -1.586 -5.938 1.00 0.00 63 TRP A CA 12
ATOM 13364 C C . TRP A 1 63 ? 65.523 -2.214 -6.112 1.00 0.00 63 TRP A C 12
ATOM 13365 O O . TRP A 1 63 ? 66.487 -1.552 -6.496 1.00 0.00 63 TRP A O 12
ATOM 13386 N N . ARG A 1 64 ? 65.594 -3.513 -5.823 1.00 0.00 64 ARG A N 12
ATOM 13387 C CA . ARG A 1 64 ? 66.795 -4.306 -6.062 1.00 0.00 64 ARG A CA 12
ATOM 13388 C C . ARG A 1 64 ? 67.030 -4.434 -7.566 1.00 0.00 64 ARG A C 12
ATOM 13389 O O . ARG A 1 64 ? 66.370 -5.230 -8.231 1.00 0.00 64 ARG A O 12
ATOM 13410 N N . CYS A 1 65 ? 67.949 -3.643 -8.104 1.00 0.00 65 CYS A N 12
ATOM 13411 C CA . CYS A 1 65 ? 68.144 -3.591 -9.548 1.00 0.00 65 CYS A CA 12
ATOM 13412 C C . CYS A 1 65 ? 69.523 -4.089 -9.960 1.00 0.00 65 CYS A C 12
ATOM 13413 O O . CYS A 1 65 ? 69.681 -5.228 -10.405 1.00 0.00 65 CYS A O 12
ATOM 13420 N N . ASP A 1 66 ? 70.507 -3.231 -9.793 1.00 0.00 66 ASP A N 12
ATOM 13421 C CA . ASP A 1 66 ? 71.858 -3.480 -10.283 1.00 0.00 66 ASP A CA 12
ATOM 13422 C C . ASP A 1 66 ? 72.540 -4.582 -9.481 1.00 0.00 66 ASP A C 12
ATOM 13423 O O . ASP A 1 66 ? 72.723 -5.697 -9.978 1.00 0.00 66 ASP A O 12
ATOM 13432 N N . ASN A 1 67 ? 72.923 -4.282 -8.249 1.00 0.00 67 ASN A N 12
ATOM 13433 C CA . ASN A 1 67 ? 73.438 -5.301 -7.361 1.00 0.00 67 ASN A CA 12
ATOM 13434 C C . ASN A 1 67 ? 72.772 -5.231 -5.992 1.00 0.00 67 ASN A C 12
ATOM 13435 O O . ASN A 1 67 ? 72.688 -6.236 -5.282 1.00 0.00 67 ASN A O 12
ATOM 13446 N N . ASP A 1 68 ? 72.274 -4.058 -5.628 1.00 0.00 68 ASP A N 12
ATOM 13447 C CA . ASP A 1 68 ? 71.566 -3.911 -4.369 1.00 0.00 68 ASP A CA 12
ATOM 13448 C C . ASP A 1 68 ? 70.226 -3.207 -4.598 1.00 0.00 68 ASP A C 12
ATOM 13449 O O . ASP A 1 68 ? 69.750 -3.131 -5.736 1.00 0.00 68 ASP A O 12
ATOM 13458 N N . ASN A 1 69 ? 69.608 -2.719 -3.531 1.00 0.00 69 ASN A N 12
ATOM 13459 C CA . ASN A 1 69 ? 68.227 -2.251 -3.585 1.00 0.00 69 ASN A CA 12
ATOM 13460 C C . ASN A 1 69 ? 68.167 -0.728 -3.509 1.00 0.00 69 ASN A C 12
ATOM 13461 O O . ASN A 1 69 ? 68.309 -0.150 -2.429 1.00 0.00 69 ASN A O 12
ATOM 13472 N N . ASP A 1 70 ? 67.908 -0.109 -4.655 1.00 0.00 70 ASP A N 12
ATOM 13473 C CA . ASP A 1 70 ? 68.072 1.334 -4.846 1.00 0.00 70 ASP A CA 12
ATOM 13474 C C . ASP A 1 70 ? 67.350 2.168 -3.797 1.00 0.00 70 ASP A C 12
ATOM 13475 O O . ASP A 1 70 ? 66.122 2.190 -3.738 1.00 0.00 70 ASP A O 12
ATOM 13484 N N . CYS A 1 71 ? 68.129 2.850 -2.978 1.00 0.00 71 CYS A N 12
ATOM 13485 C CA . CYS A 1 71 ? 67.608 3.767 -1.984 1.00 0.00 71 CYS A CA 12
ATOM 13486 C C . CYS A 1 71 ? 67.827 5.209 -2.423 1.00 0.00 71 CYS A C 12
ATOM 13487 O O . CYS A 1 71 ? 66.998 6.086 -2.156 1.00 0.00 71 CYS A O 12
ATOM 13494 N N . GLY A 1 72 ? 68.950 5.454 -3.095 1.00 0.00 72 GLY A N 12
ATOM 13495 C CA . GLY A 1 72 ? 69.208 6.778 -3.620 1.00 0.00 72 GLY A CA 12
ATOM 13496 C C . GLY A 1 72 ? 70.557 7.356 -3.232 1.00 0.00 72 GLY A C 12
ATOM 13497 O O . GLY A 1 72 ? 71.140 8.121 -3.998 1.00 0.00 72 GLY A O 12
ATOM 13501 N N . ASP A 1 73 ? 71.076 7.003 -2.061 1.00 0.00 73 ASP A N 12
ATOM 13502 C CA . ASP A 1 73 ? 72.298 7.626 -1.582 1.00 0.00 73 ASP A CA 12
ATOM 13503 C C . ASP A 1 73 ? 73.099 6.701 -0.681 1.00 0.00 73 ASP A C 12
ATOM 13504 O O . ASP A 1 73 ? 72.774 6.478 0.484 1.00 0.00 73 ASP A O 12
ATOM 13513 N N . ASN A 1 74 ? 74.103 6.096 -1.295 1.00 0.00 74 ASN A N 12
ATOM 13514 C CA . ASN A 1 74 ? 75.230 5.464 -0.588 1.00 0.00 74 ASN A CA 12
ATOM 13515 C C . ASN A 1 74 ? 74.837 4.200 0.166 1.00 0.00 74 ASN A C 12
ATOM 13516 O O . ASN A 1 74 ? 75.641 3.639 0.906 1.00 0.00 74 ASN A O 12
ATOM 13527 N N . SER A 1 75 ? 73.616 3.753 -0.014 1.00 0.00 75 SER A N 12
ATOM 13528 C CA . SER A 1 75 ? 73.151 2.562 0.669 1.00 0.00 75 SER A CA 12
ATOM 13529 C C . SER A 1 75 ? 73.415 1.326 -0.164 1.00 0.00 75 SER A C 12
ATOM 13530 O O . SER A 1 75 ? 74.332 0.551 0.091 1.00 0.00 75 SER A O 12
ATOM 13538 N N . ASP A 1 76 ? 72.584 1.196 -1.152 1.00 0.00 76 ASP A N 12
ATOM 13539 C CA . ASP A 1 76 ? 72.614 0.127 -2.121 1.00 0.00 76 ASP A CA 12
ATOM 13540 C C . ASP A 1 76 ? 73.766 0.315 -3.101 1.00 0.00 76 ASP A C 12
ATOM 13541 O O . ASP A 1 76 ? 74.690 -0.498 -3.171 1.00 0.00 76 ASP A O 12
ATOM 13550 N N . GLU A 1 77 ? 73.710 1.433 -3.809 1.00 0.00 77 GLU A N 12
ATOM 13551 C CA . GLU A 1 77 ? 74.645 1.758 -4.879 1.00 0.00 77 GLU A CA 12
ATOM 13552 C C . GLU A 1 77 ? 74.183 3.028 -5.584 1.00 0.00 77 GLU A C 12
ATOM 13553 O O . GLU A 1 77 ? 75.000 3.834 -6.034 1.00 0.00 77 GLU A O 12
ATOM 13565 N N . ALA A 1 78 ? 72.859 3.194 -5.629 1.00 0.00 78 ALA A N 12
ATOM 13566 C CA . ALA A 1 78 ? 72.199 4.297 -6.332 1.00 0.00 78 ALA A CA 12
ATOM 13567 C C . ALA A 1 78 ? 72.521 4.272 -7.824 1.00 0.00 78 ALA A C 12
ATOM 13568 O O . ALA A 1 78 ? 73.485 4.896 -8.276 1.00 0.00 78 ALA A O 12
ATOM 13575 N N . GLY A 1 79 ? 71.715 3.549 -8.592 1.00 0.00 79 GLY A N 12
ATOM 13576 C CA . GLY A 1 79 ? 71.985 3.424 -10.012 1.00 0.00 79 GLY A CA 12
ATOM 13577 C C . GLY A 1 79 ? 70.796 2.957 -10.829 1.00 0.00 79 GLY A C 12
ATOM 13578 O O . GLY A 1 79 ? 70.804 3.074 -12.058 1.00 0.00 79 GLY A O 12
ATOM 13582 N N . CYS A 1 80 ? 69.768 2.449 -10.167 1.00 0.00 80 CYS A N 12
ATOM 13583 C CA . CYS A 1 80 ? 68.615 1.896 -10.864 1.00 0.00 80 CYS A CA 12
ATOM 13584 C C . CYS A 1 80 ? 67.834 2.991 -11.592 1.00 0.00 80 CYS A C 12
ATOM 13585 O O . CYS A 1 80 ? 67.134 3.798 -10.976 1.00 0.00 80 CYS A O 12
ATOM 13592 N N . SER A 1 81 ? 67.971 3.018 -12.910 1.00 0.00 81 SER A N 12
ATOM 13593 C CA . SER A 1 81 ? 67.299 4.007 -13.732 1.00 0.00 81 SER A CA 12
ATOM 13594 C C . SER A 1 81 ? 66.893 3.389 -15.064 1.00 0.00 81 SER A C 12
ATOM 13595 O O . SER A 1 81 ? 67.250 2.248 -15.360 1.00 0.00 81 SER A O 12
ATOM 13603 N N . HIS A 1 82 ? 66.148 4.139 -15.855 1.00 0.00 82 HIS A N 12
ATOM 13604 C CA . HIS A 1 82 ? 65.704 3.680 -17.156 1.00 0.00 82 HIS A CA 12
ATOM 13605 C C . HIS A 1 82 ? 66.100 4.710 -18.202 1.00 0.00 82 HIS A C 12
ATOM 13606 O O . HIS A 1 82 ? 66.510 4.308 -19.310 1.00 0.00 82 HIS A O 12
ATOM 13621 N N . SER A 1 1 ? 27.658 -2.243 -5.542 1.00 0.00 1 SER A N 13
ATOM 13622 C CA . SER A 1 1 ? 29.119 -2.413 -5.709 1.00 0.00 1 SER A CA 13
ATOM 13623 C C . SER A 1 1 ? 29.789 -2.687 -4.366 1.00 0.00 1 SER A C 13
ATOM 13624 O O . SER A 1 1 ? 29.112 -2.828 -3.349 1.00 0.00 1 SER A O 13
ATOM 13634 N N . ALA A 1 2 ? 31.120 -2.770 -4.368 1.00 0.00 2 ALA A N 13
ATOM 13635 C CA . ALA A 1 2 ? 31.875 -3.069 -3.157 1.00 0.00 2 ALA A CA 13
ATOM 13636 C C . ALA A 1 2 ? 32.842 -1.933 -2.819 1.00 0.00 2 ALA A C 13
ATOM 13637 O O . ALA A 1 2 ? 32.800 -0.872 -3.439 1.00 0.00 2 ALA A O 13
ATOM 13644 N N . ARG A 1 3 ? 33.707 -2.168 -1.839 1.00 0.00 3 ARG A N 13
ATOM 13645 C CA . ARG A 1 3 ? 34.677 -1.168 -1.399 1.00 0.00 3 ARG A CA 13
ATOM 13646 C C . ARG A 1 3 ? 36.043 -1.811 -1.165 1.00 0.00 3 ARG A C 13
ATOM 13647 O O . ARG A 1 3 ? 36.315 -2.893 -1.679 1.00 0.00 3 ARG A O 13
ATOM 13668 N N . THR A 1 4 ? 36.882 -1.118 -0.388 1.00 0.00 4 THR A N 13
ATOM 13669 C CA . THR A 1 4 ? 38.215 -1.589 0.021 1.00 0.00 4 THR A CA 13
ATOM 13670 C C . THR A 1 4 ? 39.153 -1.834 -1.173 1.00 0.00 4 THR A C 13
ATOM 13671 O O . THR A 1 4 ? 38.877 -1.405 -2.291 1.00 0.00 4 THR A O 13
ATOM 13682 N N . CYS A 1 5 ? 40.275 -2.496 -0.912 1.00 0.00 5 CYS A N 13
ATOM 13683 C CA . CYS A 1 5 ? 41.331 -2.669 -1.902 1.00 0.00 5 CYS A CA 13
ATOM 13684 C C . CYS A 1 5 ? 41.854 -4.107 -1.815 1.00 0.00 5 CYS A C 13
ATOM 13685 O O . CYS A 1 5 ? 41.884 -4.685 -0.728 1.00 0.00 5 CYS A O 13
ATOM 13692 N N . PRO A 1 6 ? 42.245 -4.713 -2.953 1.00 0.00 6 PRO A N 13
ATOM 13693 C CA . PRO A 1 6 ? 42.674 -6.125 -3.006 1.00 0.00 6 PRO A CA 13
ATOM 13694 C C . PRO A 1 6 ? 44.010 -6.375 -2.294 1.00 0.00 6 PRO A C 13
ATOM 13695 O O . PRO A 1 6 ? 44.663 -5.439 -1.845 1.00 0.00 6 PRO A O 13
ATOM 13706 N N . PRO A 1 7 ? 44.424 -7.655 -2.162 1.00 0.00 7 PRO A N 13
ATOM 13707 C CA . PRO A 1 7 ? 45.746 -8.009 -1.616 1.00 0.00 7 PRO A CA 13
ATOM 13708 C C . PRO A 1 7 ? 46.886 -7.346 -2.390 1.00 0.00 7 PRO A C 13
ATOM 13709 O O . PRO A 1 7 ? 46.730 -7.023 -3.570 1.00 0.00 7 PRO A O 13
ATOM 13720 N N . ASN A 1 8 ? 48.028 -7.153 -1.711 1.00 0.00 8 ASN A N 13
ATOM 13721 C CA . ASN A 1 8 ? 49.180 -6.402 -2.254 1.00 0.00 8 ASN A CA 13
ATOM 13722 C C . ASN A 1 8 ? 48.848 -4.911 -2.301 1.00 0.00 8 ASN A C 13
ATOM 13723 O O . ASN A 1 8 ? 49.674 -4.064 -2.654 1.00 0.00 8 ASN A O 13
ATOM 13734 N N . GLN A 1 9 ? 47.638 -4.603 -1.895 1.00 0.00 9 GLN A N 13
ATOM 13735 C CA . GLN A 1 9 ? 47.105 -3.265 -1.981 1.00 0.00 9 GLN A CA 13
ATOM 13736 C C . GLN A 1 9 ? 46.488 -2.867 -0.659 1.00 0.00 9 GLN A C 13
ATOM 13737 O O . GLN A 1 9 ? 46.182 -3.705 0.189 1.00 0.00 9 GLN A O 13
ATOM 13751 N N . PHE A 1 10 ? 46.323 -1.583 -0.506 1.00 0.00 10 PHE A N 13
ATOM 13752 C CA . PHE A 1 10 ? 45.826 -0.996 0.700 1.00 0.00 10 PHE A CA 13
ATOM 13753 C C . PHE A 1 10 ? 44.793 0.064 0.352 1.00 0.00 10 PHE A C 13
ATOM 13754 O O . PHE A 1 10 ? 44.989 0.874 -0.548 1.00 0.00 10 PHE A O 13
ATOM 13771 N N . SER A 1 11 ? 43.698 0.045 1.065 1.00 0.00 11 SER A N 13
ATOM 13772 C CA . SER A 1 11 ? 42.674 1.035 0.913 1.00 0.00 11 SER A CA 13
ATOM 13773 C C . SER A 1 11 ? 42.762 1.998 2.073 1.00 0.00 11 SER A C 13
ATOM 13774 O O . SER A 1 11 ? 42.491 1.636 3.215 1.00 0.00 11 SER A O 13
ATOM 13782 N N . CYS A 1 12 ? 43.188 3.204 1.740 1.00 0.00 12 CYS A N 13
ATOM 13783 C CA . CYS A 1 12 ? 43.490 4.256 2.703 1.00 0.00 12 CYS A CA 13
ATOM 13784 C C . CYS A 1 12 ? 42.282 4.582 3.599 1.00 0.00 12 CYS A C 13
ATOM 13785 O O . CYS A 1 12 ? 41.943 3.826 4.502 1.00 0.00 12 CYS A O 13
ATOM 13792 N N . ALA A 1 13 ? 41.647 5.700 3.349 1.00 0.00 13 ALA A N 13
ATOM 13793 C CA . ALA A 1 13 ? 40.449 6.094 4.074 1.00 0.00 13 ALA A CA 13
ATOM 13794 C C . ALA A 1 13 ? 39.223 5.544 3.364 1.00 0.00 13 ALA A C 13
ATOM 13795 O O . ALA A 1 13 ? 38.270 6.271 3.089 1.00 0.00 13 ALA A O 13
ATOM 13802 N N . SER A 1 14 ? 39.279 4.247 3.058 1.00 0.00 14 SER A N 13
ATOM 13803 C CA . SER A 1 14 ? 38.273 3.552 2.247 1.00 0.00 14 SER A CA 13
ATOM 13804 C C . SER A 1 14 ? 38.016 4.267 0.915 1.00 0.00 14 SER A C 13
ATOM 13805 O O . SER A 1 14 ? 37.025 4.003 0.235 1.00 0.00 14 SER A O 13
ATOM 13813 N N . GLY A 1 15 ? 38.950 5.137 0.536 1.00 0.00 15 GLY A N 13
ATOM 13814 C CA . GLY A 1 15 ? 38.831 5.883 -0.699 1.00 0.00 15 GLY A CA 13
ATOM 13815 C C . GLY A 1 15 ? 39.947 5.552 -1.667 1.00 0.00 15 GLY A C 13
ATOM 13816 O O . GLY A 1 15 ? 39.699 5.117 -2.787 1.00 0.00 15 GLY A O 13
ATOM 13820 N N . ARG A 1 16 ? 41.190 5.766 -1.239 1.00 0.00 16 ARG A N 13
ATOM 13821 C CA . ARG A 1 16 ? 42.342 5.407 -2.059 1.00 0.00 16 ARG A CA 13
ATOM 13822 C C . ARG A 1 16 ? 42.574 3.903 -2.030 1.00 0.00 16 ARG A C 13
ATOM 13823 O O . ARG A 1 16 ? 42.522 3.279 -0.974 1.00 0.00 16 ARG A O 13
ATOM 13844 N N . CYS A 1 17 ? 42.823 3.342 -3.195 1.00 0.00 17 CYS A N 13
ATOM 13845 C CA . CYS A 1 17 ? 43.154 1.933 -3.337 1.00 0.00 17 CYS A CA 13
ATOM 13846 C C . CYS A 1 17 ? 44.564 1.850 -3.916 1.00 0.00 17 CYS A C 13
ATOM 13847 O O . CYS A 1 17 ? 44.766 1.987 -5.121 1.00 0.00 17 CYS A O 13
ATOM 13854 N N . ILE A 1 18 ? 45.534 1.692 -3.027 1.00 0.00 18 ILE A N 13
ATOM 13855 C CA . ILE A 1 18 ? 46.936 1.917 -3.344 1.00 0.00 18 ILE A CA 13
ATOM 13856 C C . ILE A 1 18 ? 47.755 0.665 -3.054 1.00 0.00 18 ILE A C 13
ATOM 13857 O O . ILE A 1 18 ? 47.434 -0.064 -2.137 1.00 0.00 18 ILE A O 13
ATOM 13873 N N . PRO A 1 19 ? 48.806 0.371 -3.829 1.00 0.00 19 PRO A N 13
ATOM 13874 C CA . PRO A 1 19 ? 49.699 -0.745 -3.510 1.00 0.00 19 PRO A CA 13
ATOM 13875 C C . PRO A 1 19 ? 50.403 -0.482 -2.186 1.00 0.00 19 PRO A C 13
ATOM 13876 O O . PRO A 1 19 ? 50.871 0.624 -1.953 1.00 0.00 19 PRO A O 13
ATOM 13887 N N . ILE A 1 20 ? 50.482 -1.493 -1.328 1.00 0.00 20 ILE A N 13
ATOM 13888 C CA . ILE A 1 20 ? 50.937 -1.299 0.057 1.00 0.00 20 ILE A CA 13
ATOM 13889 C C . ILE A 1 20 ? 52.386 -0.785 0.138 1.00 0.00 20 ILE A C 13
ATOM 13890 O O . ILE A 1 20 ? 52.833 -0.324 1.183 1.00 0.00 20 ILE A O 13
ATOM 13906 N N . SER A 1 21 ? 53.106 -0.842 -0.970 1.00 0.00 21 SER A N 13
ATOM 13907 C CA . SER A 1 21 ? 54.452 -0.281 -1.037 1.00 0.00 21 SER A CA 13
ATOM 13908 C C . SER A 1 21 ? 54.395 1.235 -1.247 1.00 0.00 21 SER A C 13
ATOM 13909 O O . SER A 1 21 ? 55.332 1.839 -1.771 1.00 0.00 21 SER A O 13
ATOM 13917 N N . TRP A 1 22 ? 53.263 1.825 -0.874 1.00 0.00 22 TRP A N 13
ATOM 13918 C CA . TRP A 1 22 ? 53.079 3.282 -0.943 1.00 0.00 22 TRP A CA 13
ATOM 13919 C C . TRP A 1 22 ? 52.786 3.888 0.432 1.00 0.00 22 TRP A C 13
ATOM 13920 O O . TRP A 1 22 ? 52.944 5.091 0.622 1.00 0.00 22 TRP A O 13
ATOM 13941 N N . THR A 1 23 ? 52.368 3.056 1.381 1.00 0.00 23 THR A N 13
ATOM 13942 C CA . THR A 1 23 ? 51.952 3.544 2.699 1.00 0.00 23 THR A CA 13
ATOM 13943 C C . THR A 1 23 ? 53.115 3.597 3.699 1.00 0.00 23 THR A C 13
ATOM 13944 O O . THR A 1 23 ? 53.676 4.659 3.958 1.00 0.00 23 THR A O 13
ATOM 13955 N N . CYS A 1 24 ? 53.467 2.446 4.246 1.00 0.00 24 CYS A N 13
ATOM 13956 C CA . CYS A 1 24 ? 54.491 2.328 5.273 1.00 0.00 24 CYS A CA 13
ATOM 13957 C C . CYS A 1 24 ? 55.898 2.514 4.697 1.00 0.00 24 CYS A C 13
ATOM 13958 O O . CYS A 1 24 ? 56.800 1.718 4.968 1.00 0.00 24 CYS A O 13
ATOM 13965 N N . ASP A 1 25 ? 56.091 3.572 3.929 1.00 0.00 25 ASP A N 13
ATOM 13966 C CA . ASP A 1 25 ? 57.324 3.758 3.176 1.00 0.00 25 ASP A CA 13
ATOM 13967 C C . ASP A 1 25 ? 58.035 5.039 3.584 1.00 0.00 25 ASP A C 13
ATOM 13968 O O . ASP A 1 25 ? 58.854 5.569 2.831 1.00 0.00 25 ASP A O 13
ATOM 13977 N N . LEU A 1 26 ? 57.721 5.514 4.789 1.00 0.00 26 LEU A N 13
ATOM 13978 C CA . LEU A 1 26 ? 58.357 6.697 5.370 1.00 0.00 26 LEU A CA 13
ATOM 13979 C C . LEU A 1 26 ? 57.840 7.973 4.710 1.00 0.00 26 LEU A C 13
ATOM 13980 O O . LEU A 1 26 ? 58.537 8.990 4.651 1.00 0.00 26 LEU A O 13
ATOM 13996 N N . ASP A 1 27 ? 56.592 7.908 4.264 1.00 0.00 27 ASP A N 13
ATOM 13997 C CA . ASP A 1 27 ? 55.888 9.047 3.686 1.00 0.00 27 ASP A CA 13
ATOM 13998 C C . ASP A 1 27 ? 54.393 8.753 3.698 1.00 0.00 27 ASP A C 13
ATOM 13999 O O . ASP A 1 27 ? 53.892 7.991 2.874 1.00 0.00 27 ASP A O 13
ATOM 14008 N N . ASP A 1 28 ? 53.705 9.335 4.671 1.00 0.00 28 ASP A N 13
ATOM 14009 C CA . ASP A 1 28 ? 52.288 9.052 4.925 1.00 0.00 28 ASP A CA 13
ATOM 14010 C C . ASP A 1 28 ? 51.423 9.522 3.754 1.00 0.00 28 ASP A C 13
ATOM 14011 O O . ASP A 1 28 ? 51.200 10.726 3.586 1.00 0.00 28 ASP A O 13
ATOM 14020 N N . ASP A 1 29 ? 50.957 8.580 2.928 1.00 0.00 29 ASP A N 13
ATOM 14021 C CA . ASP A 1 29 ? 50.113 8.931 1.791 1.00 0.00 29 ASP A CA 13
ATOM 14022 C C . ASP A 1 29 ? 48.766 9.408 2.300 1.00 0.00 29 ASP A C 13
ATOM 14023 O O . ASP A 1 29 ? 48.250 10.454 1.873 1.00 0.00 29 ASP A O 13
ATOM 14032 N N . CYS A 1 30 ? 48.193 8.621 3.186 1.00 0.00 30 CYS A N 13
ATOM 14033 C CA . CYS A 1 30 ? 47.065 9.022 3.990 1.00 0.00 30 CYS A CA 13
ATOM 14034 C C . CYS A 1 30 ? 46.703 7.928 4.986 1.00 0.00 30 CYS A C 13
ATOM 14035 O O . CYS A 1 30 ? 47.001 8.024 6.170 1.00 0.00 30 CYS A O 13
ATOM 14042 N N . GLY A 1 31 ? 46.095 6.860 4.480 1.00 0.00 31 GLY A N 13
ATOM 14043 C CA . GLY A 1 31 ? 45.482 5.857 5.335 1.00 0.00 31 GLY A CA 13
ATOM 14044 C C . GLY A 1 31 ? 44.429 6.469 6.229 1.00 0.00 31 GLY A C 13
ATOM 14045 O O . GLY A 1 31 ? 43.256 6.543 5.872 1.00 0.00 31 GLY A O 13
ATOM 14049 N N . ASP A 1 32 ? 44.869 6.938 7.376 1.00 0.00 32 ASP A N 13
ATOM 14050 C CA . ASP A 1 32 ? 44.015 7.689 8.289 1.00 0.00 32 ASP A CA 13
ATOM 14051 C C . ASP A 1 32 ? 44.790 8.913 8.746 1.00 0.00 32 ASP A C 13
ATOM 14052 O O . ASP A 1 32 ? 44.657 9.384 9.873 1.00 0.00 32 ASP A O 13
ATOM 14061 N N . ARG A 1 33 ? 45.611 9.424 7.825 1.00 0.00 33 ARG A N 13
ATOM 14062 C CA . ARG A 1 33 ? 46.566 10.497 8.109 1.00 0.00 33 ARG A CA 13
ATOM 14063 C C . ARG A 1 33 ? 47.626 9.946 9.033 1.00 0.00 33 ARG A C 13
ATOM 14064 O O . ARG A 1 33 ? 48.319 10.671 9.749 1.00 0.00 33 ARG A O 13
ATOM 14085 N N . SER A 1 34 ? 47.722 8.631 8.966 1.00 0.00 34 SER A N 13
ATOM 14086 C CA . SER A 1 34 ? 48.600 7.835 9.787 1.00 0.00 34 SER A CA 13
ATOM 14087 C C . SER A 1 34 ? 48.655 6.415 9.219 1.00 0.00 34 SER A C 13
ATOM 14088 O O . SER A 1 34 ? 48.857 5.454 9.968 1.00 0.00 34 SER A O 13
ATOM 14096 N N . ASP A 1 35 ? 48.459 6.296 7.888 1.00 0.00 35 ASP A N 13
ATOM 14097 C CA . ASP A 1 35 ? 48.489 4.980 7.199 1.00 0.00 35 ASP A CA 13
ATOM 14098 C C . ASP A 1 35 ? 49.640 4.118 7.670 1.00 0.00 35 ASP A C 13
ATOM 14099 O O . ASP A 1 35 ? 49.487 2.917 7.867 1.00 0.00 35 ASP A O 13
ATOM 14108 N N . GLU A 1 36 ? 50.772 4.737 7.869 1.00 0.00 36 GLU A N 13
ATOM 14109 C CA . GLU A 1 36 ? 51.964 4.014 8.259 1.00 0.00 36 GLU A CA 13
ATOM 14110 C C . GLU A 1 36 ? 52.349 4.313 9.696 1.00 0.00 36 GLU A C 13
ATOM 14111 O O . GLU A 1 36 ? 52.685 3.414 10.470 1.00 0.00 36 GLU A O 13
ATOM 14123 N N . SER A 1 37 ? 52.252 5.577 10.044 1.00 0.00 37 SER A N 13
ATOM 14124 C CA . SER A 1 37 ? 52.761 6.086 11.309 1.00 0.00 37 SER A CA 13
ATOM 14125 C C . SER A 1 37 ? 52.043 5.469 12.508 1.00 0.00 37 SER A C 13
ATOM 14126 O O . SER A 1 37 ? 52.655 5.238 13.554 1.00 0.00 37 SER A O 13
ATOM 14134 N N . ALA A 1 38 ? 50.759 5.181 12.353 1.00 0.00 38 ALA A N 13
ATOM 14135 C CA . ALA A 1 38 ? 49.986 4.598 13.441 1.00 0.00 38 ALA A CA 13
ATOM 14136 C C . ALA A 1 38 ? 49.598 3.156 13.142 1.00 0.00 38 ALA A C 13
ATOM 14137 O O . ALA A 1 38 ? 48.889 2.524 13.923 1.00 0.00 38 ALA A O 13
ATOM 14144 N N . SER A 1 39 ? 50.070 2.631 12.020 1.00 0.00 39 SER A N 13
ATOM 14145 C CA . SER A 1 39 ? 49.706 1.281 11.624 1.00 0.00 39 SER A CA 13
ATOM 14146 C C . SER A 1 39 ? 50.924 0.361 11.580 1.00 0.00 39 SER A C 13
ATOM 14147 O O . SER A 1 39 ? 50.900 -0.732 12.150 1.00 0.00 39 SER A O 13
ATOM 14155 N N . CYS A 1 40 ? 51.997 0.788 10.920 1.00 0.00 40 CYS A N 13
ATOM 14156 C CA . CYS A 1 40 ? 53.141 -0.069 10.757 1.00 0.00 40 CYS A CA 13
ATOM 14157 C C . CYS A 1 40 ? 54.133 0.095 11.896 1.00 0.00 40 CYS A C 13
ATOM 14158 O O . CYS A 1 40 ? 54.832 1.097 11.989 1.00 0.00 40 CYS A O 13
ATOM 14165 N N . ALA A 1 41 ? 54.162 -0.884 12.784 1.00 0.00 41 ALA A N 13
ATOM 14166 C CA . ALA A 1 41 ? 55.224 -0.976 13.768 1.00 0.00 41 ALA A CA 13
ATOM 14167 C C . ALA A 1 41 ? 56.439 -1.601 13.102 1.00 0.00 41 ALA A C 13
ATOM 14168 O O . ALA A 1 41 ? 56.612 -2.816 13.122 1.00 0.00 41 ALA A O 13
ATOM 14175 N N . TYR A 1 42 ? 57.236 -0.751 12.460 1.00 0.00 42 TYR A N 13
ATOM 14176 C CA . TYR A 1 42 ? 58.332 -1.186 11.594 1.00 0.00 42 TYR A CA 13
ATOM 14177 C C . TYR A 1 42 ? 59.342 -2.066 12.328 1.00 0.00 42 TYR A C 13
ATOM 14178 O O . TYR A 1 42 ? 60.087 -1.587 13.177 1.00 0.00 42 TYR A O 13
ATOM 14196 N N . PRO A 1 43 ? 59.370 -3.373 12.011 1.00 0.00 43 PRO A N 13
ATOM 14197 C CA . PRO A 1 43 ? 60.380 -4.282 12.540 1.00 0.00 43 PRO A CA 13
ATOM 14198 C C . PRO A 1 43 ? 61.639 -4.279 11.674 1.00 0.00 43 PRO A C 13
ATOM 14199 O O . PRO A 1 43 ? 62.758 -4.389 12.170 1.00 0.00 43 PRO A O 13
ATOM 14210 N N . THR A 1 44 ? 61.431 -4.159 10.370 1.00 0.00 44 THR A N 13
ATOM 14211 C CA . THR A 1 44 ? 62.515 -4.077 9.405 1.00 0.00 44 THR A CA 13
ATOM 14212 C C . THR A 1 44 ? 62.012 -3.371 8.143 1.00 0.00 44 THR A C 13
ATOM 14213 O O . THR A 1 44 ? 62.638 -3.432 7.087 1.00 0.00 44 THR A O 13
ATOM 14224 N N . CYS A 1 45 ? 60.885 -2.672 8.290 1.00 0.00 45 CYS A N 13
ATOM 14225 C CA . CYS A 1 45 ? 60.210 -2.007 7.174 1.00 0.00 45 CYS A CA 13
ATOM 14226 C C . CYS A 1 45 ? 59.831 -3.005 6.084 1.00 0.00 45 CYS A C 13
ATOM 14227 O O . CYS A 1 45 ? 60.513 -3.123 5.066 1.00 0.00 45 CYS A O 13
ATOM 14234 N N . PHE A 1 46 ? 58.745 -3.736 6.322 1.00 0.00 46 PHE A N 13
ATOM 14235 C CA . PHE A 1 46 ? 58.252 -4.725 5.372 1.00 0.00 46 PHE A CA 13
ATOM 14236 C C . PHE A 1 46 ? 56.883 -5.255 5.807 1.00 0.00 46 PHE A C 13
ATOM 14237 O O . PHE A 1 46 ? 56.781 -6.280 6.475 1.00 0.00 46 PHE A O 13
ATOM 14254 N N . PRO A 1 47 ? 55.816 -4.506 5.497 1.00 0.00 47 PRO A N 13
ATOM 14255 C CA . PRO A 1 47 ? 54.446 -4.961 5.674 1.00 0.00 47 PRO A CA 13
ATOM 14256 C C . PRO A 1 47 ? 53.878 -5.529 4.381 1.00 0.00 47 PRO A C 13
ATOM 14257 O O . PRO A 1 47 ? 52.757 -6.033 4.342 1.00 0.00 47 PRO A O 13
ATOM 14268 N N . LEU A 1 48 ? 54.669 -5.429 3.322 1.00 0.00 48 LEU A N 13
ATOM 14269 C CA . LEU A 1 48 ? 54.251 -5.881 2.008 1.00 0.00 48 LEU A CA 13
ATOM 14270 C C . LEU A 1 48 ? 55.439 -6.230 1.135 1.00 0.00 48 LEU A C 13
ATOM 14271 O O . LEU A 1 48 ? 55.606 -7.370 0.711 1.00 0.00 48 LEU A O 13
ATOM 14287 N N . THR A 1 49 ? 56.260 -5.228 0.881 1.00 0.00 49 THR A N 13
ATOM 14288 C CA . THR A 1 49 ? 57.240 -5.287 -0.174 1.00 0.00 49 THR A CA 13
ATOM 14289 C C . THR A 1 49 ? 58.103 -4.022 -0.136 1.00 0.00 49 THR A C 13
ATOM 14290 O O . THR A 1 49 ? 57.718 -2.958 -0.628 1.00 0.00 49 THR A O 13
ATOM 14301 N N . GLN A 1 50 ? 59.242 -4.136 0.535 1.00 0.00 50 GLN A N 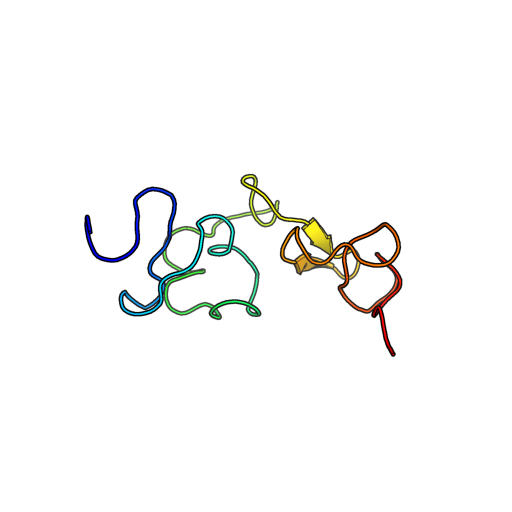13
ATOM 14302 C CA . GLN A 1 50 ? 60.165 -3.020 0.716 1.00 0.00 50 GLN A CA 13
ATOM 14303 C C . GLN A 1 50 ? 61.578 -3.563 0.864 1.00 0.00 50 GLN A C 13
ATOM 14304 O O . GLN A 1 50 ? 61.788 -4.774 0.830 1.00 0.00 50 GLN A O 13
ATOM 14318 N N . PHE A 1 51 ? 62.531 -2.670 1.033 1.00 0.00 51 PHE A N 13
ATOM 14319 C CA . PHE A 1 51 ? 63.909 -3.046 1.279 1.00 0.00 51 PHE A CA 13
ATOM 14320 C C . PHE A 1 51 ? 64.447 -2.218 2.436 1.00 0.00 51 PHE A C 13
ATOM 14321 O O . PHE A 1 51 ? 64.062 -1.063 2.616 1.00 0.00 51 PHE A O 13
ATOM 14338 N N . THR A 1 52 ? 65.349 -2.783 3.204 1.00 0.00 52 THR A N 13
ATOM 14339 C CA . THR A 1 52 ? 65.886 -2.095 4.353 1.00 0.00 52 THR A CA 13
ATOM 14340 C C . THR A 1 52 ? 67.297 -1.630 4.049 1.00 0.00 52 THR A C 13
ATOM 14341 O O . THR A 1 52 ? 68.241 -2.416 4.085 1.00 0.00 52 THR A O 13
ATOM 14352 N N . CYS A 1 53 ? 67.427 -0.362 3.687 1.00 0.00 53 CYS A N 13
ATOM 14353 C CA . CYS A 1 53 ? 68.724 0.191 3.356 1.00 0.00 53 CYS A CA 13
ATOM 14354 C C . CYS A 1 53 ? 69.670 0.144 4.546 1.00 0.00 53 CYS A C 13
ATOM 14355 O O . CYS A 1 53 ? 69.310 0.524 5.659 1.00 0.00 53 CYS A O 13
ATOM 14362 N N . ASN A 1 54 ? 70.889 -0.305 4.286 1.00 0.00 54 ASN A N 13
ATOM 14363 C CA . ASN A 1 54 ? 71.907 -0.458 5.320 1.00 0.00 54 ASN A CA 13
ATOM 14364 C C . ASN A 1 54 ? 72.369 0.902 5.829 1.00 0.00 54 ASN A C 13
ATOM 14365 O O . ASN A 1 54 ? 72.985 1.003 6.885 1.00 0.00 54 ASN A O 13
ATOM 14376 N N . ASN A 1 55 ? 72.065 1.941 5.055 1.00 0.00 55 ASN A N 13
ATOM 14377 C CA . ASN A 1 55 ? 72.289 3.319 5.476 1.00 0.00 55 ASN A CA 13
ATOM 14378 C C . ASN A 1 55 ? 71.436 3.643 6.709 1.00 0.00 55 ASN A C 13
ATOM 14379 O O . ASN A 1 55 ? 71.723 4.571 7.463 1.00 0.00 55 ASN A O 13
ATOM 14390 N N . GLY A 1 56 ? 70.385 2.852 6.910 1.00 0.00 56 GLY A N 13
ATOM 14391 C CA . GLY A 1 56 ? 69.525 3.025 8.064 1.00 0.00 56 GLY A CA 13
ATOM 14392 C C . GLY A 1 56 ? 68.138 3.429 7.642 1.00 0.00 56 GLY A C 13
ATOM 14393 O O . GLY A 1 56 ? 67.206 3.460 8.440 1.00 0.00 56 GLY A O 13
ATOM 14397 N N . ARG A 1 57 ? 68.015 3.742 6.366 1.00 0.00 57 ARG A N 13
ATOM 14398 C CA . ARG A 1 57 ? 66.755 4.163 5.795 1.00 0.00 57 ARG A CA 13
ATOM 14399 C C . ARG A 1 57 ? 66.028 2.951 5.227 1.00 0.00 57 ARG A C 13
ATOM 14400 O O . ARG A 1 57 ? 66.646 1.938 4.946 1.00 0.00 57 ARG A O 13
ATOM 14421 N N . CYS A 1 58 ? 64.730 3.037 5.068 1.00 0.00 58 CYS A N 13
ATOM 14422 C CA . CYS A 1 58 ? 63.982 1.960 4.453 1.00 0.00 58 CYS A CA 13
ATOM 14423 C C . CYS A 1 58 ? 63.537 2.388 3.068 1.00 0.00 58 CYS A C 13
ATOM 14424 O O . CYS A 1 58 ? 62.897 3.427 2.916 1.00 0.00 58 CYS A O 13
ATOM 14431 N N . ILE A 1 59 ? 63.911 1.618 2.056 1.00 0.00 59 ILE A N 13
ATOM 14432 C CA . ILE A 1 59 ? 63.516 1.932 0.700 1.00 0.00 59 ILE A CA 13
ATOM 14433 C C . ILE A 1 59 ? 62.545 0.880 0.179 1.00 0.00 59 ILE A C 13
ATOM 14434 O O . ILE A 1 59 ? 62.103 0.016 0.935 1.00 0.00 59 ILE A O 13
ATOM 14450 N N . ASN A 1 60 ? 62.202 0.939 -1.096 1.00 0.00 60 ASN A N 13
ATOM 14451 C CA . ASN A 1 60 ? 61.287 -0.048 -1.654 1.00 0.00 60 ASN A CA 13
ATOM 14452 C C . ASN A 1 60 ? 62.084 -1.210 -2.220 1.00 0.00 60 ASN A C 13
ATOM 14453 O O . ASN A 1 60 ? 63.280 -1.083 -2.469 1.00 0.00 60 ASN A O 13
ATOM 14464 N N . ILE A 1 61 ? 61.424 -2.339 -2.425 1.00 0.00 61 ILE A N 13
ATOM 14465 C CA . ILE A 1 61 ? 62.086 -3.521 -2.960 1.00 0.00 61 ILE A CA 13
ATOM 14466 C C . ILE A 1 61 ? 62.300 -3.356 -4.478 1.00 0.00 61 ILE A C 13
ATOM 14467 O O . ILE A 1 61 ? 62.963 -4.163 -5.132 1.00 0.00 61 ILE A O 13
ATOM 14483 N N . ASN A 1 62 ? 61.752 -2.270 -5.016 1.00 0.00 62 ASN A N 13
ATOM 14484 C CA . ASN A 1 62 ? 61.839 -1.979 -6.443 1.00 0.00 62 ASN A CA 13
ATOM 14485 C C . ASN A 1 62 ? 62.919 -0.935 -6.720 1.00 0.00 62 ASN A C 13
ATOM 14486 O O . ASN A 1 62 ? 62.799 -0.148 -7.658 1.00 0.00 62 ASN A O 13
ATOM 14497 N N . TRP A 1 63 ? 63.985 -0.946 -5.921 1.00 0.00 63 TRP A N 13
ATOM 14498 C CA . TRP A 1 63 ? 65.076 0.019 -6.086 1.00 0.00 63 TRP A CA 13
ATOM 14499 C C . TRP A 1 63 ? 66.298 -0.667 -6.684 1.00 0.00 63 TRP A C 13
ATOM 14500 O O . TRP A 1 63 ? 67.416 -0.130 -6.673 1.00 0.00 63 TRP A O 13
ATOM 14521 N N . ARG A 1 64 ? 66.056 -1.861 -7.215 1.00 0.00 64 ARG A N 13
ATOM 14522 C CA . ARG A 1 64 ? 67.060 -2.592 -7.977 1.00 0.00 64 ARG A CA 13
ATOM 14523 C C . ARG A 1 64 ? 67.226 -1.926 -9.338 1.00 0.00 64 ARG A C 13
ATOM 14524 O O . ARG A 1 64 ? 66.376 -2.098 -10.210 1.00 0.00 64 ARG A O 13
ATOM 14545 N N . CYS A 1 65 ? 68.281 -1.145 -9.526 1.00 0.00 65 CYS A N 13
ATOM 14546 C CA . CYS A 1 65 ? 68.496 -0.512 -10.819 1.00 0.00 65 CYS A CA 13
ATOM 14547 C C . CYS A 1 65 ? 69.468 -1.325 -11.661 1.00 0.00 65 CYS A C 13
ATOM 14548 O O . CYS A 1 65 ? 69.478 -1.232 -12.891 1.00 0.00 65 CYS A O 13
ATOM 14555 N N . ASP A 1 66 ? 70.269 -2.137 -10.994 1.00 0.00 66 ASP A N 13
ATOM 14556 C CA . ASP A 1 66 ? 71.220 -3.007 -11.674 1.00 0.00 66 ASP A CA 13
ATOM 14557 C C . ASP A 1 66 ? 71.358 -4.357 -10.968 1.00 0.00 66 ASP A C 13
ATOM 14558 O O . ASP A 1 66 ? 71.188 -5.405 -11.598 1.00 0.00 66 ASP A O 13
ATOM 14567 N N . ASN A 1 67 ? 71.653 -4.348 -9.674 1.00 0.00 67 ASN A N 13
ATOM 14568 C CA . ASN A 1 67 ? 71.799 -5.590 -8.932 1.00 0.00 67 ASN A CA 13
ATOM 14569 C C . ASN A 1 67 ? 70.916 -5.607 -7.685 1.00 0.00 67 ASN A C 13
ATOM 14570 O O . ASN A 1 67 ? 69.922 -6.339 -7.635 1.00 0.00 67 ASN A O 13
ATOM 14581 N N . ASP A 1 68 ? 71.262 -4.815 -6.678 1.00 0.00 68 ASP A N 13
ATOM 14582 C CA . ASP A 1 68 ? 70.449 -4.737 -5.473 1.00 0.00 68 ASP A CA 13
ATOM 14583 C C . ASP A 1 68 ? 69.758 -3.382 -5.423 1.00 0.00 68 ASP A C 13
ATOM 14584 O O . ASP A 1 68 ? 69.650 -2.719 -6.453 1.00 0.00 68 ASP A O 13
ATOM 14593 N N . ASN A 1 69 ? 69.340 -2.944 -4.240 1.00 0.00 69 ASN A N 13
ATOM 14594 C CA . ASN A 1 69 ? 68.413 -1.818 -4.131 1.00 0.00 69 ASN A CA 13
ATOM 14595 C C . ASN A 1 69 ? 69.128 -0.545 -3.741 1.00 0.00 69 ASN A C 13
ATOM 14596 O O . ASN A 1 69 ? 69.600 -0.397 -2.615 1.00 0.00 69 ASN A O 13
ATOM 14607 N N . ASP A 1 70 ? 69.121 0.379 -4.687 1.00 0.00 70 ASP A N 13
ATOM 14608 C CA . ASP A 1 70 ? 69.945 1.577 -4.663 1.00 0.00 70 ASP A CA 13
ATOM 14609 C C . ASP A 1 70 ? 69.765 2.437 -3.420 1.00 0.00 70 ASP A C 13
ATOM 14610 O O . ASP A 1 70 ? 68.660 2.837 -3.051 1.00 0.00 70 ASP A O 13
ATOM 14619 N N . CYS A 1 71 ? 70.881 2.706 -2.783 1.00 0.00 71 CYS A N 13
ATOM 14620 C CA . CYS A 1 71 ? 70.955 3.694 -1.731 1.00 0.00 71 CYS A CA 13
ATOM 14621 C C . CYS A 1 71 ? 72.021 4.722 -2.047 1.00 0.00 71 CYS A C 13
ATOM 14622 O O . CYS A 1 71 ? 71.959 5.860 -1.574 1.00 0.00 71 CYS A O 13
ATOM 14629 N N . GLY A 1 72 ? 73.007 4.303 -2.836 1.00 0.00 72 GLY A N 13
ATOM 14630 C CA . GLY A 1 72 ? 74.137 5.152 -3.134 1.00 0.00 72 GLY A CA 13
ATOM 14631 C C . GLY A 1 72 ? 75.120 5.202 -1.986 1.00 0.00 72 GLY A C 13
ATOM 14632 O O . GLY A 1 72 ? 76.106 5.934 -2.040 1.00 0.00 72 GLY A O 13
ATOM 14636 N N . ASP A 1 73 ? 74.855 4.412 -0.944 1.00 0.00 73 ASP A N 13
ATOM 14637 C CA . ASP A 1 73 ? 75.680 4.431 0.258 1.00 0.00 73 ASP A CA 13
ATOM 14638 C C . ASP A 1 73 ? 75.790 3.048 0.897 1.00 0.00 73 ASP A C 13
ATOM 14639 O O . ASP A 1 73 ? 74.983 2.678 1.750 1.00 0.00 73 ASP A O 13
ATOM 14648 N N . ASN A 1 74 ? 76.740 2.267 0.385 1.00 0.00 74 ASN A N 13
ATOM 14649 C CA . ASN A 1 74 ? 77.248 1.048 1.050 1.00 0.00 74 ASN A CA 13
ATOM 14650 C C . ASN A 1 74 ? 76.167 0.012 1.380 1.00 0.00 74 ASN A C 13
ATOM 14651 O O . ASN A 1 74 ? 76.417 -0.926 2.134 1.00 0.00 74 ASN A O 13
ATOM 14662 N N . SER A 1 75 ? 74.981 0.168 0.824 1.00 0.00 75 SER A N 13
ATOM 14663 C CA . SER A 1 75 ? 73.889 -0.740 1.126 1.00 0.00 75 SER A CA 13
ATOM 14664 C C . SER A 1 75 ? 73.844 -1.895 0.142 1.00 0.00 75 SER A C 13
ATOM 14665 O O . SER A 1 75 ? 74.376 -2.973 0.394 1.00 0.00 75 SER A O 13
ATOM 14673 N N . ASP A 1 76 ? 73.195 -1.631 -0.971 1.00 0.00 76 ASP A N 13
ATOM 14674 C CA . ASP A 1 76 ? 73.059 -2.569 -2.074 1.00 0.00 76 ASP A CA 13
ATOM 14675 C C . ASP A 1 76 ? 74.423 -3.040 -2.570 1.00 0.00 76 ASP A C 13
ATOM 14676 O O . ASP A 1 76 ? 74.771 -4.220 -2.475 1.00 0.00 76 ASP A O 13
ATOM 14685 N N . GLU A 1 77 ? 75.193 -2.081 -3.046 1.00 0.00 77 GLU A N 13
ATOM 14686 C CA . GLU A 1 77 ? 76.485 -2.328 -3.675 1.00 0.00 77 GLU A CA 13
ATOM 14687 C C . GLU A 1 77 ? 77.151 -1.018 -4.075 1.00 0.00 77 GLU A C 13
ATOM 14688 O O . GLU A 1 77 ? 78.374 -0.964 -4.218 1.00 0.00 77 GLU A O 13
ATOM 14700 N N . ALA A 1 78 ? 76.329 0.022 -4.258 1.00 0.00 78 ALA A N 13
ATOM 14701 C CA . ALA A 1 78 ? 76.781 1.344 -4.689 1.00 0.00 78 ALA A CA 13
ATOM 14702 C C . ALA A 1 78 ? 77.097 1.315 -6.176 1.00 0.00 78 ALA A C 13
ATOM 14703 O O . ALA A 1 78 ? 78.026 1.975 -6.648 1.00 0.00 78 ALA A O 13
ATOM 14710 N N . GLY A 1 79 ? 76.295 0.551 -6.907 1.00 0.00 79 GLY A N 13
ATOM 14711 C CA . GLY A 1 79 ? 76.473 0.434 -8.335 1.00 0.00 79 GLY A CA 13
ATOM 14712 C C . GLY A 1 79 ? 75.744 1.525 -9.088 1.00 0.00 79 GLY A C 13
ATOM 14713 O O . GLY A 1 79 ? 76.009 2.712 -8.878 1.00 0.00 79 GLY A O 13
ATOM 14717 N N . CYS A 1 80 ? 74.840 1.120 -9.980 1.00 0.00 80 CYS A N 13
ATOM 14718 C CA . CYS A 1 80 ? 74.051 2.054 -10.787 1.00 0.00 80 CYS A CA 13
ATOM 14719 C C . CYS A 1 80 ? 74.960 3.026 -11.539 1.00 0.00 80 CYS A C 13
ATOM 14720 O O . CYS A 1 80 ? 74.547 4.117 -11.935 1.00 0.00 80 CYS A O 13
ATOM 14727 N N . SER A 1 81 ? 76.197 2.597 -11.765 1.00 0.00 81 SER A N 13
ATOM 14728 C CA . SER A 1 81 ? 77.217 3.454 -12.344 1.00 0.00 81 SER A CA 13
ATOM 14729 C C . SER A 1 81 ? 77.035 3.614 -13.851 1.00 0.00 81 SER A C 13
ATOM 14730 O O . SER A 1 81 ? 77.351 4.667 -14.401 1.00 0.00 81 SER A O 13
ATOM 14738 N N . HIS A 1 82 ? 76.516 2.566 -14.495 1.00 0.00 82 HIS A N 13
ATOM 14739 C CA . HIS A 1 82 ? 76.288 2.561 -15.943 1.00 0.00 82 HIS A CA 13
ATOM 14740 C C . HIS A 1 82 ? 77.610 2.637 -16.710 1.00 0.00 82 HIS A C 13
ATOM 14741 O O . HIS A 1 82 ? 78.013 3.748 -17.121 1.00 0.00 82 HIS A O 13
ATOM 14756 N N . SER A 1 1 ? 35.380 -4.595 -2.576 1.00 0.00 1 SER A N 14
ATOM 14757 C CA . SER A 1 1 ? 35.442 -5.604 -1.497 1.00 0.00 1 SER A CA 14
ATOM 14758 C C . SER A 1 1 ? 35.111 -4.968 -0.151 1.00 0.00 1 SER A C 14
ATOM 14759 O O . SER A 1 1 ? 34.009 -5.129 0.358 1.00 0.00 1 SER A O 14
ATOM 14769 N N . ALA A 1 2 ? 36.060 -4.227 0.409 1.00 0.00 2 ALA A N 14
ATOM 14770 C CA . ALA A 1 2 ? 35.851 -3.561 1.685 1.00 0.00 2 ALA A CA 14
ATOM 14771 C C . ALA A 1 2 ? 36.079 -2.062 1.541 1.00 0.00 2 ALA A C 14
ATOM 14772 O O . ALA A 1 2 ? 36.406 -1.585 0.455 1.00 0.00 2 ALA A O 14
ATOM 14779 N N . ARG A 1 3 ? 35.928 -1.330 2.642 1.00 0.00 3 ARG A N 14
ATOM 14780 C CA . ARG A 1 3 ? 36.092 0.125 2.637 1.00 0.00 3 ARG A CA 14
ATOM 14781 C C . ARG A 1 3 ? 37.575 0.493 2.743 1.00 0.00 3 ARG A C 14
ATOM 14782 O O . ARG A 1 3 ? 37.929 1.609 3.115 1.00 0.00 3 ARG A O 14
ATOM 14803 N N . THR A 1 4 ? 38.434 -0.461 2.421 1.00 0.00 4 THR A N 14
ATOM 14804 C CA . THR A 1 4 ? 39.869 -0.259 2.485 1.00 0.00 4 THR A CA 14
ATOM 14805 C C . THR A 1 4 ? 40.538 -0.910 1.275 1.00 0.00 4 THR A C 14
ATOM 14806 O O . THR A 1 4 ? 41.685 -1.356 1.347 1.00 0.00 4 THR A O 14
ATOM 14817 N N . CYS A 1 5 ? 39.809 -0.929 0.153 1.00 0.00 5 CYS A N 14
ATOM 14818 C CA . CYS A 1 5 ? 40.281 -1.560 -1.080 1.00 0.00 5 CYS A CA 14
ATOM 14819 C C . CYS A 1 5 ? 40.285 -3.090 -0.944 1.00 0.00 5 CYS A C 14
ATOM 14820 O O . CYS A 1 5 ? 39.938 -3.618 0.116 1.00 0.00 5 CYS A O 14
ATOM 14827 N N . PRO A 1 6 ? 40.587 -3.831 -2.034 1.00 0.00 6 PRO A N 14
ATOM 14828 C CA . PRO A 1 6 ? 40.741 -5.293 -1.973 1.00 0.00 6 PRO A CA 14
ATOM 14829 C C . PRO A 1 6 ? 41.803 -5.728 -0.955 1.00 0.00 6 PRO A C 14
ATOM 14830 O O . PRO A 1 6 ? 42.673 -4.942 -0.597 1.00 0.00 6 PRO A O 14
ATOM 14841 N N . PRO A 1 7 ? 41.751 -6.997 -0.493 1.00 0.00 7 PRO A N 14
ATOM 14842 C CA . PRO A 1 7 ? 42.690 -7.521 0.519 1.00 0.00 7 PRO A CA 14
ATOM 14843 C C . PRO A 1 7 ? 44.155 -7.457 0.070 1.00 0.00 7 PRO A C 14
ATOM 14844 O O . PRO A 1 7 ? 45.062 -7.365 0.892 1.00 0.00 7 PRO A O 14
ATOM 14855 N N . ASN A 1 8 ? 44.379 -7.503 -1.239 1.00 0.00 8 ASN A N 14
ATOM 14856 C CA . ASN A 1 8 ? 45.733 -7.438 -1.793 1.00 0.00 8 ASN A CA 14
ATOM 14857 C C . ASN A 1 8 ? 46.084 -5.987 -2.117 1.00 0.00 8 ASN A C 14
ATOM 14858 O O . ASN A 1 8 ? 47.044 -5.692 -2.832 1.00 0.00 8 ASN A O 14
ATOM 14869 N N . GLN A 1 9 ? 45.301 -5.084 -1.562 1.00 0.00 9 GLN A N 14
ATOM 14870 C CA . GLN A 1 9 ? 45.420 -3.672 -1.850 1.00 0.00 9 GLN A CA 14
ATOM 14871 C C . GLN A 1 9 ? 45.306 -2.872 -0.567 1.00 0.00 9 GLN A C 14
ATOM 14872 O O . GLN A 1 9 ? 45.053 -3.417 0.505 1.00 0.00 9 GLN A O 14
ATOM 14886 N N . PHE A 1 10 ? 45.492 -1.584 -0.699 1.00 0.00 10 PHE A N 14
ATOM 14887 C CA . PHE A 1 10 ? 45.383 -0.662 0.404 1.00 0.00 10 PHE A CA 14
ATOM 14888 C C . PHE A 1 10 ? 44.645 0.582 -0.072 1.00 0.00 10 PHE A C 14
ATOM 14889 O O . PHE A 1 10 ? 44.718 0.943 -1.244 1.00 0.00 10 PHE A O 14
ATOM 14906 N N . SER A 1 11 ? 43.928 1.227 0.820 1.00 0.00 11 SER A N 14
ATOM 14907 C CA . SER A 1 11 ? 43.139 2.372 0.457 1.00 0.00 11 SER A CA 14
ATOM 14908 C C . SER A 1 11 ? 43.768 3.640 0.996 1.00 0.00 11 SER A C 14
ATOM 14909 O O . SER A 1 11 ? 43.765 3.887 2.202 1.00 0.00 11 SER A O 14
ATOM 14917 N N . CYS A 1 12 ? 44.342 4.413 0.093 1.00 0.00 12 CYS A N 14
ATOM 14918 C CA . CYS A 1 12 ? 44.819 5.743 0.424 1.00 0.00 12 CYS A CA 14
ATOM 14919 C C . CYS A 1 12 ? 43.655 6.557 0.982 1.00 0.00 12 CYS A C 14
ATOM 14920 O O . CYS A 1 12 ? 42.526 6.421 0.496 1.00 0.00 12 CYS A O 14
ATOM 14927 N N . ALA A 1 13 ? 43.964 7.411 1.958 1.00 0.00 13 ALA A N 14
ATOM 14928 C CA . ALA A 1 13 ? 42.980 8.109 2.797 1.00 0.00 13 ALA A CA 14
ATOM 14929 C C . ALA A 1 13 ? 41.614 8.301 2.143 1.00 0.00 13 ALA A C 14
ATOM 14930 O O . ALA A 1 13 ? 41.414 9.206 1.328 1.00 0.00 13 ALA A O 14
ATOM 14937 N N . SER A 1 14 ? 40.699 7.399 2.512 1.00 0.00 14 SER A N 14
ATOM 14938 C CA . SER A 1 14 ? 39.285 7.460 2.145 1.00 0.00 14 SER A CA 14
ATOM 14939 C C . SER A 1 14 ? 39.048 7.853 0.690 1.00 0.00 14 SER A C 14
ATOM 14940 O O . SER A 1 14 ? 38.734 9.005 0.389 1.00 0.00 14 SER A O 14
ATOM 14948 N N . GLY A 1 15 ? 39.241 6.911 -0.220 1.00 0.00 15 GLY A N 14
ATOM 14949 C CA . GLY A 1 15 ? 38.825 7.144 -1.588 1.00 0.00 15 GLY A CA 14
ATOM 14950 C C . GLY A 1 15 ? 39.769 6.559 -2.610 1.00 0.00 15 GLY A C 14
ATOM 14951 O O . GLY A 1 15 ? 39.342 6.079 -3.656 1.00 0.00 15 GLY A O 14
ATOM 14955 N N . ARG A 1 16 ? 41.056 6.606 -2.319 1.00 0.00 16 ARG A N 14
ATOM 14956 C CA . ARG A 1 16 ? 42.051 6.161 -3.277 1.00 0.00 16 ARG A CA 14
ATOM 14957 C C . ARG A 1 16 ? 42.359 4.682 -3.065 1.00 0.00 16 ARG A C 14
ATOM 14958 O O . ARG A 1 16 ? 42.078 4.130 -2.002 1.00 0.00 16 ARG A O 14
ATOM 14979 N N . CYS A 1 17 ? 42.950 4.051 -4.064 1.00 0.00 17 CYS A N 14
ATOM 14980 C CA . CYS A 1 17 ? 43.170 2.617 -4.035 1.00 0.00 17 CYS A CA 14
ATOM 14981 C C . CYS A 1 17 ? 44.559 2.310 -4.570 1.00 0.00 17 CYS A C 14
ATOM 14982 O O . CYS A 1 17 ? 44.864 2.602 -5.726 1.00 0.00 17 CYS A O 14
ATOM 14989 N N . ILE A 1 18 ? 45.403 1.752 -3.720 1.00 0.00 18 ILE A N 14
ATOM 14990 C CA . ILE A 1 18 ? 46.792 1.490 -4.066 1.00 0.00 18 ILE A CA 14
ATOM 14991 C C . ILE A 1 18 ? 47.132 0.050 -3.700 1.00 0.00 18 ILE A C 14
ATOM 14992 O O . ILE A 1 18 ? 46.571 -0.484 -2.757 1.00 0.00 18 ILE A O 14
ATOM 15008 N N . PRO A 1 19 ? 48.003 -0.627 -4.447 1.00 0.00 19 PRO A N 14
ATOM 15009 C CA . PRO A 1 19 ? 48.421 -1.989 -4.105 1.00 0.00 19 PRO A CA 14
ATOM 15010 C C . PRO A 1 19 ? 49.281 -2.008 -2.847 1.00 0.00 19 PRO A C 14
ATOM 15011 O O . PRO A 1 19 ? 50.042 -1.081 -2.603 1.00 0.00 19 PRO A O 14
ATOM 15022 N N . ILE A 1 20 ? 49.153 -3.067 -2.053 1.00 0.00 20 ILE A N 14
ATOM 15023 C CA . ILE A 1 20 ? 49.876 -3.191 -0.780 1.00 0.00 20 ILE A CA 14
ATOM 15024 C C . ILE A 1 20 ? 51.384 -2.927 -0.937 1.00 0.00 20 ILE A C 14
ATOM 15025 O O . ILE A 1 20 ? 52.046 -2.465 -0.007 1.00 0.00 20 ILE A O 14
ATOM 15041 N N . SER A 1 21 ? 51.894 -3.163 -2.139 1.00 0.00 21 SER A N 14
ATOM 15042 C CA . SER A 1 21 ? 53.317 -3.025 -2.449 1.00 0.00 21 SER A CA 14
ATOM 15043 C C . SER A 1 21 ? 53.768 -1.559 -2.546 1.00 0.00 21 SER A C 14
ATOM 15044 O O . SER A 1 21 ? 54.807 -1.264 -3.137 1.00 0.00 21 SER A O 14
ATOM 15052 N N . TRP A 1 22 ? 52.982 -0.656 -1.981 1.00 0.00 22 TRP A N 14
ATOM 15053 C CA . TRP A 1 22 ? 53.210 0.791 -2.163 1.00 0.00 22 TRP A CA 14
ATOM 15054 C C . TRP A 1 22 ? 53.273 1.570 -0.852 1.00 0.00 22 TRP A C 14
ATOM 15055 O O . TRP A 1 22 ? 54.029 2.530 -0.719 1.00 0.00 22 TRP A O 14
ATOM 15076 N N . THR A 1 23 ? 52.471 1.172 0.106 1.00 0.00 23 THR A N 14
ATOM 15077 C CA . THR A 1 23 ? 52.279 1.989 1.292 1.00 0.00 23 THR A CA 14
ATOM 15078 C C . THR A 1 23 ? 53.270 1.651 2.402 1.00 0.00 23 THR A C 14
ATOM 15079 O O . THR A 1 23 ? 53.822 2.540 3.044 1.00 0.00 23 THR A O 14
ATOM 15090 N N . CYS A 1 24 ? 53.500 0.371 2.616 1.00 0.00 24 CYS A N 14
ATOM 15091 C CA . CYS A 1 24 ? 54.328 -0.078 3.720 1.00 0.00 24 CYS A CA 14
ATOM 15092 C C . CYS A 1 24 ? 55.788 -0.225 3.306 1.00 0.00 24 CYS A C 14
ATOM 15093 O O . CYS A 1 24 ? 56.385 -1.293 3.469 1.00 0.00 24 CYS A O 14
ATOM 15100 N N . ASP A 1 25 ? 56.354 0.843 2.763 1.00 0.00 25 ASP A N 14
ATOM 15101 C CA . ASP A 1 25 ? 57.761 0.850 2.381 1.00 0.00 25 ASP A CA 14
ATOM 15102 C C . ASP A 1 25 ? 58.371 2.238 2.549 1.00 0.00 25 ASP A C 14
ATOM 15103 O O . ASP A 1 25 ? 59.427 2.540 1.984 1.00 0.00 25 ASP A O 14
ATOM 15112 N N . LEU A 1 26 ? 57.707 3.044 3.381 1.00 0.00 26 LEU A N 14
ATOM 15113 C CA . LEU A 1 26 ? 58.168 4.369 3.786 1.00 0.00 26 LEU A CA 14
ATOM 15114 C C . LEU A 1 26 ? 57.883 5.416 2.725 1.00 0.00 26 LEU A C 14
ATOM 15115 O O . LEU A 1 26 ? 58.765 5.776 1.941 1.00 0.00 26 LEU A O 14
ATOM 15131 N N . ASP A 1 27 ? 56.624 5.866 2.712 1.00 0.00 27 ASP A N 14
ATOM 15132 C CA . ASP A 1 27 ? 56.175 7.002 1.893 1.00 0.00 27 ASP A CA 14
ATOM 15133 C C . ASP A 1 27 ? 56.005 6.635 0.422 1.00 0.00 27 ASP A C 14
ATOM 15134 O O . ASP A 1 27 ? 56.830 5.927 -0.149 1.00 0.00 27 ASP A O 14
ATOM 15143 N N . ASP A 1 28 ? 54.891 7.094 -0.155 1.00 0.00 28 ASP A N 14
ATOM 15144 C CA . ASP A 1 28 ? 54.681 7.100 -1.606 1.00 0.00 28 ASP A CA 14
ATOM 15145 C C . ASP A 1 28 ? 53.289 7.616 -1.936 1.00 0.00 28 ASP A C 14
ATOM 15146 O O . ASP A 1 28 ? 53.139 8.625 -2.631 1.00 0.00 28 ASP A O 14
ATOM 15155 N N . ASP A 1 29 ? 52.269 6.933 -1.431 1.00 0.00 29 ASP A N 14
ATOM 15156 C CA . ASP A 1 29 ? 50.892 7.307 -1.722 1.00 0.00 29 ASP A CA 14
ATOM 15157 C C . ASP A 1 29 ? 50.347 8.284 -0.683 1.00 0.00 29 ASP A C 14
ATOM 15158 O O . ASP A 1 29 ? 50.293 9.494 -0.926 1.00 0.00 29 ASP A O 14
ATOM 15167 N N . CYS A 1 30 ? 49.945 7.768 0.456 1.00 0.00 30 CYS A N 14
ATOM 15168 C CA . CYS A 1 30 ? 49.492 8.585 1.569 1.00 0.00 30 CYS A CA 14
ATOM 15169 C C . CYS A 1 30 ? 49.298 7.718 2.790 1.00 0.00 30 CYS A C 14
ATOM 15170 O O . CYS A 1 30 ? 49.484 8.181 3.913 1.00 0.00 30 CYS A O 14
ATOM 15177 N N . GLY A 1 31 ? 48.905 6.462 2.558 1.00 0.00 31 GLY A N 14
ATOM 15178 C CA . GLY A 1 31 ? 48.542 5.574 3.633 1.00 0.00 31 GLY A CA 14
ATOM 15179 C C . GLY A 1 31 ? 47.427 6.145 4.470 1.00 0.00 31 GLY A C 14
ATOM 15180 O O . GLY A 1 31 ? 46.243 5.968 4.182 1.00 0.00 31 GLY A O 14
ATOM 15184 N N . ASP A 1 32 ? 47.838 6.847 5.492 1.00 0.00 32 ASP A N 14
ATOM 15185 C CA . ASP A 1 32 ? 46.946 7.596 6.352 1.00 0.00 32 ASP A CA 14
ATOM 15186 C C . ASP A 1 32 ? 47.184 9.075 6.085 1.00 0.00 32 ASP A C 14
ATOM 15187 O O . ASP A 1 32 ? 46.302 9.796 5.620 1.00 0.00 32 ASP A O 14
ATOM 15196 N N . ARG A 1 33 ? 48.408 9.503 6.361 1.00 0.00 33 ARG A N 14
ATOM 15197 C CA . ARG A 1 33 ? 48.877 10.841 6.012 1.00 0.00 33 ARG A CA 14
ATOM 15198 C C . ARG A 1 33 ? 50.326 10.777 5.524 1.00 0.00 33 ARG A C 14
ATOM 15199 O O . ARG A 1 33 ? 50.773 11.614 4.745 1.00 0.00 33 ARG A O 14
ATOM 15220 N N . SER A 1 34 ? 51.048 9.780 6.017 1.00 0.00 34 SER A N 14
ATOM 15221 C CA . SER A 1 34 ? 52.431 9.532 5.629 1.00 0.00 34 SER A CA 14
ATOM 15222 C C . SER A 1 34 ? 52.654 8.025 5.515 1.00 0.00 34 SER A C 14
ATOM 15223 O O . SER A 1 34 ? 53.764 7.526 5.688 1.00 0.00 34 SER A O 14
ATOM 15231 N N . ASP A 1 35 ? 51.543 7.328 5.255 1.00 0.00 35 ASP A N 14
ATOM 15232 C CA . ASP A 1 35 ? 51.483 5.874 4.984 1.00 0.00 35 ASP A CA 14
ATOM 15233 C C . ASP A 1 35 ? 51.813 5.024 6.198 1.00 0.00 35 ASP A C 14
ATOM 15234 O O . ASP A 1 35 ? 51.229 3.961 6.394 1.00 0.00 35 ASP A O 14
ATOM 15243 N N . GLU A 1 36 ? 52.710 5.501 7.024 1.00 0.00 36 GLU A N 14
ATOM 15244 C CA . GLU A 1 36 ? 53.247 4.702 8.110 1.00 0.00 36 GLU A CA 14
ATOM 15245 C C . GLU A 1 36 ? 52.665 5.140 9.444 1.00 0.00 36 GLU A C 14
ATOM 15246 O O . GLU A 1 36 ? 53.352 5.739 10.272 1.00 0.00 36 GLU A O 14
ATOM 15258 N N . SER A 1 37 ? 51.384 4.864 9.647 1.00 0.00 37 SER A N 14
ATOM 15259 C CA . SER A 1 37 ? 50.733 5.201 10.903 1.00 0.00 37 SER A CA 14
ATOM 15260 C C . SER A 1 37 ? 49.582 4.247 11.197 1.00 0.00 37 SER A C 14
ATOM 15261 O O . SER A 1 37 ? 48.516 4.345 10.596 1.00 0.00 37 SER A O 14
ATOM 15269 N N . ALA A 1 38 ? 49.836 3.303 12.107 1.00 0.00 38 ALA A N 14
ATOM 15270 C CA . ALA A 1 38 ? 48.834 2.326 12.552 1.00 0.00 38 ALA A CA 14
ATOM 15271 C C . ALA A 1 38 ? 48.355 1.435 11.412 1.00 0.00 38 ALA A C 14
ATOM 15272 O O . ALA A 1 38 ? 47.383 0.696 11.548 1.00 0.00 38 ALA A O 14
ATOM 15279 N N . SER A 1 39 ? 49.056 1.503 10.302 1.00 0.00 39 SER A N 14
ATOM 15280 C CA . SER A 1 39 ? 48.778 0.661 9.163 1.00 0.00 39 SER A CA 14
ATOM 15281 C C . SER A 1 39 ? 49.878 -0.378 9.024 1.00 0.00 39 SER A C 14
ATOM 15282 O O . SER A 1 39 ? 49.658 -1.570 9.217 1.00 0.00 39 SER A O 14
ATOM 15290 N N . CYS A 1 40 ? 51.068 0.096 8.699 1.00 0.00 40 CYS A N 14
ATOM 15291 C CA . CYS A 1 40 ? 52.224 -0.756 8.578 1.00 0.00 40 CYS A CA 14
ATOM 15292 C C . CYS A 1 40 ? 52.963 -0.794 9.911 1.00 0.00 40 CYS A C 14
ATOM 15293 O O . CYS A 1 40 ? 53.074 -1.846 10.538 1.00 0.00 40 CYS A O 14
ATOM 15300 N N . ALA A 1 41 ? 53.461 0.374 10.334 1.00 0.00 41 ALA A N 14
ATOM 15301 C CA . ALA A 1 41 ? 54.000 0.568 11.686 1.00 0.00 41 ALA A CA 14
ATOM 15302 C C . ALA A 1 41 ? 55.087 -0.448 12.036 1.00 0.00 41 ALA A C 14
ATOM 15303 O O . ALA A 1 41 ? 55.259 -0.805 13.200 1.00 0.00 41 ALA A O 14
ATOM 15310 N N . TYR A 1 42 ? 55.832 -0.885 11.032 1.00 0.00 42 TYR A N 14
ATOM 15311 C CA . TYR A 1 42 ? 56.889 -1.867 11.232 1.00 0.00 42 TYR A CA 14
ATOM 15312 C C . TYR A 1 42 ? 58.088 -1.252 11.962 1.00 0.00 42 TYR A C 14
ATOM 15313 O O . TYR A 1 42 ? 58.741 -0.344 11.457 1.00 0.00 42 TYR A O 14
ATOM 15331 N N . PRO A 1 43 ? 58.390 -1.746 13.169 1.00 0.00 43 PRO A N 14
ATOM 15332 C CA . PRO A 1 43 ? 59.492 -1.232 13.981 1.00 0.00 43 PRO A CA 14
ATOM 15333 C C . PRO A 1 43 ? 60.833 -1.876 13.627 1.00 0.00 43 PRO A C 14
ATOM 15334 O O . PRO A 1 43 ? 61.831 -1.672 14.311 1.00 0.00 43 PRO A O 14
ATOM 15345 N N . THR A 1 44 ? 60.846 -2.652 12.553 1.00 0.00 44 THR A N 14
ATOM 15346 C CA . THR A 1 44 ? 62.043 -3.372 12.147 1.00 0.00 44 THR A CA 14
ATOM 15347 C C . THR A 1 44 ? 62.163 -3.413 10.626 1.00 0.00 44 THR A C 14
ATOM 15348 O O . THR A 1 44 ? 62.985 -4.153 10.084 1.00 0.00 44 THR A O 14
ATOM 15359 N N . CYS A 1 45 ? 61.359 -2.582 9.956 1.00 0.00 45 CYS A N 14
ATOM 15360 C CA . CYS A 1 45 ? 61.210 -2.629 8.498 1.00 0.00 45 CYS A CA 14
ATOM 15361 C C . CYS A 1 45 ? 60.484 -3.917 8.106 1.00 0.00 45 CYS A C 14
ATOM 15362 O O . CYS A 1 45 ? 60.656 -4.960 8.738 1.00 0.00 45 CYS A O 14
ATOM 15369 N N . PHE A 1 46 ? 59.645 -3.850 7.092 1.00 0.00 46 PHE A N 14
ATOM 15370 C CA . PHE A 1 46 ? 58.804 -4.980 6.762 1.00 0.00 46 PHE A CA 14
ATOM 15371 C C . PHE A 1 46 ? 59.183 -5.572 5.412 1.00 0.00 46 PHE A C 14
ATOM 15372 O O . PHE A 1 46 ? 59.403 -4.847 4.452 1.00 0.00 46 PHE A O 14
ATOM 15389 N N . PRO A 1 47 ? 59.253 -6.906 5.322 1.00 0.00 47 PRO A N 14
ATOM 15390 C CA . PRO A 1 47 ? 59.563 -7.611 4.073 1.00 0.00 47 PRO A CA 14
ATOM 15391 C C . PRO A 1 47 ? 58.418 -7.586 3.050 1.00 0.00 47 PRO A C 14
ATOM 15392 O O . PRO A 1 47 ? 58.165 -8.589 2.382 1.00 0.00 47 PRO A O 14
ATOM 15403 N N . LEU A 1 48 ? 57.735 -6.449 2.919 1.00 0.00 48 LEU A N 14
ATOM 15404 C CA . LEU A 1 48 ? 56.747 -6.287 1.858 1.00 0.00 48 LEU A CA 14
ATOM 15405 C C . LEU A 1 48 ? 57.440 -5.886 0.580 1.00 0.00 48 LEU A C 14
ATOM 15406 O O . LEU A 1 48 ? 57.748 -6.721 -0.272 1.00 0.00 48 LEU A O 14
ATOM 15422 N N . THR A 1 49 ? 57.712 -4.599 0.468 1.00 0.00 49 THR A N 14
ATOM 15423 C CA . THR A 1 49 ? 58.148 -4.029 -0.780 1.00 0.00 49 THR A CA 14
ATOM 15424 C C . THR A 1 49 ? 59.123 -2.889 -0.543 1.00 0.00 49 THR A C 14
ATOM 15425 O O . THR A 1 49 ? 59.092 -1.870 -1.233 1.00 0.00 49 THR A O 14
ATOM 15436 N N . GLN A 1 50 ? 60.020 -3.084 0.412 1.00 0.00 50 GLN A N 14
ATOM 15437 C CA . GLN A 1 50 ? 61.000 -2.069 0.748 1.00 0.00 50 GLN A CA 14
ATOM 15438 C C . GLN A 1 50 ? 62.411 -2.647 0.805 1.00 0.00 50 GLN A C 14
ATOM 15439 O O . GLN A 1 50 ? 62.616 -3.810 1.157 1.00 0.00 50 GLN A O 14
ATOM 15453 N N . PHE A 1 51 ? 63.371 -1.820 0.438 1.00 0.00 51 PHE A N 14
ATOM 15454 C CA . PHE A 1 51 ? 64.775 -2.177 0.476 1.00 0.00 51 PHE A CA 14
ATOM 15455 C C . PHE A 1 51 ? 65.407 -1.430 1.631 1.00 0.00 51 PHE A C 14
ATOM 15456 O O . PHE A 1 51 ? 64.993 -0.325 1.942 1.00 0.00 51 PHE A O 14
ATOM 15473 N N . THR A 1 52 ? 66.398 -2.000 2.264 1.00 0.00 52 THR A N 14
ATOM 15474 C CA . THR A 1 52 ? 66.946 -1.385 3.450 1.00 0.00 52 THR A CA 14
ATOM 15475 C C . THR A 1 52 ? 68.286 -0.740 3.150 1.00 0.00 52 THR A C 14
ATOM 15476 O O . THR A 1 52 ? 69.294 -1.424 2.979 1.00 0.00 52 THR A O 14
ATOM 15487 N N . CYS A 1 53 ? 68.277 0.585 3.031 1.00 0.00 53 CYS A N 14
ATOM 15488 C CA . CYS A 1 53 ? 69.519 1.328 2.890 1.00 0.00 53 CYS A CA 14
ATOM 15489 C C . CYS A 1 53 ? 70.461 1.020 4.050 1.00 0.00 53 CYS A C 14
ATOM 15490 O O . CYS A 1 53 ? 70.031 0.984 5.203 1.00 0.00 53 CYS A O 14
ATOM 15497 N N . ASN A 1 54 ? 71.748 0.811 3.745 1.00 0.00 54 ASN A N 14
ATOM 15498 C CA . ASN A 1 54 ? 72.733 0.454 4.772 1.00 0.00 54 ASN A CA 14
ATOM 15499 C C . ASN A 1 54 ? 72.910 1.580 5.792 1.00 0.00 54 ASN A C 14
ATOM 15500 O O . ASN A 1 54 ? 73.576 1.408 6.810 1.00 0.00 54 ASN A O 14
ATOM 15511 N N . ASN A 1 55 ? 72.304 2.729 5.501 1.00 0.00 55 ASN A N 14
ATOM 15512 C CA . ASN A 1 55 ? 72.258 3.842 6.432 1.00 0.00 55 ASN A CA 14
ATOM 15513 C C . ASN A 1 55 ? 71.441 3.449 7.660 1.00 0.00 55 ASN A C 14
ATOM 15514 O O . ASN A 1 55 ? 71.681 3.918 8.769 1.00 0.00 55 ASN A O 14
ATOM 15525 N N . GLY A 1 56 ? 70.474 2.568 7.435 1.00 0.00 56 GLY A N 14
ATOM 15526 C CA . GLY A 1 56 ? 69.604 2.120 8.496 1.00 0.00 56 GLY A CA 14
ATOM 15527 C C . GLY A 1 56 ? 68.160 2.373 8.143 1.00 0.00 56 GLY A C 14
ATOM 15528 O O . GLY A 1 56 ? 67.245 1.877 8.794 1.00 0.00 56 GLY A O 14
ATOM 15532 N N . ARG A 1 57 ? 67.966 3.161 7.096 1.00 0.00 57 ARG A N 14
ATOM 15533 C CA . ARG A 1 57 ? 66.647 3.546 6.662 1.00 0.00 57 ARG A CA 14
ATOM 15534 C C . ARG A 1 57 ? 66.194 2.601 5.564 1.00 0.00 57 ARG A C 14
ATOM 15535 O O . ARG A 1 57 ? 67.026 2.057 4.848 1.00 0.00 57 ARG A O 14
ATOM 15556 N N . CYS A 1 58 ? 64.904 2.424 5.397 1.00 0.00 58 CYS A N 14
ATOM 15557 C CA . CYS A 1 58 ? 64.416 1.604 4.308 1.00 0.00 58 CYS A CA 14
ATOM 15558 C C . CYS A 1 58 ? 63.854 2.484 3.213 1.00 0.00 58 CYS A C 14
ATOM 15559 O O . CYS A 1 58 ? 63.419 3.605 3.461 1.00 0.00 58 CYS A O 14
ATOM 15566 N N . ILE A 1 59 ? 63.929 1.992 1.998 1.00 0.00 59 ILE A N 14
ATOM 15567 C CA . ILE A 1 59 ? 63.402 2.698 0.861 1.00 0.00 59 ILE A CA 14
ATOM 15568 C C . ILE A 1 59 ? 62.440 1.794 0.101 1.00 0.00 59 ILE A C 14
ATOM 15569 O O . ILE A 1 59 ? 62.307 0.624 0.442 1.00 0.00 59 ILE A O 14
ATOM 15585 N N . ASN A 1 60 ? 61.800 2.313 -0.933 1.00 0.00 60 ASN A N 14
ATOM 15586 C CA . ASN A 1 60 ? 60.933 1.494 -1.774 1.00 0.00 60 ASN A CA 14
ATOM 15587 C C . ASN A 1 60 ? 61.768 0.445 -2.519 1.00 0.00 60 ASN A C 14
ATOM 15588 O O . ASN A 1 60 ? 62.846 0.749 -3.031 1.00 0.00 60 ASN A O 14
ATOM 15599 N N . ILE A 1 61 ? 61.273 -0.791 -2.559 1.00 0.00 61 ILE A N 14
ATOM 15600 C CA . ILE A 1 61 ? 62.018 -1.919 -3.131 1.00 0.00 61 ILE A CA 14
ATOM 15601 C C . ILE A 1 61 ? 62.205 -1.792 -4.652 1.00 0.00 61 ILE A C 14
ATOM 15602 O O . ILE A 1 61 ? 62.959 -2.553 -5.260 1.00 0.00 61 ILE A O 14
ATOM 15618 N N . ASN A 1 62 ? 61.535 -0.833 -5.267 1.00 0.00 62 ASN A N 14
ATOM 15619 C CA . ASN A 1 62 ? 61.544 -0.736 -6.719 1.00 0.00 62 ASN A CA 14
ATOM 15620 C C . ASN A 1 62 ? 62.412 0.428 -7.202 1.00 0.00 62 ASN A C 14
ATOM 15621 O O . ASN A 1 62 ? 62.154 1.016 -8.253 1.00 0.00 62 ASN A O 14
ATOM 15632 N N . TRP A 1 63 ? 63.460 0.735 -6.447 1.00 0.00 63 TRP A N 14
ATOM 15633 C CA . TRP A 1 63 ? 64.411 1.783 -6.823 1.00 0.00 63 TRP A CA 14
ATOM 15634 C C . TRP A 1 63 ? 65.722 1.125 -7.259 1.00 0.00 63 TRP A C 14
ATOM 15635 O O . TRP A 1 63 ? 66.832 1.627 -7.056 1.00 0.00 63 TRP A O 14
ATOM 15656 N N . ARG A 1 64 ? 65.552 -0.031 -7.863 1.00 0.00 64 ARG A N 14
ATOM 15657 C CA . ARG A 1 64 ? 66.655 -0.848 -8.324 1.00 0.00 64 ARG A CA 14
ATOM 15658 C C . ARG A 1 64 ? 67.141 -0.406 -9.698 1.00 0.00 64 ARG A C 14
ATOM 15659 O O . ARG A 1 64 ? 66.427 -0.568 -10.688 1.00 0.00 64 ARG A O 14
ATOM 15680 N N . CYS A 1 65 ? 68.339 0.154 -9.764 1.00 0.00 65 CYS A N 14
ATOM 15681 C CA . CYS A 1 65 ? 68.970 0.401 -11.053 1.00 0.00 65 CYS A CA 14
ATOM 15682 C C . CYS A 1 65 ? 69.607 -0.883 -11.554 1.00 0.00 65 CYS A C 14
ATOM 15683 O O . CYS A 1 65 ? 69.693 -1.135 -12.757 1.00 0.00 65 CYS A O 14
ATOM 15690 N N . ASP A 1 66 ? 70.025 -1.706 -10.608 1.00 0.00 66 ASP A N 14
ATOM 15691 C CA . ASP A 1 66 ? 70.816 -2.889 -10.907 1.00 0.00 66 ASP A CA 14
ATOM 15692 C C . ASP A 1 66 ? 70.558 -4.024 -9.906 1.00 0.00 66 ASP A C 14
ATOM 15693 O O . ASP A 1 66 ? 69.685 -4.866 -10.121 1.00 0.00 66 ASP A O 14
ATOM 15702 N N . ASN A 1 67 ? 71.309 -4.029 -8.811 1.00 0.00 67 ASN A N 14
ATOM 15703 C CA . ASN A 1 67 ? 71.231 -5.069 -7.807 1.00 0.00 67 ASN A CA 14
ATOM 15704 C C . ASN A 1 67 ? 70.676 -4.496 -6.514 1.00 0.00 67 ASN A C 14
ATOM 15705 O O . ASN A 1 67 ? 69.944 -5.170 -5.782 1.00 0.00 67 ASN A O 14
ATOM 15716 N N . ASP A 1 68 ? 70.995 -3.234 -6.262 1.00 0.00 68 ASP A N 14
ATOM 15717 C CA . ASP A 1 68 ? 70.532 -2.545 -5.067 1.00 0.00 68 ASP A CA 14
ATOM 15718 C C . ASP A 1 68 ? 69.625 -1.386 -5.453 1.00 0.00 68 ASP A C 14
ATOM 15719 O O . ASP A 1 68 ? 69.402 -1.133 -6.638 1.00 0.00 68 ASP A O 14
ATOM 15728 N N . ASN A 1 69 ? 69.097 -0.683 -4.466 1.00 0.00 69 ASN A N 14
ATOM 15729 C CA . ASN A 1 69 ? 68.035 0.281 -4.717 1.00 0.00 69 ASN A CA 14
ATOM 15730 C C . ASN A 1 69 ? 68.423 1.666 -4.225 1.00 0.00 69 ASN A C 14
ATOM 15731 O O . ASN A 1 69 ? 68.886 1.807 -3.094 1.00 0.00 69 ASN A O 14
ATOM 15742 N N . ASP A 1 70 ? 68.217 2.663 -5.095 1.00 0.00 70 ASP A N 14
ATOM 15743 C CA . ASP A 1 70 ? 68.566 4.073 -4.855 1.00 0.00 70 ASP A CA 14
ATOM 15744 C C . ASP A 1 70 ? 68.135 4.567 -3.474 1.00 0.00 70 ASP A C 14
ATOM 15745 O O . ASP A 1 70 ? 66.993 4.975 -3.276 1.00 0.00 70 ASP A O 14
ATOM 15754 N N . CYS A 1 71 ? 69.046 4.531 -2.523 1.00 0.00 71 CYS A N 14
ATOM 15755 C CA . CYS A 1 71 ? 68.780 5.051 -1.197 1.00 0.00 71 CYS A CA 14
ATOM 15756 C C . CYS A 1 71 ? 69.676 6.251 -0.914 1.00 0.00 71 CYS A C 14
ATOM 15757 O O . CYS A 1 71 ? 69.379 7.060 -0.034 1.00 0.00 71 CYS A O 14
ATOM 15764 N N . GLY A 1 72 ? 70.772 6.363 -1.665 1.00 0.00 72 GLY A N 14
ATOM 15765 C CA . GLY A 1 72 ? 71.623 7.536 -1.561 1.00 0.00 72 GLY A CA 14
ATOM 15766 C C . GLY A 1 72 ? 72.873 7.314 -0.725 1.00 0.00 72 GLY A C 14
ATOM 15767 O O . GLY A 1 72 ? 73.730 8.193 -0.652 1.00 0.00 72 GLY A O 14
ATOM 15771 N N . ASP A 1 73 ? 72.998 6.142 -0.112 1.00 0.00 73 ASP A N 14
ATOM 15772 C CA . ASP A 1 73 ? 74.145 5.864 0.753 1.00 0.00 73 ASP A CA 14
ATOM 15773 C C . ASP A 1 73 ? 75.113 4.876 0.111 1.00 0.00 73 ASP A C 14
ATOM 15774 O O . ASP A 1 73 ? 75.706 4.036 0.790 1.00 0.00 73 ASP A O 14
ATOM 15783 N N . ASN A 1 74 ? 75.249 4.984 -1.208 1.00 0.00 74 ASN A N 14
ATOM 15784 C CA . ASN A 1 74 ? 76.313 4.306 -1.960 1.00 0.00 74 ASN A CA 14
ATOM 15785 C C . ASN A 1 74 ? 76.178 2.785 -1.978 1.00 0.00 74 ASN A C 14
ATOM 15786 O O . ASN A 1 74 ? 77.131 2.087 -2.313 1.00 0.00 74 ASN A O 14
ATOM 15797 N N . SER A 1 75 ? 75.011 2.269 -1.630 1.00 0.00 75 SER A N 14
ATOM 15798 C CA . SER A 1 75 ? 74.773 0.834 -1.723 1.00 0.00 75 SER A CA 14
ATOM 15799 C C . SER A 1 75 ? 74.337 0.486 -3.136 1.00 0.00 75 SER A C 14
ATOM 15800 O O . SER A 1 75 ? 74.939 -0.336 -3.820 1.00 0.00 75 SER A O 14
ATOM 15808 N N . ASP A 1 76 ? 73.289 1.165 -3.538 1.00 0.00 76 ASP A N 14
ATOM 15809 C CA . ASP A 1 76 ? 72.690 1.043 -4.861 1.00 0.00 76 ASP A CA 14
ATOM 15810 C C . ASP A 1 76 ? 73.680 1.348 -5.979 1.00 0.00 76 ASP A C 14
ATOM 15811 O O . ASP A 1 76 ? 74.001 0.489 -6.797 1.00 0.00 76 ASP A O 14
ATOM 15820 N N . GLU A 1 77 ? 74.182 2.577 -5.980 1.00 0.00 77 GLU A N 14
ATOM 15821 C CA . GLU A 1 77 ? 75.016 3.091 -7.063 1.00 0.00 77 GLU A CA 14
ATOM 15822 C C . GLU A 1 77 ? 76.431 2.537 -6.996 1.00 0.00 77 GLU A C 14
ATOM 15823 O O . GLU A 1 77 ? 77.370 3.119 -7.540 1.00 0.00 77 GLU A O 14
ATOM 15835 N N . ALA A 1 78 ? 76.571 1.403 -6.329 1.00 0.00 78 ALA A N 14
ATOM 15836 C CA . ALA A 1 78 ? 77.810 0.644 -6.372 1.00 0.00 78 ALA A CA 14
ATOM 15837 C C . ALA A 1 78 ? 78.061 0.136 -7.793 1.00 0.00 78 ALA A C 14
ATOM 15838 O O . ALA A 1 78 ? 79.195 -0.177 -8.164 1.00 0.00 78 ALA A O 14
ATOM 15845 N N . GLY A 1 79 ? 76.990 0.056 -8.579 1.00 0.00 79 GLY A N 14
ATOM 15846 C CA . GLY A 1 79 ? 77.106 -0.333 -9.969 1.00 0.00 79 GLY A CA 14
ATOM 15847 C C . GLY A 1 79 ? 76.195 0.489 -10.866 1.00 0.00 79 GLY A C 14
ATOM 15848 O O . GLY A 1 79 ? 76.652 1.402 -11.551 1.00 0.00 79 GLY A O 14
ATOM 15852 N N . CYS A 1 80 ? 74.905 0.169 -10.829 1.00 0.00 80 CYS A N 14
ATOM 15853 C CA . CYS A 1 80 ? 73.885 0.832 -11.648 1.00 0.00 80 CYS A CA 14
ATOM 15854 C C . CYS A 1 80 ? 74.250 0.814 -13.140 1.00 0.00 80 CYS A C 14
ATOM 15855 O O . CYS A 1 80 ? 74.062 -0.200 -13.814 1.00 0.00 80 CYS A O 14
ATOM 15862 N N . SER A 1 81 ? 74.794 1.919 -13.645 1.00 0.00 81 SER A N 14
ATOM 15863 C CA . SER A 1 81 ? 75.127 2.034 -15.056 1.00 0.00 81 SER A CA 14
ATOM 15864 C C . SER A 1 81 ? 75.886 3.334 -15.318 1.00 0.00 81 SER A C 14
ATOM 15865 O O . SER A 1 81 ? 76.241 4.051 -14.382 1.00 0.00 81 SER A O 14
ATOM 15873 N N . HIS A 1 82 ? 76.140 3.627 -16.589 1.00 0.00 82 HIS A N 14
ATOM 15874 C CA . HIS A 1 82 ? 76.841 4.847 -16.972 1.00 0.00 82 HIS A CA 14
ATOM 15875 C C . HIS A 1 82 ? 76.132 5.528 -18.139 1.00 0.00 82 HIS A C 14
ATOM 15876 O O . HIS A 1 82 ? 75.718 6.696 -17.992 1.00 0.00 82 HIS A O 14
ATOM 15891 N N . SER A 1 1 ? 38.042 -5.222 -1.773 1.00 0.00 1 SER A N 15
ATOM 15892 C CA . SER A 1 1 ? 36.978 -5.713 -2.675 1.00 0.00 1 SER A CA 15
ATOM 15893 C C . SER A 1 1 ? 35.659 -4.990 -2.396 1.00 0.00 1 SER A C 15
ATOM 15894 O O . SER A 1 1 ? 35.260 -4.101 -3.147 1.00 0.00 1 SER A O 15
ATOM 15904 N N . ALA A 1 2 ? 34.987 -5.367 -1.314 1.00 0.00 2 ALA A N 15
ATOM 15905 C CA . ALA A 1 2 ? 33.758 -4.700 -0.912 1.00 0.00 2 ALA A CA 15
ATOM 15906 C C . ALA A 1 2 ? 34.088 -3.404 -0.182 1.00 0.00 2 ALA A C 15
ATOM 15907 O O . ALA A 1 2 ? 34.440 -3.427 1.002 1.00 0.00 2 ALA A O 15
ATOM 15914 N N . ARG A 1 3 ? 34.027 -2.291 -0.918 1.00 0.00 3 ARG A N 15
ATOM 15915 C CA . ARG A 1 3 ? 34.401 -0.961 -0.413 1.00 0.00 3 ARG A CA 15
ATOM 15916 C C . ARG A 1 3 ? 35.916 -0.843 -0.251 1.00 0.00 3 ARG A C 15
ATOM 15917 O O . ARG A 1 3 ? 36.507 0.188 -0.571 1.00 0.00 3 ARG A O 15
ATOM 15938 N N . THR A 1 4 ? 36.531 -1.900 0.251 1.00 0.00 4 THR A N 15
ATOM 15939 C CA . THR A 1 4 ? 37.969 -1.958 0.399 1.00 0.00 4 THR A CA 15
ATOM 15940 C C . THR A 1 4 ? 38.653 -2.062 -0.962 1.00 0.00 4 THR A C 15
ATOM 15941 O O . THR A 1 4 ? 38.063 -2.545 -1.932 1.00 0.00 4 THR A O 15
ATOM 15952 N N . CYS A 1 5 ? 39.894 -1.620 -1.019 1.00 0.00 5 CYS A N 15
ATOM 15953 C CA . CYS A 1 5 ? 40.674 -1.644 -2.249 1.00 0.00 5 CYS A CA 15
ATOM 15954 C C . CYS A 1 5 ? 41.006 -3.083 -2.686 1.00 0.00 5 CYS A C 15
ATOM 15955 O O . CYS A 1 5 ? 40.776 -4.032 -1.929 1.00 0.00 5 CYS A O 15
ATOM 15962 N N . PRO A 1 6 ? 41.499 -3.271 -3.936 1.00 0.00 6 PRO A N 15
ATOM 15963 C CA . PRO A 1 6 ? 41.878 -4.598 -4.464 1.00 0.00 6 PRO A CA 15
ATOM 15964 C C . PRO A 1 6 ? 42.940 -5.307 -3.608 1.00 0.00 6 PRO A C 15
ATOM 15965 O O . PRO A 1 6 ? 43.575 -4.685 -2.764 1.00 0.00 6 PRO A O 15
ATOM 15976 N N . PRO A 1 7 ? 43.164 -6.622 -3.836 1.00 0.00 7 PRO A N 15
ATOM 15977 C CA . PRO A 1 7 ? 44.088 -7.439 -3.018 1.00 0.00 7 PRO A CA 15
ATOM 15978 C C . PRO A 1 7 ? 45.571 -7.111 -3.234 1.00 0.00 7 PRO A C 15
ATOM 15979 O O . PRO A 1 7 ? 46.445 -7.886 -2.852 1.00 0.00 7 PRO A O 15
ATOM 15990 N N . ASN A 1 8 ? 45.841 -5.972 -3.855 1.00 0.00 8 ASN A N 15
ATOM 15991 C CA . ASN A 1 8 ? 47.204 -5.476 -4.030 1.00 0.00 8 ASN A CA 15
ATOM 15992 C C . ASN A 1 8 ? 47.219 -3.988 -3.703 1.00 0.00 8 ASN A C 15
ATOM 15993 O O . ASN A 1 8 ? 48.198 -3.275 -3.931 1.00 0.00 8 ASN A O 15
ATOM 16004 N N . GLN A 1 9 ? 46.122 -3.528 -3.128 1.00 0.00 9 GLN A N 15
ATOM 16005 C CA . GLN A 1 9 ? 45.874 -2.115 -2.961 1.00 0.00 9 GLN A CA 15
ATOM 16006 C C . GLN A 1 9 ? 45.305 -1.859 -1.566 1.00 0.00 9 GLN A C 15
ATOM 16007 O O . GLN A 1 9 ? 44.508 -2.643 -1.053 1.00 0.00 9 GLN A O 15
ATOM 16021 N N . PHE A 1 10 ? 45.722 -0.771 -0.965 1.00 0.00 10 PHE A N 15
ATOM 16022 C CA . PHE A 1 10 ? 45.311 -0.414 0.373 1.00 0.00 10 PHE A CA 15
ATOM 16023 C C . PHE A 1 10 ? 44.339 0.745 0.305 1.00 0.00 10 PHE A C 15
ATOM 16024 O O . PHE A 1 10 ? 44.541 1.703 -0.445 1.00 0.00 10 PHE A O 15
ATOM 16041 N N . SER A 1 11 ? 43.299 0.652 1.104 1.00 0.00 11 SER A N 15
ATOM 16042 C CA . SER A 1 11 ? 42.253 1.633 1.120 1.00 0.00 11 SER A CA 15
ATOM 16043 C C . SER A 1 11 ? 42.392 2.488 2.352 1.00 0.00 11 SER A C 15
ATOM 16044 O O . SER A 1 11 ? 41.997 2.107 3.455 1.00 0.00 11 SER A O 15
ATOM 16052 N N . CYS A 1 12 ? 43.023 3.620 2.139 1.00 0.00 12 CYS A N 15
ATOM 16053 C CA . CYS A 1 12 ? 43.222 4.621 3.167 1.00 0.00 12 CYS A CA 15
ATOM 16054 C C . CYS A 1 12 ? 41.876 5.248 3.527 1.00 0.00 12 CYS A C 15
ATOM 16055 O O . CYS A 1 12 ? 40.828 4.737 3.124 1.00 0.00 12 CYS A O 15
ATOM 16062 N N . ALA A 1 13 ? 41.911 6.319 4.309 1.00 0.00 13 ALA A N 15
ATOM 16063 C CA . ALA A 1 13 ? 40.733 7.148 4.558 1.00 0.00 13 ALA A CA 15
ATOM 16064 C C . ALA A 1 13 ? 39.844 7.194 3.321 1.00 0.00 13 ALA A C 15
ATOM 16065 O O . ALA A 1 13 ? 40.332 7.490 2.228 1.00 0.00 13 ALA A O 15
ATOM 16072 N N . SER A 1 14 ? 38.551 6.890 3.523 1.00 0.00 14 SER A N 15
ATOM 16073 C CA . SER A 1 14 ? 37.609 6.621 2.437 1.00 0.00 14 SER A CA 15
ATOM 16074 C C . SER A 1 14 ? 37.754 7.614 1.295 1.00 0.00 14 SER A C 15
ATOM 16075 O O . SER A 1 14 ? 37.189 8.709 1.313 1.00 0.00 14 SER A O 15
ATOM 16083 N N . GLY A 1 15 ? 38.550 7.212 0.321 1.00 0.00 15 GLY A N 15
ATOM 16084 C CA . GLY A 1 15 ? 38.823 8.044 -0.822 1.00 0.00 15 GLY A CA 15
ATOM 16085 C C . GLY A 1 15 ? 40.117 7.645 -1.502 1.00 0.00 15 GLY A C 15
ATOM 16086 O O . GLY A 1 15 ? 40.235 7.736 -2.720 1.00 0.00 15 GLY A O 15
ATOM 16090 N N . ARG A 1 16 ? 41.098 7.208 -0.715 1.00 0.00 16 ARG A N 15
ATOM 16091 C CA . ARG A 1 16 ? 42.375 6.792 -1.270 1.00 0.00 16 ARG A CA 15
ATOM 16092 C C . ARG A 1 16 ? 42.389 5.298 -1.568 1.00 0.00 16 ARG A C 15
ATOM 16093 O O . ARG A 1 16 ? 41.746 4.508 -0.881 1.00 0.00 16 ARG A O 15
ATOM 16114 N N . CYS A 1 17 ? 43.154 4.928 -2.579 1.00 0.00 17 CYS A N 15
ATOM 16115 C CA . CYS A 1 17 ? 43.281 3.544 -2.998 1.00 0.00 17 CYS A CA 15
ATOM 16116 C C . CYS A 1 17 ? 44.671 3.361 -3.587 1.00 0.00 17 CYS A C 15
ATOM 16117 O O . CYS A 1 17 ? 44.918 3.720 -4.735 1.00 0.00 17 CYS A O 15
ATOM 16124 N N . ILE A 1 18 ? 45.589 2.863 -2.776 1.00 0.00 18 ILE A N 15
ATOM 16125 C CA . ILE A 1 18 ? 47.007 2.898 -3.111 1.00 0.00 18 ILE A CA 15
ATOM 16126 C C . ILE A 1 18 ? 47.586 1.491 -3.205 1.00 0.00 18 ILE A C 15
ATOM 16127 O O . ILE A 1 18 ? 47.105 0.592 -2.544 1.00 0.00 18 ILE A O 15
ATOM 16143 N N . PRO A 1 19 ? 48.608 1.266 -4.033 1.00 0.00 19 PRO A N 15
ATOM 16144 C CA . PRO A 1 19 ? 49.342 -0.004 -4.020 1.00 0.00 19 PRO A CA 15
ATOM 16145 C C . PRO A 1 19 ? 49.925 -0.272 -2.634 1.00 0.00 19 PRO A C 15
ATOM 16146 O O . PRO A 1 19 ? 50.569 0.608 -2.058 1.00 0.00 19 PRO A O 15
ATOM 16157 N N . ILE A 1 20 ? 49.695 -1.461 -2.080 1.00 0.00 20 ILE A N 15
ATOM 16158 C CA . ILE A 1 20 ? 50.160 -1.749 -0.730 1.00 0.00 20 ILE A CA 15
ATOM 16159 C C . ILE A 1 20 ? 51.663 -1.950 -0.703 1.00 0.00 20 ILE A C 15
ATOM 16160 O O . ILE A 1 20 ? 52.162 -3.069 -0.772 1.00 0.00 20 ILE A O 15
ATOM 16176 N N . SER A 1 21 ? 52.369 -0.851 -0.658 1.00 0.00 21 SER A N 15
ATOM 16177 C CA . SER A 1 21 ? 53.794 -0.854 -0.425 1.00 0.00 21 SER A CA 15
ATOM 16178 C C . SER A 1 21 ? 54.137 0.377 0.379 1.00 0.00 21 SER A C 15
ATOM 16179 O O . SER A 1 21 ? 55.284 0.596 0.741 1.00 0.00 21 SER A O 15
ATOM 16187 N N . TRP A 1 22 ? 53.094 1.137 0.684 1.00 0.00 22 TRP A N 15
ATOM 16188 C CA . TRP A 1 22 ? 53.256 2.506 1.190 1.00 0.00 22 TRP A CA 15
ATOM 16189 C C . TRP A 1 22 ? 52.957 2.620 2.677 1.00 0.00 22 TRP A C 15
ATOM 16190 O O . TRP A 1 22 ? 53.816 2.976 3.462 1.00 0.00 22 TRP A O 15
ATOM 16211 N N . THR A 1 23 ? 51.732 2.315 3.046 1.00 0.00 23 THR A N 15
ATOM 16212 C CA . THR A 1 23 ? 51.285 2.435 4.439 1.00 0.00 23 THR A CA 15
ATOM 16213 C C . THR A 1 23 ? 52.304 1.874 5.432 1.00 0.00 23 THR A C 15
ATOM 16214 O O . THR A 1 23 ? 52.512 2.424 6.500 1.00 0.00 23 THR A O 15
ATOM 16225 N N . CYS A 1 24 ? 52.901 0.764 5.070 1.00 0.00 24 CYS A N 15
ATOM 16226 C CA . CYS A 1 24 ? 53.859 0.090 5.906 1.00 0.00 24 CYS A CA 15
ATOM 16227 C C . CYS A 1 24 ? 55.312 0.441 5.512 1.00 0.00 24 CYS A C 15
ATOM 16228 O O . CYS A 1 24 ? 56.186 -0.430 5.559 1.00 0.00 24 CYS A O 15
ATOM 16235 N N . ASP A 1 25 ? 55.581 1.687 5.083 1.00 0.00 25 ASP A N 15
ATOM 16236 C CA . ASP A 1 25 ? 56.971 2.098 4.833 1.00 0.00 25 ASP A CA 15
ATOM 16237 C C . ASP A 1 25 ? 57.423 3.244 5.747 1.00 0.00 25 ASP A C 15
ATOM 16238 O O . ASP A 1 25 ? 58.246 3.012 6.629 1.00 0.00 25 ASP A O 15
ATOM 16247 N N . LEU A 1 26 ? 56.914 4.460 5.551 1.00 0.00 26 LEU A N 15
ATOM 16248 C CA . LEU A 1 26 ? 57.325 5.607 6.374 1.00 0.00 26 LEU A CA 15
ATOM 16249 C C . LEU A 1 26 ? 56.407 6.830 6.249 1.00 0.00 26 LEU A C 15
ATOM 16250 O O . LEU A 1 26 ? 56.443 7.702 7.120 1.00 0.00 26 LEU A O 15
ATOM 16266 N N . ASP A 1 27 ? 55.622 6.940 5.176 1.00 0.00 27 ASP A N 15
ATOM 16267 C CA . ASP A 1 27 ? 54.885 8.190 4.928 1.00 0.00 27 ASP A CA 15
ATOM 16268 C C . ASP A 1 27 ? 53.733 8.002 3.928 1.00 0.00 27 ASP A C 15
ATOM 16269 O O . ASP A 1 27 ? 53.520 6.901 3.421 1.00 0.00 27 ASP A O 15
ATOM 16278 N N . ASP A 1 28 ? 52.983 9.100 3.722 1.00 0.00 28 ASP A N 15
ATOM 16279 C CA . ASP A 1 28 ? 51.994 9.280 2.636 1.00 0.00 28 ASP A CA 15
ATOM 16280 C C . ASP A 1 28 ? 50.535 9.101 3.072 1.00 0.00 28 ASP A C 15
ATOM 16281 O O . ASP A 1 28 ? 49.824 10.097 3.241 1.00 0.00 28 ASP A O 15
ATOM 16290 N N . ASP A 1 29 ? 50.070 7.865 3.238 1.00 0.00 29 ASP A N 15
ATOM 16291 C CA . ASP A 1 29 ? 48.628 7.625 3.327 1.00 0.00 29 ASP A CA 15
ATOM 16292 C C . ASP A 1 29 ? 48.032 7.913 4.709 1.00 0.00 29 ASP A C 15
ATOM 16293 O O . ASP A 1 29 ? 47.791 9.073 5.049 1.00 0.00 29 ASP A O 15
ATOM 16302 N N . CYS A 1 30 ? 47.750 6.881 5.482 1.00 0.00 30 CYS A N 15
ATOM 16303 C CA . CYS A 1 30 ? 47.070 7.057 6.748 1.00 0.00 30 CYS A CA 15
ATOM 16304 C C . CYS A 1 30 ? 47.059 5.763 7.534 1.00 0.00 30 CYS A C 15
ATOM 16305 O O . CYS A 1 30 ? 47.126 5.783 8.761 1.00 0.00 30 CYS A O 15
ATOM 16312 N N . GLY A 1 31 ? 46.985 4.640 6.819 1.00 0.00 31 GLY A N 15
ATOM 16313 C CA . GLY A 1 31 ? 46.841 3.347 7.454 1.00 0.00 31 GLY A CA 15
ATOM 16314 C C . GLY A 1 31 ? 45.643 3.290 8.376 1.00 0.00 31 GLY A C 15
ATOM 16315 O O . GLY A 1 31 ? 44.512 3.053 7.950 1.00 0.00 31 GLY A O 15
ATOM 16319 N N . ASP A 1 32 ? 45.908 3.563 9.634 1.00 0.00 32 ASP A N 15
ATOM 16320 C CA . ASP A 1 32 ? 44.895 3.541 10.685 1.00 0.00 32 ASP A CA 15
ATOM 16321 C C . ASP A 1 32 ? 44.918 4.876 11.404 1.00 0.00 32 ASP A C 15
ATOM 16322 O O . ASP A 1 32 ? 45.005 4.927 12.633 1.00 0.00 32 ASP A O 15
ATOM 16331 N N . ARG A 1 33 ? 44.872 5.954 10.615 1.00 0.00 33 ARG A N 15
ATOM 16332 C CA . ARG A 1 33 ? 45.175 7.314 11.084 1.00 0.00 33 ARG A CA 15
ATOM 16333 C C . ARG A 1 33 ? 46.680 7.463 11.272 1.00 0.00 33 ARG A C 15
ATOM 16334 O O . ARG A 1 33 ? 47.256 8.511 10.999 1.00 0.00 33 ARG A O 15
ATOM 16355 N N . SER A 1 34 ? 47.294 6.398 11.747 1.00 0.00 34 SER A N 15
ATOM 16356 C CA . SER A 1 34 ? 48.714 6.345 11.948 1.00 0.00 34 SER A CA 15
ATOM 16357 C C . SER A 1 34 ? 49.243 5.081 11.294 1.00 0.00 34 SER A C 15
ATOM 16358 O O . SER A 1 34 ? 49.338 4.021 11.915 1.00 0.00 34 SER A O 15
ATOM 16366 N N . ASP A 1 35 ? 49.524 5.221 10.014 1.00 0.00 35 ASP A N 15
ATOM 16367 C CA . ASP A 1 35 ? 50.062 4.152 9.165 1.00 0.00 35 ASP A CA 15
ATOM 16368 C C . ASP A 1 35 ? 51.420 3.656 9.676 1.00 0.00 35 ASP A C 15
ATOM 16369 O O . ASP A 1 35 ? 51.945 2.656 9.199 1.00 0.00 35 ASP A O 15
ATOM 16378 N N . GLU A 1 36 ? 51.922 4.300 10.722 1.00 0.00 36 GLU A N 15
ATOM 16379 C CA . GLU A 1 36 ? 53.228 3.987 11.286 1.00 0.00 36 GLU A CA 15
ATOM 16380 C C . GLU A 1 36 ? 53.055 3.149 12.544 1.00 0.00 36 GLU A C 15
ATOM 16381 O O . GLU A 1 36 ? 53.990 2.958 13.323 1.00 0.00 36 GLU A O 15
ATOM 16393 N N . SER A 1 37 ? 51.848 2.650 12.735 1.00 0.00 37 SER A N 15
ATOM 16394 C CA . SER A 1 37 ? 51.531 1.793 13.859 1.00 0.00 37 SER A CA 15
ATOM 16395 C C . SER A 1 37 ? 50.306 0.953 13.523 1.00 0.00 37 SER A C 15
ATOM 16396 O O . SER A 1 37 ? 49.852 0.957 12.374 1.00 0.00 37 SER A O 15
ATOM 16404 N N . ALA A 1 38 ? 49.807 0.223 14.520 1.00 0.00 38 ALA A N 15
ATOM 16405 C CA . ALA A 1 38 ? 48.554 -0.528 14.422 1.00 0.00 38 ALA A CA 15
ATOM 16406 C C . ALA A 1 38 ? 48.660 -1.744 13.510 1.00 0.00 38 ALA A C 15
ATOM 16407 O O . ALA A 1 38 ? 48.621 -2.881 13.982 1.00 0.00 38 ALA A O 15
ATOM 16414 N N . SER A 1 39 ? 48.829 -1.513 12.220 1.00 0.00 39 SER A N 15
ATOM 16415 C CA . SER A 1 39 ? 48.830 -2.597 11.258 1.00 0.00 39 SER A CA 15
ATOM 16416 C C . SER A 1 39 ? 50.239 -2.894 10.762 1.00 0.00 39 SER A C 15
ATOM 16417 O O . SER A 1 39 ? 50.582 -4.050 10.513 1.00 0.00 39 SER A O 15
ATOM 16425 N N . CYS A 1 40 ? 51.066 -1.869 10.624 1.00 0.00 40 CYS A N 15
ATOM 16426 C CA . CYS A 1 40 ? 52.437 -2.085 10.230 1.00 0.00 40 CYS A CA 15
ATOM 16427 C C . CYS A 1 40 ? 53.305 -2.195 11.471 1.00 0.00 40 CYS A C 15
ATOM 16428 O O . CYS A 1 40 ? 53.427 -1.241 12.237 1.00 0.00 40 CYS A O 15
ATOM 16435 N N . ALA A 1 41 ? 53.881 -3.371 11.682 1.00 0.00 41 ALA A N 15
ATOM 16436 C CA . ALA A 1 41 ? 54.724 -3.610 12.846 1.00 0.00 41 ALA A CA 15
ATOM 16437 C C . ALA A 1 41 ? 56.142 -3.106 12.611 1.00 0.00 41 ALA A C 15
ATOM 16438 O O . ALA A 1 41 ? 56.928 -2.999 13.548 1.00 0.00 41 ALA A O 15
ATOM 16445 N N . TYR A 1 42 ? 56.445 -2.801 11.348 1.00 0.00 42 TYR A N 15
ATOM 16446 C CA . TYR A 1 42 ? 57.769 -2.319 10.938 1.00 0.00 42 TYR A CA 15
ATOM 16447 C C . TYR A 1 42 ? 58.904 -3.179 11.508 1.00 0.00 42 TYR A C 15
ATOM 16448 O O . TYR A 1 42 ? 59.695 -2.723 12.332 1.00 0.00 42 TYR A O 15
ATOM 16466 N N . PRO A 1 43 ? 59.001 -4.446 11.069 1.00 0.00 43 PRO A N 15
ATOM 16467 C CA . PRO A 1 43 ? 60.018 -5.376 11.563 1.00 0.00 43 PRO A CA 15
ATOM 16468 C C . PRO A 1 43 ? 61.395 -5.093 10.976 1.00 0.00 43 PRO A C 15
ATOM 16469 O O . PRO A 1 43 ? 62.402 -5.121 11.683 1.00 0.00 43 PRO A O 15
ATOM 16480 N N . THR A 1 44 ? 61.427 -4.816 9.681 1.00 0.00 44 THR A N 15
ATOM 16481 C CA . THR A 1 44 ? 62.677 -4.588 8.966 1.00 0.00 44 THR A CA 15
ATOM 16482 C C . THR A 1 44 ? 62.380 -3.911 7.634 1.00 0.00 44 THR A C 15
ATOM 16483 O O . THR A 1 44 ? 63.168 -3.990 6.692 1.00 0.00 44 THR A O 15
ATOM 16494 N N . CYS A 1 45 ? 61.250 -3.201 7.592 1.00 0.00 45 CYS A N 15
ATOM 16495 C CA . CYS A 1 45 ? 60.657 -2.744 6.337 1.00 0.00 45 CYS A CA 15
ATOM 16496 C C . CYS A 1 45 ? 60.208 -3.958 5.531 1.00 0.00 45 CYS A C 15
ATOM 16497 O O . CYS A 1 45 ? 60.313 -5.087 6.005 1.00 0.00 45 CYS A O 15
ATOM 16504 N N . PHE A 1 46 ? 59.683 -3.708 4.342 1.00 0.00 46 PHE A N 15
ATOM 16505 C CA . PHE A 1 46 ? 59.303 -4.759 3.399 1.00 0.00 46 PHE A CA 15
ATOM 16506 C C . PHE A 1 46 ? 58.471 -5.892 4.021 1.00 0.00 46 PHE A C 15
ATOM 16507 O O . PHE A 1 46 ? 59.002 -6.915 4.450 1.00 0.00 46 PHE A O 15
ATOM 16524 N N . PRO A 1 47 ? 57.158 -5.704 4.108 1.00 0.00 47 PRO A N 15
ATOM 16525 C CA . PRO A 1 47 ? 56.217 -6.791 4.314 1.00 0.00 47 PRO A CA 15
ATOM 16526 C C . PRO A 1 47 ? 55.422 -7.113 3.037 1.00 0.00 47 PRO A C 15
ATOM 16527 O O . PRO A 1 47 ? 54.519 -7.947 3.050 1.00 0.00 47 PRO A O 15
ATOM 16538 N N . LEU A 1 48 ? 55.764 -6.434 1.936 1.00 0.00 48 LEU A N 15
ATOM 16539 C CA . LEU A 1 48 ? 54.917 -6.427 0.740 1.00 0.00 48 LEU A CA 15
ATOM 16540 C C . LEU A 1 48 ? 55.749 -6.494 -0.538 1.00 0.00 48 LEU A C 15
ATOM 16541 O O . LEU A 1 48 ? 55.789 -7.513 -1.221 1.00 0.00 48 LEU A O 15
ATOM 16557 N N . THR A 1 49 ? 56.424 -5.396 -0.836 1.00 0.00 49 THR A N 15
ATOM 16558 C CA . THR A 1 49 ? 57.229 -5.271 -2.035 1.00 0.00 49 THR A CA 15
ATOM 16559 C C . THR A 1 49 ? 58.159 -4.073 -1.871 1.00 0.00 49 THR A C 15
ATOM 16560 O O . THR A 1 49 ? 57.846 -2.951 -2.258 1.00 0.00 49 THR A O 15
ATOM 16571 N N . GLN A 1 50 ? 59.299 -4.316 -1.249 1.00 0.00 50 GLN A N 15
ATOM 16572 C CA . GLN A 1 50 ? 60.128 -3.234 -0.752 1.00 0.00 50 GLN A CA 15
ATOM 16573 C C . GLN A 1 50 ? 61.598 -3.618 -0.660 1.00 0.00 50 GLN A C 15
ATOM 16574 O O . GLN A 1 50 ? 61.973 -4.785 -0.752 1.00 0.00 50 GLN A O 15
ATOM 16588 N N . PHE A 1 51 ? 62.401 -2.588 -0.478 1.00 0.00 51 PHE A N 15
ATOM 16589 C CA . PHE A 1 51 ? 63.807 -2.689 -0.122 1.00 0.00 51 PHE A CA 15
ATOM 16590 C C . PHE A 1 51 ? 63.988 -1.906 1.175 1.00 0.00 51 PHE A C 15
ATOM 16591 O O . PHE A 1 51 ? 63.224 -0.977 1.449 1.00 0.00 51 PHE A O 15
ATOM 16608 N N . THR A 1 52 ? 64.981 -2.251 1.962 1.00 0.00 52 THR A N 15
ATOM 16609 C CA . THR A 1 52 ? 65.204 -1.569 3.215 1.00 0.00 52 THR A CA 15
ATOM 16610 C C . THR A 1 52 ? 66.381 -0.631 3.062 1.00 0.00 52 THR A C 15
ATOM 16611 O O . THR A 1 52 ? 67.537 -1.031 3.205 1.00 0.00 52 THR A O 15
ATOM 16622 N N . CYS A 1 53 ? 66.069 0.605 2.690 1.00 0.00 53 CYS A N 15
ATOM 16623 C CA . CYS A 1 53 ? 67.083 1.612 2.428 1.00 0.00 53 CYS A CA 15
ATOM 16624 C C . CYS A 1 53 ? 68.033 1.768 3.608 1.00 0.00 53 CYS A C 15
ATOM 16625 O O . CYS A 1 53 ? 67.607 1.879 4.760 1.00 0.00 53 CYS A O 15
ATOM 16632 N N . ASN A 1 54 ? 69.320 1.798 3.298 1.00 0.00 54 ASN A N 15
ATOM 16633 C CA . ASN A 1 54 ? 70.364 1.831 4.313 1.00 0.00 54 ASN A CA 15
ATOM 16634 C C . ASN A 1 54 ? 70.319 3.127 5.107 1.00 0.00 54 ASN A C 15
ATOM 16635 O O . ASN A 1 54 ? 70.621 3.143 6.297 1.00 0.00 54 ASN A O 15
ATOM 16646 N N . ASN A 1 55 ? 69.918 4.207 4.450 1.00 0.00 55 ASN A N 15
ATOM 16647 C CA . ASN A 1 55 ? 69.855 5.505 5.095 1.00 0.00 55 ASN A CA 15
ATOM 16648 C C . ASN A 1 55 ? 68.526 5.688 5.842 1.00 0.00 55 ASN A C 15
ATOM 16649 O O . ASN A 1 55 ? 68.014 6.798 5.962 1.00 0.00 55 ASN A O 15
ATOM 16660 N N . GLY A 1 56 ? 67.953 4.584 6.314 1.00 0.00 56 GLY A N 15
ATOM 16661 C CA . GLY A 1 56 ? 66.860 4.663 7.264 1.00 0.00 56 GLY A CA 15
ATOM 16662 C C . GLY A 1 56 ? 65.487 4.548 6.638 1.00 0.00 56 GLY A C 15
ATOM 16663 O O . GLY A 1 56 ? 64.487 4.468 7.349 1.00 0.00 56 GLY A O 15
ATOM 16667 N N . ARG A 1 57 ? 65.417 4.551 5.318 1.00 0.00 57 ARG A N 15
ATOM 16668 C CA . ARG A 1 57 ? 64.129 4.504 4.648 1.00 0.00 57 ARG A CA 15
ATOM 16669 C C . ARG A 1 57 ? 63.702 3.069 4.369 1.00 0.00 57 ARG A C 15
ATOM 16670 O O . ARG A 1 57 ? 64.513 2.149 4.393 1.00 0.00 57 ARG A O 15
ATOM 16691 N N . CYS A 1 58 ? 62.427 2.897 4.097 1.00 0.00 58 CYS A N 15
ATOM 16692 C CA . CYS A 1 58 ? 61.928 1.675 3.495 1.00 0.00 58 CYS A CA 15
ATOM 16693 C C . CYS A 1 58 ? 61.449 2.040 2.096 1.00 0.00 58 CYS A C 15
ATOM 16694 O O . CYS A 1 58 ? 60.560 2.876 1.949 1.00 0.00 58 CYS A O 15
ATOM 16701 N N . ILE A 1 59 ? 62.056 1.468 1.068 1.00 0.00 59 ILE A N 15
ATOM 16702 C CA . ILE A 1 59 ? 61.732 1.881 -0.295 1.00 0.00 59 ILE A CA 15
ATOM 16703 C C . ILE A 1 59 ? 61.055 0.748 -1.056 1.00 0.00 59 ILE A C 15
ATOM 16704 O O . ILE A 1 59 ? 61.027 -0.372 -0.578 1.00 0.00 59 ILE A O 15
ATOM 16720 N N . ASN A 1 60 ? 60.520 1.034 -2.240 1.00 0.00 60 ASN A N 15
ATOM 16721 C CA . ASN A 1 60 ? 59.888 -0.008 -3.059 1.00 0.00 60 ASN A CA 15
ATOM 16722 C C . ASN A 1 60 ? 60.944 -0.740 -3.890 1.00 0.00 60 ASN A C 15
ATOM 16723 O O . ASN A 1 60 ? 62.041 -0.226 -4.099 1.00 0.00 60 ASN A O 15
ATOM 16734 N N . ILE A 1 61 ? 60.607 -1.931 -4.372 1.00 0.00 61 ILE A N 15
ATOM 16735 C CA . ILE A 1 61 ? 61.595 -2.826 -4.969 1.00 0.00 61 ILE A CA 15
ATOM 16736 C C . ILE A 1 61 ? 61.762 -2.629 -6.495 1.00 0.00 61 ILE A C 15
ATOM 16737 O O . ILE A 1 61 ? 62.306 -3.493 -7.190 1.00 0.00 61 ILE A O 15
ATOM 16753 N N . ASN A 1 62 ? 61.347 -1.486 -7.018 1.00 0.00 62 ASN A N 15
ATOM 16754 C CA . ASN A 1 62 ? 61.424 -1.255 -8.467 1.00 0.00 62 ASN A CA 15
ATOM 16755 C C . ASN A 1 62 ? 62.553 -0.287 -8.833 1.00 0.00 62 ASN A C 15
ATOM 16756 O O . ASN A 1 62 ? 62.592 0.232 -9.946 1.00 0.00 62 ASN A O 15
ATOM 16767 N N . TRP A 1 63 ? 63.495 -0.076 -7.919 1.00 0.00 63 TRP A N 15
ATOM 16768 C CA . TRP A 1 63 ? 64.561 0.908 -8.138 1.00 0.00 63 TRP A CA 15
ATOM 16769 C C . TRP A 1 63 ? 65.913 0.232 -8.396 1.00 0.00 63 TRP A C 15
ATOM 16770 O O . TRP A 1 63 ? 66.968 0.881 -8.395 1.00 0.00 63 TRP A O 15
ATOM 16791 N N . ARG A 1 64 ? 65.856 -1.075 -8.622 1.00 0.00 64 ARG A N 15
ATOM 16792 C CA . ARG A 1 64 ? 67.036 -1.862 -8.973 1.00 0.00 64 ARG A CA 15
ATOM 16793 C C . ARG A 1 64 ? 67.623 -1.433 -10.321 1.00 0.00 64 ARG A C 15
ATOM 16794 O O . ARG A 1 64 ? 67.042 -1.728 -11.371 1.00 0.00 64 ARG A O 15
ATOM 16815 N N . CYS A 1 65 ? 68.762 -0.739 -10.306 1.00 0.00 65 CYS A N 15
ATOM 16816 C CA . CYS A 1 65 ? 69.437 -0.398 -11.552 1.00 0.00 65 CYS A CA 15
ATOM 16817 C C . CYS A 1 65 ? 70.729 -1.192 -11.738 1.00 0.00 65 CYS A C 15
ATOM 16818 O O . CYS A 1 65 ? 71.064 -1.579 -12.863 1.00 0.00 65 CYS A O 15
ATOM 16825 N N . ASP A 1 66 ? 71.441 -1.454 -10.652 1.00 0.00 66 ASP A N 15
ATOM 16826 C CA . ASP A 1 66 ? 72.703 -2.194 -10.743 1.00 0.00 66 ASP A CA 15
ATOM 16827 C C . ASP A 1 66 ? 72.869 -3.230 -9.623 1.00 0.00 66 ASP A C 15
ATOM 16828 O O . ASP A 1 66 ? 72.974 -4.429 -9.898 1.00 0.00 66 ASP A O 15
ATOM 16837 N N . ASN A 1 67 ? 72.885 -2.787 -8.378 1.00 0.00 67 ASN A N 15
ATOM 16838 C CA . ASN A 1 67 ? 73.141 -3.670 -7.258 1.00 0.00 67 ASN A CA 15
ATOM 16839 C C . ASN A 1 67 ? 71.834 -4.135 -6.626 1.00 0.00 67 ASN A C 15
ATOM 16840 O O . ASN A 1 67 ? 71.491 -5.320 -6.682 1.00 0.00 67 ASN A O 15
ATOM 16851 N N . ASP A 1 68 ? 71.090 -3.203 -6.050 1.00 0.00 68 ASP A N 15
ATOM 16852 C CA . ASP A 1 68 ? 69.811 -3.522 -5.439 1.00 0.00 68 ASP A CA 15
ATOM 16853 C C . ASP A 1 68 ? 68.831 -2.368 -5.650 1.00 0.00 68 ASP A C 15
ATOM 16854 O O . ASP A 1 68 ? 68.632 -1.948 -6.767 1.00 0.00 68 ASP A O 15
ATOM 16863 N N . ASN A 1 69 ? 68.221 -1.831 -4.615 1.00 0.00 69 ASN A N 15
ATOM 16864 C CA . ASN A 1 69 ? 67.231 -0.780 -4.842 1.00 0.00 69 ASN A CA 15
ATOM 16865 C C . ASN A 1 69 ? 67.716 0.591 -4.407 1.00 0.00 69 ASN A C 15
ATOM 16866 O O . ASN A 1 69 ? 68.350 0.750 -3.360 1.00 0.00 69 ASN A O 15
ATOM 16877 N N . ASP A 1 70 ? 67.379 1.568 -5.241 1.00 0.00 70 ASP A N 15
ATOM 16878 C CA . ASP A 1 70 ? 68.002 2.891 -5.238 1.00 0.00 70 ASP A CA 15
ATOM 16879 C C . ASP A 1 70 ? 67.603 3.755 -4.049 1.00 0.00 70 ASP A C 15
ATOM 16880 O O . ASP A 1 70 ? 66.497 3.656 -3.526 1.00 0.00 70 ASP A O 15
ATOM 16889 N N . CYS A 1 71 ? 68.510 4.633 -3.660 1.00 0.00 71 CYS A N 15
ATOM 16890 C CA . CYS A 1 71 ? 68.281 5.546 -2.552 1.00 0.00 71 CYS A CA 15
ATOM 16891 C C . CYS A 1 71 ? 69.024 6.865 -2.743 1.00 0.00 71 CYS A C 15
ATOM 16892 O O . CYS A 1 71 ? 68.474 7.947 -2.494 1.00 0.00 71 CYS A O 15
ATOM 16899 N N . GLY A 1 72 ? 70.272 6.770 -3.166 1.00 0.00 72 GLY A N 15
ATOM 16900 C CA . GLY A 1 72 ? 71.119 7.937 -3.272 1.00 0.00 72 GLY A CA 15
ATOM 16901 C C . GLY A 1 72 ? 72.127 7.978 -2.141 1.00 0.00 72 GLY A C 15
ATOM 16902 O O . GLY A 1 72 ? 72.706 9.021 -1.845 1.00 0.00 72 GLY A O 15
ATOM 16906 N N . ASP A 1 73 ? 72.327 6.828 -1.509 1.00 0.00 73 ASP A N 15
ATOM 16907 C CA . ASP A 1 73 ? 73.210 6.713 -0.354 1.00 0.00 73 ASP A CA 15
ATOM 16908 C C . ASP A 1 73 ? 74.030 5.429 -0.420 1.00 0.00 73 ASP A C 15
ATOM 16909 O O . ASP A 1 73 ? 74.485 4.924 0.606 1.00 0.00 73 ASP A O 15
ATOM 16918 N N . ASN A 1 74 ? 74.222 4.928 -1.645 1.00 0.00 74 ASN A N 15
ATOM 16919 C CA . ASN A 1 74 ? 75.084 3.767 -1.925 1.00 0.00 74 ASN A CA 15
ATOM 16920 C C . ASN A 1 74 ? 74.362 2.461 -1.626 1.00 0.00 74 ASN A C 15
ATOM 16921 O O . ASN A 1 74 ? 74.992 1.437 -1.371 1.00 0.00 74 ASN A O 15
ATOM 16932 N N . SER A 1 75 ? 73.040 2.492 -1.684 1.00 0.00 75 SER A N 15
ATOM 16933 C CA . SER A 1 75 ? 72.242 1.290 -1.498 1.00 0.00 75 SER A CA 15
ATOM 16934 C C . SER A 1 75 ? 72.301 0.409 -2.740 1.00 0.00 75 SER A C 15
ATOM 16935 O O . SER A 1 75 ? 72.902 -0.668 -2.742 1.00 0.00 75 SER A O 15
ATOM 16943 N N . ASP A 1 76 ? 71.656 0.879 -3.779 1.00 0.00 76 ASP A N 15
ATOM 16944 C CA . ASP A 1 76 ? 71.717 0.256 -5.089 1.00 0.00 76 ASP A CA 15
ATOM 16945 C C . ASP A 1 76 ? 72.869 0.868 -5.856 1.00 0.00 76 ASP A C 15
ATOM 16946 O O . ASP A 1 76 ? 73.685 0.177 -6.447 1.00 0.00 76 ASP A O 15
ATOM 16955 N N . GLU A 1 77 ? 72.955 2.185 -5.699 1.00 0.00 77 GLU A N 15
ATOM 16956 C CA . GLU A 1 77 ? 73.805 3.080 -6.485 1.00 0.00 77 GLU A CA 15
ATOM 16957 C C . GLU A 1 77 ? 75.285 2.828 -6.250 1.00 0.00 77 GLU A C 15
ATOM 16958 O O . GLU A 1 77 ? 76.124 3.642 -6.639 1.00 0.00 77 GLU A O 15
ATOM 16970 N N . ALA A 1 78 ? 75.584 1.719 -5.596 1.00 0.00 78 ALA A N 15
ATOM 16971 C CA . ALA A 1 78 ? 76.956 1.278 -5.370 1.00 0.00 78 ALA A CA 15
ATOM 16972 C C . ALA A 1 78 ? 77.825 1.440 -6.626 1.00 0.00 78 ALA A C 15
ATOM 16973 O O . ALA A 1 78 ? 79.000 1.795 -6.526 1.00 0.00 78 ALA A O 15
ATOM 16980 N N . GLY A 1 79 ? 77.253 1.172 -7.801 1.00 0.00 79 GLY A N 15
ATOM 16981 C CA . GLY A 1 79 ? 77.975 1.402 -9.041 1.00 0.00 79 GLY A CA 15
ATOM 16982 C C . GLY A 1 79 ? 77.053 1.616 -10.227 1.00 0.00 79 GLY A C 15
ATOM 16983 O O . GLY A 1 79 ? 77.344 1.159 -11.334 1.00 0.00 79 GLY A O 15
ATOM 16987 N N . CYS A 1 80 ? 75.958 2.332 -10.005 1.00 0.00 80 CYS A N 15
ATOM 16988 C CA . CYS A 1 80 ? 74.938 2.507 -11.036 1.00 0.00 80 CYS A CA 15
ATOM 16989 C C . CYS A 1 80 ? 75.395 3.464 -12.141 1.00 0.00 80 CYS A C 15
ATOM 16990 O O . CYS A 1 80 ? 75.460 3.085 -13.313 1.00 0.00 80 CYS A O 15
ATOM 16997 N N . SER A 1 81 ? 75.702 4.710 -11.785 1.00 0.00 81 SER A N 15
ATOM 16998 C CA . SER A 1 81 ? 76.082 5.711 -12.782 1.00 0.00 81 SER A CA 15
ATOM 16999 C C . SER A 1 81 ? 76.949 6.805 -12.166 1.00 0.00 81 SER A C 15
ATOM 17000 O O . SER A 1 81 ? 77.084 6.881 -10.945 1.00 0.00 81 SER A O 15
ATOM 17008 N N . HIS A 1 82 ? 77.529 7.640 -13.025 1.00 0.00 82 HIS A N 15
ATOM 17009 C CA . HIS A 1 82 ? 78.375 8.748 -12.596 1.00 0.00 82 HIS A CA 15
ATOM 17010 C C . HIS A 1 82 ? 78.247 9.904 -13.588 1.00 0.00 82 HIS A C 15
ATOM 17011 O O . HIS A 1 82 ? 77.569 10.898 -13.262 1.00 0.00 82 HIS A O 15
#